Protein AF-0000000068160391 (afdb_homodimer)

Solvent-accessible surface area (backbone atoms only — not comparable to full-atom values): 58911 Å² total; per-residue (Å²): 144,79,88,79,76,75,80,80,82,82,80,78,84,75,86,68,77,63,61,65,61,43,46,47,53,42,41,50,51,39,41,50,45,40,47,48,43,46,46,48,44,49,48,45,49,47,49,46,44,49,48,48,47,51,46,49,52,45,49,52,49,47,49,54,54,65,72,42,76,92,45,76,66,45,55,53,50,48,48,48,50,47,47,51,48,47,48,51,47,46,48,50,47,47,48,46,48,48,48,48,45,48,49,48,46,51,44,50,49,43,46,49,46,36,58,70,65,63,55,58,72,63,59,53,48,53,50,48,47,52,47,46,48,51,51,46,60,65,64,40,76,78,73,67,67,82,64,85,80,49,60,52,59,54,55,51,49,53,51,52,51,52,51,50,51,45,47,68,70,41,43,40,73,53,64,69,73,74,48,70,84,54,80,67,56,61,56,47,50,55,43,43,51,54,31,35,52,29,38,48,42,26,53,59,52,7,50,14,27,44,52,16,32,27,58,43,22,44,66,49,29,34,50,50,44,50,52,48,34,58,52,22,20,60,52,25,38,55,48,45,43,51,49,49,29,52,72,72,71,55,62,86,63,64,30,62,56,46,65,65,42,54,45,48,4,50,47,41,14,47,19,46,50,44,22,44,38,57,37,64,51,68,64,48,74,55,56,46,52,55,50,36,58,53,48,38,53,46,44,40,52,46,45,42,50,32,44,66,69,58,50,27,74,45,55,35,27,9,40,68,21,34,24,15,14,27,32,17,25,50,19,25,52,48,41,49,38,52,48,37,58,71,66,63,60,64,70,71,61,59,60,71,38,50,49,41,64,35,46,30,56,65,25,43,52,43,14,42,50,9,33,46,45,28,58,58,23,37,30,37,45,37,25,65,65,40,54,81,86,44,25,67,54,23,30,52,34,28,49,41,5,19,42,31,0,32,53,29,11,53,43,47,29,18,68,75,48,73,70,19,36,42,61,72,36,48,49,39,9,25,47,10,2,45,37,19,38,16,25,20,41,84,33,72,60,50,62,21,51,26,23,50,49,2,33,50,19,1,40,48,16,38,50,24,48,70,56,48,51,57,55,43,39,77,72,62,43,68,58,87,65,39,38,54,17,32,32,25,50,13,9,51,49,2,42,51,46,23,27,52,33,38,50,58,45,49,75,37,69,57,48,97,87,37,52,35,64,79,75,28,85,53,41,78,53,35,30,60,35,32,51,49,34,46,53,49,28,48,46,49,14,29,52,45,13,35,54,49,20,51,50,52,50,52,50,51,56,53,40,64,70,37,77,83,60,71,62,74,80,85,34,59,30,35,31,67,66,83,42,94,70,64,90,57,62,67,70,72,56,58,63,30,73,73,126,144,78,87,86,75,71,83,73,73,75,73,78,75,77,84,63,58,76,70,64,44,52,49,44,50,44,44,49,47,44,44,46,45,44,47,46,46,48,48,48,46,50,47,45,50,50,50,47,46,49,47,43,50,51,49,50,52,46,50,52,51,49,51,55,55,64,71,42,76,92,46,76,66,45,55,53,50,47,51,49,49,48,50,50,47,49,50,50,47,48,48,47,48,47,49,48,48,48,49,47,45,47,49,47,47,52,43,49,51,45,45,48,45,36,56,69,66,64,59,58,74,65,59,53,48,52,51,50,50,53,46,48,48,51,49,48,61,64,64,42,75,68,74,66,66,71,63,85,78,49,61,51,46,54,54,52,48,53,51,50,51,52,49,35,51,45,34,51,71,41,39,40,72,58,65,66,67,74,50,69,86,68,73,71,53,68,62,42,51,49,49,43,50,55,30,37,45,28,39,43,42,26,54,57,45,8,48,15,28,43,52,15,33,29,51,42,23,43,66,48,28,32,50,50,45,50,52,47,34,43,52,21,18,61,50,25,38,54,47,44,42,51,50,49,28,51,72,73,71,55,60,86,65,64,31,63,54,47,63,67,40,52,43,47,3,48,49,40,14,46,19,47,50,44,23,43,38,55,38,66,49,70,65,50,74,54,56,47,51,56,48,34,58,52,48,36,52,46,45,42,50,44,44,41,49,32,44,65,69,59,50,30,73,46,57,34,26,9,40,66,21,34,22,14,13,30,32,17,26,50,19,24,51,48,42,48,38,52,48,37,60,73,65,62,62,64,66,70,61,57,59,73,39,53,71,40,63,35,50,25,77,66,23,43,50,43,15,41,50,9,34,51,44,31,60,68,22,38,31,35,44,38,24,64,65,40,53,84,93,43,26,68,55,22,31,52,35,28,50,40,5,20,54,31,0,34,55,28,12,54,53,48,30,18,67,75,50,83,70,37,77,49,66,72,36,49,50,40,8,26,46,9,2,43,36,20,38,16,26,23,39,82,33,70,60,51,70,69,52,25,27,50,49,2,34,51,20,1,40,48,17,39,49,24,46,72,57,48,52,58,55,42,39,76,70,64,43,68,58,86,64,40,38,54,18,33,33,24,49,14,8,51,48,2,41,52,45,23,26,52,34,38,49,58,45,48,73,37,69,57,45,95,88,36,52,35,64,80,74,28,85,53,41,78,53,36,29,60,37,33,51,48,34,46,53,48,26,49,48,48,14,29,52,44,13,34,55,49,21,52,51,52,50,53,49,50,58,53,42,63,70,37,78,84,59,71,64,72,82,86,35,57,30,35,32,68,65,50,30,68,68,42,51,33,54,75,69,73,58,64,74,61,78,78,124

InterPro domains:
  IPR002229 Blood group Rhesus C/E/D polypeptide [PR00342] (193-210)
  IPR002229 Blood group Rhesus C/E/D polypeptide [PR00342] (222-239)
  IPR002229 Blood group Rhesus C/E/D polypeptide [PR00342] (264-280)
  IPR002229 Blood group Rhesus C/E/D polypeptide [PR00342] (287-310)
  IPR002229 Blood group Rhesus C/E/D polypeptide [PR00342] (365-383)
  IPR002229 Blood group Rhesus C/E/D polypeptide [PR00342] (394-416)
  IPR002229 Blood group Rhesus C/E/D polypeptide [PR00342] (428-441)
  IPR002229 Blood group Rhesus C/E/D polypeptide [PR00342] (451-469)
  IPR002229 Blood group Rhesus C/E/D polypeptide [PR00342] (488-504)
  IPR024041 Ammonium transporter AmtB-like domain [PF00909] (197-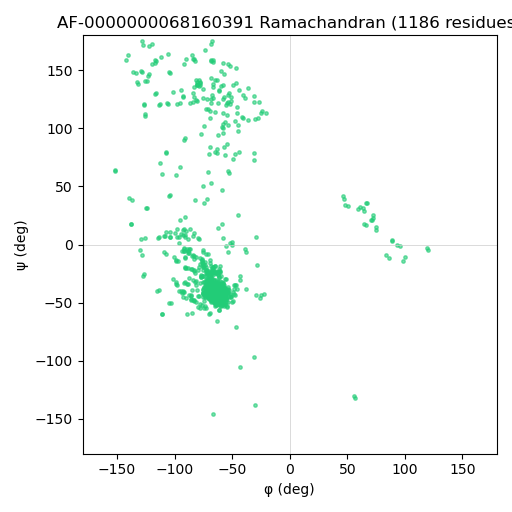552)
  IPR029020 Ammonium/urea transporter [G3DSA:1.10.3430.10] (142-586)

Foldseek 3Di:
DDDPPDPPDDDDDPPPPAEDVLVVVLVVVVVVVVVVVLVLVLVVVVLVVVLVVLVVVLVVVVVVLVPPPDDPVSVVVNVVSVVVSVVSVVVSVVVVVVSVVVNVVVVVVVVVVSVVSVHDPVSVVVVVVVVVVVVVVVPPPPPPDPPPCPVLVVVVVVVVVVLVVCCVPAADADVCVPVPPDDPVVVVQVVLVVLLVLLCCLQLQLQLLLLLQFLFQSVVSNVLSVVLLVLQLSLLLSLLQCLVCVLVPVDRHRHHDGSLSSLRSNLRSLLLSLLVLLQFLNDDSSLSNLSSNLSSNLLSVLCSVQCRVLVAFQLLCLLSRLQLSNLLSCLLLLLVLVVCVVVVPDPVQVVVCPLSLHGDPVSLVSSLVSLVSNLVSLLSSLLSPADPVCSVQSSLLLNLLLQLQLVLLQVLQCVVVVNDHDSLSNSFRSRLLSSLCSRCRSQQADSVRSSVSSNVSSNQLNVCVVPVQVVCCVSVRHSSSSSCSRSNVSSLNSLVNNLVSLQVRLVDQDGPRDGNVVVGVVRNCNSVSSVVSNVVSSVSSNVSSNVSSVVSVVVVVVVVVVVPPPQPPNAGSHPVSPDDDDSCSSVVDPGDPPD/DDDPDDPPDDDPDPPPDDPPVCVVCVVVVVVVVVVVVLVLLLVLVVLLVVLVVLVVVLVVVVVVLVPDDDDPVSVVVNVVSVVVSVVVVVVSVVVVVVSLVVVVVVLVVVVVVCVVVVPDPVVNVVSVVVNVVSVVVSPPDPDDPPPPCPVLVVVVVVVVVVLVVCCVVQADADVCVPPPPDDCVVVVQVLLVVLLVLLCLLQLQLQLLLLLFFLFQSVVSNVLSVVLLVLQLSLLLSLLQCLVCVLVPNDGHRYHDGSLSSLSSNLRSLLLSLLVLLQFLNDDSSLSNLSSNLSSNLLSVLCSVQCVVLVAFQLLCLLSRLQLSNLLSCLLLLLVLVVCVVVVPDPVLVVVCPLRLHGFPVSLVSSLVSLVSNLVSLLSSLLSPADPVQSVQSSLLLNLLLQLQLVLLQVLQCVVVVRDHDSLSNSFRSCLLSSLCSRCRSQQDDSVRSSVSSNVRSNQLSVCVVPVQVVCCVSVRHSSSSSCSRSNVSSVNSLVNNLVSLQVRLVDQDGPRHGNVVVGVVRNCNSVSSVVSNVSSSVSSNVSSNVSSVVSVVVVVVVVVVVPPPQPPNAGSHPVSPDDDDSCSSPPRDRDPPD

Sequence (1190 aa):
MTSDKAHFTKLPEPIFGGDSIRDRLNDEYLDGIENYIDELHAHLLTIQKDETDARGEFAEDLKKLASAKPGKKRTNDETQYQQMFQSRMKKIKSRRKHFRQMLFDAFDERKKLIESMGLQKREEEVLRRKLQKLVALDNEPVEKAPNLVDLFFWVYLIFQVITCVIYWVACDYSDDTNSPPNMGYTHRSANWYTIWVHVAMLVLAGFSFFYTFMRKYAYSAISHTFLITVLAAQWTILHLIFWQNVDDGGDWARGDLTILSLIDGYYGATACLITFGFLLGKASPLQLVFLTLFEVGFYALNRFVVLMVLDAVDIGGAQTVHLFGTLFGLGVVGVQTLIGQLLQEDKERLKEFEKDKQSSYVSNIFTLLGTLIMFVMWPGWNAAYAPNGSQYRVVVNTFLAITSSCIMAFLTSRTIRAGKFLMFDIQRATLAGGIAIGSATPVVVSPGGAMVIGLVAGIVSVLGYAYVNPAIGYFKIHDHAGVLSLHGLSGLLAGVAGIISTAIACQNDYVFGQPVEELFLRGGSQAGYQVLCLIISIGIGLGGGIATGVVLFFLDMLAQYVPQVAEPEKMLYSDQRHFHVPADFERTIVPSKVRMTSDKAHFTKLPEPIFGGDSIRDRLNDEYLDGIENYIDELHAHLLTIQKDETDARGEFAEDLKKLASAKPGKKRTNDETQYQQMFQSRMKKIKSRRKHFRQMLFDAFDERKKLIESMGLQKREEEVLRRKLQKLVALDNEPVEKAPNLVDLFFWVYLIFQVITCVIYWVACDYSDDTNSPPNMGYTHRSANWYTIWVHVAMLVLAGFSFFYTFMRKYAYSAISHTFLITVLAAQWTILHLIFWQNVDDGGDWARGDLTILSLIDGYYGATACLITFGFLLGKASPLQLVFLTLFEVGFYALNRFVVLMVLDAVDIGGAQTVHLFGTLFGLGVVGVQTLIGQLLQEDKERLKEFEKDKQSSYVSNIFTLLGTLIMFVMWPGWNAAYAPNGSQYRVVVNTFLAITSSCIMAFLTSRTIRAGKFLMFDIQRATLAGGIAIGSATPVVVSPGGAMVIGLVAGIVSVLGYAYVNPAIGYFKIHDHAGVLSLHGLSGLLAGVAGIISTAIACQNDYVFGQPVEELFLRGGSQAGYQVLCLIISIGIGLGGGIATGVVLFFLDMLAQYVPQVAEPEKMLYSDQRHFHVPADFERTIVPSKVR

Nearest PDB structures (foldseek):
  7v0s-assembly1_Q  TM=9.445E-01  e=1.026E-22  Homo sapiens
  8csl-assembly1_L  TM=9.374E-01  e=2.538E-22  Homo sapiens
  3hd6-assembly1_A  TM=9.253E-01  e=2.918E-21  Homo sapiens
  3bhs-assembly1_A  TM=9.015E-01  e=5.967E-17  Nitrosomonas europaea ATCC 19718
  5aex-assembly2_D  TM=6.635E-01  e=7.075E-09  Saccharomyces cerevisiae

Secondary structure (DSSP, 8-state):
-----------------SHHHHHHHHHHHHHHHHHHHHHHHHHHHHHHHHHHHHHHHHHHHHHHHHHS--SHHHHHHHHHHHHHHHHHHHHHHHHHHHHHHHHHHHHHHHHHHHHHHT--HHHHHHHHHHHHHHHHHHHS-S-----S--HHHHHHHHHHHHHHHHHHHHEEE-STTSS---HHHHHHHHHHHHHHHHHHIIIIIIHHHHTTTBTT-HHHHHHHHHHHHHHHHHHHHHHHHHHHHHHTTS---PEEE-HHHHHHHHHHHHHHHHHHHHHTTT--HHHHHHHHHHHHHHHHHHHIIIIIIS----TT-IIIIIIHHHHHHHHHHHHHHHHHHHTT--HHHHHTTTTTTSB-HHHHHHHHHHHHHHHHHHHHHHHTT--GGGHHHHHHHHHHHHHHHHHHHHHHHHHHTTTSB-HHHHHHHTTHHHHHTTTTTTS---HHHHHHHHHHHHHHHHHIIIIIHHHHGGGT---TT-HIIIIIHHHHHHHHHHHHHHHHHTTSSEETTEEHHHH-TTGGGHHHHHHHHHHHHHHHHHHHHHHHHHHHHHHHHHHHTSGGG---GGGTT-GGGTS---GGGTTT-------/-----------------HHHHHHHHHHHHHHHHHHHHHHHHHHHHHHHHHHHHHHHHHHHHHHHHHHS--SHHHHHHHHHHHHHHHHHHHHHHHHHHHHHHHHHHHHHHHHHHHHHHT--HHHHHHHHHHHHHHHHHHHS-------S--HHHHHHHHHHHHHHHHHHHHEEE--TTSS-S-STHHHHHHHHHHHHHHHHIIIIIIHHHHTTTBTT-HHHHHHHHHHHHHHHHHHHHHHHHHHHHHHTTS---PEEE-HHHHHHHHHHHHHHHHHHHHHTTT--HHHHHHHHHHHHHHHHHHHIIIIIIS----TT-IIIIIIHHHHHHHHHHHHHHHHHHHTT--HHHHHTTTTTTSB-HHHHHHHHHHHHHHHHHHHHHHHTT--GGGHHHHHHHHHHHHHHHHHHHHHHHHHHTTTS--HHHHHHHTTHHHHHTTTTTTS---HHHHHHHHHHHHHHHHHIIIIIHHHHGGGT---TT-HIIIIIHHHHHHHHHHHHHHHHHTTSSEETTEEHHHH-TTGGGHHHHHHHHHHHHHHHHHHHHHHHHHHHHHHHHHHHTSGGG---GGGTT-GGGTB---GGGTTS-------

pLDDT: mean 75.4, std 23.3, range [19.17, 98.62]

Structure (mmCIF, N/CA/C/O backbone):
data_AF-0000000068160391-model_v1
#
loop_
_entity.id
_entity.type
_entity.pdbx_description
1 polymer 'Ammonium transporter, putative'
#
loop_
_atom_site.group_PDB
_atom_site.id
_atom_site.type_symbol
_atom_site.label_atom_id
_atom_site.label_alt_id
_atom_site.label_comp_id
_atom_site.label_asym_id
_atom_site.label_entity_id
_atom_site.label_seq_id
_atom_site.pdbx_PDB_ins_code
_atom_site.Cartn_x
_atom_site.Cartn_y
_atom_site.Cartn_z
_atom_site.occupancy
_atom_site.B_iso_or_equiv
_atom_site.auth_seq_id
_atom_site.auth_comp_id
_atom_site.auth_asym_id
_atom_site.auth_atom_id
_atom_site.pdbx_PDB_model_num
ATOM 1 N N . MET A 1 1 ? -81.5 17.031 28.109 1 21.41 1 MET A N 1
ATOM 2 C CA . MET A 1 1 ? -80.812 15.898 27.578 1 21.41 1 MET A CA 1
ATOM 3 C C . MET A 1 1 ? -79.312 16.281 27.297 1 21.41 1 MET A C 1
ATOM 5 O O . MET A 1 1 ? -79 16.75 26.203 1 21.41 1 MET A O 1
ATOM 9 N N . THR A 1 2 ? -78.5 16.891 28.062 1 21.27 2 THR A N 1
ATOM 10 C CA . THR A 1 2 ? -77.312 17.75 28.375 1 21.27 2 THR A CA 1
ATOM 11 C C . THR A 1 2 ? -76 17.016 28.141 1 21.27 2 THR A C 1
ATOM 13 O O . THR A 1 2 ? -76 15.781 28.094 1 21.27 2 THR A O 1
ATOM 16 N N . SER A 1 3 ? -74.688 17.812 28.125 1 21.45 3 SER A N 1
ATOM 17 C CA . SER A 1 3 ? -73.375 17.875 27.453 1 21.45 3 SER A CA 1
ATOM 18 C C . SER A 1 3 ? -72.375 16.891 28.062 1 21.45 3 SER A C 1
ATOM 20 O O . SER A 1 3 ? -71.812 17.188 29.109 1 21.45 3 SER A O 1
ATOM 22 N N . ASP A 1 4 ? -72.625 15.719 28.469 1 20.77 4 ASP A N 1
ATOM 23 C CA . ASP A 1 4 ? -71.875 14.797 29.328 1 20.77 4 ASP A CA 1
ATOM 24 C C . ASP A 1 4 ? -70.5 14.484 28.766 1 20.77 4 ASP A C 1
ATOM 26 O O . ASP A 1 4 ? -70.25 13.344 28.375 1 20.77 4 ASP A O 1
ATOM 30 N N . LYS A 1 5 ? -70 15.258 27.875 1 21.69 5 LYS A N 1
ATOM 31 C CA . LYS A 1 5 ? -68.875 14.875 27 1 21.69 5 LYS A CA 1
ATOM 32 C C . LYS A 1 5 ? -67.625 14.664 27.812 1 21.69 5 LYS A C 1
ATOM 34 O O . LYS A 1 5 ? -66.562 14.406 27.25 1 21.69 5 LYS A O 1
ATOM 39 N N . ALA A 1 6 ? -67.312 15.07 29.047 1 19.67 6 ALA A N 1
ATOM 40 C CA . ALA A 1 6 ? -66.125 15.719 29.578 1 19.67 6 ALA A CA 1
ATOM 41 C C . ALA A 1 6 ? -65.062 14.695 29.922 1 19.67 6 ALA A C 1
ATOM 43 O O . ALA A 1 6 ? -63.875 14.922 29.688 1 19.67 6 ALA A O 1
ATOM 44 N N . HIS A 1 7 ? -65.188 13.734 30.75 1 19.17 7 HIS A N 1
ATOM 45 C CA . HIS A 1 7 ? -64.312 13.344 31.828 1 19.17 7 HIS A CA 1
ATOM 46 C C . HIS A 1 7 ? -63.219 12.406 31.328 1 19.17 7 HIS A C 1
ATOM 48 O O . HIS A 1 7 ? -63.25 11.211 31.609 1 19.17 7 HIS A O 1
ATOM 54 N N . PHE A 1 8 ? -62.969 12.234 30.094 1 19.72 8 PHE A N 1
ATOM 55 C CA . PHE A 1 8 ? -62.062 11.141 29.75 1 19.72 8 PHE A CA 1
ATOM 56 C C . PHE A 1 8 ? -60.75 11.258 30.531 1 19.72 8 PHE A C 1
ATOM 58 O O . PHE A 1 8 ? -60.125 12.312 30.531 1 19.72 8 PHE A O 1
ATOM 65 N N . THR A 1 9 ? -60.375 10.555 31.594 1 20.86 9 THR A N 1
ATOM 66 C CA . THR A 1 9 ? -59.469 10.328 32.719 1 20.86 9 THR A CA 1
ATOM 67 C C . THR A 1 9 ? -58.031 10.383 32.25 1 20.86 9 THR A C 1
ATOM 69 O O . THR A 1 9 ? -57.719 9.945 31.141 1 20.86 9 THR A O 1
ATOM 72 N N . LYS A 1 10 ? -56.969 11.062 32.969 1 23.17 10 LYS A N 1
ATOM 73 C CA . LYS A 1 10 ? -55.625 11.617 33.031 1 23.17 10 LYS A CA 1
ATOM 74 C C . LYS A 1 10 ? -54.562 10.508 33 1 23.17 10 LYS A C 1
ATOM 76 O O . LYS A 1 10 ? -54.562 9.602 33.812 1 23.17 10 LYS A O 1
ATOM 81 N N . LEU A 1 11 ? -54.125 9.969 31.891 1 22.31 11 LEU A N 1
ATOM 82 C CA . LEU A 1 11 ? -53.156 8.891 31.75 1 22.31 11 LEU A CA 1
ATOM 83 C C . LEU A 1 11 ? -51.938 9.141 32.656 1 22.31 11 LEU A C 1
ATOM 85 O O . LEU A 1 11 ? -51.5 10.281 32.781 1 22.31 11 LEU A O 1
ATOM 89 N N . PRO A 1 12 ? -51.594 8.32 33.625 1 23.39 12 PRO A N 1
ATOM 90 C CA . PRO A 1 12 ? -50.688 8.547 34.75 1 23.39 12 PRO A CA 1
ATOM 91 C C . PRO A 1 12 ? -49.344 9.078 34.312 1 23.39 12 PRO A C 1
ATOM 93 O O . PRO A 1 12 ? -48.906 8.875 33.188 1 23.39 12 PRO A O 1
ATOM 96 N N . GLU A 1 13 ? -48.562 9.836 35.125 1 24.83 13 GLU A N 1
ATOM 97 C CA . GLU A 1 13 ? -47.406 10.727 35.281 1 24.83 13 GLU A CA 1
ATOM 98 C C . GLU A 1 13 ? -46.094 9.961 35.125 1 24.83 13 GLU A C 1
ATOM 100 O O . GLU A 1 13 ? -45.781 9.109 35.938 1 24.83 13 GLU A O 1
ATOM 105 N N . PRO A 1 14 ? -45.719 9.305 33.938 1 25.19 14 PRO A N 1
ATOM 106 C CA . PRO A 1 14 ? -44.656 8.32 33.812 1 25.19 14 PRO A CA 1
ATOM 107 C C . PRO A 1 14 ? -43.312 8.836 34.344 1 25.19 14 PRO A C 1
ATOM 109 O O . PRO A 1 14 ? -43 10.008 34.156 1 25.19 14 PRO A O 1
ATOM 112 N N . ILE A 1 15 ? -42.656 8.414 35.438 1 26.22 15 ILE A N 1
ATOM 113 C CA . ILE A 1 15 ? -41.625 8.703 36.406 1 26.22 15 ILE A CA 1
ATOM 114 C C . ILE A 1 15 ? -40.281 8.805 35.719 1 26.22 15 ILE A C 1
ATOM 116 O O . ILE A 1 15 ? -39.219 8.484 36.312 1 26.22 15 ILE A O 1
ATOM 120 N N . PHE A 1 16 ? -40.188 8.922 34.281 1 25.75 16 PHE A N 1
ATOM 121 C CA . PHE A 1 16 ? -39.031 9.203 33.438 1 25.75 16 PHE A CA 1
ATOM 122 C C . PHE A 1 16 ? -38.375 10.508 33.844 1 25.75 16 PHE A C 1
ATOM 124 O O . PHE A 1 16 ? -38.938 11.586 33.656 1 25.75 16 PHE A O 1
ATOM 131 N N . GLY A 1 17 ? -37.656 10.523 34.875 1 27.31 17 GLY A N 1
ATOM 132 C CA . GLY A 1 17 ? -37 11.742 35.281 1 27.31 17 GLY A CA 1
ATOM 133 C C . GLY A 1 17 ? -36.312 12.469 34.156 1 27.31 17 GLY A C 1
ATOM 134 O O . GLY A 1 17 ? -35.688 11.828 33.281 1 27.31 17 GLY A O 1
ATOM 135 N N . GLY A 1 18 ? -36.688 13.555 33.75 1 26.56 18 GLY A N 1
ATOM 136 C CA . GLY A 1 18 ? -37.188 14.25 32.562 1 26.56 18 GLY A CA 1
ATOM 137 C C . GLY A 1 18 ? -36.062 14.594 31.578 1 26.56 18 GLY A C 1
ATOM 138 O O . GLY A 1 18 ? -36.25 14.461 30.359 1 26.56 18 GLY A O 1
ATOM 139 N N . ASP A 1 19 ? -34.906 15.273 32.062 1 28.83 19 ASP A N 1
ATOM 140 C CA . ASP A 1 19 ? -34.156 16.203 31.234 1 28.83 19 ASP A CA 1
ATOM 141 C C . ASP A 1 19 ? -33.188 15.461 30.281 1 28.83 19 ASP A C 1
ATOM 143 O O . ASP A 1 19 ? -33 15.859 29.141 1 28.83 19 ASP A O 1
ATOM 147 N N . SER A 1 20 ? -32.594 14.422 30.828 1 30.31 20 SER A N 1
ATOM 148 C CA . SER A 1 20 ? -31.375 13.945 30.156 1 30.31 20 SER A CA 1
ATOM 149 C C . SER A 1 20 ? -31.719 13.117 28.922 1 30.31 20 SER A C 1
ATOM 151 O O . SER A 1 20 ? -31.016 13.18 27.922 1 30.31 20 SER A O 1
ATOM 153 N N . ILE A 1 21 ? -32.688 12.234 29.047 1 29.78 21 ILE A N 1
ATOM 154 C CA . ILE A 1 21 ? -33.156 11.492 27.875 1 29.78 21 ILE A CA 1
ATOM 155 C C . ILE A 1 21 ? -33.812 12.445 26.875 1 29.78 21 ILE A C 1
ATOM 157 O O . ILE A 1 21 ? -33.75 12.219 25.672 1 29.78 21 ILE A O 1
ATOM 161 N N . ARG A 1 22 ? -34.562 13.5 27.422 1 30.05 22 ARG A N 1
ATOM 162 C CA . ARG A 1 22 ? -35.094 14.617 26.625 1 30.05 22 ARG A CA 1
ATOM 163 C C . ARG A 1 22 ? -33.969 15.273 25.828 1 30.05 22 ARG A C 1
ATOM 165 O O . ARG A 1 22 ? -34.125 15.602 24.656 1 30.05 22 ARG A O 1
ATOM 172 N N . ASP A 1 23 ? -32.875 15.305 26.469 1 33.34 23 ASP A N 1
ATOM 173 C CA . ASP A 1 23 ? -31.75 15.961 25.797 1 33.34 23 ASP A CA 1
ATOM 174 C C . ASP A 1 23 ? -31.188 15.078 24.688 1 33.34 23 ASP A C 1
ATOM 176 O O . ASP A 1 23 ? -30.828 15.578 23.609 1 33.34 23 ASP A O 1
ATOM 180 N N . ARG A 1 24 ? -31.188 13.805 24.938 1 33.19 24 ARG A N 1
ATOM 181 C CA . ARG A 1 24 ? -30.625 12.914 23.938 1 33.19 24 ARG A CA 1
ATOM 182 C C . ARG A 1 24 ? -31.578 12.727 22.766 1 33.19 24 ARG A C 1
ATOM 184 O O . ARG A 1 24 ? -31.156 12.68 21.609 1 33.19 24 ARG A O 1
ATOM 191 N N . LEU A 1 25 ? -32.844 12.359 23.047 1 33.81 25 LEU A N 1
ATOM 192 C CA . LEU A 1 25 ? -33.875 12.391 22.031 1 33.81 25 LEU A CA 1
ATOM 193 C C . LEU A 1 25 ? -33.938 13.766 21.375 1 33.81 25 LEU A C 1
ATOM 195 O O . LEU A 1 25 ? -34.156 13.867 20.156 1 33.81 25 LEU A O 1
ATOM 199 N N . ASN A 1 26 ? -33.75 14.766 22.188 1 34.12 26 ASN A N 1
ATOM 200 C CA . ASN A 1 26 ? -33.562 16.125 21.688 1 34.12 26 ASN A CA 1
ATOM 201 C C . ASN A 1 26 ? -32.344 16.203 20.766 1 34.12 26 ASN A C 1
ATOM 203 O O . ASN A 1 26 ? -32.406 16.859 19.719 1 34.12 26 ASN A O 1
ATOM 207 N N . ASP A 1 27 ? -31.406 15.43 21.109 1 37.69 27 ASP A N 1
ATOM 208 C CA . ASP A 1 27 ? -30.219 15.477 20.266 1 37.69 27 ASP A CA 1
ATOM 209 C C . ASP A 1 27 ? -30.422 14.664 18.984 1 37.69 27 ASP A C 1
ATOM 211 O O . ASP A 1 27 ? -30.031 15.109 17.891 1 37.69 27 ASP A O 1
ATOM 215 N N . GLU A 1 28 ? -30.953 13.531 19.062 1 37.66 28 GLU A N 1
ATOM 216 C CA . GLU A 1 28 ? -31.281 12.773 17.859 1 37.66 28 GLU A CA 1
ATOM 217 C C . GLU A 1 28 ? -32.344 13.477 17.031 1 37.66 28 GLU A C 1
ATOM 219 O O . GLU A 1 28 ? -32.281 13.5 15.797 1 37.66 28 GLU A O 1
ATOM 224 N N . TYR A 1 29 ? -33.469 13.852 17.609 1 35.22 29 TYR A N 1
ATOM 225 C CA . TYR A 1 29 ? -34.406 14.773 16.984 1 35.22 29 TYR A CA 1
ATOM 226 C C . TYR A 1 29 ? -33.719 16.047 16.531 1 35.22 29 TYR A C 1
ATOM 228 O O . TYR A 1 29 ? -33.938 16.547 15.438 1 35.22 29 TYR A O 1
ATOM 236 N N . LEU A 1 30 ? -32.875 16.422 17.328 1 37.88 30 LEU A N 1
ATOM 237 C CA . LEU A 1 30 ? -32 17.547 16.938 1 37.88 30 LEU A CA 1
ATOM 238 C C . LEU A 1 30 ? -31.078 17.141 15.805 1 37.88 30 LEU A C 1
ATOM 240 O O . LEU A 1 30 ? -30.844 17.922 14.875 1 37.88 30 LEU A O 1
ATOM 244 N N . ASP A 1 31 ? -30.656 15.961 15.898 1 42.22 31 ASP A N 1
ATOM 245 C CA . ASP A 1 31 ? -29.859 15.461 14.781 1 42.22 31 ASP A CA 1
ATOM 246 C C . ASP A 1 31 ? -30.734 15.289 13.531 1 42.22 31 ASP A C 1
ATOM 248 O O . ASP A 1 31 ? -30.297 15.602 12.422 1 42.22 31 ASP A O 1
ATOM 252 N N . GLY A 1 32 ? -31.859 14.648 13.664 1 40.12 32 GLY A N 1
ATOM 253 C CA . GLY A 1 32 ? -32.812 14.688 12.57 1 40.12 32 GLY A CA 1
ATOM 254 C C . GLY A 1 32 ? -33.156 16.094 12.117 1 40.12 32 GLY A C 1
ATOM 255 O O . GLY A 1 32 ? -33.25 16.359 10.922 1 40.12 32 GLY A O 1
ATOM 256 N N . ILE A 1 33 ? -33.375 16.859 13.07 1 39.84 33 ILE A N 1
ATOM 257 C CA . ILE A 1 33 ? -33.531 18.281 12.773 1 39.84 33 ILE A CA 1
ATOM 258 C C . ILE A 1 33 ? -32.25 18.828 12.156 1 39.84 33 ILE A C 1
ATOM 260 O O . ILE A 1 33 ? -32.312 19.578 11.18 1 39.84 33 ILE A O 1
ATOM 264 N N . GLU A 1 34 ? -31.312 18.312 12.672 1 40.56 34 GLU A N 1
ATOM 265 C CA . GLU A 1 34 ? -30.031 18.75 12.109 1 40.56 34 GLU A CA 1
ATOM 266 C C . GLU A 1 34 ? -29.844 18.203 10.695 1 40.56 34 GLU A C 1
ATOM 268 O O . GLU A 1 34 ? -29.391 18.922 9.805 1 40.56 34 GLU A O 1
ATOM 273 N N . ASN A 1 35 ? -30.172 17.016 10.594 1 45.03 35 ASN A N 1
ATOM 274 C CA . ASN A 1 35 ? -30.141 16.469 9.242 1 45.03 35 ASN A CA 1
ATOM 275 C C . ASN A 1 35 ? -31.141 17.156 8.328 1 45.03 35 ASN A C 1
ATOM 277 O O . ASN A 1 35 ? -30.828 17.422 7.16 1 45.03 35 ASN A O 1
ATOM 281 N N . TYR A 1 36 ? -32.312 17.297 8.875 1 40.78 36 TYR A N 1
ATOM 282 C CA . TYR A 1 36 ? -33.312 18.078 8.133 1 40.78 36 TYR A CA 1
ATOM 283 C C . TYR A 1 36 ? -32.812 19.5 7.895 1 40.78 36 TYR A C 1
ATOM 285 O O . TYR A 1 36 ? -32.938 20.031 6.789 1 40.78 36 TYR A O 1
ATOM 293 N N . ILE A 1 37 ? -32.219 19.969 8.859 1 42.09 37 ILE A N 1
ATOM 294 C CA . ILE A 1 37 ? -31.625 21.281 8.727 1 42.09 37 ILE A CA 1
ATOM 295 C C . ILE A 1 37 ? -30.469 21.234 7.723 1 42.09 37 ILE A C 1
ATOM 297 O O . ILE A 1 37 ? -30.328 22.109 6.879 1 42.09 37 ILE A O 1
ATOM 301 N N . ASP A 1 38 ? -29.781 20.234 7.848 1 45.5 38 ASP A N 1
ATOM 302 C CA . ASP A 1 38 ? -28.703 20.047 6.883 1 45.5 38 ASP A CA 1
ATOM 303 C C . ASP A 1 38 ? -29.25 19.859 5.469 1 45.5 38 ASP A C 1
ATOM 305 O O . ASP A 1 38 ? -28.703 20.406 4.508 1 45.5 38 ASP A O 1
ATOM 309 N N . GLU A 1 39 ? -30.281 19.141 5.445 1 47 39 GLU A N 1
ATOM 310 C CA . GLU A 1 39 ? -30.953 19 4.164 1 47 39 GLU A CA 1
ATOM 311 C C . GLU A 1 39 ? -31.531 20.328 3.688 1 47 39 GLU A C 1
ATOM 313 O O . GLU A 1 39 ? -31.438 20.672 2.506 1 47 39 GLU A O 1
ATOM 318 N N . LEU A 1 40 ? -32.188 20.953 4.609 1 42.62 40 LEU A N 1
ATOM 319 C CA . LEU A 1 40 ? -32.688 22.281 4.281 1 42.62 40 LEU A CA 1
ATOM 320 C C . LEU A 1 40 ? -31.562 23.234 3.934 1 42.62 40 LEU A C 1
ATOM 322 O O . LEU A 1 40 ? -31.672 24.016 2.994 1 42.62 40 LEU A O 1
ATOM 326 N N . HIS A 1 41 ? -30.531 23.031 4.625 1 43.06 41 HIS A N 1
ATOM 327 C CA . HIS A 1 41 ? -29.344 23.812 4.328 1 43.06 41 HIS A CA 1
ATOM 328 C C . HIS A 1 41 ? -28.797 23.469 2.945 1 43.06 41 HIS A C 1
ATOM 330 O O . HIS A 1 41 ? -28.438 24.359 2.178 1 43.06 41 HIS A O 1
ATOM 336 N N . ALA A 1 42 ? -28.75 22.297 2.791 1 49.06 42 ALA A N 1
ATOM 337 C CA . ALA A 1 42 ? -28.312 21.859 1.467 1 49.06 42 ALA A CA 1
ATOM 338 C C . ALA A 1 42 ? -29.234 22.406 0.378 1 49.06 42 ALA A C 1
ATOM 340 O O . ALA A 1 42 ? -28.766 22.844 -0.676 1 49.06 42 ALA A O 1
ATOM 341 N N . HIS A 1 43 ? -30.438 22.312 0.712 1 45.94 43 HIS A N 1
ATOM 342 C CA . HIS A 1 43 ? -31.406 22.859 -0.224 1 45.94 43 HIS A CA 1
ATOM 343 C C . HIS A 1 43 ? -31.234 24.375 -0.358 1 45.94 43 HIS A C 1
ATOM 345 O O . HIS A 1 43 ? -31.344 24.922 -1.459 1 45.94 43 HIS A O 1
ATOM 351 N N . LEU A 1 44 ? -31 24.953 0.718 1 44.91 44 LEU A N 1
ATOM 352 C CA . LEU A 1 44 ? -30.766 26.391 0.702 1 44.91 44 LEU A CA 1
ATOM 353 C C . LEU A 1 44 ? -29.5 26.719 -0.093 1 44.91 44 LEU A C 1
ATOM 355 O O . LEU A 1 44 ? -29.484 27.672 -0.869 1 44.91 44 LEU A O 1
ATOM 359 N N . LEU A 1 45 ? -28.594 25.922 0.145 1 48.75 45 LEU A N 1
ATOM 360 C CA . LEU A 1 45 ? -27.359 26.125 -0.61 1 48.75 45 LEU A CA 1
ATOM 361 C C . LEU A 1 45 ? -27.609 25.938 -2.104 1 48.75 45 LEU A C 1
ATOM 363 O O . LEU A 1 45 ? -27.047 26.672 -2.924 1 48.75 45 LEU A O 1
ATOM 367 N N . THR A 1 46 ? -28.391 25.031 -2.301 1 51.75 46 THR A N 1
ATOM 368 C CA . THR A 1 46 ? -28.766 24.828 -3.695 1 51.75 46 THR A CA 1
ATOM 369 C C . THR A 1 46 ? -29.531 26.031 -4.23 1 51.75 46 THR A C 1
ATOM 371 O O . THR A 1 46 ? -29.312 26.453 -5.367 1 51.75 46 THR A O 1
ATOM 374 N N . ILE A 1 47 ? -30.406 26.5 -3.416 1 46.31 47 ILE A N 1
ATOM 375 C CA . ILE A 1 47 ? -31.172 27.688 -3.811 1 46.31 47 ILE A CA 1
ATOM 376 C C . ILE A 1 47 ? -30.234 28.875 -3.967 1 46.31 47 ILE A C 1
ATOM 378 O O . ILE A 1 47 ? -30.359 29.641 -4.926 1 46.31 47 ILE A O 1
ATOM 382 N N . GLN A 1 48 ? -29.375 28.891 -3.115 1 46.59 48 GLN A N 1
ATOM 383 C CA . GLN A 1 48 ? -28.406 29.984 -3.195 1 46.59 48 GLN A CA 1
ATOM 384 C C . GLN A 1 48 ? -27.531 29.844 -4.434 1 46.59 48 GLN A C 1
ATOM 386 O O . GLN A 1 48 ? -27.234 30.828 -5.102 1 46.59 48 GLN A O 1
ATOM 391 N N . LYS A 1 49 ? -27.156 28.719 -4.562 1 54.62 49 LYS A N 1
ATOM 392 C CA . LYS A 1 49 ? -26.391 28.453 -5.781 1 54.62 49 LYS A CA 1
ATOM 393 C C . LYS A 1 49 ? -27.219 28.781 -7.023 1 54.62 49 LYS A C 1
ATOM 395 O O . LYS A 1 49 ? -26.703 29.375 -7.977 1 54.62 49 LYS A O 1
ATOM 400 N N . ASP A 1 50 ? -28.375 28.344 -6.969 1 51.62 50 ASP A N 1
ATOM 401 C CA . ASP A 1 50 ? -29.281 28.688 -8.062 1 51.62 50 ASP A CA 1
ATOM 402 C C . ASP A 1 50 ? -29.391 30.188 -8.234 1 51.62 50 ASP A C 1
ATOM 404 O O . ASP A 1 50 ? -29.422 30.703 -9.359 1 51.62 50 ASP A O 1
ATOM 408 N N . GLU A 1 51 ? -29.453 30.797 -7.141 1 49.16 51 GLU A N 1
ATOM 409 C CA . GLU A 1 51 ? -29.516 32.25 -7.172 1 49.16 51 GLU A CA 1
ATOM 410 C C . GLU A 1 51 ? -28.234 32.844 -7.742 1 49.16 51 GLU A C 1
ATOM 412 O O . GLU A 1 51 ? -28.266 33.75 -8.578 1 49.16 51 GLU A O 1
ATOM 417 N N . THR A 1 52 ? -27.219 32.281 -7.262 1 52.53 52 THR A N 1
ATOM 418 C CA . THR A 1 52 ? -25.922 32.75 -7.75 1 52.53 52 THR A CA 1
ATOM 419 C C . THR A 1 52 ? -25.766 32.438 -9.234 1 52.53 52 THR A C 1
ATOM 421 O O . THR A 1 52 ? -25.281 33.281 -10 1 52.53 52 THR A O 1
ATOM 424 N N . ASP A 1 53 ? -26.094 31.312 -9.508 1 55.78 53 ASP A N 1
ATOM 425 C CA . ASP A 1 53 ? -26.031 30.922 -10.914 1 55.78 53 ASP A CA 1
ATOM 426 C C . ASP A 1 53 ? -26.938 31.812 -11.758 1 55.78 53 ASP A C 1
ATOM 428 O O . ASP A 1 53 ? -26.562 32.25 -12.852 1 55.78 53 ASP A O 1
ATOM 432 N N . ALA A 1 54 ? -28.078 32.031 -11.289 1 51.12 54 ALA A N 1
ATOM 433 C CA . ALA A 1 54 ? -29.016 32.906 -11.992 1 51.12 54 ALA A CA 1
ATOM 434 C C . ALA A 1 54 ? -28.453 34.312 -12.133 1 51.12 54 ALA A C 1
ATOM 436 O O . ALA A 1 54 ? -28.578 34.938 -13.195 1 51.12 54 ALA A O 1
ATOM 437 N N . ARG A 1 55 ? -27.859 34.656 -11.125 1 51.19 55 ARG A N 1
ATOM 438 C CA . ARG A 1 55 ? -27.234 35.969 -11.18 1 51.19 55 ARG A CA 1
ATOM 439 C C . ARG A 1 55 ? -26.062 36 -12.156 1 51.19 55 ARG A C 1
ATOM 441 O O . ARG A 1 55 ? -25.891 36.969 -12.906 1 51.19 55 ARG A O 1
ATOM 448 N N . GLY A 1 56 ? -25.266 35 -12.016 1 55.5 56 GLY A N 1
ATOM 449 C CA . GLY A 1 56 ? -24.156 34.875 -12.961 1 55.5 56 GLY A CA 1
ATOM 450 C C . GLY A 1 56 ? -24.625 34.812 -14.406 1 55.5 56 GLY A C 1
ATOM 451 O O . GLY A 1 56 ? -24.062 35.5 -15.266 1 55.5 56 GLY A O 1
ATOM 452 N N . GLU A 1 57 ? -25.469 33.969 -14.648 1 56.28 57 GLU A N 1
ATOM 453 C CA . GLU A 1 57 ? -26.031 33.906 -15.992 1 56.28 57 GLU A CA 1
ATOM 454 C C . GLU A 1 57 ? -26.609 35.25 -16.438 1 56.28 57 GLU A C 1
ATOM 456 O O . GLU A 1 57 ? -26.438 35.656 -17.578 1 56.28 57 GLU A O 1
ATOM 461 N N . PHE A 1 58 ? -27.203 35.875 -15.586 1 50.84 58 PHE A N 1
ATOM 462 C CA . PHE A 1 58 ? -27.734 37.219 -15.859 1 50.84 58 PHE A CA 1
ATOM 463 C C . PHE A 1 58 ? -26.625 38.188 -16.172 1 50.84 58 PHE A C 1
ATOM 465 O O . PHE A 1 58 ? -26.719 38.969 -17.109 1 50.84 58 PHE A O 1
ATOM 472 N N . ALA A 1 59 ? -25.688 38.094 -15.375 1 53.03 59 ALA A N 1
ATOM 473 C CA . ALA A 1 59 ? -24.562 38.969 -15.609 1 53.03 59 ALA A CA 1
ATOM 474 C C . ALA A 1 59 ? -23.938 38.719 -16.969 1 53.03 59 ALA A C 1
ATOM 476 O O . ALA A 1 59 ? -23.578 39.656 -17.688 1 53.03 59 ALA A O 1
ATOM 477 N N . GLU A 1 60 ? -23.75 37.5 -17.234 1 56.84 60 GLU A N 1
ATOM 478 C CA . GLU A 1 60 ? -23.188 37.125 -18.531 1 56.84 60 GLU A CA 1
ATOM 479 C C . GLU A 1 60 ? -24.109 37.594 -19.656 1 56.84 60 GLU A C 1
ATOM 481 O O . GLU A 1 60 ? -23.625 38.094 -20.688 1 56.84 60 GLU A O 1
ATOM 486 N N . ASP A 1 61 ? -25.312 37.375 -19.469 1 52.59 61 ASP A N 1
ATOM 487 C CA . ASP A 1 61 ? -26.281 37.812 -20.469 1 52.59 61 ASP A CA 1
ATOM 488 C C . ASP A 1 61 ? -26.266 39.344 -20.609 1 52.59 61 ASP A C 1
ATOM 490 O O . ASP A 1 61 ? -26.359 39.844 -21.719 1 52.59 61 ASP A O 1
ATOM 494 N N . LEU A 1 62 ? -26.141 39.938 -19.531 1 51.47 62 LEU A N 1
ATOM 495 C CA . LEU A 1 62 ? -26.031 41.375 -19.547 1 51.47 62 LEU A CA 1
ATOM 496 C C . LEU A 1 62 ? -24.781 41.812 -20.297 1 51.47 62 LEU A C 1
ATOM 498 O O . LEU A 1 62 ? -24.812 42.812 -21.047 1 51.47 62 LEU A O 1
ATOM 502 N N . LYS A 1 63 ? -23.766 41.188 -20.047 1 53.56 63 LYS A N 1
ATOM 503 C CA . LYS A 1 63 ? -22.531 41.5 -20.766 1 53.56 63 LYS A CA 1
ATOM 504 C C . LYS A 1 63 ? -22.688 41.312 -22.266 1 53.56 63 LYS A C 1
ATOM 506 O O . LYS A 1 63 ? -22.219 42.125 -23.062 1 53.56 63 LYS A O 1
ATOM 511 N N . LYS A 1 64 ? -23.25 40.25 -22.625 1 55.78 64 LYS A N 1
ATOM 512 C CA . LYS A 1 64 ? -23.5 39.969 -24.047 1 55.78 64 LYS A CA 1
ATOM 513 C C . LYS A 1 64 ? -24.406 41.031 -24.656 1 55.78 64 LYS A C 1
ATOM 515 O O . LYS A 1 64 ? -24.203 41.469 -25.781 1 55.78 64 LYS A O 1
ATOM 520 N N . LEU A 1 65 ? -25.391 41.344 -23.859 1 51.38 65 LEU A N 1
ATOM 521 C CA . LEU A 1 65 ? -26.312 42.406 -24.328 1 51.38 65 LEU A CA 1
ATOM 522 C C . LEU A 1 65 ? -25.609 43.75 -24.406 1 51.38 65 LEU A C 1
ATOM 524 O O . LEU A 1 65 ? -25.859 44.531 -25.344 1 51.38 65 LEU A O 1
ATOM 528 N N . ALA A 1 66 ? -24.781 43.938 -23.469 1 49.16 66 ALA A N 1
ATOM 529 C CA . ALA A 1 66 ? -24.031 45.188 -23.469 1 49.16 66 ALA A CA 1
ATOM 530 C C . ALA A 1 66 ? -23.125 45.281 -24.703 1 49.16 66 ALA A C 1
ATOM 532 O O . ALA A 1 66 ? -22.875 46.375 -25.203 1 49.16 66 ALA A O 1
ATOM 533 N N . SER A 1 67 ? -22.547 44.156 -25.094 1 51.31 67 SER A N 1
ATOM 534 C CA . SER A 1 67 ? -21.688 44.188 -26.266 1 51.31 67 SER A CA 1
ATOM 535 C C . SER A 1 67 ? -22.5 44.281 -27.547 1 51.31 67 SER A C 1
ATOM 537 O O . SER A 1 67 ? -21.953 44.562 -28.625 1 51.31 67 SER A O 1
ATOM 539 N N . ALA A 1 68 ? -23.75 44 -27.453 1 48.19 68 ALA A N 1
ATOM 540 C CA . ALA A 1 68 ? -24.578 44.094 -28.656 1 48.19 68 ALA A CA 1
ATOM 541 C C . ALA A 1 68 ? -24.953 45.531 -28.953 1 48.19 68 ALA A C 1
ATOM 543 O O . ALA A 1 68 ? -24.984 46.375 -28.047 1 48.19 68 ALA A O 1
ATOM 544 N N . LYS A 1 69 ? -24.906 46.062 -30.25 1 54.06 69 LYS A N 1
ATOM 545 C CA . LYS A 1 69 ? -25.188 47.406 -30.75 1 54.06 69 LYS A CA 1
ATOM 546 C C . LYS A 1 69 ? -26.422 48 -30.062 1 54.06 69 LYS A C 1
ATOM 548 O O . LYS A 1 69 ? -27.438 47.344 -29.922 1 54.06 69 LYS A O 1
ATOM 553 N N . PRO A 1 70 ? -26.344 49.25 -29.5 1 50.22 70 PRO A N 1
ATOM 554 C CA . PRO A 1 70 ? -27.391 49.969 -28.781 1 50.22 70 PRO A CA 1
ATOM 555 C C . PRO A 1 70 ? -28.609 50.281 -29.672 1 50.22 70 PRO A C 1
ATOM 557 O O . PRO A 1 70 ? -28.453 50.656 -30.828 1 50.22 70 PRO A O 1
ATOM 560 N N . GLY A 1 71 ? -29.578 49.438 -30.016 1 50.72 71 GLY A N 1
ATOM 561 C CA . GLY A 1 71 ? -30.844 49.812 -30.672 1 50.72 71 GLY A CA 1
ATOM 562 C C . GLY A 1 71 ? -32.062 49.438 -29.844 1 50.72 71 GLY A C 1
ATOM 563 O O . GLY A 1 71 ? -31.938 48.938 -28.719 1 50.72 71 GLY A O 1
ATOM 564 N N . LYS A 1 72 ? -33.344 49.875 -30.25 1 56.41 72 LYS A N 1
ATOM 565 C CA . LYS A 1 72 ? -34.625 49.688 -29.578 1 56.41 72 LYS A CA 1
ATOM 566 C C . LYS A 1 72 ? -34.812 48.219 -29.156 1 56.41 72 LYS A C 1
ATOM 568 O O . LYS A 1 72 ? -35.375 47.938 -28.094 1 56.41 72 LYS A O 1
ATOM 573 N N . LYS A 1 73 ? -34.375 47.375 -29.984 1 54.47 73 LYS A N 1
ATOM 574 C CA . LYS A 1 73 ? -34.469 45.938 -29.734 1 54.47 73 LYS A CA 1
ATOM 575 C C . LYS A 1 73 ? -33.625 45.5 -28.562 1 54.47 73 LYS A C 1
ATOM 577 O O . LYS A 1 73 ? -34 44.656 -27.781 1 54.47 73 LYS A O 1
ATOM 582 N N . ARG A 1 74 ? -32.562 46.156 -28.312 1 52.84 74 ARG A N 1
ATOM 583 C CA . ARG A 1 74 ? -31.688 45.844 -27.172 1 52.84 74 ARG A CA 1
ATOM 584 C C . ARG A 1 74 ? -32.344 46.188 -25.859 1 52.84 74 ARG A C 1
ATOM 586 O O . ARG A 1 74 ? -32.281 45.438 -24.891 1 52.84 74 ARG A O 1
ATOM 593 N N . THR A 1 75 ? -33 47.344 -25.922 1 54.47 75 THR A N 1
ATOM 594 C CA . THR A 1 75 ? -33.656 47.812 -24.719 1 54.47 75 THR A CA 1
ATOM 595 C C . THR A 1 75 ? -34.812 46.875 -24.328 1 54.47 75 THR A C 1
ATOM 597 O O . THR A 1 75 ? -35.031 46.594 -23.156 1 54.47 75 THR A O 1
ATOM 600 N N . ASN A 1 76 ? -35.5 46.406 -25.344 1 55.66 76 ASN A N 1
ATOM 601 C CA . ASN A 1 76 ? -36.594 45.469 -25.078 1 55.66 76 ASN A CA 1
ATOM 602 C C . ASN A 1 76 ? -36.062 44.125 -24.578 1 55.66 76 ASN A C 1
ATOM 604 O O . ASN A 1 76 ? -36.656 43.5 -23.688 1 55.66 76 ASN A O 1
ATOM 608 N N . ASP A 1 77 ? -34.938 43.75 -25.172 1 55.09 77 ASP A N 1
ATOM 609 C CA . ASP A 1 77 ? -34.312 42.5 -24.75 1 55.09 77 ASP A CA 1
ATOM 610 C C . ASP A 1 77 ? -33.75 42.625 -23.359 1 55.09 77 ASP A C 1
ATOM 612 O O . ASP A 1 77 ? -33.844 41.688 -22.547 1 55.09 77 ASP A O 1
ATOM 616 N N . GLU A 1 78 ? -33.219 43.75 -23.078 1 54.38 78 GLU A N 1
ATOM 617 C CA . GLU A 1 78 ? -32.688 44 -21.75 1 54.38 78 GLU A CA 1
ATOM 618 C C . GLU A 1 78 ? -33.812 44.031 -20.719 1 54.38 78 GLU A C 1
ATOM 620 O O . GLU A 1 78 ? -33.656 43.5 -19.609 1 54.38 78 GLU A O 1
ATOM 625 N N . THR A 1 79 ? -34.844 44.688 -21.156 1 56.59 79 THR A N 1
ATOM 626 C CA . THR A 1 79 ? -36 44.75 -20.266 1 56.59 79 THR A CA 1
ATOM 627 C C . THR A 1 79 ? -36.594 43.375 -20.016 1 56.59 79 THR A C 1
ATOM 629 O O . THR A 1 79 ? -36.969 43.031 -18.891 1 56.59 79 THR A O 1
ATOM 632 N N . GLN A 1 80 ? -36.656 42.625 -21.047 1 54.06 80 GLN A N 1
ATOM 633 C CA . GLN A 1 80 ? -37.188 41.281 -20.922 1 54.06 80 GLN A CA 1
ATOM 634 C C . GLN A 1 80 ? -36.281 40.375 -20.078 1 54.06 80 GLN A C 1
ATOM 636 O O . GLN A 1 80 ? -36.75 39.594 -19.25 1 54.06 80 GLN A O 1
ATOM 641 N N . TYR A 1 81 ? -35.062 40.562 -20.359 1 51.88 81 TYR A N 1
ATOM 642 C CA . TYR A 1 81 ? -34.094 39.812 -19.578 1 51.88 81 TYR A CA 1
ATOM 643 C C . TYR A 1 81 ? -34.094 40.219 -18.125 1 51.88 81 TYR A C 1
ATOM 645 O O . TYR A 1 81 ? -34.031 39.375 -17.219 1 51.88 81 TYR A O 1
ATOM 653 N N . GLN A 1 82 ? -34.281 41.5 -17.922 1 53.75 82 GLN A N 1
ATOM 654 C CA . GLN A 1 82 ? -34.375 42 -16.562 1 53.75 82 GLN A CA 1
ATOM 655 C C . GLN A 1 82 ? -35.656 41.5 -15.875 1 53.75 82 GLN A C 1
ATOM 657 O O . GLN A 1 82 ? -35.625 41.156 -14.695 1 53.75 82 GLN A O 1
ATOM 662 N N . GLN A 1 83 ? -36.688 41.438 -16.641 1 56.62 83 GLN A N 1
ATOM 663 C CA . GLN A 1 83 ? -37.938 40.938 -16.109 1 56.62 83 GLN A CA 1
ATOM 664 C C . GLN A 1 83 ? -37.844 39.438 -15.797 1 56.62 83 GLN A C 1
ATOM 666 O O . GLN A 1 83 ? -38.344 39 -14.766 1 56.62 83 GLN A O 1
ATOM 671 N N . MET A 1 84 ? -37.281 38.75 -16.656 1 53.53 84 MET A N 1
ATOM 672 C CA . MET A 1 84 ? -37.094 37.344 -16.438 1 53.53 84 MET A CA 1
ATOM 673 C C . MET A 1 84 ? -36.188 37.062 -15.234 1 53.53 84 MET A C 1
ATOM 675 O O . MET A 1 84 ? -36.438 36.156 -14.445 1 53.53 84 MET A O 1
ATOM 679 N N . PHE A 1 85 ? -35.188 37.906 -15.18 1 51.72 85 PHE A N 1
ATOM 680 C CA . PHE A 1 85 ? -34.281 37.844 -14.031 1 51.72 85 PHE A CA 1
ATOM 681 C C . PHE A 1 85 ? -35.031 38.188 -12.75 1 51.72 85 PHE A C 1
ATOM 683 O O . PHE A 1 85 ? -34.906 37.5 -11.742 1 51.72 85 PHE A O 1
ATOM 690 N N . GLN A 1 86 ? -35.812 39.188 -12.852 1 55.12 86 GLN A N 1
ATOM 691 C CA . GLN A 1 86 ? -36.594 39.594 -11.68 1 55.12 86 GLN A CA 1
ATOM 692 C C . GLN A 1 86 ? -37.625 38.531 -11.305 1 55.12 86 GLN A C 1
ATOM 694 O O . GLN A 1 86 ? -37.844 38.281 -10.117 1 55.12 86 GLN A O 1
ATOM 699 N N . SER A 1 87 ? -38.156 37.969 -12.25 1 57.12 87 SER A N 1
ATOM 700 C CA . SER A 1 87 ? -39.125 36.906 -12.016 1 57.12 87 SER A CA 1
ATOM 701 C C . SER A 1 87 ? -38.438 35.688 -11.406 1 57.12 87 SER A C 1
ATOM 703 O O . SER A 1 87 ? -38.969 35.062 -10.477 1 57.12 87 SER A O 1
ATOM 705 N N . ARG A 1 88 ? -37.344 35.375 -11.961 1 53.12 88 ARG A N 1
ATOM 706 C CA . ARG A 1 88 ? -36.562 34.25 -11.422 1 53.12 88 ARG A CA 1
ATOM 707 C C . ARG A 1 88 ? -36.094 34.562 -10.008 1 53.12 88 ARG A C 1
ATOM 709 O O . ARG A 1 88 ? -36.156 33.688 -9.133 1 53.12 88 ARG A O 1
ATOM 716 N N . MET A 1 89 ? -35.719 35.781 -9.836 1 53.72 89 MET A N 1
ATOM 717 C CA . MET A 1 89 ? -35.281 36.219 -8.5 1 53.72 89 MET A CA 1
ATOM 718 C C . MET A 1 89 ? -36.469 36.219 -7.527 1 53.72 89 MET A C 1
ATOM 720 O O . MET A 1 89 ? -36.312 35.812 -6.367 1 53.72 89 MET A O 1
ATOM 724 N N . LYS A 1 90 ? -37.562 36.625 -8 1 58.25 90 LYS A N 1
ATOM 725 C CA . LYS A 1 90 ? -38.781 36.594 -7.191 1 58.25 90 LYS A CA 1
ATOM 726 C C . LYS A 1 90 ? -39.156 35.188 -6.816 1 58.25 90 LYS A C 1
ATOM 728 O O . LYS A 1 90 ? -39.562 34.906 -5.684 1 58.25 90 LYS A O 1
ATOM 733 N N . LYS A 1 91 ? -39 34.375 -7.773 1 55.41 91 LYS A N 1
ATOM 734 C CA . LYS A 1 91 ? -39.312 32.969 -7.516 1 55.41 91 LYS A CA 1
ATOM 735 C C . LYS A 1 91 ? -38.312 32.375 -6.52 1 55.41 91 LYS A C 1
ATOM 737 O O . LYS A 1 91 ? -38.719 31.609 -5.625 1 55.41 91 LYS A O 1
ATOM 742 N N . ILE A 1 92 ? -37.125 32.75 -6.73 1 52.75 92 ILE A N 1
ATOM 743 C CA . ILE A 1 92 ? -36.094 32.281 -5.816 1 52.75 92 ILE A CA 1
ATOM 744 C C . ILE A 1 92 ? -36.312 32.875 -4.43 1 52.75 92 ILE A C 1
ATOM 746 O O . ILE A 1 92 ? -36.219 32.156 -3.422 1 52.75 92 ILE A O 1
ATOM 750 N N . LYS A 1 93 ? -36.688 34.094 -4.422 1 54.22 93 LYS A N 1
ATOM 751 C CA . LYS A 1 93 ? -37 34.781 -3.158 1 54.22 93 LYS A CA 1
ATOM 752 C C . LYS A 1 93 ? -38.25 34.156 -2.518 1 54.22 93 LYS A C 1
ATOM 754 O O . LYS A 1 93 ? -38.312 33.969 -1.298 1 54.22 93 LYS A O 1
ATOM 759 N N . SER A 1 94 ? -39.156 33.906 -3.328 1 58.78 94 SER A N 1
ATOM 760 C CA . SER A 1 94 ? -40.375 33.25 -2.842 1 58.78 94 SER A CA 1
ATOM 761 C C . SER A 1 94 ? -40.062 31.844 -2.301 1 58.78 94 SER A C 1
ATOM 763 O O . SER A 1 94 ? -40.594 31.469 -1.255 1 58.78 94 SER A O 1
ATOM 765 N N . ARG A 1 95 ? -39.312 31.219 -3.051 1 52.25 95 ARG A N 1
ATOM 766 C CA . ARG A 1 95 ? -38.906 29.891 -2.588 1 52.25 95 ARG A CA 1
ATOM 767 C C . ARG A 1 95 ? -38.125 29.984 -1.285 1 52.25 95 ARG A C 1
ATOM 769 O O . ARG A 1 95 ? -38.312 29.172 -0.379 1 52.25 95 ARG A O 1
ATOM 776 N N . ARG A 1 96 ? -37.312 30.953 -1.295 1 51.41 96 ARG A N 1
ATOM 777 C CA . ARG A 1 96 ? -36.531 31.219 -0.077 1 51.41 96 ARG A CA 1
ATOM 778 C C . ARG A 1 96 ? -37.469 31.562 1.085 1 51.41 96 ARG A C 1
ATOM 780 O O . ARG A 1 96 ? -37.281 31.078 2.201 1 51.41 96 ARG A O 1
ATOM 787 N N . LYS A 1 97 ? -38.375 32.406 0.785 1 57.12 97 LYS A N 1
ATOM 788 C CA . LYS A 1 97 ? -39.375 32.781 1.795 1 57.12 97 LYS A CA 1
ATOM 789 C C . LYS A 1 97 ? -40.188 31.562 2.246 1 57.12 97 LYS A C 1
ATOM 791 O O . LYS A 1 97 ? -40.438 31.391 3.441 1 57.12 97 LYS A O 1
ATOM 796 N N . HIS A 1 98 ? -40.531 30.875 1.311 1 55.91 98 HIS A N 1
ATOM 797 C CA . HIS A 1 98 ? -41.281 29.672 1.623 1 55.91 98 HIS A CA 1
ATOM 798 C C . HIS A 1 98 ? -40.438 28.703 2.443 1 55.91 98 HIS A C 1
ATOM 800 O O . HIS A 1 98 ? -40.938 28.125 3.418 1 55.91 98 HIS A O 1
ATOM 806 N N . PHE A 1 99 ? -39.312 28.547 1.988 1 51.19 99 PHE A N 1
ATOM 807 C CA . PHE A 1 99 ? -38.406 27.656 2.719 1 51.19 99 PHE A CA 1
ATOM 808 C C . PHE A 1 99 ? -38.156 28.188 4.121 1 51.19 99 PHE A C 1
ATOM 810 O O . PHE A 1 99 ? -38.125 27.422 5.09 1 51.19 99 PHE A O 1
ATOM 817 N N . ARG A 1 100 ? -37.969 29.438 4.176 1 52.88 100 ARG A N 1
ATOM 818 C CA . ARG A 1 100 ? -37.844 30.094 5.477 1 52.88 100 ARG A CA 1
ATOM 819 C C . ARG A 1 100 ? -39.062 29.844 6.34 1 52.88 100 ARG A C 1
ATOM 821 O O . ARG A 1 100 ? -38.969 29.562 7.535 1 52.88 100 ARG A O 1
ATOM 828 N N . GLN A 1 101 ? -40.094 30.016 5.703 1 56.31 101 GLN A N 1
ATOM 829 C CA . GLN A 1 101 ? -41.312 29.781 6.426 1 56.31 101 GLN A CA 1
ATOM 830 C C . GLN A 1 101 ? -41.438 28.312 6.867 1 56.31 101 GLN A C 1
ATOM 832 O O . GLN A 1 101 ? -41.844 28.031 7.996 1 56.31 101 GLN A O 1
ATOM 837 N N . MET A 1 102 ? -41.094 27.516 6.059 1 50.88 102 MET A N 1
ATOM 838 C CA . MET A 1 102 ? -41.094 26.094 6.398 1 50.88 102 MET A CA 1
ATOM 839 C C . MET A 1 102 ? -40.156 25.812 7.551 1 50.88 102 MET A C 1
ATOM 841 O O . MET A 1 102 ? -40.469 25.016 8.438 1 50.88 102 MET A O 1
ATOM 845 N N . LEU A 1 103 ? -39.062 26.391 7.422 1 51.09 103 LEU A N 1
ATOM 846 C CA . LEU A 1 103 ? -38.062 26.266 8.492 1 51.09 103 LEU A CA 1
ATOM 847 C C . LEU A 1 103 ? -38.625 26.797 9.805 1 51.09 103 LEU A C 1
ATOM 849 O O . LEU A 1 103 ? -38.5 26.156 10.852 1 51.09 103 LEU A O 1
ATOM 853 N N . PHE A 1 104 ? -39.219 27.953 9.656 1 55.34 104 PHE A N 1
ATOM 854 C CA . PHE A 1 104 ? -39.812 28.547 10.852 1 55.34 104 PHE A CA 1
ATOM 855 C C . PHE A 1 104 ? -40.969 27.688 11.359 1 55.34 104 PHE A C 1
ATOM 857 O O . PHE A 1 104 ? -41.094 27.484 12.57 1 55.34 104 PHE A O 1
ATOM 864 N N . ASP A 1 105 ? -41.688 27.234 10.477 1 54.53 105 ASP A N 1
ATOM 865 C CA . ASP A 1 105 ? -42.781 26.375 10.859 1 54.53 105 ASP A CA 1
ATOM 866 C C . ASP A 1 105 ? -42.281 25.078 11.492 1 54.53 105 ASP A C 1
ATOM 868 O O . ASP A 1 105 ? -42.844 24.609 12.5 1 54.53 105 ASP A O 1
ATOM 872 N N . ALA A 1 106 ? -41.375 24.562 10.844 1 50.88 106 ALA A N 1
ATOM 873 C CA . ALA A 1 106 ? -40.781 23.359 11.398 1 50.88 106 ALA A CA 1
ATOM 874 C C . ALA A 1 106 ? -40.188 23.625 12.781 1 50.88 106 ALA A C 1
ATOM 876 O O . ALA A 1 106 ? -40.312 22.797 13.688 1 50.88 106 ALA A O 1
ATOM 877 N N . PHE A 1 107 ? -39.656 24.719 12.898 1 52.66 107 PHE A N 1
ATOM 878 C CA . PHE A 1 107 ? -39.125 25.156 14.18 1 52.66 107 PHE A CA 1
ATOM 879 C C . PHE A 1 107 ? -40.25 25.312 15.203 1 52.66 107 PHE A C 1
ATOM 881 O O . PHE A 1 107 ? -40.094 24.891 16.359 1 52.66 107 PHE A O 1
ATOM 888 N N . ASP A 1 108 ? -41.125 26.047 14.711 1 54.34 108 ASP A N 1
ATOM 889 C CA . ASP A 1 108 ? -42.25 26.297 15.602 1 54.34 108 ASP A CA 1
ATOM 890 C C . ASP A 1 108 ? -42.906 24.969 16.031 1 54.34 108 ASP A C 1
ATOM 892 O O . ASP A 1 108 ? -43.281 24.812 17.203 1 54.34 108 ASP A O 1
ATOM 896 N N . GLU A 1 109 ? -42.969 24.219 15.148 1 53.31 109 GLU A N 1
ATOM 897 C CA . GLU A 1 109 ? -43.531 22.906 15.469 1 53.31 109 GLU A CA 1
ATOM 898 C C . GLU A 1 109 ? -42.656 22.141 16.438 1 53.31 109 GLU A C 1
ATOM 900 O O . GLU A 1 109 ? -43.156 21.5 17.375 1 53.31 109 GLU A O 1
ATOM 905 N N . ARG A 1 110 ? -41.469 22.25 16.172 1 48.66 110 ARG A N 1
ATOM 906 C CA . ARG A 1 110 ? -40.531 21.562 17.031 1 48.66 110 ARG A CA 1
ATOM 907 C C . ARG A 1 110 ? -40.469 22.219 18.406 1 48.66 110 ARG A C 1
ATOM 909 O O . ARG A 1 110 ? -40.344 21.531 19.422 1 48.66 110 ARG A O 1
ATOM 916 N N . LYS A 1 111 ? -40.406 23.438 18.297 1 53.62 111 LYS A N 1
ATOM 917 C CA . LYS A 1 111 ? -40.531 24.203 19.547 1 53.62 111 LYS A CA 1
ATOM 918 C C . LYS A 1 111 ? -41.75 23.766 20.344 1 53.62 111 LYS A C 1
ATOM 920 O O . LYS A 1 111 ? -41.656 23.562 21.562 1 53.62 111 LYS A O 1
ATOM 925 N N . LYS A 1 112 ? -42.75 23.734 19.656 1 55.22 112 LYS A N 1
ATOM 926 C CA . LYS A 1 112 ? -43.969 23.297 20.312 1 55.22 112 LYS A CA 1
ATOM 927 C C . LYS A 1 112 ? -43.844 21.891 20.859 1 55.22 112 LYS A C 1
ATOM 929 O O . LYS A 1 112 ? -44.312 21.594 21.953 1 55.22 112 LYS A O 1
ATOM 934 N N . LEU A 1 113 ? -43.188 21.203 20.016 1 48.47 113 LEU A N 1
ATOM 935 C CA . LEU A 1 113 ? -42.969 19.828 20.453 1 48.47 113 LEU A CA 1
ATOM 936 C C . LEU A 1 113 ? -42.062 19.781 21.672 1 48.47 113 LEU A C 1
ATOM 938 O O . LEU A 1 113 ? -42.312 19.031 22.609 1 48.47 113 LEU A O 1
ATOM 942 N N . ILE A 1 114 ? -41 20.531 21.531 1 49.25 114 ILE A N 1
ATOM 943 C CA . ILE A 1 114 ? -40.062 20.641 22.641 1 49.25 114 ILE A CA 1
ATOM 944 C C . ILE A 1 114 ? -40.781 21.203 23.875 1 49.25 114 ILE A C 1
ATOM 946 O O . ILE A 1 114 ? -40.625 20.688 24.984 1 49.25 114 ILE A O 1
ATOM 950 N N . GLU A 1 115 ? -41.406 22.25 23.672 1 53.34 115 GLU A N 1
ATOM 951 C CA . GLU A 1 115 ? -42.219 22.844 24.75 1 53.34 115 GLU A CA 1
ATOM 952 C C . GLU A 1 115 ? -43.219 21.844 25.312 1 53.34 115 GLU A C 1
ATOM 954 O O . GLU A 1 115 ? -43.406 21.766 26.531 1 53.34 115 GLU A O 1
ATOM 959 N N . SER A 1 116 ? -43.75 21.156 24.438 1 49.5 116 SER A N 1
ATOM 960 C CA . SER A 1 116 ? -44.719 20.156 24.891 1 49.5 116 SER A CA 1
ATOM 961 C C . SER A 1 116 ? -44.062 19.016 25.641 1 49.5 116 SER A C 1
ATOM 963 O O . SER A 1 116 ? -44.656 18.406 26.531 1 49.5 116 SER A O 1
ATOM 965 N N . MET A 1 117 ? -42.781 18.812 25.141 1 44.41 117 MET A N 1
ATOM 966 C CA . MET A 1 117 ? -42.031 17.734 25.781 1 44.41 117 MET A CA 1
ATOM 967 C C . MET A 1 117 ? -41.344 18.219 27.047 1 44.41 117 MET A C 1
ATOM 969 O O . MET A 1 117 ? -40.75 17.438 27.766 1 44.41 117 MET A O 1
ATOM 973 N N . GLY A 1 118 ? -41.5 19.391 27.594 1 42.81 118 GLY A N 1
ATOM 974 C CA . GLY A 1 118 ? -40.938 19.984 28.781 1 42.81 118 GLY A CA 1
ATOM 975 C C . GLY A 1 118 ? -39.438 20.172 28.703 1 42.81 118 GLY A C 1
ATOM 976 O O . GLY A 1 118 ? -38.719 20.094 29.719 1 42.81 118 GLY A O 1
ATOM 977 N N . LEU A 1 119 ? -38.875 20.141 27.641 1 43.06 119 LEU A N 1
ATOM 978 C CA . LEU A 1 119 ? -37.438 20.266 27.5 1 43.06 119 LEU A CA 1
ATOM 979 C C . LEU A 1 119 ? -36.969 21.672 27.906 1 43.06 119 LEU A C 1
ATOM 981 O O . LEU A 1 119 ? -37.719 22.641 27.75 1 43.06 119 LEU A O 1
ATOM 985 N N . GLN A 1 120 ? -35.938 21.75 28.891 1 45.66 120 GLN A N 1
ATOM 986 C CA . GLN A 1 120 ? -35.406 22.906 29.609 1 45.66 120 GLN A CA 1
ATOM 987 C C . GLN A 1 120 ? -34.969 24 28.641 1 45.66 120 GLN A C 1
ATOM 989 O O . GLN A 1 120 ? -34.656 23.719 27.484 1 45.66 120 GLN A O 1
ATOM 994 N N . LYS A 1 121 ? -34.938 25.312 29.078 1 48.16 121 LYS A N 1
ATOM 995 C CA . LYS A 1 121 ? -34.531 26.594 28.5 1 48.16 121 LYS A CA 1
ATOM 996 C C . LYS A 1 121 ? -33.219 26.484 27.734 1 48.16 121 LYS A C 1
ATOM 998 O O . LYS A 1 121 ? -33.062 27.125 26.703 1 48.16 121 LYS A O 1
ATOM 1003 N N . ARG A 1 122 ? -32.469 25.594 28.125 1 46.69 122 ARG A N 1
ATOM 1004 C CA . ARG A 1 122 ? -31.125 25.5 27.531 1 46.69 122 ARG A CA 1
ATOM 1005 C C . ARG A 1 122 ? -31.219 24.906 26.125 1 46.69 122 ARG A C 1
ATOM 1007 O O . ARG A 1 122 ? -30.531 25.359 25.203 1 46.69 122 ARG A O 1
ATOM 1014 N N . GLU A 1 123 ? -32.062 23.969 26.016 1 46.22 123 GLU A N 1
ATOM 1015 C CA . GLU A 1 123 ? -32.219 23.359 24.688 1 46.22 123 GLU A CA 1
ATOM 1016 C C . GLU A 1 123 ? -32.875 24.328 23.703 1 46.22 123 GLU A C 1
ATOM 1018 O O . GLU A 1 123 ? -32.469 24.375 22.531 1 46.22 123 GLU A O 1
ATOM 1023 N N . GLU A 1 124 ? -33.75 25.062 24.25 1 47.72 124 GLU A N 1
ATOM 1024 C CA . GLU A 1 124 ? -34.344 26.141 23.453 1 47.72 124 GLU A CA 1
ATOM 1025 C C . GLU A 1 124 ? -33.281 27.141 23 1 47.72 124 GLU A C 1
ATOM 1027 O O . GLU A 1 124 ? -33.312 27.609 21.859 1 47.72 124 GLU A O 1
ATOM 1032 N N . GLU A 1 125 ? -32.469 27.375 23.828 1 48.56 125 GLU A N 1
ATOM 1033 C CA . GLU A 1 125 ? -31.438 28.344 23.516 1 48.56 125 GLU A CA 1
ATOM 1034 C C . GLU A 1 125 ? -30.469 27.797 22.453 1 48.56 125 GLU A C 1
ATOM 1036 O O . GLU A 1 125 ? -30.047 28.531 21.562 1 48.56 125 GLU A O 1
ATOM 1041 N N . VAL A 1 126 ? -30.172 26.578 22.516 1 50.31 126 VAL A N 1
ATOM 1042 C CA . VAL A 1 126 ? -29.281 25.969 21.531 1 50.31 126 VAL A CA 1
ATOM 1043 C C . VAL A 1 126 ? -29.953 25.969 20.156 1 50.31 126 VAL A C 1
ATOM 1045 O O . VAL A 1 126 ? -29.328 26.312 19.156 1 50.31 126 VAL A O 1
ATOM 1048 N N . LEU A 1 127 ? -31.203 25.672 20.234 1 49.19 127 LEU A N 1
ATOM 1049 C CA . LEU A 1 127 ? -31.953 25.688 18.984 1 49.19 127 LEU A CA 1
ATOM 1050 C C . LEU A 1 127 ? -32.062 27.109 18.438 1 49.19 127 LEU A C 1
ATOM 1052 O O . LEU A 1 127 ? -31.938 27.312 17.234 1 49.19 127 LEU A O 1
ATOM 1056 N N . ARG A 1 128 ? -32.344 28 19.297 1 48 128 ARG A N 1
ATOM 1057 C CA . ARG A 1 128 ? -32.438 29.406 18.891 1 48 128 ARG A CA 1
ATOM 1058 C C . ARG A 1 128 ? -31.109 29.891 18.312 1 48 128 ARG A C 1
ATOM 1060 O O . ARG A 1 128 ? -31.094 30.594 17.297 1 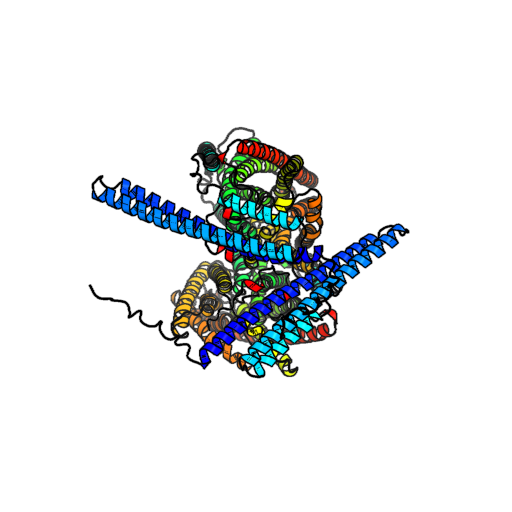48 128 ARG A O 1
ATOM 1067 N N . ARG A 1 129 ? -30.109 29.5 18.859 1 48.84 129 ARG A N 1
ATOM 1068 C CA . ARG A 1 129 ? -28.797 29.906 18.375 1 48.84 129 ARG A CA 1
ATOM 1069 C C . ARG A 1 129 ? -28.516 29.297 17 1 48.84 129 ARG A C 1
ATOM 1071 O O . ARG A 1 129 ? -27.969 29.969 16.125 1 48.84 129 ARG A O 1
ATOM 1078 N N . LYS A 1 130 ? -28.875 28.109 16.938 1 47.72 130 LYS A N 1
ATOM 1079 C CA . LYS A 1 130 ? -28.656 27.453 15.656 1 47.72 130 LYS A CA 1
ATOM 1080 C C . LYS A 1 130 ? -29.5 28.094 14.562 1 47.72 130 LYS A C 1
ATOM 1082 O O . LYS A 1 130 ? -29.031 28.281 13.438 1 47.72 130 LYS A O 1
ATOM 1087 N N . LEU A 1 131 ? -30.656 28.438 15.039 1 46.22 131 LEU A N 1
ATOM 1088 C CA . LEU A 1 131 ? -31.547 29.141 14.125 1 46.22 131 LEU A CA 1
ATOM 1089 C C . LEU A 1 131 ? -30.984 30.516 13.773 1 46.22 131 LEU A C 1
ATOM 1091 O O . LEU A 1 131 ? -31.047 30.938 12.617 1 46.22 131 LEU A O 1
ATOM 1095 N N . GLN A 1 132 ? -30.578 31.156 14.711 1 45.66 132 GLN A N 1
ATOM 1096 C CA . GLN A 1 132 ? -30 32.469 14.484 1 45.66 132 GLN A CA 1
ATOM 1097 C C . GLN A 1 132 ? -28.797 32.406 13.555 1 45.66 132 GLN A C 1
ATOM 1099 O O . GLN A 1 132 ? -28.609 33.25 12.68 1 45.66 132 GLN A O 1
ATOM 1104 N N . LYS A 1 133 ? -28.062 31.406 13.758 1 45.75 133 LYS A N 1
ATOM 1105 C CA . LYS A 1 133 ? -26.922 31.219 12.883 1 45.75 133 LYS A CA 1
ATOM 1106 C C . LYS A 1 133 ? -27.359 30.922 11.453 1 45.75 133 LYS A C 1
ATOM 1108 O O . LYS A 1 133 ? -26.75 31.406 10.5 1 45.75 133 LYS A O 1
ATOM 1113 N N . LEU A 1 134 ? -28.359 30.188 11.438 1 44.34 134 LEU A N 1
ATOM 1114 C CA . LEU A 1 134 ? -28.906 29.875 10.117 1 44.34 134 LEU A CA 1
ATOM 1115 C C . LEU A 1 134 ? -29.469 31.125 9.445 1 44.34 134 LEU A C 1
ATOM 1117 O O . LEU A 1 134 ? -29.266 31.328 8.25 1 44.34 134 LEU A O 1
ATOM 1121 N N . VAL A 1 135 ? -30.172 31.891 10.211 1 42.19 135 VAL A N 1
ATOM 1122 C CA . VAL A 1 135 ? -30.734 33.156 9.719 1 42.19 135 VAL A CA 1
ATOM 1123 C C . VAL A 1 135 ? -29.594 34.094 9.367 1 42.19 135 VAL A C 1
ATOM 1125 O O . VAL A 1 135 ? -29.656 34.812 8.359 1 42.19 135 VAL A O 1
ATOM 1128 N N . ALA A 1 136 ? -28.641 34.156 10.18 1 43.09 136 ALA A N 1
ATOM 1129 C CA . ALA A 1 136 ? -27.484 35 9.914 1 43.09 136 ALA A CA 1
ATOM 1130 C C . ALA A 1 136 ? -26.75 34.562 8.648 1 43.09 136 ALA A C 1
ATOM 1132 O O . ALA A 1 136 ? -26.281 35.406 7.875 1 43.09 136 ALA A O 1
ATOM 1133 N N . LEU A 1 137 ? -26.531 33.281 8.57 1 42.19 137 LEU A N 1
ATOM 1134 C CA . LEU A 1 137 ? -25.922 32.781 7.355 1 42.19 137 LEU A CA 1
ATOM 1135 C C . LEU A 1 137 ? -26.75 33.156 6.125 1 42.19 137 LEU A C 1
ATOM 1137 O O . LEU A 1 137 ? -26.188 33.406 5.051 1 42.19 137 LEU A O 1
ATOM 1141 N N . ASP A 1 138 ? -28.047 33.156 6.336 1 38.88 138 ASP A N 1
ATOM 1142 C CA . ASP A 1 138 ? -28.953 33.594 5.273 1 38.88 138 ASP A CA 1
ATOM 1143 C C . ASP A 1 138 ? -28.766 35.062 4.938 1 38.88 138 ASP A C 1
ATOM 1145 O O . ASP A 1 138 ? -28.922 35.469 3.785 1 38.88 138 ASP A O 1
ATOM 1149 N N . ASN A 1 139 ? -28.688 35.844 5.969 1 36.84 139 ASN A N 1
ATOM 1150 C CA . ASN A 1 139 ? -28.516 37.25 5.762 1 36.84 139 ASN A CA 1
ATOM 1151 C C . ASN A 1 139 ? -27.094 37.625 5.352 1 36.84 139 ASN A C 1
ATOM 1153 O O . ASN A 1 139 ? -26.766 38.781 5.148 1 36.84 139 ASN A O 1
ATOM 1157 N N . GLU A 1 140 ? -26.188 36.719 5.633 1 38.31 140 GLU A N 1
ATOM 1158 C CA . GLU A 1 140 ? -24.859 37.094 5.172 1 38.31 140 GLU A CA 1
ATOM 1159 C C . GLU A 1 140 ? -24.844 37.344 3.67 1 38.31 140 GLU A C 1
ATOM 1161 O O . GLU A 1 140 ? -25.375 36.562 2.893 1 38.31 140 GLU A O 1
ATOM 1166 N N . PRO A 1 141 ? -24.812 38.594 3.293 1 32.41 141 PRO A N 1
ATOM 1167 C CA . PRO A 1 141 ? -24.688 38.844 1.859 1 32.41 141 PRO A CA 1
ATOM 1168 C C . PRO A 1 141 ? -23.797 37.844 1.147 1 32.41 141 PRO A C 1
ATOM 1170 O O . PRO A 1 141 ? -22.766 37.438 1.686 1 32.41 141 PRO A O 1
ATOM 1173 N N . VAL A 1 142 ? -24.469 36.969 0.369 1 32.91 142 VAL A N 1
ATOM 1174 C CA . VAL A 1 142 ? -23.781 36 -0.459 1 32.91 142 VAL A CA 1
ATOM 1175 C C . VAL A 1 142 ? -22.438 36.562 -0.917 1 32.91 142 VAL A C 1
ATOM 1177 O O . VAL A 1 142 ? -21.406 35.906 -0.753 1 32.91 142 VAL A O 1
ATOM 1180 N N . GLU A 1 143 ? -22.547 37.125 -2.254 1 35.03 143 GLU A N 1
ATOM 1181 C CA . GLU A 1 143 ? -21.469 37.281 -3.24 1 35.03 143 GLU A CA 1
ATOM 1182 C C . GLU A 1 143 ? -20.516 38.375 -2.848 1 35.03 143 GLU A C 1
ATOM 1184 O O . GLU A 1 143 ? -20.812 39.562 -3.039 1 35.03 143 GLU A O 1
ATOM 1189 N N . LYS A 1 144 ? -20.141 38.594 -1.693 1 35 144 LYS A N 1
ATOM 1190 C CA . LYS A 1 144 ? -19.172 39.656 -1.844 1 35 144 LYS A CA 1
ATOM 1191 C C . LYS A 1 144 ? -18.281 39.438 -3.061 1 35 144 LYS A C 1
ATOM 1193 O O . LYS A 1 144 ? -17.922 38.281 -3.367 1 35 144 LYS A O 1
ATOM 1198 N N . ALA A 1 145 ? -18.422 40.219 -4.129 1 31.94 145 ALA A N 1
ATOM 1199 C CA . ALA A 1 145 ? -17.484 40.344 -5.254 1 31.94 145 ALA A CA 1
ATOM 1200 C C . ALA A 1 145 ? -16.094 39.875 -4.852 1 31.94 145 ALA A C 1
ATOM 1202 O O . ALA A 1 145 ? -15.648 40.094 -3.725 1 31.94 145 ALA A O 1
ATOM 1203 N N . PRO A 1 146 ? -15.633 38.688 -5.504 1 36.34 146 PRO A N 1
ATOM 1204 C CA . PRO A 1 146 ? -14.234 38.406 -5.211 1 36.34 146 PRO A CA 1
ATOM 1205 C C . PRO A 1 146 ? -13.391 39.656 -4.98 1 36.34 146 PRO A C 1
ATOM 1207 O O . PRO A 1 146 ? -13.391 40.562 -5.812 1 36.34 146 PRO A O 1
ATOM 1210 N N . ASN A 1 147 ? -13.523 40.312 -3.938 1 36.38 147 ASN A N 1
ATOM 1211 C CA . ASN A 1 147 ? -12.602 41.406 -3.662 1 36.38 147 ASN A CA 1
ATOM 1212 C C . ASN A 1 147 ? -11.266 41.219 -4.375 1 36.38 147 ASN A C 1
ATOM 1214 O O . ASN A 1 147 ? -10.758 40.094 -4.461 1 36.38 147 ASN A O 1
ATOM 1218 N N . LEU A 1 148 ? -10.945 42 -5.285 1 39.53 148 LEU A N 1
ATOM 1219 C CA . LEU A 1 148 ? -9.734 42.156 -6.078 1 39.53 148 LEU A CA 1
ATOM 1220 C C . LEU A 1 148 ? -8.516 41.625 -5.324 1 39.53 148 LEU A C 1
ATOM 1222 O O . LEU A 1 148 ? -7.531 41.219 -5.941 1 39.53 148 LEU A O 1
ATOM 1226 N N . VAL A 1 149 ? -8.281 41.875 -3.943 1 48.78 149 VAL A N 1
ATOM 1227 C CA . VAL A 1 149 ? -6.918 41.625 -3.48 1 48.78 149 VAL A CA 1
ATOM 1228 C C . VAL A 1 149 ? -6.816 40.219 -2.885 1 48.78 149 VAL A C 1
ATOM 1230 O O . VAL A 1 149 ? -7.133 40.031 -1.711 1 48.78 149 VAL A O 1
ATOM 1233 N N . ASP A 1 150 ? -6.953 39.156 -3.615 1 68.62 150 ASP A N 1
ATOM 1234 C CA . ASP A 1 150 ? -6.637 37.781 -3.207 1 68.62 150 ASP A CA 1
ATOM 1235 C C . ASP A 1 150 ? -5.18 37.656 -2.758 1 68.62 150 ASP A C 1
ATOM 1237 O O . ASP A 1 150 ? -4.281 37.5 -3.584 1 68.62 150 ASP A O 1
ATOM 1241 N N . LEU A 1 151 ? -4.949 38 -1.463 1 74.25 151 LEU A N 1
ATOM 1242 C CA . LEU A 1 151 ? -3.617 37.969 -0.87 1 74.25 151 LEU A CA 1
ATOM 1243 C C . LEU A 1 151 ? -2.898 36.688 -1.2 1 74.25 151 LEU A C 1
ATOM 1245 O O . LEU A 1 151 ? -1.688 36.656 -1.438 1 74.25 151 LEU A O 1
ATOM 1249 N N . PHE A 1 152 ? -3.672 35.625 -1.272 1 82.75 152 PHE A N 1
ATOM 1250 C CA . PHE A 1 152 ? -3.092 34.344 -1.626 1 82.75 152 PHE A CA 1
ATOM 1251 C C . PHE A 1 152 ? -2.49 34.375 -3.025 1 82.75 152 PHE A C 1
ATOM 1253 O O . PHE A 1 152 ? -1.352 33.938 -3.23 1 82.75 152 PHE A O 1
ATOM 1260 N N . PHE A 1 153 ? -3.258 34.906 -3.924 1 82.19 153 PHE A N 1
ATOM 1261 C CA . PHE A 1 153 ? -2.809 34.969 -5.309 1 82.19 153 PHE A CA 1
ATOM 1262 C C . PHE A 1 153 ? -1.526 35.781 -5.418 1 82.19 153 PHE A C 1
ATOM 1264 O O . PHE A 1 153 ? -0.54 35.344 -6 1 82.19 153 PHE A O 1
ATOM 1271 N N . TRP A 1 154 ? -1.484 36.938 -4.828 1 83.56 154 TRP A N 1
ATOM 1272 C CA . TRP A 1 154 ? -0.369 37.875 -5.016 1 83.56 154 TRP A CA 1
ATOM 1273 C C . TRP A 1 154 ? 0.869 37.375 -4.266 1 83.56 154 TRP A C 1
ATOM 1275 O O . TRP A 1 154 ? 1.984 37.438 -4.789 1 83.56 154 TRP A O 1
ATOM 1285 N N . VAL A 1 155 ? 0.707 36.938 -3.057 1 83.81 155 VAL A N 1
ATOM 1286 C CA . VAL A 1 155 ? 1.842 36.438 -2.285 1 83.81 155 VAL A CA 1
ATOM 1287 C C . VAL A 1 155 ? 2.49 35.25 -3.012 1 83.81 155 VAL A C 1
ATOM 1289 O O . VAL A 1 155 ? 3.713 35.219 -3.164 1 83.81 155 VAL A O 1
ATOM 1292 N N . TYR A 1 156 ? 1.703 34.312 -3.527 1 89.44 156 TYR A N 1
ATOM 1293 C CA . TYR A 1 156 ? 2.244 33.156 -4.199 1 89.44 156 TYR A CA 1
ATOM 1294 C C . TYR A 1 156 ? 2.867 33.5 -5.539 1 89.44 156 TYR A C 1
ATOM 1296 O O . TYR A 1 156 ? 3.896 32.969 -5.926 1 89.44 156 TYR A O 1
ATOM 1304 N N . LEU A 1 157 ? 2.211 34.438 -6.262 1 88.44 157 LEU A N 1
ATOM 1305 C CA . LEU A 1 157 ? 2.766 34.875 -7.535 1 88.44 157 LEU A CA 1
ATOM 1306 C C . LEU A 1 157 ? 4.133 35.531 -7.34 1 88.44 157 LEU A C 1
ATOM 1308 O O . LEU A 1 157 ? 5.07 35.25 -8.086 1 88.44 157 LEU A O 1
ATOM 1312 N N . ILE A 1 158 ? 4.23 36.406 -6.387 1 90.69 158 ILE A N 1
ATOM 1313 C CA . ILE A 1 158 ? 5.488 37.094 -6.113 1 90.69 158 ILE A CA 1
ATOM 1314 C C . ILE A 1 158 ? 6.566 36.094 -5.75 1 90.69 158 ILE A C 1
ATOM 1316 O O . ILE A 1 158 ? 7.684 36.156 -6.273 1 90.69 158 ILE A O 1
ATOM 1320 N N . PHE A 1 159 ? 6.227 35.156 -4.934 1 92.62 159 PHE A N 1
ATOM 1321 C CA . PHE A 1 159 ? 7.195 34.125 -4.547 1 92.62 159 PHE A CA 1
ATOM 1322 C C . PHE A 1 159 ? 7.625 33.312 -5.758 1 92.62 159 PHE A C 1
ATOM 1324 O O . PHE A 1 159 ? 8.797 32.938 -5.887 1 92.62 159 PHE A O 1
ATOM 1331 N N . GLN A 1 160 ? 6.688 32.906 -6.609 1 91.56 160 GLN A N 1
ATOM 1332 C CA . GLN A 1 160 ? 7.008 32.125 -7.781 1 91.56 160 GLN A CA 1
ATOM 1333 C C . GLN A 1 160 ? 7.918 32.875 -8.742 1 91.56 160 GLN A C 1
ATOM 1335 O O . GLN A 1 160 ? 8.82 32.281 -9.344 1 91.56 160 GLN A O 1
ATOM 1340 N N . VAL A 1 161 ? 7.691 34.156 -8.867 1 90.44 161 VAL A N 1
ATOM 1341 C CA . VAL A 1 161 ? 8.531 34.969 -9.734 1 90.44 161 VAL A CA 1
ATOM 1342 C C . VAL A 1 161 ? 9.945 35.062 -9.164 1 90.44 161 VAL A C 1
ATOM 1344 O O . VAL A 1 161 ? 10.922 34.906 -9.898 1 90.44 161 VAL A O 1
ATOM 1347 N N . ILE A 1 162 ? 10.039 35.281 -7.891 1 93.06 162 ILE A N 1
ATOM 1348 C CA . ILE A 1 162 ? 11.336 35.344 -7.23 1 93.06 162 ILE A CA 1
ATOM 1349 C C . ILE A 1 162 ? 12.078 34.031 -7.418 1 93.06 162 ILE A C 1
ATOM 1351 O O . ILE A 1 162 ? 13.266 34 -7.746 1 93.06 162 ILE A O 1
ATOM 1355 N N . THR A 1 163 ? 11.367 32.938 -7.234 1 93.62 163 THR A N 1
ATOM 1356 C CA . THR A 1 163 ? 11.961 31.609 -7.387 1 93.62 163 THR A CA 1
ATOM 1357 C C . THR A 1 163 ? 12.461 31.406 -8.812 1 93.62 163 THR A C 1
ATOM 1359 O O . THR A 1 163 ? 13.562 30.875 -9.023 1 93.62 163 THR A O 1
ATOM 1362 N N . CYS A 1 164 ? 11.695 31.859 -9.797 1 91.88 164 CYS A N 1
ATOM 1363 C CA . CYS A 1 164 ? 12.086 31.734 -11.195 1 91.88 164 CYS A CA 1
ATOM 1364 C C . CYS A 1 164 ? 13.367 32.531 -11.469 1 91.88 164 CYS A C 1
ATOM 1366 O O . CYS A 1 164 ? 14.266 32.031 -12.148 1 91.88 164 CYS A O 1
ATOM 1368 N N . VAL A 1 165 ? 13.453 33.656 -10.938 1 93 165 VAL A N 1
ATOM 1369 C CA . VAL A 1 165 ? 14.625 34.5 -11.148 1 93 165 VAL A CA 1
ATOM 1370 C C . VAL A 1 165 ? 15.852 33.875 -10.5 1 93 165 VAL A C 1
ATOM 1372 O O . VAL A 1 165 ? 16.938 33.844 -11.086 1 93 165 VAL A O 1
ATOM 1375 N N . ILE A 1 166 ? 15.688 33.312 -9.344 1 94.25 166 ILE A N 1
ATOM 1376 C CA . ILE A 1 166 ? 16.812 32.688 -8.656 1 94.25 166 ILE A CA 1
ATOM 1377 C C . ILE A 1 166 ? 17.281 31.484 -9.438 1 94.25 166 ILE A C 1
ATOM 1379 O O . ILE A 1 166 ? 18.5 31.25 -9.578 1 94.25 166 ILE A O 1
ATOM 1383 N N . TYR A 1 167 ? 16.344 30.641 -9.953 1 92.88 167 TYR A N 1
ATOM 1384 C CA . TYR A 1 167 ? 16.734 29.5 -10.766 1 92.88 167 TYR A CA 1
ATOM 1385 C C . TYR A 1 167 ? 17.5 29.938 -12.008 1 92.88 167 TYR A C 1
ATOM 1387 O O . TYR A 1 167 ? 18.438 29.266 -12.438 1 92.88 167 TYR A O 1
ATOM 1395 N N . TRP A 1 168 ? 17.125 31.062 -12.57 1 91.88 168 TRP A N 1
ATOM 1396 C CA . TRP A 1 168 ? 17.766 31.594 -13.766 1 91.88 168 TRP A CA 1
ATOM 1397 C C . TRP A 1 168 ? 19.203 32 -13.484 1 91.88 168 TRP A C 1
ATOM 1399 O O . TRP A 1 168 ? 20.094 31.781 -14.312 1 91.88 168 TRP A O 1
ATOM 1409 N N . VAL A 1 169 ? 19.438 32.469 -12.32 1 91.19 169 VAL A N 1
ATOM 1410 C CA . VAL A 1 169 ? 20.734 33.062 -12.023 1 91.19 169 VAL A CA 1
ATOM 1411 C C . VAL A 1 169 ? 21.625 32.062 -11.289 1 91.19 169 VAL A C 1
ATOM 1413 O O . VAL A 1 169 ? 22.844 32.062 -11.461 1 91.19 169 VAL A O 1
ATOM 1416 N N . ALA A 1 170 ? 21 31.219 -10.5 1 90.62 170 ALA A N 1
ATOM 1417 C CA . ALA A 1 170 ? 21.797 30.453 -9.539 1 90.62 170 ALA A CA 1
ATOM 1418 C C . ALA A 1 170 ? 21.906 29 -9.961 1 90.62 170 ALA A C 1
ATOM 1420 O O . ALA A 1 170 ? 22.672 28.234 -9.367 1 90.62 170 ALA A O 1
ATOM 1421 N N . CYS A 1 171 ? 21.234 28.531 -10.945 1 90.94 171 CYS A N 1
ATOM 1422 C CA . CYS A 1 171 ? 21.25 27.109 -11.305 1 90.94 171 CYS A CA 1
ATOM 1423 C C . CYS A 1 171 ? 21.719 26.922 -12.742 1 90.94 171 CYS A C 1
ATOM 1425 O O . CYS A 1 171 ? 21.547 27.797 -13.578 1 90.94 171 CYS A O 1
ATOM 1427 N N . ASP A 1 172 ? 22.422 25.797 -12.938 1 87.06 172 ASP A N 1
ATOM 1428 C CA . ASP A 1 172 ? 22.844 25.359 -14.266 1 87.06 172 ASP A CA 1
ATOM 1429 C C . ASP A 1 172 ? 22.75 23.844 -14.391 1 87.06 172 ASP A C 1
ATOM 1431 O O . ASP A 1 172 ? 22.516 23.141 -13.398 1 87.06 172 ASP A O 1
ATOM 1435 N N . TYR A 1 173 ? 22.688 23.406 -15.633 1 81.44 173 TYR A N 1
ATOM 1436 C CA . TYR A 1 173 ? 22.688 21.953 -15.859 1 81.44 173 TYR A CA 1
ATOM 1437 C C . TYR A 1 173 ? 24.078 21.375 -15.664 1 81.44 173 TYR A C 1
ATOM 1439 O O . TYR A 1 173 ? 25.078 22.062 -15.906 1 81.44 173 TYR A O 1
ATOM 1447 N N . SER A 1 174 ? 24.125 20.297 -14.938 1 69.38 174 SER A N 1
ATOM 1448 C CA . SER A 1 174 ? 25.406 19.625 -14.734 1 69.38 174 SER A CA 1
ATOM 1449 C C . SER A 1 174 ? 26.062 19.281 -16.078 1 69.38 174 SER A C 1
ATOM 1451 O O . SER A 1 174 ? 25.359 18.953 -17.031 1 69.38 174 SER A O 1
ATOM 1453 N N . ASP A 1 175 ? 27.297 19.844 -16.297 1 55.41 175 ASP A N 1
ATOM 1454 C CA . ASP A 1 175 ? 28.062 19.531 -17.5 1 55.41 175 ASP A CA 1
ATOM 1455 C C . ASP A 1 175 ? 28.25 18.016 -17.641 1 55.41 175 ASP A C 1
ATOM 1457 O O . ASP A 1 175 ? 29.109 17.562 -18.406 1 55.41 175 ASP A O 1
ATOM 1461 N N . ASP A 1 176 ? 27.828 17.281 -16.844 1 49.41 176 ASP A N 1
ATOM 1462 C CA . ASP A 1 176 ? 28.156 15.875 -17.094 1 49.41 176 ASP A CA 1
ATOM 1463 C C . ASP A 1 176 ? 27.812 15.484 -18.531 1 49.41 176 ASP A C 1
ATOM 1465 O O . ASP A 1 176 ? 27.75 14.305 -18.859 1 49.41 176 ASP A O 1
ATOM 1469 N N . THR A 1 177 ? 27.312 16.281 -19.344 1 41.12 177 THR A N 1
ATOM 1470 C CA . THR A 1 177 ? 27.297 15.953 -20.766 1 41.12 177 THR A CA 1
ATOM 1471 C C . THR A 1 177 ? 28.719 15.703 -21.281 1 41.12 177 THR A C 1
ATOM 1473 O O . THR A 1 177 ? 28.891 15.086 -22.344 1 41.12 177 THR A O 1
ATOM 1476 N N . ASN A 1 178 ? 29.703 16.531 -21.016 1 35.91 178 ASN A N 1
ATOM 1477 C CA . ASN A 1 178 ? 31.062 16.297 -21.516 1 35.91 178 ASN A CA 1
ATOM 1478 C C . ASN A 1 178 ? 31.688 15.062 -20.875 1 35.91 178 ASN A C 1
ATOM 1480 O O . ASN A 1 178 ? 32.906 14.859 -20.984 1 35.91 178 ASN A O 1
ATOM 1484 N N . SER A 1 179 ? 31.297 14.648 -19.859 1 35.97 179 SER A N 1
ATOM 1485 C CA . SER A 1 179 ? 31.906 13.359 -19.531 1 35.97 179 SER A CA 1
ATOM 1486 C C . SER A 1 179 ? 31.625 12.336 -20.625 1 35.97 179 SER A C 1
ATOM 1488 O O . SER A 1 179 ? 30.5 12.273 -21.156 1 35.97 179 SER A O 1
ATOM 1490 N N . PRO A 1 180 ? 32.656 11.914 -21.328 1 34.25 180 PRO A N 1
ATOM 1491 C CA . PRO A 1 180 ? 32.469 10.875 -22.344 1 34.25 180 PRO A CA 1
ATOM 1492 C C . PRO A 1 180 ? 31.344 9.898 -21.969 1 34.25 180 PRO A C 1
ATOM 1494 O O . PRO A 1 180 ? 31.078 9.68 -20.781 1 34.25 180 PRO A O 1
ATOM 1497 N N . PRO A 1 181 ? 30.359 9.672 -22.906 1 35.78 181 PRO A N 1
ATOM 1498 C CA . PRO A 1 181 ? 29.391 8.586 -22.766 1 35.78 181 PRO A CA 1
ATOM 1499 C C . PRO A 1 181 ? 29.953 7.391 -22 1 35.78 181 PRO A C 1
ATOM 1501 O O . PRO A 1 181 ? 29.438 6.273 -22.125 1 35.78 181 PRO A O 1
ATOM 1504 N N . ASN A 1 182 ? 31.062 7.441 -21.469 1 32.03 182 ASN A N 1
ATOM 1505 C CA . ASN A 1 182 ? 31.516 6.18 -20.906 1 32.03 182 ASN A CA 1
ATOM 1506 C C . ASN A 1 182 ? 30.422 5.512 -20.078 1 32.03 182 ASN A C 1
ATOM 1508 O O . ASN A 1 182 ? 29.547 6.191 -19.531 1 32.03 182 ASN A O 1
ATOM 1512 N N . MET A 1 183 ? 30.5 4.117 -20.016 1 36.34 183 MET A N 1
ATOM 1513 C CA . MET A 1 183 ? 29.625 3.006 -19.672 1 36.34 183 MET A CA 1
ATOM 1514 C C . MET A 1 183 ? 28.891 3.273 -18.359 1 36.34 183 MET A C 1
ATOM 1516 O O . MET A 1 183 ? 27.781 2.775 -18.156 1 36.34 183 MET A O 1
ATOM 1520 N N . GLY A 1 184 ? 29.5 3.785 -17.297 1 36.53 184 GLY A N 1
ATOM 1521 C CA . GLY A 1 184 ? 29.047 3.684 -15.914 1 36.53 184 GLY A CA 1
ATOM 1522 C C . GLY A 1 184 ? 28.047 4.758 -15.539 1 36.53 184 GLY A C 1
ATOM 1523 O O . GLY A 1 184 ? 27.234 4.562 -14.633 1 36.53 184 GLY A O 1
ATOM 1524 N N . TYR A 1 185 ? 28.188 6.004 -15.992 1 38.66 185 TYR A N 1
ATOM 1525 C CA . TYR A 1 185 ? 27.328 7.113 -15.562 1 38.66 185 TYR A CA 1
ATOM 1526 C C . TYR A 1 185 ? 25.922 6.961 -16.125 1 38.66 185 TYR A C 1
ATOM 1528 O O . TYR A 1 185 ? 24.938 7.309 -15.461 1 38.66 185 TYR A O 1
ATOM 1536 N N . THR A 1 186 ? 25.812 6.617 -17.469 1 41.22 186 THR A N 1
ATOM 1537 C CA . THR A 1 186 ? 24.5 6.473 -18.094 1 41.22 186 THR A CA 1
ATOM 1538 C C . THR A 1 186 ? 23.641 5.5 -17.297 1 41.22 186 THR A C 1
ATOM 1540 O O . THR A 1 186 ? 22.438 5.727 -17.125 1 41.22 186 THR A O 1
ATOM 1543 N N . HIS A 1 187 ? 24.344 4.406 -16.859 1 47.5 187 HIS A N 1
ATOM 1544 C CA . HIS A 1 187 ? 23.594 3.404 -16.109 1 47.5 187 HIS A CA 1
ATOM 1545 C C . HIS A 1 187 ? 23.156 3.939 -14.75 1 47.5 187 HIS A C 1
ATOM 1547 O O . HIS A 1 187 ? 22.062 3.623 -14.273 1 47.5 187 HIS A O 1
ATOM 1553 N N . ARG A 1 188 ? 23.938 4.988 -14.328 1 54.88 188 ARG A N 1
ATOM 1554 C CA . ARG A 1 188 ? 23.609 5.535 -13.016 1 54.88 188 ARG A CA 1
ATOM 1555 C C . ARG A 1 188 ? 22.438 6.512 -13.117 1 54.88 188 ARG A C 1
ATOM 1557 O O . ARG A 1 188 ? 21.562 6.535 -12.242 1 54.88 188 ARG A O 1
ATOM 1564 N N . SER A 1 189 ? 22.469 7.215 -14.312 1 53 189 SER A N 1
ATOM 1565 C CA . SER A 1 189 ? 21.391 8.18 -14.484 1 53 189 SER A CA 1
ATOM 1566 C C . SER A 1 189 ? 20.047 7.488 -14.656 1 53 189 SER A C 1
ATOM 1568 O O . SER A 1 189 ? 19.031 7.945 -14.125 1 53 189 SER A O 1
ATOM 1570 N N . ALA A 1 190 ? 20.125 6.336 -15.383 1 62.12 190 ALA A N 1
ATOM 1571 C CA . ALA A 1 190 ? 18.891 5.59 -15.578 1 62.12 190 ALA A CA 1
ATOM 1572 C C . ALA A 1 190 ? 18.359 5.043 -14.258 1 62.12 190 ALA A C 1
ATOM 1574 O O . ALA A 1 190 ? 17.141 5.043 -14.023 1 62.12 190 ALA A O 1
ATOM 1575 N N . ASN A 1 191 ? 19.188 4.77 -13.422 1 76.38 191 ASN A N 1
ATOM 1576 C CA . ASN A 1 191 ? 18.781 4.27 -12.117 1 76.38 191 ASN A CA 1
ATOM 1577 C C . ASN A 1 191 ? 18.172 5.375 -11.258 1 76.38 191 ASN A C 1
ATOM 1579 O O . ASN A 1 191 ? 17.156 5.176 -10.602 1 76.38 191 ASN A O 1
ATOM 1583 N N . TRP A 1 192 ? 18.734 6.629 -11.43 1 78.94 192 TRP A N 1
ATOM 1584 C CA . TRP A 1 192 ? 18.234 7.738 -10.625 1 78.94 192 TRP A CA 1
ATOM 1585 C C . TRP A 1 192 ? 16.844 8.172 -11.086 1 78.94 192 TRP A C 1
ATOM 1587 O O . TRP A 1 192 ? 16 8.57 -10.281 1 78.94 192 TRP A O 1
ATOM 1597 N N . TYR A 1 193 ? 16.656 8.078 -12.359 1 80.62 193 TYR A N 1
ATOM 1598 C CA . TYR A 1 193 ? 15.336 8.445 -12.859 1 80.62 193 TYR A CA 1
ATOM 1599 C C . TYR A 1 193 ? 14.266 7.492 -12.344 1 80.62 193 TYR A C 1
ATOM 1601 O O . TYR A 1 193 ? 13.172 7.922 -11.961 1 80.62 193 TYR A O 1
ATOM 1609 N N . THR A 1 194 ? 14.594 6.23 -12.328 1 85.75 194 THR A N 1
ATOM 1610 C CA . THR A 1 194 ? 13.656 5.246 -11.805 1 85.75 194 THR A CA 1
ATOM 1611 C C . THR A 1 194 ? 13.352 5.516 -10.336 1 85.75 194 THR A C 1
ATOM 1613 O O . THR A 1 194 ? 12.188 5.492 -9.922 1 85.75 194 THR A O 1
ATOM 1616 N N . ILE A 1 195 ? 14.359 5.789 -9.641 1 89.19 195 ILE A N 1
ATOM 1617 C CA . ILE A 1 195 ? 14.195 6.074 -8.219 1 89.19 195 ILE A CA 1
ATOM 1618 C C . ILE A 1 195 ? 13.398 7.363 -8.039 1 89.19 195 ILE A C 1
ATOM 1620 O O . ILE A 1 195 ? 12.531 7.453 -7.168 1 89.19 195 ILE A O 1
ATOM 1624 N N . TRP A 1 196 ? 13.68 8.359 -8.875 1 90.44 196 TRP A N 1
ATOM 1625 C CA . TRP A 1 196 ? 12.938 9.617 -8.805 1 90.44 196 TRP A CA 1
ATOM 1626 C C . TRP A 1 196 ? 11.445 9.383 -9.023 1 90.44 196 TRP A C 1
ATOM 1628 O O . TRP A 1 196 ? 10.617 9.977 -8.328 1 90.44 196 TRP A O 1
ATOM 1638 N N . VAL A 1 197 ? 11.117 8.547 -9.961 1 90.69 197 VAL A N 1
ATOM 1639 C CA . VAL A 1 197 ? 9.719 8.258 -10.227 1 90.69 197 VAL A CA 1
ATOM 1640 C C . VAL A 1 197 ? 9.07 7.629 -8.992 1 90.69 197 VAL A C 1
ATOM 1642 O O . VAL A 1 197 ? 7.938 7.965 -8.641 1 90.69 197 VAL A O 1
ATOM 1645 N N . HIS A 1 198 ? 9.781 6.777 -8.391 1 92.44 198 HIS A N 1
ATOM 1646 C CA . HIS A 1 198 ? 9.242 6.117 -7.203 1 92.44 198 HIS A CA 1
ATOM 1647 C C . HIS A 1 198 ? 9.047 7.113 -6.062 1 92.44 198 HIS A C 1
ATOM 1649 O O . HIS A 1 198 ? 8.023 7.078 -5.371 1 92.44 198 HIS A O 1
ATOM 1655 N N . VAL A 1 199 ? 10.008 7.965 -5.898 1 94.56 199 VAL A N 1
ATOM 1656 C CA . VAL A 1 199 ? 9.891 8.992 -4.863 1 94.56 199 VAL A CA 1
ATOM 1657 C C . VAL A 1 199 ? 8.734 9.93 -5.195 1 94.56 199 VAL A C 1
ATOM 1659 O O . VAL A 1 199 ? 7.938 10.273 -4.316 1 94.56 199 VAL A O 1
ATOM 1662 N N . ALA A 1 200 ? 8.625 10.297 -6.445 1 94.31 200 ALA A N 1
ATOM 1663 C CA . ALA A 1 200 ? 7.555 11.188 -6.891 1 94.31 200 ALA A CA 1
ATOM 1664 C C . ALA A 1 200 ? 6.188 10.555 -6.66 1 94.31 200 ALA A C 1
ATOM 1666 O O . ALA A 1 200 ? 5.254 11.227 -6.207 1 94.31 200 ALA A O 1
ATOM 1667 N N . MET A 1 201 ? 6.078 9.258 -6.938 1 94.69 201 MET A N 1
ATOM 1668 C CA . MET A 1 201 ? 4.816 8.555 -6.73 1 94.69 201 MET A CA 1
ATOM 1669 C C . MET A 1 201 ? 4.477 8.477 -5.246 1 94.69 201 MET A C 1
ATOM 1671 O O . MET A 1 201 ? 3.312 8.625 -4.863 1 94.69 201 MET A O 1
ATOM 1675 N N . LEU A 1 202 ? 5.457 8.227 -4.496 1 96.19 202 LEU A N 1
ATOM 1676 C CA . LEU A 1 202 ? 5.266 8.156 -3.051 1 96.19 202 LEU A CA 1
ATOM 1677 C C . LEU A 1 202 ? 4.762 9.484 -2.502 1 96.19 202 LEU A C 1
ATOM 1679 O O . LEU A 1 202 ? 3.82 9.516 -1.704 1 96.19 202 LEU A O 1
ATOM 1683 N N . VAL A 1 203 ? 5.293 10.578 -2.975 1 96.5 203 VAL A N 1
ATOM 1684 C CA . VAL A 1 203 ? 5.016 11.898 -2.406 1 96.5 203 VAL A CA 1
ATOM 1685 C C . VAL A 1 203 ? 3.725 12.453 -3 1 96.5 203 VAL A C 1
ATOM 1687 O O . VAL A 1 203 ? 2.807 12.828 -2.266 1 96.5 203 VAL A O 1
ATOM 1690 N N . LEU A 1 204 ? 3.57 12.398 -4.32 1 93.38 204 LEU A N 1
ATOM 1691 C CA . LEU A 1 204 ? 2.459 13.062 -4.988 1 93.38 204 LEU A CA 1
ATOM 1692 C C . LEU A 1 204 ? 1.201 12.203 -4.945 1 93.38 204 LEU A C 1
ATOM 1694 O O . LEU A 1 204 ? 0.127 12.68 -4.574 1 93.38 204 LEU A O 1
ATOM 1698 N N . ALA A 1 205 ? 1.306 10.961 -5.273 1 94.62 205 ALA A N 1
ATOM 1699 C CA . ALA A 1 205 ? 0.125 10.102 -5.25 1 94.62 205 ALA A CA 1
ATOM 1700 C C . ALA A 1 205 ? -0.077 9.484 -3.867 1 94.62 205 ALA A C 1
ATOM 1702 O O . ALA A 1 205 ? -1.188 9.492 -3.334 1 94.62 205 ALA A O 1
ATOM 1703 N N . GLY A 1 206 ? 0.975 9.016 -3.271 1 96.56 206 GLY A N 1
ATOM 1704 C CA . GLY A 1 206 ? 0.889 8.352 -1.981 1 96.56 206 GLY A CA 1
ATOM 1705 C C . GLY A 1 206 ? 0.357 9.25 -0.881 1 96.56 206 GLY A C 1
ATOM 1706 O O . GLY A 1 206 ? -0.719 9 -0.335 1 96.56 206 GLY A O 1
ATOM 1707 N N . PHE A 1 207 ? 1.002 10.406 -0.659 1 96 207 PHE A N 1
ATOM 1708 C CA . PHE A 1 207 ? 0.601 11.305 0.417 1 96 207 PHE A CA 1
ATOM 1709 C C . PHE A 1 207 ? -0.756 11.938 0.121 1 96 207 PHE A C 1
ATOM 1711 O O . PHE A 1 207 ? -1.547 12.18 1.035 1 96 207 PHE A O 1
ATOM 1718 N N . SER A 1 208 ? -1.059 12.211 -1.145 1 94.69 208 SER A N 1
ATOM 1719 C CA . SER A 1 208 ? -2.334 12.828 -1.498 1 94.69 208 SER A CA 1
ATOM 1720 C C . SER A 1 208 ? -3.506 11.945 -1.086 1 94.69 208 SER A C 1
ATOM 1722 O O . SER A 1 208 ? -4.414 12.391 -0.381 1 94.69 208 SER A O 1
ATOM 1724 N N . PHE A 1 209 ? -3.438 10.727 -1.451 1 95.94 209 PHE A N 1
ATOM 1725 C CA . PHE A 1 209 ? -4.543 9.828 -1.134 1 95.94 209 PHE A CA 1
ATOM 1726 C C . PHE A 1 209 ? -4.488 9.406 0.328 1 95.94 209 PHE A C 1
ATOM 1728 O O . PHE A 1 209 ? -5.527 9.188 0.955 1 95.94 209 PHE A O 1
ATOM 1735 N N . PHE A 1 210 ? -3.359 9.383 0.877 1 96.25 210 PHE A N 1
ATOM 1736 C CA . PHE A 1 210 ? -3.174 9.023 2.279 1 96.25 210 PHE A CA 1
ATOM 1737 C C . PHE A 1 210 ? -3.914 10 3.188 1 96.25 210 PHE A C 1
ATOM 1739 O O . PHE A 1 210 ? -4.422 9.609 4.242 1 96.25 210 PHE A O 1
ATOM 1746 N N . TYR A 1 211 ? -4.117 11.25 2.785 1 95.88 211 TYR A N 1
ATOM 1747 C CA . TYR A 1 211 ? -4.719 12.289 3.621 1 95.88 211 TYR A CA 1
ATOM 1748 C C . TYR A 1 211 ? -6.203 12.438 3.316 1 95.88 211 TYR A C 1
ATOM 1750 O O . TYR A 1 211 ? -6.855 13.352 3.826 1 95.88 211 TYR A O 1
ATOM 1758 N N . THR A 1 212 ? -6.844 11.516 2.592 1 94.62 212 THR A N 1
ATOM 1759 C CA . THR A 1 212 ? -8.242 11.664 2.207 1 94.62 212 THR A CA 1
ATOM 1760 C C . THR A 1 212 ? -9.156 10.945 3.197 1 94.62 212 THR A C 1
ATOM 1762 O O . THR A 1 212 ? -10.312 10.648 2.885 1 94.62 212 THR A O 1
ATOM 1765 N N . PHE A 1 213 ? -8.742 10.672 4.398 1 92.94 213 PHE A N 1
ATOM 1766 C CA . PHE A 1 213 ? -9.508 9.844 5.316 1 92.94 213 PHE A CA 1
ATOM 1767 C C . PHE A 1 213 ? -10.727 10.594 5.844 1 92.94 213 PHE A C 1
ATOM 1769 O O . PHE A 1 213 ? -11.711 9.977 6.262 1 92.94 213 PHE A O 1
ATOM 1776 N N . MET A 1 214 ? -10.758 11.953 5.84 1 90.81 214 MET A N 1
ATOM 1777 C CA . MET A 1 214 ? -11.914 12.703 6.316 1 90.81 214 MET A CA 1
ATOM 1778 C C . MET A 1 214 ? -13.023 12.711 5.27 1 90.81 214 MET A C 1
ATOM 1780 O O . MET A 1 214 ? -12.766 12.93 4.082 1 90.81 214 MET A O 1
ATOM 1784 N N . ARG A 1 215 ? -14.195 12.547 5.586 1 86.5 215 ARG A N 1
ATOM 1785 C CA . ARG A 1 215 ? -15.312 12.25 4.699 1 86.5 215 ARG A CA 1
ATOM 1786 C C . ARG A 1 215 ? -15.602 13.422 3.766 1 86.5 215 ARG A C 1
ATOM 1788 O O . ARG A 1 215 ? -16.141 13.234 2.67 1 86.5 215 ARG A O 1
ATOM 1795 N N . LYS A 1 216 ? -15.281 14.688 4.113 1 87.44 216 LYS A N 1
ATOM 1796 C CA . LYS A 1 216 ? -15.633 15.844 3.293 1 87.44 216 LYS A CA 1
ATOM 1797 C C . LYS A 1 216 ? -14.398 16.672 2.955 1 87.44 216 LYS A C 1
ATOM 1799 O O . LYS A 1 216 ? -14.484 17.891 2.781 1 87.44 216 LYS A O 1
ATOM 1804 N N . TYR A 1 217 ? -13.305 16 2.838 1 91.69 217 TYR A N 1
ATOM 1805 C CA . TYR A 1 217 ? -12.094 16.797 2.752 1 91.69 217 TYR A CA 1
ATOM 1806 C C . TYR A 1 217 ? -11.148 16.25 1.686 1 91.69 217 TYR A C 1
ATOM 1808 O O . TYR A 1 217 ? -9.961 16.578 1.662 1 91.69 217 TYR A O 1
ATOM 1816 N N . ALA A 1 218 ? -11.57 15.43 0.77 1 92.38 218 ALA A N 1
ATOM 1817 C CA . ALA A 1 218 ? -10.703 14.758 -0.192 1 92.38 218 ALA A CA 1
ATOM 1818 C C . ALA A 1 218 ? -10.141 15.75 -1.208 1 92.38 218 ALA A C 1
ATOM 1820 O O . ALA A 1 218 ? -8.969 15.648 -1.598 1 92.38 218 ALA A O 1
ATOM 1821 N N . TYR A 1 219 ? -10.984 16.75 -1.674 1 90.56 219 TYR A N 1
ATOM 1822 C CA . TYR A 1 219 ? -10.492 17.75 -2.609 1 90.56 219 TYR A CA 1
ATOM 1823 C C . TYR A 1 219 ? -9.312 18.516 -2.014 1 90.56 219 TYR A C 1
ATOM 1825 O O . TYR A 1 219 ? -8.266 18.656 -2.648 1 90.56 219 TYR A O 1
ATOM 1833 N N . SER A 1 220 ? -9.516 18.969 -0.851 1 92.5 220 SER A N 1
ATOM 1834 C CA . SER A 1 220 ? -8.492 19.766 -0.174 1 92.5 220 SER A CA 1
ATOM 1835 C C . SER A 1 220 ? -7.262 18.922 0.151 1 92.5 220 SER A C 1
ATOM 1837 O O . SER A 1 220 ? -6.129 19.375 -0.027 1 92.5 220 SER A O 1
ATOM 1839 N N . ALA A 1 221 ? -7.484 17.719 0.623 1 94.19 221 ALA A N 1
ATOM 1840 C CA . ALA A 1 221 ? -6.371 16.828 0.969 1 94.19 221 ALA A CA 1
ATOM 1841 C C . ALA A 1 221 ? -5.438 16.641 -0.222 1 94.19 221 ALA A C 1
ATOM 1843 O O . ALA A 1 221 ? -4.227 16.828 -0.107 1 94.19 221 ALA A O 1
ATOM 1844 N N . ILE A 1 222 ? -5.961 16.328 -1.359 1 94.25 222 ILE A N 1
ATOM 1845 C CA . ILE A 1 222 ? -5.176 16.031 -2.553 1 94.25 222 ILE A CA 1
ATOM 1846 C C . ILE A 1 222 ? -4.586 17.312 -3.121 1 94.25 222 ILE A C 1
ATOM 1848 O O . ILE A 1 222 ? -3.387 17.391 -3.406 1 94.25 222 ILE A O 1
ATOM 1852 N N . SER A 1 223 ? -5.375 18.391 -3.23 1 92.25 223 SER A N 1
ATOM 1853 C CA . SER A 1 223 ? -4.941 19.625 -3.879 1 92.25 223 SER A CA 1
ATOM 1854 C C . SER A 1 223 ? -3.904 20.359 -3.035 1 92.25 223 SER A C 1
ATOM 1856 O O . SER A 1 223 ? -2.938 20.906 -3.57 1 92.25 223 SER A O 1
ATOM 1858 N N . HIS A 1 224 ? -4.113 20.438 -1.749 1 94.31 224 HIS A N 1
ATOM 1859 C CA . HIS A 1 224 ? -3.127 21.094 -0.896 1 94.31 224 HIS A CA 1
ATOM 1860 C C . HIS A 1 224 ? -1.819 20.312 -0.865 1 94.31 224 HIS A C 1
ATOM 1862 O O . HIS A 1 224 ? -0.739 20.891 -0.802 1 94.31 224 HIS A O 1
ATOM 1868 N N . THR A 1 225 ? -1.884 18.938 -0.838 1 95.75 225 THR A N 1
ATOM 1869 C CA . THR A 1 225 ? -0.674 18.141 -0.959 1 95.75 225 THR A CA 1
ATOM 1870 C C . THR A 1 225 ? 0.069 18.469 -2.25 1 95.75 225 THR A C 1
ATOM 1872 O O . THR A 1 225 ? 1.295 18.594 -2.252 1 95.75 225 THR A O 1
ATOM 1875 N N . PHE A 1 226 ? -0.693 18.625 -3.318 1 91.5 226 PHE A N 1
ATOM 1876 C CA . PHE A 1 226 ? -0.134 18.969 -4.621 1 91.5 226 PHE A CA 1
ATOM 1877 C C . PHE A 1 226 ? 0.578 20.312 -4.574 1 91.5 226 PHE A C 1
ATOM 1879 O O . PHE A 1 226 ? 1.737 20.422 -4.98 1 91.5 226 PHE A O 1
ATOM 1886 N N . LEU A 1 227 ? -0.076 21.281 -4.016 1 90.69 227 LEU A N 1
ATOM 1887 C CA . LEU A 1 227 ? 0.454 22.641 -3.953 1 90.69 227 LEU A CA 1
ATOM 1888 C C . LEU A 1 227 ? 1.693 22.688 -3.066 1 90.69 227 LEU A C 1
ATOM 1890 O O . LEU A 1 227 ? 2.715 23.266 -3.457 1 90.69 227 LEU A O 1
ATOM 1894 N N . ILE A 1 228 ? 1.629 22.125 -1.873 1 95.44 228 ILE A N 1
ATOM 1895 C CA . ILE A 1 228 ? 2.746 22.109 -0.935 1 95.44 228 ILE A CA 1
ATOM 1896 C C . ILE A 1 228 ? 3.951 21.422 -1.577 1 95.44 228 ILE A C 1
ATOM 1898 O O . ILE A 1 228 ? 5.078 21.922 -1.482 1 95.44 228 ILE A O 1
ATOM 1902 N N . THR A 1 229 ? 3.678 20.312 -2.268 1 96.75 229 THR A N 1
ATOM 1903 C CA . THR A 1 229 ? 4.758 19.5 -2.818 1 96.75 229 THR A CA 1
ATOM 1904 C C . THR A 1 229 ? 5.523 20.281 -3.891 1 96.75 229 THR A C 1
ATOM 1906 O O . THR A 1 229 ? 6.754 20.312 -3.875 1 96.75 229 THR A O 1
ATOM 1909 N N . VAL A 1 230 ? 4.832 20.906 -4.801 1 93.69 230 VAL A N 1
ATOM 1910 C CA . VAL A 1 230 ? 5.5 21.547 -5.926 1 93.69 230 VAL A CA 1
ATOM 1911 C C . VAL A 1 230 ? 6.242 22.797 -5.441 1 93.69 230 VAL A C 1
ATOM 1913 O O . VAL A 1 230 ? 7.355 23.078 -5.883 1 93.69 230 VAL A O 1
ATOM 1916 N N . LEU A 1 231 ? 5.645 23.516 -4.5 1 94.31 231 LEU A N 1
ATOM 1917 C CA . LEU A 1 231 ? 6.301 24.688 -3.928 1 94.31 231 LEU A CA 1
ATOM 1918 C C . LEU A 1 231 ? 7.543 24.281 -3.141 1 94.31 231 LEU A C 1
ATOM 1920 O O . LEU A 1 231 ? 8.617 24.859 -3.324 1 94.31 231 LEU A O 1
ATOM 1924 N N . ALA A 1 232 ? 7.387 23.328 -2.297 1 97.69 232 ALA A N 1
ATOM 1925 C CA . ALA A 1 232 ? 8.484 22.875 -1.444 1 97.69 232 ALA A CA 1
ATOM 1926 C C . ALA A 1 232 ? 9.617 22.297 -2.277 1 97.69 232 ALA A C 1
ATOM 1928 O O . ALA A 1 232 ? 10.797 22.484 -1.951 1 97.69 232 ALA A O 1
ATOM 1929 N N . ALA A 1 233 ? 9.289 21.547 -3.322 1 96.94 233 ALA A N 1
ATOM 1930 C CA . ALA A 1 233 ? 10.312 20.906 -4.141 1 96.94 233 ALA A CA 1
ATOM 1931 C C . ALA A 1 233 ? 11.227 21.938 -4.785 1 96.94 233 ALA A C 1
ATOM 1933 O O . ALA A 1 233 ? 12.453 21.828 -4.707 1 96.94 233 ALA A O 1
ATOM 1934 N N . GLN A 1 234 ? 10.656 22.969 -5.418 1 95.5 234 GLN A N 1
ATOM 1935 C CA . GLN A 1 234 ? 11.445 24.016 -6.051 1 95.5 234 GLN A CA 1
ATOM 1936 C C . GLN A 1 234 ? 12.289 24.766 -5.02 1 95.5 234 GLN A C 1
ATOM 1938 O O . GLN A 1 234 ? 13.477 25 -5.246 1 95.5 234 GLN A O 1
ATOM 1943 N N . TRP A 1 235 ? 11.68 25.047 -3.93 1 96.56 235 TRP A N 1
ATOM 1944 C CA . TRP A 1 235 ? 12.32 25.844 -2.891 1 96.56 235 TRP A CA 1
ATOM 1945 C C . TRP A 1 235 ? 13.43 25.062 -2.199 1 96.56 235 TRP A C 1
ATOM 1947 O O . TRP A 1 235 ? 14.477 25.609 -1.864 1 96.56 235 TRP A O 1
ATOM 1957 N N . THR A 1 236 ? 13.25 23.781 -1.945 1 97.94 236 THR A N 1
ATOM 1958 C CA . THR A 1 236 ? 14.234 22.922 -1.301 1 97.94 236 THR A CA 1
ATOM 1959 C C . THR A 1 236 ? 15.5 22.844 -2.139 1 97.94 236 THR A C 1
ATOM 1961 O O . THR A 1 236 ? 16.609 22.906 -1.604 1 97.94 236 THR A O 1
ATOM 1964 N N . ILE A 1 237 ? 15.336 22.672 -3.418 1 95.38 237 ILE A N 1
ATOM 1965 C CA . ILE A 1 237 ? 16.484 22.547 -4.316 1 95.38 237 ILE A CA 1
ATOM 1966 C C . ILE A 1 237 ? 17.375 23.781 -4.191 1 95.38 237 ILE A C 1
ATOM 1968 O O . ILE A 1 237 ? 18.594 23.656 -4.059 1 95.38 237 ILE A O 1
ATOM 1972 N N . LEU A 1 238 ? 16.812 24.969 -4.156 1 94.88 238 LEU A N 1
ATOM 1973 C CA . LEU A 1 238 ? 17.578 26.203 -4.07 1 94.88 238 LEU A CA 1
ATOM 1974 C C . LEU A 1 238 ? 18.297 26.328 -2.73 1 94.88 238 LEU A C 1
ATOM 1976 O O . LEU A 1 238 ? 19.453 26.734 -2.672 1 94.88 238 LEU A O 1
ATOM 1980 N N . HIS A 1 239 ? 17.609 25.984 -1.632 1 96.12 239 HIS A N 1
ATOM 1981 C CA . HIS A 1 239 ? 18.234 26.047 -0.311 1 96.12 239 HIS A CA 1
ATOM 1982 C C . HIS A 1 239 ? 19.422 25.094 -0.212 1 96.12 239 HIS A C 1
ATOM 1984 O O . HIS A 1 239 ? 20.438 25.438 0.391 1 96.12 239 HIS A O 1
ATOM 1990 N N . LEU A 1 240 ? 19.234 23.938 -0.75 1 93.94 240 LEU A N 1
ATOM 1991 C CA . LEU A 1 240 ? 20.297 22.953 -0.639 1 93.94 240 LEU A CA 1
ATOM 1992 C C . LEU A 1 240 ? 21.5 23.359 -1.494 1 93.94 240 LEU A C 1
ATOM 1994 O O . LEU A 1 240 ? 22.641 23.094 -1.127 1 93.94 240 LEU A O 1
ATOM 1998 N N . ILE A 1 241 ? 21.266 23.969 -2.645 1 90.44 241 ILE A N 1
ATOM 1999 C CA . ILE A 1 241 ? 22.344 24.531 -3.447 1 90.44 241 ILE A CA 1
ATOM 2000 C C . ILE A 1 241 ? 23.078 25.609 -2.652 1 90.44 241 ILE A C 1
ATOM 2002 O O . ILE A 1 241 ? 24.312 25.656 -2.652 1 90.44 241 ILE A O 1
ATOM 2006 N N . PHE A 1 242 ? 22.359 26.438 -1.986 1 92.69 242 PHE A N 1
ATOM 2007 C CA . PHE A 1 242 ? 22.938 27.484 -1.158 1 92.69 242 PHE A CA 1
ATOM 2008 C C . PHE A 1 242 ? 23.844 26.891 -0.087 1 92.69 242 PHE A C 1
ATOM 2010 O O . PHE A 1 242 ? 25 27.297 0.067 1 92.69 242 PHE A O 1
ATOM 2017 N N . TRP A 1 243 ? 23.359 25.891 0.637 1 93.38 243 TRP A N 1
ATOM 2018 C CA . TRP A 1 243 ? 24.125 25.312 1.743 1 93.38 243 TRP A CA 1
ATOM 2019 C C . TRP A 1 243 ? 25.297 24.516 1.229 1 93.38 243 TRP A C 1
ATOM 2021 O O . TRP A 1 243 ? 26.344 24.422 1.896 1 93.38 243 TRP A O 1
ATOM 2031 N N . GLN A 1 244 ? 25.125 23.906 0.079 1 90.19 244 GLN A N 1
ATOM 2032 C CA . GLN A 1 244 ? 26.266 23.234 -0.532 1 90.19 244 GLN A CA 1
ATOM 2033 C C . GLN A 1 244 ? 27.375 24.234 -0.843 1 90.19 244 GLN A C 1
ATOM 2035 O O . GLN A 1 244 ? 28.562 23.922 -0.65 1 90.19 244 GLN A O 1
ATOM 2040 N N . ASN A 1 245 ? 27.047 25.406 -1.31 1 89.94 245 ASN A N 1
ATOM 2041 C CA . ASN A 1 245 ? 28.031 26.453 -1.566 1 89.94 245 ASN A CA 1
ATOM 2042 C C . ASN A 1 245 ? 28.719 26.906 -0.281 1 89.94 245 ASN A C 1
ATOM 2044 O O . ASN A 1 245 ? 29.922 27.156 -0.272 1 89.94 245 ASN A O 1
ATOM 2048 N N . VAL A 1 246 ? 27.969 26.969 0.736 1 90.19 246 VAL A N 1
ATOM 2049 C CA . VAL A 1 246 ? 28.516 27.344 2.033 1 90.19 246 VAL A CA 1
ATOM 2050 C C . VAL A 1 246 ? 29.5 26.281 2.502 1 90.19 246 VAL A C 1
ATOM 2052 O O . VAL A 1 246 ? 30.594 26.594 2.992 1 90.19 246 VAL A O 1
ATOM 2055 N N . ASP A 1 247 ? 29.062 25.078 2.301 1 88.62 247 ASP A N 1
ATOM 2056 C CA . ASP A 1 247 ? 29.906 23.953 2.715 1 88.62 247 ASP A CA 1
ATOM 2057 C C . ASP A 1 247 ? 31.188 23.906 1.894 1 88.62 247 ASP A C 1
ATOM 2059 O O . ASP A 1 247 ? 32.25 23.484 2.393 1 88.62 247 ASP A O 1
ATOM 2063 N N . ASP A 1 248 ? 31.125 24.266 0.604 1 86.62 248 ASP A N 1
ATOM 2064 C CA . ASP A 1 248 ? 32.25 24.219 -0.308 1 86.62 248 ASP A CA 1
ATOM 2065 C C . ASP A 1 248 ? 33.188 25.422 -0.112 1 86.62 248 ASP A C 1
ATOM 2067 O O . ASP A 1 248 ? 34.156 25.594 -0.837 1 86.62 248 ASP A O 1
ATOM 2071 N N . GLY A 1 249 ? 33.062 26.297 0.792 1 85.31 249 GLY A N 1
ATOM 2072 C CA . GLY A 1 249 ? 34 27.359 1.085 1 85.31 249 GLY A CA 1
ATOM 2073 C C . GLY A 1 249 ? 33.406 28.75 0.914 1 85.31 249 GLY A C 1
ATOM 2074 O O . GLY A 1 249 ? 34.094 29.75 1.137 1 85.31 249 GLY A O 1
ATOM 2075 N N . GLY A 1 250 ? 32.156 28.844 0.47 1 76.75 250 GLY A N 1
ATOM 2076 C CA . GLY A 1 250 ? 31.484 30.141 0.506 1 76.75 250 GLY A CA 1
ATOM 2077 C C . GLY A 1 250 ? 31.516 30.859 -0.824 1 76.75 250 GLY A C 1
ATOM 2078 O O . GLY A 1 250 ? 30.828 31.875 -1.001 1 76.75 250 GLY A O 1
ATOM 2079 N N . ASP A 1 251 ? 32.375 30.406 -1.798 1 79.88 251 ASP A N 1
ATOM 2080 C CA . ASP A 1 251 ? 32.344 31.047 -3.104 1 79.88 251 ASP A CA 1
ATOM 2081 C C . ASP A 1 251 ? 31.078 30.688 -3.879 1 79.88 251 ASP A C 1
ATOM 2083 O O . ASP A 1 251 ? 30.734 29.516 -3.982 1 79.88 251 ASP A O 1
ATOM 2087 N N . TRP A 1 252 ? 30.469 31.688 -4.234 1 81.06 252 TRP A N 1
ATOM 2088 C CA . TRP A 1 252 ? 29.203 31.484 -4.93 1 81.06 252 TRP A CA 1
ATOM 2089 C C . TRP A 1 252 ? 29.422 30.859 -6.301 1 81.06 252 TRP A C 1
ATOM 2091 O O . TRP A 1 252 ? 30.297 31.297 -7.059 1 81.06 252 TRP A O 1
ATOM 2101 N N . ALA A 1 253 ? 28.844 29.766 -6.5 1 83.31 253 ALA A N 1
ATOM 2102 C CA . ALA A 1 253 ? 28.812 29.109 -7.801 1 83.31 253 ALA A CA 1
ATOM 2103 C C . ALA A 1 253 ? 27.391 28.625 -8.133 1 83.31 253 ALA A C 1
ATOM 2105 O O . ALA A 1 253 ? 26.609 28.328 -7.238 1 83.31 253 ALA A O 1
ATOM 2106 N N . ARG A 1 254 ? 27.203 28.688 -9.414 1 89.31 254 ARG A N 1
ATOM 2107 C CA . ARG A 1 254 ? 25.922 28.141 -9.844 1 89.31 254 ARG A CA 1
ATOM 2108 C C . ARG A 1 254 ? 25.797 26.672 -9.492 1 89.31 254 ARG A C 1
ATOM 2110 O O . ARG A 1 254 ? 26.781 25.922 -9.578 1 89.31 254 ARG A O 1
ATOM 2117 N N . GLY A 1 255 ? 24.703 26.344 -8.953 1 89.06 255 GLY A N 1
ATOM 2118 C CA . GLY A 1 255 ? 24.469 24.953 -8.578 1 89.06 255 GLY A CA 1
ATOM 2119 C C . GLY A 1 255 ? 24.047 24.078 -9.742 1 89.06 255 GLY A C 1
ATOM 2120 O O . GLY A 1 255 ? 23.281 24.516 -10.609 1 89.06 255 GLY A O 1
ATOM 2121 N N . ASP A 1 256 ? 24.531 22.875 -9.836 1 84.75 256 ASP A N 1
ATOM 2122 C CA . ASP A 1 256 ? 24.156 21.922 -10.867 1 84.75 256 ASP A CA 1
ATOM 2123 C C . ASP A 1 256 ? 22.844 21.219 -10.523 1 84.75 256 ASP A C 1
ATOM 2125 O O . ASP A 1 256 ? 22.703 20.656 -9.438 1 84.75 256 ASP A O 1
ATOM 2129 N N . LEU A 1 257 ? 21.953 21.328 -11.43 1 87.62 257 LEU A N 1
ATOM 2130 C CA . LEU A 1 257 ? 20.703 20.609 -11.297 1 87.62 257 LEU A CA 1
ATOM 2131 C C . LEU A 1 257 ? 20.812 19.188 -11.867 1 87.62 257 LEU A C 1
ATOM 2133 O O . LEU A 1 257 ? 21.172 19.016 -13.031 1 87.62 257 LEU A O 1
ATOM 2137 N N . THR A 1 258 ? 20.547 18.219 -11.031 1 86.5 258 THR A N 1
ATOM 2138 C CA . THR A 1 258 ? 20.594 16.812 -11.391 1 86.5 258 THR A CA 1
ATOM 2139 C C . THR A 1 258 ? 19.297 16.109 -10.984 1 86.5 258 THR A C 1
ATOM 2141 O O . THR A 1 258 ? 18.438 16.719 -10.352 1 86.5 258 THR A O 1
ATOM 2144 N N . ILE A 1 259 ? 19.188 14.852 -11.359 1 87.88 259 ILE A N 1
ATOM 2145 C CA . ILE A 1 259 ? 18.031 14.062 -10.938 1 87.88 259 ILE A CA 1
ATOM 2146 C C . ILE A 1 259 ? 18.047 13.914 -9.414 1 87.88 259 ILE A C 1
ATOM 2148 O O . ILE A 1 259 ? 16.984 13.922 -8.781 1 87.88 259 ILE A O 1
ATOM 2152 N N . LEU A 1 260 ? 19.203 13.867 -8.906 1 87.5 260 LEU A N 1
ATOM 2153 C CA . LEU A 1 260 ? 19.312 13.789 -7.457 1 87.5 260 LEU A CA 1
ATOM 2154 C C . LEU A 1 260 ? 18.781 15.062 -6.801 1 87.5 260 LEU A C 1
ATOM 2156 O O . LEU A 1 260 ? 18.203 15.008 -5.711 1 87.5 260 LEU A O 1
ATOM 2160 N N . SER A 1 261 ? 19 16.203 -7.457 1 91.06 261 SER A N 1
ATOM 2161 C CA . SER A 1 261 ? 18.438 17.453 -6.949 1 91.06 261 SER A CA 1
ATOM 2162 C C . SER A 1 261 ? 16.922 17.391 -6.879 1 91.06 261 SER A C 1
ATOM 2164 O O . SER A 1 261 ? 16.312 17.938 -5.957 1 91.06 261 SER A O 1
ATOM 2166 N N . LEU A 1 262 ? 16.344 16.75 -7.883 1 92.81 262 LEU A N 1
ATOM 2167 C CA . LEU A 1 262 ? 14.891 16.609 -7.914 1 92.81 262 LEU A CA 1
ATOM 2168 C C . LEU A 1 262 ? 14.414 15.719 -6.77 1 92.81 262 LEU A C 1
ATOM 2170 O O . LEU A 1 262 ? 13.367 15.977 -6.168 1 92.81 262 LEU A O 1
ATOM 2174 N N . ILE A 1 263 ? 15.148 14.664 -6.488 1 93.81 263 ILE A N 1
ATOM 2175 C CA . ILE A 1 263 ? 14.836 13.781 -5.375 1 93.81 263 ILE A CA 1
ATOM 2176 C C . ILE A 1 263 ? 14.914 14.547 -4.059 1 93.81 263 ILE A C 1
ATOM 2178 O O . ILE A 1 263 ? 14.039 14.422 -3.203 1 93.81 263 ILE A O 1
ATOM 2182 N N . ASP A 1 264 ? 15.93 15.398 -3.959 1 95.25 264 ASP A N 1
ATOM 2183 C CA . ASP A 1 264 ? 16.078 16.25 -2.777 1 95.25 264 ASP A CA 1
ATOM 2184 C C . ASP A 1 264 ? 14.859 17.141 -2.586 1 95.25 264 ASP A C 1
ATOM 2186 O O . ASP A 1 264 ? 14.43 17.375 -1.456 1 95.25 264 ASP A O 1
ATOM 2190 N N . GLY A 1 265 ? 14.445 17.688 -3.705 1 96.88 265 GLY A N 1
ATOM 2191 C CA . GLY A 1 265 ? 13.25 18.516 -3.641 1 96.88 265 GLY A CA 1
ATOM 2192 C C . GLY A 1 265 ? 12.07 17.797 -3.008 1 96.88 265 GLY A C 1
ATOM 2193 O O . GLY A 1 265 ? 11.352 18.375 -2.188 1 96.88 265 GLY A O 1
ATOM 2194 N N . TYR A 1 266 ? 11.875 16.547 -3.348 1 97.19 266 TYR A N 1
ATOM 2195 C CA . TYR A 1 266 ? 10.742 15.781 -2.832 1 97.19 266 TYR A CA 1
ATOM 2196 C C . TYR A 1 266 ? 10.969 15.375 -1.38 1 97.19 266 TYR A C 1
ATOM 2198 O O . TYR A 1 266 ? 10.016 15.211 -0.618 1 97.19 266 TYR A O 1
ATOM 2206 N N . TYR A 1 267 ? 12.219 15.234 -0.927 1 97.25 267 TYR A N 1
ATOM 2207 C CA . TYR A 1 267 ? 12.484 14.984 0.486 1 97.25 267 TYR A CA 1
ATOM 2208 C C . TYR A 1 267 ? 12.055 16.172 1.336 1 97.25 267 TYR A C 1
ATOM 2210 O O . TYR A 1 267 ? 11.406 16 2.369 1 97.25 267 TYR A O 1
ATOM 2218 N N . GLY A 1 268 ? 12.453 17.359 0.842 1 98.12 268 GLY A N 1
ATOM 2219 C CA . GLY A 1 268 ? 12 18.547 1.542 1 98.12 268 GLY A CA 1
ATOM 2220 C C . GLY A 1 268 ? 10.484 18.688 1.551 1 98.12 268 GLY A C 1
ATOM 2221 O O . GLY A 1 268 ? 9.898 19.078 2.561 1 98.12 268 GLY A O 1
ATOM 2222 N N . ALA A 1 269 ? 9.883 18.391 0.439 1 98.19 269 ALA A N 1
ATOM 2223 C CA . ALA A 1 269 ? 8.43 18.438 0.343 1 98.19 269 ALA A CA 1
ATOM 2224 C C . ALA A 1 269 ? 7.777 17.484 1.335 1 98.19 269 ALA A C 1
ATOM 2226 O O . ALA A 1 269 ? 6.734 17.797 1.917 1 98.19 269 ALA A O 1
ATOM 2227 N N . THR A 1 270 ? 8.352 16.312 1.474 1 98.38 270 THR A N 1
ATOM 2228 C CA . THR A 1 270 ? 7.805 15.312 2.381 1 98.38 270 THR A CA 1
ATOM 2229 C C . THR A 1 270 ? 7.816 15.82 3.818 1 98.38 270 THR A C 1
ATOM 2231 O O . THR A 1 270 ? 6.859 15.609 4.566 1 98.38 270 THR A O 1
ATOM 2234 N N . ALA A 1 271 ? 8.859 16.469 4.207 1 98.5 271 ALA A N 1
ATOM 2235 C CA . ALA A 1 271 ? 8.891 17.078 5.539 1 98.5 271 ALA A CA 1
ATOM 2236 C C . ALA A 1 271 ? 7.711 18.031 5.734 1 98.5 271 ALA A C 1
ATOM 2238 O O . ALA A 1 271 ? 7.055 18 6.777 1 98.5 271 ALA A O 1
ATOM 2239 N N . CYS A 1 272 ? 7.453 18.828 4.75 1 98.44 272 CYS A N 1
ATOM 2240 C CA . CYS A 1 272 ? 6.355 19.781 4.816 1 98.44 272 CYS A CA 1
ATOM 2241 C C . CYS A 1 272 ? 5.012 19.062 4.863 1 98.44 272 CYS A C 1
ATOM 2243 O O . CYS A 1 272 ? 4.086 19.516 5.543 1 98.44 272 CYS A O 1
ATOM 2245 N N . LEU A 1 273 ? 4.91 18.016 4.098 1 98.25 273 LEU A N 1
ATOM 2246 C CA . LEU A 1 273 ? 3.656 17.266 4.066 1 98.25 273 LEU A CA 1
ATOM 2247 C C . LEU A 1 273 ? 3.383 16.594 5.414 1 98.25 273 LEU A C 1
ATOM 2249 O O . LEU A 1 273 ? 2.227 16.469 5.824 1 98.25 273 LEU A O 1
ATOM 2253 N N . ILE A 1 274 ? 4.418 16.141 6.082 1 98.38 274 ILE A N 1
ATOM 2254 C CA . ILE A 1 274 ? 4.262 15.562 7.414 1 98.38 274 ILE A CA 1
ATOM 2255 C C . ILE A 1 274 ? 3.715 16.625 8.375 1 98.38 274 ILE A C 1
ATOM 2257 O O . ILE A 1 274 ? 2.775 16.359 9.125 1 98.38 274 ILE A O 1
ATOM 2261 N N . THR A 1 275 ? 4.246 17.797 8.312 1 97.94 275 THR A N 1
ATOM 2262 C CA . THR A 1 275 ? 3.729 18.922 9.094 1 97.94 275 THR A CA 1
ATOM 2263 C C . THR A 1 275 ? 2.271 19.203 8.734 1 97.94 275 THR A C 1
ATOM 2265 O O . THR A 1 275 ? 1.448 19.438 9.617 1 97.94 275 THR A O 1
ATOM 2268 N N . PHE A 1 276 ? 1.983 19.172 7.453 1 96.75 276 PHE A N 1
ATOM 2269 C CA . PHE A 1 276 ? 0.635 19.406 6.949 1 96.75 276 PHE A CA 1
ATOM 2270 C C . PHE A 1 276 ? -0.356 18.453 7.594 1 96.75 276 PHE A C 1
ATOM 2272 O O . PHE A 1 276 ? -1.508 18.812 7.844 1 96.75 276 PHE A O 1
ATOM 2279 N N . GLY A 1 277 ? 0.056 17.312 7.965 1 95.81 277 GLY A N 1
ATOM 2280 C CA . GLY A 1 277 ? -0.8 16.344 8.625 1 95.81 277 GLY A CA 1
ATOM 2281 C C . GLY A 1 277 ? -1.413 16.859 9.914 1 95.81 277 GLY A C 1
ATOM 2282 O O . GLY A 1 277 ? -2.559 16.531 10.234 1 95.81 277 GLY A O 1
ATOM 2283 N N . PHE A 1 278 ? -0.678 17.688 10.633 1 94.69 278 PHE A N 1
ATOM 2284 C CA . PHE A 1 278 ? -1.176 18.266 11.883 1 94.69 278 PHE A CA 1
ATOM 2285 C C . PHE A 1 278 ? -2.215 19.344 11.602 1 94.69 278 PHE A C 1
ATOM 2287 O O . PHE A 1 278 ? -3.01 19.688 12.477 1 94.69 278 PHE A O 1
ATOM 2294 N N . LEU A 1 279 ? -2.252 19.828 10.391 1 92.75 279 LEU A N 1
ATOM 2295 C CA . LEU A 1 279 ? -3.029 21.031 10.109 1 92.75 279 LEU A CA 1
ATOM 2296 C C . LEU A 1 279 ? -4.199 20.719 9.18 1 92.75 279 LEU A C 1
ATOM 2298 O O . LEU A 1 279 ? -4.918 21.625 8.758 1 92.75 279 LEU A O 1
ATOM 2302 N N . LEU A 1 280 ? -4.391 19.5 8.898 1 91.94 280 LEU A N 1
ATOM 2303 C CA . LEU A 1 280 ? -5.457 19.094 7.992 1 91.94 280 LEU A CA 1
ATOM 2304 C C . LEU A 1 280 ? -6.797 19.672 8.438 1 91.94 280 LEU A C 1
ATOM 2306 O O . LEU A 1 280 ? -7.172 19.562 9.602 1 91.94 280 LEU A O 1
ATOM 2310 N N . GLY A 1 281 ? -7.5 20.297 7.492 1 87.88 281 GLY A N 1
ATOM 2311 C CA . GLY A 1 281 ? -8.836 20.812 7.746 1 87.88 281 GLY A CA 1
ATOM 2312 C C . GLY A 1 281 ? -8.844 22.172 8.398 1 87.88 281 GLY A C 1
ATOM 2313 O O . GLY A 1 281 ? -9.883 22.844 8.469 1 87.88 281 GLY A O 1
ATOM 2314 N N . LYS A 1 282 ? -7.727 22.688 8.836 1 84.81 282 LYS A N 1
ATOM 2315 C CA . LYS A 1 282 ? -7.684 23.938 9.609 1 84.81 282 LYS A CA 1
ATOM 2316 C C . LYS A 1 282 ? -6.941 25.031 8.859 1 84.81 282 LYS A C 1
ATOM 2318 O O . LYS A 1 282 ? -7.367 26.188 8.859 1 84.81 282 LYS A O 1
ATOM 2323 N N . ALA A 1 283 ? -5.918 24.641 8.242 1 87.25 283 ALA A N 1
ATOM 2324 C CA . ALA A 1 283 ? -5.035 25.625 7.633 1 87.25 283 ALA A CA 1
ATOM 2325 C C . ALA A 1 283 ? -5.613 26.156 6.32 1 87.25 283 ALA A C 1
ATOM 2327 O O . ALA A 1 283 ? -6.191 25.391 5.543 1 87.25 283 ALA A O 1
ATOM 2328 N N . SER A 1 284 ? -5.453 27.422 6.133 1 83.75 284 SER A N 1
ATOM 2329 C CA . SER A 1 284 ? -5.816 28.031 4.859 1 83.75 284 SER A CA 1
ATOM 2330 C C . SER A 1 284 ? -4.695 27.875 3.836 1 83.75 284 SER A C 1
ATOM 2332 O O . SER A 1 284 ? -3.539 27.672 4.199 1 83.75 284 SER A O 1
ATOM 2334 N N . PRO A 1 285 ? -5.02 28 2.496 1 86.19 285 PRO A N 1
ATOM 2335 C CA . PRO A 1 285 ? -3.975 27.906 1.476 1 86.19 285 PRO A CA 1
ATOM 2336 C C . PRO A 1 285 ? -2.859 28.938 1.683 1 86.19 285 PRO A C 1
ATOM 2338 O O . PRO A 1 285 ? -1.687 28.625 1.456 1 86.19 285 PRO A O 1
ATOM 2341 N N . LEU A 1 286 ? -3.225 30.172 2.092 1 85.38 286 LEU A N 1
ATOM 2342 C CA . LEU A 1 286 ? -2.219 31.203 2.32 1 85.38 286 LEU A CA 1
ATOM 2343 C C . LEU A 1 286 ? -1.274 30.797 3.447 1 85.38 286 LEU A C 1
ATOM 2345 O O . LEU A 1 286 ? -0.059 30.969 3.34 1 85.38 286 LEU A O 1
ATOM 2349 N N . GLN A 1 287 ? -1.795 30.312 4.559 1 88.38 287 GLN A N 1
ATOM 2350 C CA . GLN A 1 287 ? -0.982 29.828 5.672 1 88.38 287 GLN A CA 1
ATOM 2351 C C . GLN A 1 287 ? -0.047 28.703 5.223 1 88.38 287 GLN A C 1
ATOM 2353 O O . GLN A 1 287 ? 1.102 28.641 5.664 1 88.38 287 GLN A O 1
ATOM 2358 N N . LEU A 1 288 ? -0.539 27.859 4.344 1 93.12 288 LEU A N 1
ATOM 2359 C CA . LEU A 1 288 ? 0.247 26.719 3.875 1 93.12 288 LEU A CA 1
ATOM 2360 C C . LEU A 1 288 ? 1.437 27.188 3.043 1 93.12 288 LEU A C 1
ATOM 2362 O O . LEU A 1 288 ? 2.502 26.562 3.07 1 93.12 288 LEU A O 1
ATOM 2366 N N . VAL A 1 289 ? 1.248 28.219 2.316 1 91.75 289 VAL A N 1
ATOM 2367 C CA . VAL A 1 289 ? 2.35 28.75 1.525 1 91.75 289 VAL A CA 1
ATOM 2368 C C . VAL A 1 289 ? 3.467 29.234 2.451 1 91.75 289 VAL A C 1
ATOM 2370 O O . VAL A 1 289 ? 4.629 28.859 2.273 1 91.75 289 VAL A O 1
ATOM 2373 N N . PHE A 1 290 ? 3.152 30.062 3.453 1 93.62 290 PHE A N 1
ATOM 2374 C CA . PHE A 1 290 ? 4.152 30.578 4.379 1 93.62 290 PHE A CA 1
ATOM 2375 C C . PHE A 1 290 ? 4.773 29.453 5.191 1 93.62 290 PHE A C 1
ATOM 2377 O O . PHE A 1 290 ? 5.98 29.438 5.434 1 93.62 290 PHE A O 1
ATOM 2384 N N . LEU A 1 291 ? 3.91 28.562 5.637 1 96.12 291 LEU A N 1
ATOM 2385 C CA . LEU A 1 291 ? 4.406 27.391 6.359 1 96.12 291 LEU A CA 1
ATOM 2386 C C . LEU A 1 291 ? 5.461 26.656 5.547 1 96.12 291 LEU A C 1
ATOM 2388 O O . LEU A 1 291 ? 6.531 26.328 6.062 1 96.12 291 LEU A O 1
ATOM 2392 N N . THR A 1 292 ? 5.16 26.375 4.281 1 97.31 292 THR A N 1
ATOM 2393 C CA . THR A 1 292 ? 6.047 25.625 3.398 1 97.31 292 THR A CA 1
ATOM 2394 C C . THR A 1 292 ? 7.363 26.375 3.189 1 97.31 292 THR A C 1
ATOM 2396 O O . THR A 1 292 ? 8.438 25.781 3.266 1 97.31 292 THR A O 1
ATOM 2399 N N . LEU A 1 293 ? 7.289 27.656 2.98 1 96 293 LEU A N 1
ATOM 2400 C CA . LEU A 1 293 ? 8.477 28.453 2.725 1 96 293 LEU A CA 1
ATOM 2401 C C . LEU A 1 293 ? 9.406 28.469 3.936 1 96 293 LEU A C 1
ATOM 2403 O O . LEU A 1 293 ? 10.617 28.266 3.797 1 96 293 LEU A O 1
ATOM 2407 N N . PHE A 1 294 ? 8.898 28.641 5.117 1 97.19 294 PHE A N 1
ATOM 2408 C CA . PHE A 1 294 ? 9.719 28.688 6.324 1 97.19 294 PHE A CA 1
ATOM 2409 C C . PHE A 1 294 ? 10.258 27.312 6.676 1 97.19 294 PHE A C 1
ATOM 2411 O O . PHE A 1 294 ? 11.422 27.172 7.047 1 97.19 294 PHE A O 1
ATOM 2418 N N . GLU A 1 295 ? 9.383 26.328 6.551 1 98.62 295 GLU A N 1
ATOM 2419 C CA . GLU A 1 295 ? 9.797 24.984 6.941 1 98.62 295 GLU A CA 1
ATOM 2420 C C . GLU A 1 295 ? 10.938 24.484 6.062 1 98.62 295 GLU A C 1
ATOM 2422 O O . GLU A 1 295 ? 11.859 23.828 6.551 1 98.62 295 GLU A O 1
ATOM 2427 N N . VAL A 1 296 ? 10.852 24.734 4.777 1 98.31 296 VAL A N 1
ATOM 2428 C CA . VAL A 1 296 ? 11.922 24.312 3.873 1 98.31 296 VAL A CA 1
ATOM 2429 C C . VAL A 1 296 ? 13.242 24.938 4.305 1 98.31 296 VAL A C 1
ATOM 2431 O O . VAL A 1 296 ? 14.297 24.297 4.223 1 98.31 296 VAL A O 1
ATOM 2434 N N . GLY A 1 297 ? 13.234 26.203 4.758 1 98.06 297 GLY A N 1
ATOM 2435 C CA . GLY A 1 297 ? 14.445 26.844 5.262 1 98.06 297 GLY A CA 1
ATOM 2436 C C . GLY A 1 297 ? 15.055 26.109 6.445 1 98.06 297 GLY A C 1
ATOM 2437 O O . GLY A 1 297 ? 16.266 25.859 6.469 1 98.06 297 GLY A O 1
ATOM 2438 N N . PHE A 1 298 ? 14.242 25.781 7.395 1 98.5 298 PHE A N 1
ATOM 2439 C CA . PHE A 1 298 ? 14.727 25.078 8.586 1 98.5 298 PHE A CA 1
ATOM 2440 C C . PHE A 1 298 ? 15.133 23.656 8.25 1 98.5 298 PHE A C 1
ATOM 2442 O O . PHE A 1 298 ? 16.078 23.109 8.844 1 98.5 298 PHE A O 1
ATOM 2449 N N . TYR A 1 299 ? 14.375 22.984 7.363 1 98.56 299 TYR A N 1
ATOM 2450 C CA . TYR A 1 299 ? 14.734 21.656 6.902 1 98.56 299 TYR A CA 1
ATOM 2451 C C . TYR A 1 299 ? 16.141 21.641 6.297 1 98.56 299 TYR A C 1
ATOM 2453 O O . TYR A 1 299 ? 16.953 20.781 6.637 1 98.56 299 TYR A O 1
ATOM 2461 N N . ALA A 1 300 ? 16.359 22.562 5.379 1 98.06 300 ALA A N 1
ATOM 2462 C CA . ALA A 1 300 ? 17.656 22.641 4.707 1 98.06 300 ALA A CA 1
ATOM 2463 C C . ALA A 1 300 ? 18.766 22.969 5.703 1 98.06 300 ALA A C 1
ATOM 2465 O O . ALA A 1 300 ? 19.875 22.438 5.59 1 98.06 300 ALA A O 1
ATOM 2466 N N . LEU A 1 301 ? 18.5 23.844 6.656 1 97.5 301 LEU A N 1
ATOM 2467 C CA . LEU A 1 301 ? 19.469 24.141 7.707 1 97.5 301 LEU A CA 1
ATOM 2468 C C . LEU A 1 301 ? 19.797 22.891 8.508 1 97.5 301 LEU A C 1
ATOM 2470 O O . LEU A 1 301 ? 20.969 22.625 8.805 1 97.5 301 LEU A O 1
ATOM 2474 N N . ASN A 1 302 ? 18.781 22.172 8.859 1 98.19 302 ASN A N 1
ATOM 2475 C CA . ASN A 1 302 ? 18.984 20.922 9.602 1 98.19 302 ASN A CA 1
ATOM 2476 C C . ASN A 1 302 ? 19.844 19.938 8.82 1 98.19 302 ASN A C 1
ATOM 2478 O O . ASN A 1 302 ? 20.781 19.344 9.375 1 98.19 302 ASN A O 1
ATOM 2482 N N . ARG A 1 303 ? 19.5 19.734 7.594 1 96.75 303 ARG A N 1
ATOM 2483 C CA . ARG A 1 303 ? 20.266 18.828 6.75 1 96.75 303 ARG A CA 1
ATOM 2484 C C . ARG A 1 303 ? 21.719 19.266 6.656 1 96.75 303 ARG A C 1
ATOM 2486 O O . ARG A 1 303 ? 22.641 18.438 6.688 1 96.75 303 ARG A O 1
ATOM 2493 N N . PHE A 1 304 ? 21.953 20.547 6.512 1 95.75 304 PHE A N 1
ATOM 2494 C CA . PHE A 1 304 ? 23.297 21.109 6.441 1 95.75 304 PHE A CA 1
ATOM 2495 C C . PHE A 1 304 ? 24.078 20.781 7.707 1 95.75 304 PHE A C 1
ATOM 2497 O O . PHE A 1 304 ? 25.203 20.281 7.633 1 95.75 304 PHE A O 1
ATOM 2504 N N . VAL A 1 305 ? 23.484 20.984 8.812 1 96.88 305 VAL A N 1
ATOM 2505 C CA . VAL A 1 305 ? 24.172 20.828 10.086 1 96.88 305 VAL A CA 1
ATOM 2506 C C . VAL A 1 305 ? 24.438 19.344 10.344 1 96.88 305 VAL A C 1
ATOM 2508 O O . VAL A 1 305 ? 25.562 18.938 10.641 1 96.88 305 VAL A O 1
ATOM 2511 N N . VAL A 1 306 ? 23.453 18.484 10.141 1 96.31 306 VAL A N 1
ATOM 2512 C CA . VAL A 1 306 ? 23.578 17.125 10.633 1 96.31 306 VAL A CA 1
ATOM 2513 C C . VAL A 1 306 ? 24.234 16.25 9.57 1 96.31 306 VAL A C 1
ATOM 2515 O O . VAL A 1 306 ? 24.969 15.312 9.891 1 96.31 306 VAL A O 1
ATOM 2518 N N . LEU A 1 307 ? 23.969 16.516 8.297 1 93.81 307 LEU A N 1
ATOM 2519 C CA . LEU A 1 307 ? 24.484 15.609 7.273 1 93.81 307 LEU A CA 1
ATOM 2520 C C . LEU A 1 307 ? 25.766 16.156 6.672 1 93.81 307 LEU A C 1
ATOM 2522 O O . LEU A 1 307 ? 26.656 15.375 6.316 1 93.81 307 LEU A O 1
ATOM 2526 N N . MET A 1 308 ? 25.906 17.422 6.531 1 91.94 308 MET A N 1
ATOM 2527 C CA . MET A 1 308 ? 27.078 17.969 5.84 1 91.94 308 MET A CA 1
ATOM 2528 C C . MET A 1 308 ? 28.172 18.344 6.832 1 91.94 308 MET A C 1
ATOM 2530 O O . MET A 1 308 ? 29.344 18.062 6.598 1 91.94 308 MET A O 1
ATOM 2534 N N . VAL A 1 309 ? 27.812 18.891 7.93 1 93.94 309 VAL A N 1
ATOM 2535 C CA . VAL A 1 309 ? 28.797 19.328 8.906 1 93.94 309 VAL A CA 1
ATOM 2536 C C . VAL A 1 309 ? 29.172 18.156 9.82 1 93.94 309 VAL A C 1
ATOM 2538 O O . VAL A 1 309 ? 30.359 17.859 9.992 1 93.94 309 VAL A O 1
ATOM 2541 N N . LEU A 1 310 ? 28.219 17.422 10.328 1 95.25 310 LEU A N 1
ATOM 2542 C CA . LEU A 1 310 ? 28.484 16.375 11.305 1 95.25 310 LEU A CA 1
ATOM 2543 C C . LEU A 1 310 ? 28.75 15.039 10.609 1 95.25 310 LEU A C 1
ATOM 2545 O O . LEU A 1 310 ? 29.25 14.102 11.234 1 95.25 310 LEU A O 1
ATOM 2549 N N . ASP A 1 311 ? 28.328 14.906 9.375 1 93.31 311 ASP A N 1
ATOM 2550 C CA . ASP A 1 311 ? 28.5 13.688 8.586 1 93.31 311 ASP A CA 1
ATOM 2551 C C . ASP A 1 311 ? 27.75 12.516 9.195 1 93.31 311 ASP A C 1
ATOM 2553 O O . ASP A 1 311 ? 28.25 11.391 9.219 1 93.31 311 ASP A O 1
ATOM 2557 N N . ALA A 1 312 ? 26.688 12.852 9.812 1 93.94 312 ALA A N 1
ATOM 2558 C CA . ALA A 1 312 ? 25.812 11.781 10.281 1 93.94 312 ALA A CA 1
ATOM 2559 C C . ALA A 1 312 ? 25.156 11.047 9.117 1 93.94 312 ALA A C 1
ATOM 2561 O O . ALA A 1 312 ? 25.078 11.578 8 1 93.94 312 ALA A O 1
ATOM 2562 N N . VAL A 1 313 ? 24.734 9.805 9.391 1 90.62 313 VAL A N 1
ATOM 2563 C CA . VAL A 1 313 ? 24.125 8.984 8.352 1 90.62 313 VAL A CA 1
ATOM 2564 C C . VAL A 1 313 ? 22.609 8.898 8.578 1 90.62 313 VAL A C 1
ATOM 2566 O O . VAL A 1 313 ? 22.172 8.438 9.641 1 90.62 313 VAL A O 1
ATOM 2569 N N . ASP A 1 314 ? 21.844 9.336 7.598 1 93.38 314 ASP A N 1
ATOM 2570 C CA . ASP A 1 314 ? 20.375 9.297 7.605 1 93.38 314 ASP A CA 1
ATOM 2571 C C . ASP A 1 314 ? 19.828 9.211 6.184 1 93.38 314 ASP A C 1
ATOM 2573 O O . ASP A 1 314 ? 19.016 10.039 5.777 1 93.38 314 ASP A O 1
ATOM 2577 N N . ILE A 1 315 ? 20.125 8.148 5.52 1 88.62 315 ILE A N 1
ATOM 2578 C CA . ILE A 1 315 ? 19.891 8.055 4.086 1 88.62 315 ILE A CA 1
ATOM 2579 C C . ILE A 1 315 ? 18.391 7.996 3.809 1 88.62 315 ILE A C 1
ATOM 2581 O O . ILE A 1 315 ? 17.922 8.477 2.773 1 88.62 315 ILE A O 1
ATOM 2585 N N . GLY A 1 316 ? 17.609 7.43 4.676 1 91.75 316 GLY A N 1
ATOM 2586 C CA . GLY A 1 316 ? 16.172 7.348 4.484 1 91.75 316 GLY A CA 1
ATOM 2587 C C . GLY A 1 316 ? 15.43 8.57 4.988 1 91.75 316 GLY A C 1
ATOM 2588 O O . GLY A 1 316 ? 14.211 8.656 4.871 1 91.75 316 GLY A O 1
ATOM 2589 N N . GLY A 1 317 ? 16.094 9.523 5.602 1 95.56 317 GLY A N 1
ATOM 2590 C CA . GLY A 1 317 ? 15.484 10.742 6.098 1 95.56 317 GLY A CA 1
ATOM 2591 C C . GLY A 1 317 ? 14.617 10.523 7.324 1 95.56 317 GLY A C 1
ATOM 2592 O O . GLY A 1 317 ? 13.664 11.273 7.559 1 95.56 317 GLY A O 1
ATOM 2593 N N . ALA A 1 318 ? 14.859 9.477 8.047 1 96.31 318 ALA A N 1
ATOM 2594 C CA . ALA A 1 318 ? 14.023 9.164 9.211 1 96.31 318 ALA A CA 1
ATOM 2595 C C . ALA A 1 318 ? 14.117 10.266 10.266 1 96.31 318 ALA A C 1
ATOM 2597 O O . ALA A 1 318 ? 13.117 10.617 10.898 1 96.31 318 ALA A O 1
ATOM 2598 N N . GLN A 1 319 ? 15.336 10.812 10.406 1 96.38 319 GLN A N 1
ATOM 2599 C CA . GLN A 1 319 ? 15.516 11.883 11.383 1 96.38 319 GLN A CA 1
ATOM 2600 C C . GLN A 1 319 ? 15.352 13.25 10.734 1 96.38 319 GLN A C 1
ATOM 2602 O O . GLN A 1 319 ? 14.68 14.125 11.289 1 96.38 319 GLN A O 1
ATOM 2607 N N . THR A 1 320 ? 15.875 13.383 9.602 1 97.31 320 THR A N 1
ATOM 2608 C CA . THR A 1 320 ? 15.953 14.703 8.984 1 97.31 320 THR A CA 1
ATOM 2609 C C . THR A 1 320 ? 14.641 15.047 8.281 1 97.31 320 THR A C 1
ATOM 2611 O O . THR A 1 320 ? 14.359 16.219 8.016 1 97.31 320 THR A O 1
ATOM 2614 N N . VAL A 1 321 ? 13.859 14.086 7.914 1 98.06 321 VAL A N 1
ATOM 2615 C CA . VAL A 1 321 ? 12.609 14.352 7.227 1 98.06 321 VAL A CA 1
ATOM 2616 C C . VAL A 1 321 ? 11.43 14.016 8.141 1 98.06 321 VAL A C 1
ATOM 2618 O O . VAL A 1 321 ? 10.688 14.906 8.562 1 98.06 321 VAL A O 1
ATOM 2621 N N . HIS A 1 322 ? 11.336 12.75 8.578 1 98.44 322 HIS A N 1
ATOM 2622 C CA . HIS A 1 322 ? 10.156 12.258 9.273 1 98.44 322 HIS A CA 1
ATOM 2623 C C . HIS A 1 322 ? 10.078 12.82 10.695 1 98.44 322 HIS A C 1
ATOM 2625 O O . HIS A 1 322 ? 9.062 13.383 11.094 1 98.44 322 HIS A O 1
ATOM 2631 N N . LEU A 1 323 ? 11.148 12.609 11.445 1 98.31 323 LEU A N 1
ATOM 2632 C CA . LEU A 1 323 ? 11.164 13.125 12.812 1 98.31 323 LEU A CA 1
ATOM 2633 C C . LEU A 1 323 ? 11.148 14.648 12.82 1 98.31 323 LEU A C 1
ATOM 2635 O O . LEU A 1 323 ? 10.398 15.258 13.586 1 98.31 323 LEU A O 1
ATOM 2639 N N . PHE A 1 324 ? 11.984 15.242 11.984 1 98.5 324 PHE A N 1
ATOM 2640 C CA . PHE A 1 324 ? 12.016 16.703 11.859 1 98.5 324 PHE A CA 1
ATOM 2641 C C . PHE A 1 324 ? 10.633 17.25 11.539 1 98.5 324 PHE A C 1
ATOM 2643 O O . PHE A 1 324 ? 10.156 18.172 12.195 1 98.5 324 PHE A O 1
ATOM 2650 N N . GLY A 1 325 ? 9.992 16.719 10.484 1 98.5 325 GLY A N 1
ATOM 2651 C CA . GLY A 1 325 ? 8.672 17.172 10.086 1 98.5 325 GLY A CA 1
ATOM 2652 C C . GLY A 1 325 ? 7.641 17.062 11.195 1 98.5 325 GLY A C 1
ATOM 2653 O O . GLY A 1 325 ? 6.801 17.938 11.367 1 98.5 325 GLY A O 1
ATOM 2654 N N . THR A 1 326 ? 7.699 15.961 11.922 1 98.44 326 THR A N 1
ATOM 2655 C CA . THR A 1 326 ? 6.773 15.734 13.023 1 98.44 326 THR A CA 1
ATOM 2656 C C . THR A 1 326 ? 6.961 16.797 14.109 1 98.44 326 THR A C 1
ATOM 2658 O O . THR A 1 326 ? 5.988 17.391 14.578 1 98.44 326 THR A O 1
ATOM 2661 N N . LEU A 1 327 ? 8.219 17.016 14.492 1 98 327 LEU A N 1
ATOM 2662 C CA . LEU A 1 327 ? 8.508 17.953 15.57 1 98 327 LEU A CA 1
ATOM 2663 C C . LEU A 1 327 ? 8.227 19.391 15.133 1 98 327 LEU A C 1
ATOM 2665 O O . LEU A 1 327 ? 7.773 20.219 15.938 1 98 327 LEU A O 1
ATOM 2669 N N . PHE A 1 328 ? 8.547 19.688 13.906 1 98.44 328 PHE A N 1
ATOM 2670 C CA . PHE A 1 328 ? 8.203 20.984 13.352 1 98.44 328 PHE A CA 1
ATOM 2671 C C . PHE A 1 328 ? 6.699 21.234 13.43 1 98.44 328 PHE A C 1
ATOM 2673 O O . PHE A 1 328 ? 6.258 22.297 13.875 1 98.44 328 PHE A O 1
ATOM 2680 N N . GLY A 1 329 ? 5.914 20.234 12.938 1 97.69 329 GLY A N 1
ATOM 2681 C CA . GLY A 1 329 ? 4.465 20.328 13 1 97.69 329 GLY A CA 1
ATOM 2682 C C . GLY A 1 329 ? 3.943 20.5 14.414 1 97.69 329 GLY A C 1
ATOM 2683 O O . GLY A 1 329 ? 3.045 21.312 14.656 1 97.69 329 GLY A O 1
ATOM 2684 N N . LEU A 1 330 ? 4.5 19.766 15.359 1 95.88 330 LEU A N 1
ATOM 2685 C CA . LEU A 1 330 ? 4.117 19.875 16.766 1 95.88 330 LEU A CA 1
ATOM 2686 C C . LEU A 1 330 ? 4.402 21.281 17.281 1 95.88 330 LEU A C 1
ATOM 2688 O O . LEU A 1 330 ? 3.629 21.828 18.078 1 95.88 330 LEU A O 1
ATOM 2692 N N . GLY A 1 331 ? 5.527 21.828 16.906 1 96.31 331 GLY A N 1
ATOM 2693 C CA . GLY A 1 331 ? 5.836 23.203 17.266 1 96.31 331 GLY A CA 1
ATOM 2694 C C . GLY A 1 331 ? 4.828 24.203 16.75 1 96.31 331 GLY A C 1
ATOM 2695 O O . GLY A 1 331 ? 4.371 25.078 17.484 1 96.31 331 GLY A O 1
ATOM 2696 N N . VAL A 1 332 ? 4.492 24.078 15.484 1 95.75 332 VAL A N 1
ATOM 2697 C CA . VAL A 1 332 ? 3.561 25 14.844 1 95.75 332 VAL A CA 1
ATOM 2698 C C . VAL A 1 332 ? 2.203 24.938 15.539 1 95.75 332 VAL A C 1
ATOM 2700 O O . VAL A 1 332 ? 1.648 25.953 15.945 1 95.75 332 VAL A O 1
ATOM 2703 N N . VAL A 1 333 ? 1.651 23.703 15.711 1 92.88 333 VAL A N 1
ATOM 2704 C CA . VAL A 1 333 ? 0.314 23.547 16.266 1 92.88 333 VAL A CA 1
ATOM 2705 C C . VAL A 1 333 ? 0.334 23.875 17.75 1 92.88 333 VAL A C 1
ATOM 2707 O O . VAL A 1 333 ? -0.651 24.375 18.297 1 92.88 333 VAL A O 1
ATOM 2710 N N . GLY A 1 334 ? 1.452 23.609 18.391 1 91 334 GLY A N 1
ATOM 2711 C CA . GLY A 1 334 ? 1.591 24 19.781 1 91 334 GLY A CA 1
ATOM 2712 C C . GLY A 1 334 ? 1.414 25.484 20 1 91 334 GLY A C 1
ATOM 2713 O O . GLY A 1 334 ? 0.72 25.906 20.938 1 91 334 GLY A O 1
ATOM 2714 N N . VAL A 1 335 ? 1.983 26.297 19.219 1 89.81 335 VAL A N 1
ATOM 2715 C CA . VAL A 1 335 ? 1.876 27.75 19.312 1 89.81 335 VAL A CA 1
ATOM 2716 C C . VAL A 1 335 ? 0.443 28.188 19 1 89.81 335 VAL A C 1
ATOM 2718 O O . VAL A 1 335 ? -0.109 29.047 19.688 1 89.81 335 VAL A O 1
ATOM 2721 N N . GLN A 1 336 ? -0.121 27.578 18.047 1 83.69 336 GLN A N 1
ATOM 2722 C CA . GLN A 1 336 ? -1.489 27.922 17.672 1 83.69 336 GLN A CA 1
ATOM 2723 C C . GLN A 1 336 ? -2.465 27.594 18.797 1 83.69 336 GLN A C 1
ATOM 2725 O O . GLN A 1 336 ? -3.402 28.359 19.047 1 83.69 336 GLN A O 1
ATOM 2730 N N . THR A 1 337 ? -2.232 26.484 19.391 1 79.25 337 THR A N 1
ATOM 2731 C CA . THR A 1 337 ? -3.08 26.078 20.5 1 79.25 337 THR A CA 1
ATOM 2732 C C . THR A 1 337 ? -2.896 27 21.703 1 79.25 337 THR A C 1
ATOM 2734 O O . THR A 1 337 ? -3.873 27.391 22.344 1 79.25 337 THR A O 1
ATOM 2737 N N . LEU A 1 338 ? -1.733 27.344 21.984 1 71.31 338 LEU A N 1
ATOM 2738 C CA . LEU A 1 338 ? -1.424 28.234 23.109 1 71.31 338 LEU A CA 1
ATOM 2739 C C . LEU A 1 338 ? -2.055 29.609 22.906 1 71.31 338 LEU A C 1
ATOM 2741 O O . LEU A 1 338 ? -2.65 30.156 23.828 1 71.31 338 LEU A O 1
ATOM 2745 N N . ILE A 1 339 ? -1.989 30.016 21.766 1 70.75 339 ILE A N 1
ATOM 2746 C CA . ILE A 1 339 ? -2.529 31.328 21.453 1 70.75 339 ILE A CA 1
ATOM 2747 C C . ILE A 1 339 ? -4.055 31.281 21.469 1 70.75 339 ILE A C 1
ATOM 2749 O O . ILE A 1 339 ? -4.711 32.219 21.938 1 70.75 339 ILE A O 1
ATOM 2753 N N . GLY A 1 340 ? -4.535 30.172 20.891 1 69.88 340 GLY A N 1
ATOM 2754 C CA . GLY A 1 340 ? -5.977 29.984 20.938 1 69.88 340 GLY A CA 1
ATOM 2755 C C . GLY A 1 340 ? -6.527 29.953 22.344 1 69.88 340 GLY A C 1
ATOM 2756 O O . GLY A 1 340 ? -7.594 30.5 22.625 1 69.88 340 GLY A O 1
ATOM 2757 N N . GLN A 1 341 ? -5.84 29.328 23.234 1 64.31 341 GLN A N 1
ATOM 2758 C CA . GLN A 1 341 ? -6.23 29.281 24.641 1 64.31 341 GLN A CA 1
ATOM 2759 C C . GLN A 1 341 ? -6.164 30.656 25.281 1 64.31 341 GLN A C 1
ATOM 2761 O O . GLN A 1 341 ? -7.051 31.031 26.062 1 64.31 341 GLN A O 1
ATOM 2766 N N . LEU A 1 342 ? -5.164 31.312 24.875 1 56.09 342 LEU A N 1
ATOM 2767 C CA . LEU A 1 342 ? -4.953 32.656 25.438 1 56.09 342 LEU A CA 1
ATOM 2768 C C . LEU A 1 342 ? -6.043 33.625 24.969 1 56.09 342 LEU A C 1
ATOM 2770 O O . LEU A 1 342 ? -6.48 34.469 25.734 1 56.09 342 LEU A O 1
ATOM 2774 N N . LEU A 1 343 ? -6.473 33.281 23.719 1 57.03 343 LEU A N 1
ATOM 2775 C CA . LEU A 1 343 ? -7.477 34.156 23.141 1 57.03 343 LEU A CA 1
ATOM 2776 C C . LEU A 1 343 ? -8.883 33.656 23.438 1 57.03 343 LEU A C 1
ATOM 2778 O O . LEU A 1 343 ? -9.867 34.25 23 1 57.03 343 LEU A O 1
ATOM 2782 N N . GLN A 1 344 ? -9.117 32.688 24.344 1 49.47 344 GLN A N 1
ATOM 2783 C CA . GLN A 1 344 ? -10.367 32.094 24.797 1 49.47 344 GLN A CA 1
ATOM 2784 C C . GLN A 1 344 ? -11.234 31.656 23.609 1 49.47 344 GLN A C 1
ATOM 2786 O O . GLN A 1 344 ? -12.43 31.969 23.562 1 49.47 344 GLN A O 1
ATOM 2791 N N . GLU A 1 345 ? -10.641 31.219 22.531 1 52.66 345 GLU A N 1
ATOM 2792 C CA . GLU A 1 345 ? -11.406 30.734 21.391 1 52.66 345 GLU A CA 1
ATOM 2793 C C . GLU A 1 345 ? -12.328 29.594 21.766 1 52.66 345 GLU A C 1
ATOM 2795 O O . GLU A 1 345 ? -11.977 28.75 22.609 1 52.66 345 GLU A O 1
ATOM 2800 N N . ASP A 1 346 ? -13.664 29.672 21.453 1 47.94 346 ASP A N 1
ATOM 2801 C CA . ASP A 1 346 ? -14.828 28.891 21.875 1 47.94 346 ASP A CA 1
ATOM 2802 C C . ASP A 1 346 ? -14.641 27.422 21.547 1 47.94 346 ASP A C 1
ATOM 2804 O O . ASP A 1 346 ? -14.516 27.031 20.391 1 47.94 346 ASP A O 1
ATOM 2808 N N . LYS A 1 347 ? -14.172 26.656 22.547 1 51.78 347 LYS A N 1
ATOM 2809 C CA . LYS A 1 347 ? -14.125 25.203 22.562 1 51.78 347 LYS A CA 1
ATOM 2810 C C . LYS A 1 347 ? -15.375 24.609 21.906 1 51.78 347 LYS A C 1
ATOM 2812 O O . LYS A 1 347 ? -15.312 23.547 21.281 1 51.78 347 LYS A O 1
ATOM 2817 N N . GLU A 1 348 ? -16.469 25.203 22.125 1 48.97 348 GLU A N 1
ATOM 2818 C CA . GLU A 1 348 ? -17.75 24.688 21.688 1 48.97 348 GLU A CA 1
ATOM 2819 C C . GLU A 1 348 ? -17.844 24.656 20.156 1 48.97 348 GLU A C 1
ATOM 2821 O O . GLU A 1 348 ? -18.5 23.766 19.594 1 48.97 348 GLU A O 1
ATOM 2826 N N . ARG A 1 349 ? -17.062 25.453 19.562 1 49.56 349 ARG A N 1
ATOM 2827 C CA . ARG A 1 349 ? -17.109 25.562 18.094 1 49.56 349 ARG A CA 1
ATOM 2828 C C . ARG A 1 349 ? -16.422 24.375 17.453 1 49.56 349 ARG A C 1
ATOM 2830 O O . ARG A 1 349 ? -16.859 23.891 16.406 1 49.56 349 ARG A O 1
ATOM 2837 N N . LEU A 1 350 ? -15.5 23.828 18.125 1 56.94 350 LEU A N 1
ATOM 2838 C CA . LEU A 1 350 ? -14.758 22.719 17.516 1 56.94 350 LEU A CA 1
ATOM 2839 C C . LEU A 1 350 ? -15.555 21.422 17.594 1 56.94 350 LEU A C 1
ATOM 2841 O O . LEU A 1 350 ? -15.367 20.531 16.766 1 56.94 350 LEU A O 1
ATOM 2845 N N . LYS A 1 351 ? -16.484 21.406 18.469 1 57.88 351 LYS A N 1
ATOM 2846 C CA . LYS A 1 351 ? -17.297 20.219 18.641 1 57.88 351 LYS A CA 1
ATOM 2847 C C . LYS A 1 351 ? -18.25 20.031 17.453 1 57.88 351 LYS A C 1
ATOM 2849 O O . LYS A 1 351 ? -18.625 18.906 17.125 1 57.88 351 LYS A O 1
ATOM 2854 N N . GLU A 1 352 ? -18.5 21.234 16.906 1 54.53 352 GLU A N 1
ATOM 2855 C CA . GLU A 1 352 ? -19.422 21.203 15.773 1 54.53 352 GLU A CA 1
ATOM 2856 C C . GLU A 1 352 ? -18.828 20.469 14.578 1 54.53 352 GLU A C 1
ATOM 2858 O O . GLU A 1 352 ? -19.547 19.938 13.742 1 54.53 352 GLU A O 1
ATOM 2863 N N . PHE A 1 353 ? -17.531 20.359 14.609 1 61.16 353 PHE A N 1
ATOM 2864 C CA . PHE A 1 353 ? -16.875 19.797 13.438 1 61.16 353 PHE A CA 1
ATOM 2865 C C . PHE A 1 353 ? -16.438 18.359 13.711 1 61.16 353 PHE A C 1
ATOM 2867 O O . PHE A 1 353 ? -15.766 17.75 12.875 1 61.16 353 PHE A O 1
ATOM 2874 N N . GLU A 1 354 ? -16.859 17.844 14.727 1 71 354 GLU A N 1
ATOM 2875 C CA . GLU A 1 354 ? -16.438 16.5 15.117 1 71 354 GLU A CA 1
ATOM 2876 C C . GLU A 1 354 ? -16.875 15.461 14.086 1 71 354 GLU A C 1
ATOM 2878 O O . GLU A 1 354 ? -16.125 14.516 13.805 1 71 354 GLU A O 1
ATOM 2883 N N . LYS A 1 355 ? -18.031 15.711 13.492 1 71.12 355 LYS A N 1
ATOM 2884 C CA . LYS A 1 355 ? -18.547 14.766 12.5 1 71.12 355 LYS A CA 1
ATOM 2885 C C . LYS A 1 355 ? -17.703 14.797 11.227 1 71.12 355 LYS A C 1
ATOM 2887 O O . LYS A 1 355 ? -17.453 13.758 10.609 1 71.12 355 LYS A O 1
ATOM 2892 N N . ASP A 1 356 ? -17.328 15.961 10.898 1 77.56 356 ASP A N 1
ATOM 2893 C CA . ASP A 1 356 ? -16.594 16.125 9.648 1 77.56 356 ASP A CA 1
ATOM 2894 C C . ASP A 1 356 ? -15.172 15.602 9.773 1 77.56 356 ASP A C 1
ATOM 2896 O O . ASP A 1 356 ? -14.5 15.352 8.773 1 77.56 356 ASP A O 1
ATOM 2900 N N . LYS A 1 357 ? -14.805 15.422 10.984 1 79.69 357 LYS A N 1
ATOM 2901 C CA . LYS A 1 357 ? -13.469 14.891 11.234 1 79.69 357 LYS A CA 1
ATOM 2902 C C . LYS A 1 357 ? -13.445 13.367 11.086 1 79.69 357 LYS A C 1
ATOM 2904 O O . LYS A 1 357 ? -12.375 12.766 10.977 1 79.69 357 LYS A O 1
ATOM 2909 N N . GLN A 1 358 ? -14.602 12.82 10.992 1 82.94 358 GLN A N 1
ATOM 2910 C CA . GLN A 1 358 ? -14.695 11.367 10.922 1 82.94 358 GLN A CA 1
ATOM 2911 C C . GLN A 1 358 ? -14.5 10.867 9.492 1 82.94 358 GLN A C 1
ATOM 2913 O O . GLN A 1 358 ? -14.672 11.625 8.539 1 82.94 358 GLN A O 1
ATOM 2918 N N . SER A 1 359 ? -14.148 9.594 9.445 1 88.19 359 SER A N 1
ATOM 2919 C CA . SER A 1 359 ? -13.922 8.977 8.148 1 88.19 359 SER A CA 1
ATOM 2920 C C . SER A 1 359 ? -15.188 8.328 7.609 1 88.19 359 SER A C 1
ATOM 2922 O O . SER A 1 359 ? -16.141 8.117 8.359 1 88.19 359 SER A O 1
ATOM 2924 N N . SER A 1 360 ? -15.297 8.18 6.285 1 87.12 360 SER A N 1
ATOM 2925 C CA . SER A 1 360 ? -16.312 7.359 5.625 1 87.12 360 SER A CA 1
ATOM 2926 C C . SER A 1 360 ? -15.703 6.066 5.09 1 87.12 360 SER A C 1
ATOM 2928 O O . SER A 1 360 ? -14.484 5.906 5.066 1 87.12 360 SER A O 1
ATOM 2930 N N . TYR A 1 361 ? -16.609 5.094 4.77 1 89.75 361 TYR A N 1
ATOM 2931 C CA . TYR A 1 361 ? -16.156 3.818 4.227 1 89.75 361 TYR A CA 1
ATOM 2932 C C . TYR A 1 361 ? -15.312 4.023 2.977 1 89.75 361 TYR A C 1
ATOM 2934 O O . TYR A 1 361 ? -14.211 3.471 2.865 1 89.75 361 TYR A O 1
ATOM 2942 N N . VAL A 1 362 ? -15.75 4.922 2.092 1 87.75 362 VAL A N 1
ATOM 2943 C CA . VAL A 1 362 ? -15.086 5.148 0.81 1 87.75 362 VAL A CA 1
ATOM 2944 C C . VAL A 1 362 ? -13.805 5.949 1.023 1 87.75 362 VAL A C 1
ATOM 2946 O O . VAL A 1 362 ? -12.789 5.695 0.372 1 87.75 362 VAL A O 1
ATOM 2949 N N . SER A 1 363 ? -13.883 6.984 1.915 1 91.62 363 SER A N 1
ATOM 2950 C CA . SER A 1 363 ? -12.688 7.777 2.172 1 91.62 363 SER A CA 1
ATOM 2951 C C . SER A 1 363 ? -11.555 6.902 2.693 1 91.62 363 SER A C 1
ATOM 2953 O O . SER A 1 363 ? -10.391 7.113 2.338 1 91.62 363 SER A O 1
ATOM 2955 N N . ASN A 1 364 ? -11.906 5.895 3.465 1 93.31 364 ASN A N 1
ATOM 2956 C CA . ASN A 1 364 ? -10.891 4.98 3.98 1 93.31 364 ASN A CA 1
ATOM 2957 C C . ASN A 1 364 ? -10.289 4.125 2.869 1 93.31 364 ASN A C 1
ATOM 2959 O O . ASN A 1 364 ? -9.109 3.771 2.918 1 93.31 364 ASN A O 1
ATOM 2963 N N . ILE A 1 365 ? -11.078 3.748 1.93 1 93.25 365 ILE A N 1
ATOM 2964 C CA . ILE A 1 365 ? -10.578 2.957 0.808 1 93.25 365 ILE A CA 1
ATOM 2965 C C . ILE A 1 365 ? -9.586 3.779 -0.004 1 93.25 365 ILE A C 1
ATOM 2967 O O . ILE A 1 365 ? -8.539 3.268 -0.422 1 93.25 365 ILE A O 1
ATOM 2971 N N . PHE A 1 366 ? -9.844 5.082 -0.207 1 93.56 366 PHE A N 1
ATOM 2972 C CA . PHE A 1 366 ? -8.898 5.957 -0.896 1 93.56 366 PHE A CA 1
ATOM 2973 C C . PHE A 1 366 ? -7.609 6.105 -0.092 1 93.56 366 PHE A C 1
ATOM 2975 O O . PHE A 1 366 ? -6.516 6.137 -0.66 1 93.56 366 PHE A O 1
ATOM 2982 N N . THR A 1 367 ? -7.785 6.234 1.186 1 95.56 367 THR A N 1
ATOM 2983 C CA . THR A 1 367 ? -6.605 6.316 2.039 1 95.56 367 THR A CA 1
ATOM 2984 C C . THR A 1 367 ? -5.762 5.051 1.919 1 95.56 367 THR A C 1
ATOM 2986 O O . THR A 1 367 ? -4.531 5.117 1.921 1 95.56 367 THR A O 1
ATOM 2989 N N . LEU A 1 368 ? -6.41 3.861 1.819 1 95.38 368 LEU A N 1
ATOM 2990 C CA . LEU A 1 368 ? -5.695 2.604 1.639 1 95.38 368 LEU A CA 1
ATOM 2991 C C . LEU A 1 368 ? -4.93 2.598 0.319 1 95.38 368 LEU A C 1
ATOM 2993 O O . LEU A 1 368 ? -3.848 2.014 0.226 1 95.38 368 LEU A O 1
ATOM 2997 N N . LEU A 1 369 ? -5.516 3.193 -0.683 1 94.94 369 LEU A N 1
ATOM 2998 C CA . LEU A 1 369 ? -4.801 3.316 -1.948 1 94.94 369 LEU A CA 1
ATOM 2999 C C . LEU A 1 369 ? -3.488 4.066 -1.76 1 94.94 369 LEU A C 1
ATOM 3001 O O . LEU A 1 369 ? -2.441 3.625 -2.238 1 94.94 369 LEU A O 1
ATOM 3005 N N . GLY A 1 370 ? -3.561 5.234 -1.083 1 97.12 370 GLY A N 1
ATOM 3006 C CA . GLY A 1 370 ? -2.34 5.961 -0.772 1 97.12 370 GLY A CA 1
ATOM 3007 C C . GLY A 1 370 ? -1.347 5.141 0.029 1 97.12 370 GLY A C 1
ATOM 3008 O O . GLY A 1 370 ? -0.145 5.172 -0.244 1 97.12 370 GLY A O 1
ATOM 3009 N N . THR A 1 371 ? -1.839 4.387 1.012 1 97 371 THR A N 1
ATOM 3010 C CA . THR A 1 371 ? -1.014 3.529 1.857 1 97 371 THR A CA 1
ATOM 3011 C C . THR A 1 371 ? -0.275 2.49 1.018 1 97 371 THR A C 1
ATOM 3013 O O . THR A 1 371 ? 0.93 2.293 1.186 1 97 371 THR A O 1
ATOM 3016 N N . LEU A 1 372 ? -0.977 1.861 0.082 1 96.75 372 LEU A N 1
ATOM 3017 C CA . LEU A 1 372 ? -0.398 0.805 -0.741 1 96.75 372 LEU A CA 1
ATOM 3018 C C . LEU A 1 372 ? 0.649 1.372 -1.694 1 96.75 372 LEU A C 1
ATOM 3020 O O . LEU A 1 372 ? 1.693 0.753 -1.915 1 96.75 372 LEU A O 1
ATOM 3024 N N . ILE A 1 373 ? 0.394 2.533 -2.244 1 96.12 373 ILE A N 1
ATOM 3025 C CA . ILE A 1 373 ? 1.37 3.168 -3.123 1 96.12 373 ILE A CA 1
ATOM 3026 C C . ILE A 1 373 ? 2.645 3.477 -2.342 1 96.12 373 ILE A C 1
ATOM 3028 O O . ILE A 1 373 ? 3.75 3.172 -2.797 1 96.12 373 ILE A O 1
ATOM 3032 N N . MET A 1 374 ? 2.502 4.055 -1.208 1 97.56 374 MET A N 1
ATOM 3033 C CA . MET A 1 374 ? 3.668 4.379 -0.393 1 97.56 374 MET A CA 1
ATOM 3034 C C . MET A 1 374 ? 4.402 3.113 0.038 1 97.56 374 MET A C 1
ATOM 3036 O O . MET A 1 374 ? 5.633 3.074 0.037 1 97.56 374 MET A O 1
ATOM 3040 N N . PHE A 1 375 ? 3.643 2.1 0.405 1 97.62 375 PHE A N 1
ATOM 3041 C CA . PHE A 1 375 ? 4.223 0.831 0.828 1 97.62 375 PHE A CA 1
ATOM 3042 C C . PHE A 1 375 ? 5.148 0.272 -0.248 1 97.62 375 PHE A C 1
ATOM 3044 O O . PHE A 1 375 ? 6.266 -0.159 0.047 1 97.62 375 PHE A O 1
ATOM 3051 N N . VAL A 1 376 ? 4.707 0.291 -1.47 1 96.88 376 VAL A N 1
ATOM 3052 C CA . VAL A 1 376 ? 5.441 -0.295 -2.588 1 96.88 376 VAL A CA 1
ATOM 3053 C C . VAL A 1 376 ? 6.641 0.583 -2.936 1 96.88 376 VAL A C 1
ATOM 3055 O O . VAL A 1 376 ? 7.703 0.077 -3.309 1 96.88 376 VAL A O 1
ATOM 3058 N N . MET A 1 377 ? 6.516 1.887 -2.828 1 97.06 377 MET A N 1
ATOM 3059 C CA . MET A 1 377 ? 7.547 2.807 -3.305 1 97.06 377 MET A CA 1
ATOM 3060 C C . MET A 1 377 ? 8.578 3.076 -2.217 1 97.06 377 MET A C 1
ATOM 3062 O O . MET A 1 377 ? 9.625 3.67 -2.482 1 97.06 377 MET A O 1
ATOM 3066 N N . TRP A 1 378 ? 8.406 2.609 -1.023 1 96.44 378 TRP A N 1
ATOM 3067 C CA . TRP A 1 378 ? 9.219 3.002 0.121 1 96.44 378 TRP A CA 1
ATOM 3068 C C . TRP A 1 378 ? 10.656 2.514 -0.042 1 96.44 378 TRP A C 1
ATOM 3070 O O . TRP A 1 378 ? 11.602 3.207 0.341 1 96.44 378 TRP A O 1
ATOM 3080 N N . PRO A 1 379 ? 10.914 1.278 -0.534 1 94.81 379 PRO A N 1
ATOM 3081 C CA . PRO A 1 379 ? 12.305 0.88 -0.753 1 94.81 379 PRO A CA 1
ATOM 3082 C C . PRO A 1 379 ? 13.055 1.847 -1.665 1 94.81 379 PRO A C 1
ATOM 3084 O O . PRO A 1 379 ? 14.25 2.1 -1.455 1 94.81 379 PRO A O 1
ATOM 3087 N N . GLY A 1 380 ? 12.383 2.357 -2.688 1 92.81 380 GLY A N 1
ATOM 3088 C CA . GLY A 1 380 ? 12.992 3.375 -3.529 1 92.81 380 GLY A CA 1
ATOM 3089 C C . GLY A 1 380 ? 13.336 4.645 -2.775 1 92.81 380 GLY A C 1
ATOM 3090 O O . GLY A 1 380 ? 14.391 5.242 -3.002 1 92.81 380 GLY A O 1
ATOM 3091 N N . TRP A 1 381 ? 12.477 5.039 -1.904 1 94.88 381 TRP A N 1
ATOM 3092 C CA . TRP A 1 381 ? 12.711 6.207 -1.057 1 94.88 381 TRP A CA 1
ATOM 3093 C C . TRP A 1 381 ? 13.969 6.023 -0.22 1 94.88 381 TRP A C 1
ATOM 3095 O O . TRP A 1 381 ? 14.836 6.902 -0.197 1 94.88 381 TRP A O 1
ATOM 3105 N N . ASN A 1 382 ? 14.094 4.887 0.443 1 94.06 382 ASN A N 1
ATOM 3106 C CA . ASN A 1 382 ? 15.234 4.652 1.325 1 94.06 382 ASN A CA 1
ATOM 3107 C C . ASN A 1 382 ? 16.516 4.422 0.534 1 94.06 382 ASN A C 1
ATOM 3109 O O . ASN A 1 382 ? 17.609 4.672 1.036 1 94.06 382 ASN A O 1
ATOM 3113 N N . ALA A 1 383 ? 16.438 3.973 -0.721 1 90.69 383 ALA A N 1
ATOM 3114 C CA . ALA A 1 383 ? 17.609 3.586 -1.496 1 90.69 383 ALA A CA 1
ATOM 3115 C C . ALA A 1 383 ? 18.141 4.766 -2.303 1 90.69 383 ALA A C 1
ATOM 3117 O O . ALA A 1 383 ? 19.203 4.672 -2.916 1 90.69 383 ALA A O 1
ATOM 3118 N N . ALA A 1 384 ? 17.469 5.863 -2.285 1 88.69 384 ALA A N 1
ATOM 3119 C CA . ALA A 1 384 ? 17.797 6.98 -3.172 1 88.69 384 ALA A CA 1
ATOM 3120 C C . ALA A 1 384 ? 19.234 7.457 -2.959 1 88.69 384 ALA A C 1
ATOM 3122 O O . ALA A 1 384 ? 19.938 7.738 -3.922 1 88.69 384 ALA A O 1
ATOM 3123 N N . TYR A 1 385 ? 19.719 7.465 -1.689 1 84.69 385 TYR A N 1
ATOM 3124 C CA . TYR A 1 385 ? 21.047 8.008 -1.397 1 84.69 385 TYR A CA 1
ATOM 3125 C C . TYR A 1 385 ? 22.031 6.898 -1.041 1 84.69 385 TYR A C 1
ATOM 3127 O O . TYR A 1 385 ? 23.141 7.168 -0.573 1 84.69 385 TYR A O 1
ATOM 3135 N N . ALA A 1 386 ? 21.531 5.719 -1.212 1 81.69 386 ALA A N 1
ATOM 3136 C CA . ALA A 1 386 ? 22.422 4.609 -0.874 1 81.69 386 ALA A CA 1
ATOM 3137 C C . ALA A 1 386 ? 23.609 4.547 -1.829 1 81.69 386 ALA A C 1
ATOM 3139 O O . ALA A 1 386 ? 23.453 4.758 -3.035 1 81.69 386 ALA A O 1
ATOM 3140 N N . PRO A 1 387 ? 24.766 4.285 -1.221 1 71.88 387 PRO A N 1
ATOM 3141 C CA . PRO A 1 387 ? 25.906 4.086 -2.115 1 71.88 387 PRO A CA 1
ATOM 3142 C C . PRO A 1 387 ? 25.703 2.918 -3.078 1 71.88 387 PRO A C 1
ATOM 3144 O O . PRO A 1 387 ? 24.953 1.983 -2.773 1 71.88 387 PRO A O 1
ATOM 3147 N N . ASN A 1 388 ? 26.266 2.965 -4.246 1 64.25 388 ASN A N 1
ATOM 3148 C CA . ASN A 1 388 ? 26.062 2.008 -5.328 1 64.25 388 ASN A CA 1
ATOM 3149 C C . ASN A 1 388 ? 26.25 0.571 -4.848 1 64.25 388 ASN A C 1
ATOM 3151 O O . ASN A 1 388 ? 25.438 -0.302 -5.164 1 64.25 388 ASN A O 1
ATOM 3155 N N . GLY A 1 389 ? 27.234 0.311 -4.098 1 67.12 389 GLY A N 1
ATOM 3156 C CA . GLY A 1 389 ? 27.5 -1.062 -3.695 1 67.12 389 GLY A CA 1
ATOM 3157 C C . GLY A 1 389 ? 26.547 -1.568 -2.635 1 67.12 389 GLY A C 1
ATOM 3158 O O . GLY A 1 389 ? 26.422 -2.777 -2.424 1 67.12 389 GLY A O 1
ATOM 3159 N N . SER A 1 390 ? 25.688 -0.694 -2.105 1 74.94 390 SER A N 1
ATOM 3160 C CA . SER A 1 390 ? 24.844 -1.107 -0.993 1 74.94 390 SER A CA 1
ATOM 3161 C C . SER A 1 390 ? 23.359 -0.843 -1.293 1 74.94 390 SER A C 1
ATOM 3163 O O . SER A 1 390 ? 22.5 -1.111 -0.458 1 74.94 390 SER A O 1
ATOM 3165 N N . GLN A 1 391 ? 23.047 -0.422 -2.447 1 80.56 391 GLN A N 1
ATOM 3166 C CA . GLN A 1 391 ? 21.672 -0.006 -2.748 1 80.56 391 GLN A CA 1
ATOM 3167 C C . GLN A 1 391 ? 20.719 -1.188 -2.682 1 80.56 391 GLN A C 1
ATOM 3169 O O . GLN A 1 391 ? 19.609 -1.064 -2.16 1 80.56 391 GLN A O 1
ATOM 3174 N N . TYR A 1 392 ? 21.141 -2.348 -3.217 1 83.06 392 TYR A N 1
ATOM 3175 C CA . TYR A 1 392 ? 20.266 -3.504 -3.191 1 83.06 392 TYR A CA 1
ATOM 3176 C C . TYR A 1 392 ? 19.969 -3.941 -1.76 1 83.06 392 TYR A C 1
ATOM 3178 O O . TYR A 1 392 ? 18.859 -4.371 -1.446 1 83.06 392 TYR A O 1
ATOM 3186 N N . ARG A 1 393 ? 20.953 -3.83 -0.87 1 86.44 393 ARG A N 1
ATOM 3187 C CA . ARG A 1 393 ? 20.766 -4.207 0.528 1 86.44 393 ARG A CA 1
ATOM 3188 C C . ARG A 1 393 ? 19.75 -3.303 1.208 1 86.44 393 ARG A C 1
ATOM 3190 O O . ARG A 1 393 ? 18.969 -3.76 2.037 1 86.44 393 ARG A O 1
ATOM 3197 N N . VAL A 1 394 ? 19.844 -2.027 0.853 1 89.56 394 VAL A N 1
ATOM 3198 C CA . VAL A 1 394 ? 18.906 -1.073 1.421 1 89.56 394 VAL A CA 1
ATOM 3199 C C . VAL A 1 394 ? 17.484 -1.436 0.988 1 89.56 394 VAL A C 1
ATOM 3201 O O . VAL A 1 394 ? 16.547 -1.389 1.794 1 89.56 394 VAL A O 1
ATOM 3204 N N . VAL A 1 395 ? 17.312 -1.854 -0.259 1 90.44 395 VAL A N 1
ATOM 3205 C CA . VAL A 1 395 ? 16.016 -2.25 -0.784 1 90.44 395 VAL A CA 1
ATOM 3206 C C . VAL A 1 395 ? 15.508 -3.48 -0.036 1 90.44 395 VAL A C 1
ATOM 3208 O O . VAL A 1 395 ? 14.367 -3.506 0.433 1 90.44 395 VAL A O 1
ATOM 3211 N N . VAL A 1 396 ? 16.359 -4.477 0.143 1 91.19 396 VAL A N 1
ATOM 3212 C CA . VAL A 1 396 ? 15.984 -5.734 0.786 1 91.19 396 VAL A CA 1
ATOM 3213 C C . VAL A 1 396 ? 15.648 -5.48 2.254 1 91.19 396 VAL A C 1
ATOM 3215 O O . VAL A 1 396 ? 14.633 -5.977 2.758 1 91.19 396 VAL A O 1
ATOM 3218 N N . ASN A 1 397 ? 16.453 -4.688 2.932 1 92.69 397 ASN A N 1
ATOM 3219 C CA . ASN A 1 397 ? 16.219 -4.379 4.336 1 92.69 397 ASN A CA 1
ATOM 3220 C C . ASN A 1 397 ? 14.914 -3.613 4.527 1 92.69 397 ASN A C 1
ATOM 3222 O O . ASN A 1 397 ? 14.188 -3.84 5.5 1 92.69 397 ASN A O 1
ATOM 3226 N N . THR A 1 398 ? 14.664 -2.693 3.607 1 95.38 398 THR A N 1
ATOM 3227 C CA . THR A 1 398 ? 13.422 -1.938 3.688 1 95.38 398 THR A CA 1
ATOM 3228 C C . THR A 1 398 ? 12.219 -2.855 3.494 1 95.38 398 THR A C 1
ATOM 3230 O O . THR A 1 398 ? 11.227 -2.752 4.223 1 95.38 398 THR A O 1
ATOM 3233 N N . PHE A 1 399 ? 12.352 -3.756 2.52 1 95.88 399 PHE A N 1
ATOM 3234 C CA . PHE A 1 399 ? 11.297 -4.727 2.258 1 95.88 399 PHE A CA 1
ATOM 3235 C C . PHE A 1 399 ? 11.023 -5.578 3.494 1 95.88 399 PHE A C 1
ATOM 3237 O O . PHE A 1 399 ? 9.867 -5.746 3.896 1 95.88 399 PHE A O 1
ATOM 3244 N N . LEU A 1 400 ? 12.062 -6.102 4.117 1 95.38 400 LEU A N 1
ATOM 3245 C CA . LEU A 1 400 ? 11.914 -6.969 5.281 1 95.38 400 LEU A CA 1
ATOM 3246 C C . LEU A 1 400 ? 11.328 -6.199 6.461 1 95.38 400 LEU A C 1
ATOM 3248 O O . LEU A 1 400 ? 10.461 -6.715 7.172 1 95.38 400 LEU A O 1
ATOM 3252 N N . ALA A 1 401 ? 11.766 -5 6.656 1 97.25 401 ALA A N 1
ATOM 3253 C CA . ALA A 1 401 ? 11.281 -4.191 7.773 1 97.25 401 ALA A CA 1
ATOM 3254 C C . ALA A 1 401 ? 9.812 -3.812 7.574 1 97.25 401 ALA A C 1
ATOM 3256 O O . ALA A 1 401 ? 9 -3.957 8.484 1 97.25 401 ALA A O 1
ATOM 3257 N N . ILE A 1 402 ? 9.484 -3.334 6.383 1 97.5 402 ILE A N 1
ATOM 3258 C CA . ILE A 1 402 ? 8.148 -2.787 6.16 1 97.5 402 ILE A CA 1
ATOM 3259 C C . ILE A 1 402 ? 7.129 -3.922 6.133 1 97.5 402 ILE A C 1
ATOM 3261 O O . ILE A 1 402 ? 5.992 -3.756 6.586 1 97.5 402 ILE A O 1
ATOM 3265 N N . THR A 1 403 ? 7.473 -5.129 5.617 1 97.5 403 THR A N 1
ATOM 3266 C CA . THR A 1 403 ? 6.566 -6.27 5.637 1 97.5 403 THR A CA 1
ATOM 3267 C C . THR A 1 403 ? 6.363 -6.777 7.059 1 97.5 403 THR A C 1
ATOM 3269 O O . THR A 1 403 ? 5.262 -7.18 7.43 1 97.5 403 THR A O 1
ATOM 3272 N N . SER A 1 404 ? 7.41 -6.734 7.852 1 97 404 SER A N 1
ATOM 3273 C CA . SER A 1 404 ? 7.293 -7.133 9.25 1 97 404 SER A CA 1
ATOM 3274 C C . SER A 1 404 ? 6.418 -6.156 10.031 1 97 404 SER A C 1
ATOM 3276 O O . SER A 1 404 ? 5.637 -6.566 10.891 1 97 404 SER A O 1
ATOM 3278 N N . SER A 1 405 ? 6.605 -4.93 9.727 1 97.94 405 SER A N 1
ATOM 3279 C CA . SER A 1 405 ? 5.762 -3.914 10.352 1 97.94 405 SER A CA 1
ATOM 3280 C C . SER A 1 405 ? 4.293 -4.125 10 1 97.94 405 SER A C 1
ATOM 3282 O O . SER A 1 405 ? 3.418 -3.957 10.852 1 97.94 405 SER A O 1
ATOM 3284 N N . CYS A 1 406 ? 4.055 -4.445 8.758 1 97.31 406 CYS A N 1
ATOM 3285 C CA . CYS A 1 406 ? 2.693 -4.699 8.297 1 97.31 406 CYS A CA 1
ATOM 3286 C C . CYS A 1 406 ? 2.045 -5.82 9.102 1 97.31 406 CYS A C 1
ATOM 3288 O O . CYS A 1 406 ? 0.917 -5.672 9.578 1 97.31 406 CYS A O 1
ATOM 3290 N N . ILE A 1 407 ? 2.74 -6.875 9.328 1 95.75 407 ILE A N 1
ATOM 3291 C CA . ILE A 1 407 ? 2.221 -8.016 10.078 1 95.75 407 ILE A CA 1
ATOM 3292 C C . ILE A 1 407 ? 1.908 -7.59 11.516 1 95.75 407 ILE A C 1
ATOM 3294 O O . ILE A 1 407 ? 0.81 -7.84 12.016 1 95.75 407 ILE A O 1
ATOM 3298 N N . MET A 1 408 ? 2.814 -6.91 12.086 1 96.12 408 MET A N 1
ATOM 3299 C CA . MET A 1 408 ? 2.631 -6.539 13.484 1 96.12 408 MET A CA 1
ATOM 3300 C C . MET A 1 408 ? 1.551 -5.473 13.625 1 96.12 408 MET A C 1
ATOM 3302 O O . MET A 1 408 ? 0.886 -5.391 14.664 1 96.12 408 MET A O 1
ATOM 3306 N N . ALA A 1 409 ? 1.406 -4.625 12.617 1 96.69 409 ALA A N 1
ATOM 3307 C CA . ALA A 1 409 ? 0.31 -3.66 12.633 1 96.69 409 ALA A CA 1
ATOM 3308 C C . ALA A 1 409 ? -1.037 -4.363 12.766 1 96.69 409 ALA A C 1
ATOM 3310 O O . ALA A 1 409 ? -1.871 -3.971 13.586 1 96.69 409 ALA A O 1
ATOM 3311 N N . PHE A 1 410 ? -1.25 -5.434 11.977 1 94.94 410 PHE A N 1
ATOM 3312 C CA . PHE A 1 410 ? -2.504 -6.18 12.023 1 94.94 410 PHE A CA 1
ATOM 3313 C C . PHE A 1 410 ? -2.676 -6.859 13.375 1 94.94 410 PHE A C 1
ATOM 3315 O O . PHE A 1 410 ? -3.748 -6.789 13.984 1 94.94 410 PHE A O 1
ATOM 3322 N N . LEU A 1 411 ? -1.629 -7.48 13.883 1 94.25 411 LEU A N 1
ATOM 3323 C CA . LEU A 1 411 ? -1.713 -8.219 15.141 1 94.25 411 LEU A CA 1
ATOM 3324 C C . LEU A 1 411 ? -1.995 -7.285 16.312 1 94.25 411 LEU A C 1
ATOM 3326 O O . LEU A 1 411 ? -2.891 -7.543 17.109 1 94.25 411 LEU A O 1
ATOM 3330 N N . THR A 1 412 ? -1.274 -6.184 16.344 1 94.5 412 THR A N 1
ATOM 3331 C CA . THR A 1 412 ? -1.419 -5.25 17.453 1 94.5 412 THR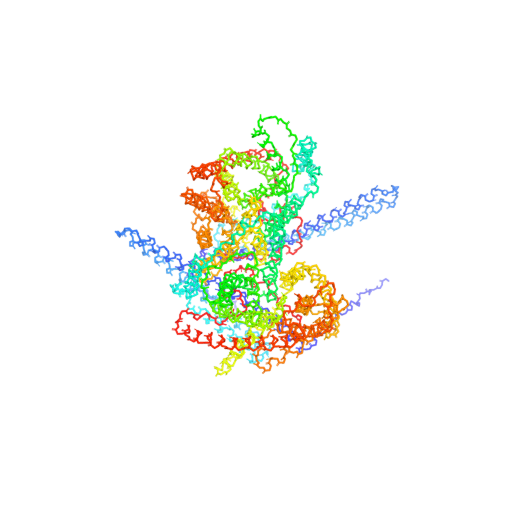 A CA 1
ATOM 3332 C C . THR A 1 412 ? -2.768 -4.539 17.391 1 94.5 412 THR A C 1
ATOM 3334 O O . THR A 1 412 ? -3.424 -4.344 18.422 1 94.5 412 THR A O 1
ATOM 3337 N N . SER A 1 413 ? -3.184 -4.18 16.203 1 94.19 413 SER A N 1
ATOM 3338 C CA . SER A 1 413 ? -4.477 -3.518 16.047 1 94.19 413 SER A CA 1
ATOM 3339 C C . SER A 1 413 ? -5.613 -4.387 16.562 1 94.19 413 SER A C 1
ATOM 3341 O O . SER A 1 413 ? -6.422 -3.938 17.375 1 94.19 413 SER A O 1
ATOM 3343 N N . ARG A 1 414 ? -5.68 -5.621 16.172 1 91.5 414 ARG A N 1
ATOM 3344 C CA . ARG A 1 414 ? -6.746 -6.535 16.578 1 91.5 414 ARG A CA 1
ATOM 3345 C C . ARG A 1 414 ? -6.734 -6.75 18.094 1 91.5 414 ARG A C 1
ATOM 3347 O O . ARG A 1 414 ? -7.793 -6.801 18.719 1 91.5 414 ARG A O 1
ATOM 3354 N N . THR A 1 415 ? -5.531 -6.828 18.656 1 88.38 415 THR A N 1
ATOM 3355 C CA . THR A 1 415 ? -5.379 -7.141 20.078 1 88.38 415 THR A CA 1
ATOM 3356 C C . THR A 1 415 ? -5.891 -5.992 20.938 1 88.38 415 THR A C 1
ATOM 3358 O O . THR A 1 415 ? -6.586 -6.223 21.938 1 88.38 415 THR A O 1
ATOM 3361 N N . ILE A 1 416 ? -5.641 -4.773 20.547 1 89 416 ILE A N 1
ATOM 3362 C CA . ILE A 1 416 ? -5.949 -3.662 21.453 1 89 416 ILE A CA 1
ATOM 3363 C C . ILE A 1 416 ? -7.309 -3.072 21.094 1 89 416 ILE A C 1
ATOM 3365 O O . ILE A 1 416 ? -7.871 -2.285 21.859 1 89 416 ILE A O 1
ATOM 3369 N N . ARG A 1 417 ? -7.805 -3.449 19.875 1 89.44 417 ARG A N 1
ATOM 3370 C CA . ARG A 1 417 ? -9.086 -2.906 19.438 1 89.44 417 ARG A CA 1
ATOM 3371 C C . ARG A 1 417 ? -10.195 -3.938 19.578 1 89.44 417 ARG A C 1
ATOM 3373 O O . ARG A 1 417 ? -10.969 -4.156 18.641 1 89.44 417 ARG A O 1
ATOM 3380 N N . ALA A 1 418 ? -10.234 -4.645 20.609 1 80.94 418 ALA A N 1
ATOM 3381 C CA . ALA A 1 418 ? -11.336 -5.523 21.016 1 80.94 418 ALA A CA 1
ATOM 3382 C C . ALA A 1 418 ? -11.57 -6.613 19.969 1 80.94 418 ALA A C 1
ATOM 3384 O O . ALA A 1 418 ? -12.719 -6.898 19.609 1 80.94 418 ALA A O 1
ATOM 3385 N N . GLY A 1 419 ? -10.516 -7.062 19.297 1 85.19 419 GLY A N 1
ATOM 3386 C CA . GLY A 1 419 ? -10.617 -8.227 18.438 1 85.19 419 GLY A CA 1
ATOM 3387 C C . GLY A 1 419 ? -10.922 -7.875 17 1 85.19 419 GLY A C 1
ATOM 3388 O O . GLY A 1 419 ? -11.109 -8.766 16.156 1 85.19 419 GLY A O 1
ATOM 3389 N N . LYS A 1 420 ? -11.062 -6.609 16.703 1 87.94 420 LYS A N 1
ATOM 3390 C CA . LYS A 1 420 ? -11.289 -6.156 15.336 1 87.94 420 LYS A CA 1
ATOM 3391 C C . LYS A 1 420 ? -10.18 -5.215 14.875 1 87.94 420 LYS A C 1
ATOM 3393 O O . LYS A 1 420 ? -9.484 -4.613 15.703 1 87.94 420 LYS A O 1
ATOM 3398 N N . PHE A 1 421 ? -10.062 -5.203 13.586 1 93.06 421 PHE A N 1
ATOM 3399 C CA . PHE A 1 421 ? -9.07 -4.293 13.023 1 93.06 421 PHE A CA 1
ATOM 3400 C C . PHE A 1 421 ? -9.625 -2.875 12.945 1 93.06 421 PHE A C 1
ATOM 3402 O O . PHE A 1 421 ? -10.797 -2.674 12.625 1 93.06 421 PHE A O 1
ATOM 3409 N N . LEU A 1 422 ? -8.805 -1.928 13.312 1 93.38 422 LEU A N 1
ATOM 3410 C CA . LEU A 1 422 ? -9.094 -0.523 13.047 1 93.38 422 LEU A CA 1
ATOM 3411 C C . LEU A 1 422 ? -8.359 -0.048 11.797 1 93.38 422 LEU A C 1
ATOM 3413 O O . LEU A 1 422 ? -7.129 -0.146 11.719 1 93.38 422 LEU A O 1
ATOM 3417 N N . MET A 1 423 ? -9.086 0.408 10.852 1 93.31 423 MET A N 1
ATOM 3418 C CA . MET A 1 423 ? -8.516 0.773 9.562 1 93.31 423 MET A CA 1
ATOM 3419 C C . MET A 1 423 ? -7.445 1.847 9.727 1 93.31 423 MET A C 1
ATOM 3421 O O . MET A 1 423 ? -6.441 1.845 9.008 1 93.31 423 MET A O 1
ATOM 3425 N N . PHE A 1 424 ? -7.672 2.756 10.633 1 92.88 424 PHE A N 1
ATOM 3426 C CA . PHE A 1 424 ? -6.691 3.805 10.883 1 92.88 424 PHE A CA 1
ATOM 3427 C C . PHE A 1 424 ? -5.34 3.205 11.258 1 92.88 424 PHE A C 1
ATOM 3429 O O . PHE A 1 424 ? -4.297 3.678 10.797 1 92.88 424 PHE A O 1
ATOM 3436 N N . ASP A 1 425 ? -5.273 2.145 12.055 1 95.62 425 ASP A N 1
ATOM 3437 C CA . ASP A 1 425 ? -4.043 1.461 12.445 1 95.62 425 ASP A CA 1
ATOM 3438 C C . ASP A 1 425 ? -3.359 0.83 11.234 1 95.62 425 ASP A C 1
ATOM 3440 O O . ASP A 1 425 ? -2.146 0.968 11.055 1 95.62 425 ASP A O 1
ATOM 3444 N N . ILE A 1 426 ? -4.168 0.17 10.445 1 95.06 426 ILE A N 1
ATOM 3445 C CA . ILE A 1 426 ? -3.645 -0.567 9.305 1 95.06 426 ILE A CA 1
ATOM 3446 C C . ILE A 1 426 ? -3.037 0.406 8.297 1 95.06 426 ILE A C 1
ATOM 3448 O O . ILE A 1 426 ? -1.94 0.174 7.785 1 95.06 426 ILE A O 1
ATOM 3452 N N . GLN A 1 427 ? -3.715 1.481 8.031 1 95.12 427 GLN A N 1
ATOM 3453 C CA . GLN A 1 427 ? -3.266 2.473 7.062 1 95.12 427 GLN A CA 1
ATOM 3454 C C . GLN A 1 427 ? -1.922 3.072 7.473 1 95.12 427 GLN A C 1
ATOM 3456 O O . GLN A 1 427 ? -1.082 3.365 6.617 1 95.12 427 GLN A O 1
ATOM 3461 N N . ARG A 1 428 ? -1.646 3.227 8.711 1 96.56 428 ARG A N 1
ATOM 3462 C CA . ARG A 1 428 ? -0.486 3.984 9.172 1 96.56 428 ARG A CA 1
ATOM 3463 C C . ARG A 1 428 ? 0.63 3.053 9.633 1 96.56 428 ARG A C 1
ATOM 3465 O O . ARG A 1 428 ? 1.754 3.127 9.125 1 96.56 428 ARG A O 1
ATOM 3472 N N . ALA A 1 429 ? 0.302 2.123 10.477 1 97.5 429 ALA A N 1
ATOM 3473 C CA . ALA A 1 429 ? 1.331 1.333 11.141 1 97.5 429 ALA A CA 1
ATOM 3474 C C . ALA A 1 429 ? 1.99 0.357 10.172 1 97.5 429 ALA A C 1
ATOM 3476 O O . ALA A 1 429 ? 3.107 -0.107 10.414 1 97.5 429 ALA A O 1
ATOM 3477 N N . THR A 1 430 ? 1.329 0.018 9.094 1 97.75 430 THR A N 1
ATOM 3478 C CA . THR A 1 430 ? 1.948 -0.849 8.094 1 97.75 430 THR A CA 1
ATOM 3479 C C . THR A 1 430 ? 3.154 -0.164 7.457 1 97.75 430 THR A C 1
ATOM 3481 O O . THR A 1 430 ? 4.07 -0.833 6.973 1 97.75 430 THR A O 1
ATOM 3484 N N . LEU A 1 431 ? 3.174 1.169 7.469 1 98.06 431 LEU A N 1
ATOM 3485 C CA . LEU A 1 431 ? 4.23 1.941 6.824 1 98.06 431 LEU A CA 1
ATOM 3486 C C . LEU A 1 431 ? 5.371 2.223 7.797 1 98.06 431 LEU A C 1
ATOM 3488 O O . LEU A 1 431 ? 6.457 2.633 7.383 1 98.06 431 LEU A O 1
ATOM 3492 N N . ALA A 1 432 ? 5.172 1.97 9.078 1 98.56 432 ALA A N 1
ATOM 3493 C CA . ALA A 1 432 ? 6.082 2.4 10.141 1 98.56 432 ALA A CA 1
ATOM 3494 C C . ALA A 1 432 ? 7.457 1.757 9.977 1 98.56 432 ALA A C 1
ATOM 3496 O O . ALA A 1 432 ? 8.477 2.381 10.266 1 98.56 432 ALA A O 1
ATOM 3497 N N . GLY A 1 433 ? 7.492 0.554 9.547 1 98.06 433 GLY A N 1
ATOM 3498 C CA . GLY A 1 433 ? 8.766 -0.132 9.359 1 98.06 433 GLY A CA 1
ATOM 3499 C C . GLY A 1 433 ? 9.648 0.523 8.312 1 98.06 433 GLY A C 1
ATOM 3500 O O . GLY A 1 433 ? 10.875 0.467 8.414 1 98.06 433 GLY A O 1
ATOM 3501 N N . GLY A 1 434 ? 9.023 1.062 7.246 1 97.31 434 GLY A N 1
ATOM 3502 C CA . GLY A 1 434 ? 9.781 1.775 6.238 1 97.31 434 GLY A CA 1
ATOM 3503 C C . GLY A 1 434 ? 10.523 2.98 6.789 1 97.31 434 GLY A C 1
ATOM 3504 O O . GLY A 1 434 ? 11.648 3.266 6.379 1 97.31 434 GLY A O 1
ATOM 3505 N N . ILE A 1 435 ? 9.875 3.703 7.734 1 97.75 435 ILE A N 1
ATOM 3506 C CA . ILE A 1 435 ? 10.492 4.859 8.375 1 97.75 435 ILE A CA 1
ATOM 3507 C C . ILE A 1 435 ? 11.562 4.398 9.359 1 97.75 435 ILE A C 1
ATOM 3509 O O . ILE A 1 435 ? 12.695 4.898 9.344 1 97.75 435 ILE A O 1
ATOM 3513 N N . ALA A 1 436 ? 11.305 3.363 10.117 1 97.69 436 ALA A N 1
ATOM 3514 C CA . ALA A 1 436 ? 12.125 2.951 11.25 1 97.69 436 ALA A CA 1
ATOM 3515 C C . ALA A 1 436 ? 13.469 2.391 10.773 1 97.69 436 ALA A C 1
ATOM 3517 O O . ALA A 1 436 ? 14.477 2.5 11.477 1 97.69 436 ALA A O 1
ATOM 3518 N N . ILE A 1 437 ? 13.477 1.838 9.617 1 96.44 437 ILE A N 1
ATOM 3519 C CA . ILE A 1 437 ? 14.703 1.232 9.125 1 96.44 437 ILE A CA 1
ATOM 3520 C C . ILE A 1 437 ? 15.539 2.283 8.391 1 96.44 437 ILE A C 1
ATOM 3522 O O . ILE A 1 437 ? 16.703 2.035 8.055 1 96.44 437 ILE A O 1
ATOM 3526 N N . GLY A 1 438 ? 15.055 3.443 8.203 1 93.31 438 GLY A N 1
ATOM 3527 C CA . GLY A 1 438 ? 15.602 4.43 7.289 1 93.31 438 GLY A CA 1
ATOM 3528 C C . GLY A 1 438 ? 16.984 4.898 7.684 1 93.31 438 GLY A C 1
ATOM 3529 O O . GLY A 1 438 ? 17.812 5.219 6.82 1 93.31 438 GLY A O 1
ATOM 3530 N N . SER A 1 439 ? 17.328 4.992 8.945 1 89.75 439 SER A N 1
ATOM 3531 C CA . SER A 1 439 ? 18.625 5.488 9.383 1 89.75 439 SER A CA 1
ATOM 3532 C C . SER A 1 439 ? 19.625 4.352 9.531 1 89.75 439 SER A C 1
ATOM 3534 O O . SER A 1 439 ? 20.844 4.57 9.469 1 89.75 439 SER A O 1
ATOM 3536 N N . ALA A 1 440 ? 19.109 3.156 9.656 1 87.5 440 ALA A N 1
ATOM 3537 C CA . ALA A 1 440 ? 19.969 2.012 9.922 1 87.5 440 ALA A CA 1
ATOM 3538 C C . ALA A 1 440 ? 20.266 1.229 8.641 1 87.5 440 ALA A C 1
ATOM 3540 O O . ALA A 1 440 ? 21.172 0.402 8.609 1 87.5 440 ALA A O 1
ATOM 3541 N N . THR A 1 441 ? 19.547 1.488 7.66 1 76.06 441 THR A N 1
ATOM 3542 C CA . THR A 1 441 ? 19.469 0.592 6.512 1 76.06 441 THR A CA 1
ATOM 3543 C C . THR A 1 441 ? 20.828 0.457 5.832 1 76.06 441 THR A C 1
ATOM 3545 O O . THR A 1 441 ? 21.219 -0.643 5.441 1 76.06 441 THR A O 1
ATOM 3548 N N . PRO A 1 442 ? 21.5 1.631 5.723 1 67.38 442 PRO A N 1
ATOM 3549 C CA . PRO A 1 442 ? 22.797 1.395 5.09 1 67.38 442 PRO A CA 1
ATOM 3550 C C . PRO A 1 442 ? 23.812 0.746 6.035 1 67.38 442 PRO A C 1
ATOM 3552 O O . PRO A 1 442 ? 24.828 0.217 5.586 1 67.38 442 PRO A O 1
ATOM 3555 N N . VAL A 1 443 ? 23.328 0.973 7.246 1 64.88 443 VAL A N 1
ATOM 3556 C CA . VAL A 1 443 ? 24.219 0.508 8.297 1 64.88 443 VAL A CA 1
ATOM 3557 C C . VAL A 1 443 ? 24 -0.984 8.539 1 64.88 443 VAL A C 1
ATOM 3559 O O . VAL A 1 443 ? 22.922 -1.509 8.289 1 64.88 443 VAL A O 1
ATOM 3562 N N . VAL A 1 444 ? 24.906 -1.715 8.508 1 61.34 444 VAL A N 1
ATOM 3563 C CA . VAL A 1 444 ? 25.016 -3.166 8.438 1 61.34 444 VAL A CA 1
ATOM 3564 C C . VAL A 1 444 ? 24.031 -3.816 9.398 1 61.34 444 VAL A C 1
ATOM 3566 O O . VAL A 1 444 ? 24.312 -3.977 10.586 1 61.34 444 VAL A O 1
ATOM 3569 N N . VAL A 1 445 ? 22.797 -3.871 8.961 1 81 445 VAL A N 1
ATOM 3570 C CA . VAL A 1 445 ? 21.781 -4.645 9.672 1 81 445 VAL A CA 1
ATOM 3571 C C . VAL A 1 445 ? 21.562 -5.977 8.953 1 81 445 VAL A C 1
ATOM 3573 O O . VAL A 1 445 ? 21.484 -6.023 7.727 1 81 445 VAL A O 1
ATOM 3576 N N . SER A 1 446 ? 21.594 -6.996 9.781 1 87 446 SER A N 1
ATOM 3577 C CA . SER A 1 446 ? 21.297 -8.312 9.234 1 87 446 SER A CA 1
ATOM 3578 C C . SER A 1 446 ? 19.828 -8.414 8.812 1 87 446 SER A C 1
ATOM 3580 O O . SER A 1 446 ? 19 -7.605 9.242 1 87 446 SER A O 1
ATOM 3582 N N . PRO A 1 447 ? 19.516 -9.352 7.922 1 91.19 447 PRO A N 1
ATOM 3583 C CA . PRO A 1 447 ? 18.109 -9.531 7.531 1 91.19 447 PRO A CA 1
ATOM 3584 C C . PRO A 1 447 ? 17.188 -9.703 8.734 1 91.19 447 PRO A C 1
ATOM 3586 O O . PRO A 1 447 ? 16.125 -9.062 8.797 1 91.19 447 PRO A O 1
ATOM 3589 N N . GLY A 1 448 ? 17.625 -10.523 9.633 1 92 448 GLY A N 1
ATOM 3590 C CA . GLY A 1 448 ? 16.828 -10.672 10.836 1 92 448 GLY A CA 1
ATOM 3591 C C . GLY A 1 448 ? 16.719 -9.391 11.633 1 92 448 GLY A C 1
ATOM 3592 O O . GLY A 1 448 ? 15.664 -9.109 12.219 1 92 448 GLY A O 1
ATOM 3593 N N . GLY A 1 449 ? 17.812 -8.656 11.695 1 91.69 449 GLY A N 1
ATOM 3594 C CA . GLY A 1 449 ? 17.781 -7.371 12.375 1 91.69 449 GLY A CA 1
ATOM 3595 C C . GLY A 1 449 ? 16.797 -6.391 11.766 1 91.69 449 GLY A C 1
ATOM 3596 O O . GLY A 1 449 ? 16.109 -5.664 12.484 1 91.69 449 GLY A O 1
ATOM 3597 N N . ALA A 1 450 ? 16.781 -6.348 10.453 1 94.25 450 ALA A N 1
ATOM 3598 C CA . ALA A 1 450 ? 15.828 -5.48 9.758 1 94.25 450 ALA A CA 1
ATOM 3599 C C . ALA A 1 450 ? 14.391 -5.848 10.109 1 94.25 450 ALA A C 1
ATOM 3601 O O . ALA A 1 450 ? 13.547 -4.969 10.305 1 94.25 450 ALA A O 1
ATOM 3602 N N . MET A 1 451 ? 14.109 -7.133 10.188 1 96.12 451 MET A N 1
ATOM 3603 C CA . MET A 1 451 ? 12.766 -7.594 10.516 1 96.12 451 MET A CA 1
ATOM 3604 C C . MET A 1 451 ? 12.383 -7.184 11.938 1 96.12 451 MET A C 1
ATOM 3606 O O . MET A 1 451 ? 11.242 -6.773 12.18 1 96.12 451 MET A O 1
ATOM 3610 N N . VAL A 1 452 ? 13.312 -7.262 12.828 1 95.19 452 VAL A N 1
ATOM 3611 C CA . VAL A 1 452 ? 13.039 -6.902 14.219 1 95.19 452 VAL A CA 1
ATOM 3612 C C . VAL A 1 452 ? 12.688 -5.422 14.312 1 95.19 452 VAL A C 1
ATOM 3614 O O . VAL A 1 452 ? 11.742 -5.043 15.008 1 95.19 452 VAL A O 1
ATOM 3617 N N . ILE A 1 453 ? 13.469 -4.594 13.656 1 96 453 ILE A N 1
ATOM 3618 C CA . ILE A 1 453 ? 13.188 -3.16 13.648 1 96 453 ILE A CA 1
ATOM 3619 C C . ILE A 1 453 ? 11.773 -2.914 13.117 1 96 453 ILE A C 1
ATOM 3621 O O . ILE A 1 453 ? 11.031 -2.107 13.672 1 96 453 ILE A O 1
ATOM 3625 N N . GLY A 1 454 ? 11.375 -3.648 12.055 1 97.44 454 GLY A N 1
ATOM 3626 C CA . GLY A 1 454 ? 10.039 -3.539 11.492 1 97.44 454 GLY A CA 1
ATOM 3627 C C . GLY A 1 454 ? 8.953 -3.988 12.453 1 97.44 454 GLY A C 1
ATOM 3628 O O . GLY A 1 454 ? 7.922 -3.326 12.586 1 97.44 454 GLY A O 1
ATOM 3629 N N . LEU A 1 455 ? 9.203 -5.098 13.133 1 97.19 455 LEU A N 1
ATOM 3630 C CA . LEU A 1 455 ? 8.234 -5.617 14.102 1 97.19 455 LEU A CA 1
ATOM 3631 C C . LEU A 1 455 ? 7.973 -4.602 15.211 1 97.19 455 LEU A C 1
ATOM 3633 O O . LEU A 1 455 ? 6.82 -4.32 15.539 1 97.19 455 LEU A O 1
ATOM 3637 N N . VAL A 1 456 ? 9.016 -4.047 15.688 1 97.31 456 VAL A N 1
ATOM 3638 C CA . VAL A 1 456 ? 8.906 -3.088 16.781 1 97.31 456 VAL A CA 1
ATOM 3639 C C . VAL A 1 456 ? 8.203 -1.821 16.297 1 97.31 456 VAL A C 1
ATOM 3641 O O . VAL A 1 456 ? 7.367 -1.256 17 1 97.31 456 VAL A O 1
ATOM 3644 N N . ALA A 1 457 ? 8.531 -1.412 15.125 1 98.19 457 ALA A N 1
ATOM 3645 C CA . ALA A 1 457 ? 7.93 -0.204 14.57 1 98.19 457 ALA A CA 1
ATOM 3646 C C . ALA A 1 457 ? 6.418 -0.352 14.445 1 98.19 457 ALA A C 1
ATOM 3648 O O . ALA A 1 457 ? 5.668 0.58 14.75 1 98.19 457 ALA A O 1
ATOM 3649 N N . GLY A 1 458 ? 5.957 -1.549 13.961 1 98.12 458 GLY A N 1
ATOM 3650 C CA . GLY A 1 458 ? 4.531 -1.796 13.859 1 98.12 458 GLY A CA 1
ATOM 3651 C C . GLY A 1 458 ? 3.812 -1.721 15.195 1 98.12 458 GLY A C 1
ATOM 3652 O O . GLY A 1 458 ? 2.742 -1.118 15.297 1 98.12 458 GLY A O 1
ATOM 3653 N N . ILE A 1 459 ? 4.445 -2.234 16.172 1 97 459 ILE A N 1
ATOM 3654 C CA . ILE A 1 459 ? 3.875 -2.236 17.516 1 97 459 ILE A CA 1
ATOM 3655 C C . ILE A 1 459 ? 3.812 -0.808 18.047 1 97 459 ILE A C 1
ATOM 3657 O O . ILE A 1 459 ? 2.764 -0.362 18.531 1 97 459 ILE A O 1
ATOM 3661 N N . VAL A 1 460 ? 4.902 -0.095 17.922 1 97.31 460 VAL A N 1
ATOM 3662 C CA . VAL A 1 460 ? 5.043 1.236 18.5 1 97.31 460 VAL A CA 1
ATOM 3663 C C . VAL A 1 460 ? 4.07 2.199 17.828 1 97.31 460 VAL A C 1
ATOM 3665 O O . VAL A 1 460 ? 3.486 3.066 18.484 1 97.31 460 VAL A O 1
ATOM 3668 N N . SER A 1 461 ? 3.914 2.053 16.547 1 97.44 461 SER A N 1
ATOM 3669 C CA . SER A 1 461 ? 3.031 2.955 15.812 1 97.44 461 SER A CA 1
ATOM 3670 C C . SER A 1 461 ? 1.577 2.768 16.234 1 97.44 461 SER A C 1
ATOM 3672 O O . SER A 1 461 ? 0.857 3.744 16.453 1 97.44 461 SER A O 1
ATOM 3674 N N . VAL A 1 462 ? 1.118 1.516 16.391 1 96.69 462 VAL A N 1
ATOM 3675 C CA . VAL A 1 462 ? -0.259 1.254 16.797 1 96.69 462 VAL A CA 1
ATOM 3676 C C . VAL A 1 462 ? -0.471 1.713 18.234 1 96.69 462 VAL A C 1
ATOM 3678 O O . VAL A 1 462 ? -1.44 2.416 18.531 1 96.69 462 VAL A O 1
ATOM 3681 N N . LEU A 1 463 ? 0.432 1.356 19.109 1 95.44 463 LEU A N 1
ATOM 3682 C CA . LEU A 1 463 ? 0.318 1.736 20.516 1 95.44 463 LEU A CA 1
ATOM 3683 C C . LEU A 1 463 ? 0.457 3.246 20.688 1 95.44 463 LEU A C 1
ATOM 3685 O O . LEU A 1 463 ? -0.17 3.836 21.562 1 95.44 463 LEU A O 1
ATOM 3689 N N . GLY A 1 464 ? 1.332 3.824 19.891 1 95.38 464 GLY A N 1
ATOM 3690 C CA . GLY A 1 464 ? 1.474 5.27 19.922 1 95.38 464 GLY A CA 1
ATOM 3691 C C . GLY A 1 464 ? 0.181 6.004 19.609 1 95.38 464 GLY A C 1
ATOM 3692 O O . GLY A 1 464 ? -0.171 6.965 20.297 1 95.38 464 GLY A O 1
ATOM 3693 N N . TYR A 1 465 ? -0.494 5.547 18.641 1 93.12 465 TYR A N 1
ATOM 3694 C CA . TYR A 1 465 ? -1.756 6.191 18.297 1 93.12 465 TYR A CA 1
ATOM 3695 C C . TYR A 1 465 ? -2.799 5.965 19.391 1 93.12 465 TYR A C 1
ATOM 3697 O O . TYR A 1 465 ? -3.584 6.859 19.703 1 93.12 465 TYR A O 1
ATOM 3705 N N . ALA A 1 466 ? -2.801 4.812 19.922 1 91.12 466 ALA A N 1
ATOM 3706 C CA . ALA A 1 466 ? -3.818 4.438 20.891 1 91.12 466 ALA A CA 1
ATOM 3707 C C . ALA A 1 466 ? -3.574 5.129 22.234 1 91.12 466 ALA A C 1
ATOM 3709 O O . ALA A 1 466 ? -4.523 5.512 22.922 1 91.12 466 ALA A O 1
ATOM 3710 N N . TYR A 1 467 ? -2.264 5.355 22.562 1 89.31 467 TYR A N 1
ATOM 3711 C CA . TYR A 1 467 ? -2.018 5.742 23.938 1 89.31 467 TYR A CA 1
ATOM 3712 C C . TYR A 1 467 ? -1.206 7.031 24.016 1 89.31 467 TYR A C 1
ATOM 3714 O O . TYR A 1 467 ? -1.297 7.777 24.984 1 89.31 467 TYR A O 1
ATOM 3722 N N . VAL A 1 468 ? -0.437 7.355 23.047 1 88.94 468 VAL A N 1
ATOM 3723 C CA . VAL A 1 468 ? 0.415 8.539 23.094 1 88.94 468 VAL A CA 1
ATOM 3724 C C . VAL A 1 468 ? -0.322 9.727 22.469 1 88.94 468 VAL A C 1
ATOM 3726 O O . VAL A 1 468 ? -0.311 10.828 23.031 1 88.94 468 VAL A O 1
ATOM 3729 N N . ASN A 1 469 ? -0.927 9.492 21.359 1 88.19 469 ASN A N 1
ATOM 3730 C CA . ASN A 1 469 ? -1.629 10.562 20.656 1 88.19 469 ASN A CA 1
ATOM 3731 C C . ASN A 1 469 ? -2.691 11.211 21.547 1 88.19 469 ASN A C 1
ATOM 3733 O O . ASN A 1 469 ? -2.818 12.438 21.578 1 88.19 469 ASN A O 1
ATOM 3737 N N . PRO A 1 470 ? -3.436 10.375 22.344 1 83.81 470 PRO A N 1
ATOM 3738 C CA . PRO A 1 470 ? -4.418 11.008 23.234 1 83.81 470 PRO A CA 1
ATOM 3739 C C . PRO A 1 470 ? -3.77 11.812 24.344 1 83.81 470 PRO A C 1
ATOM 3741 O O . PRO A 1 470 ? -4.359 12.781 24.844 1 83.81 470 PRO A O 1
ATOM 3744 N N . ALA A 1 471 ? -2.621 11.477 24.688 1 83.31 471 ALA A N 1
ATOM 3745 C CA . ALA A 1 471 ? -1.923 12.172 25.75 1 83.31 471 ALA A CA 1
ATOM 3746 C C . ALA A 1 471 ? -1.592 13.609 25.359 1 83.31 471 ALA A C 1
ATOM 3748 O O . ALA A 1 471 ? -1.566 14.508 26.203 1 83.31 471 ALA A O 1
ATOM 3749 N N . ILE A 1 472 ? -1.381 13.836 24.094 1 85.06 472 ILE A N 1
ATOM 3750 C CA . ILE A 1 472 ? -1.068 15.195 23.672 1 85.06 472 ILE A CA 1
ATOM 3751 C C . ILE A 1 472 ? -2.34 16.047 23.656 1 85.06 472 ILE A C 1
ATOM 3753 O O . ILE A 1 472 ? -2.275 17.266 23.594 1 85.06 472 ILE A O 1
ATOM 3757 N N . GLY A 1 473 ? -3.424 15.305 23.688 1 80.31 473 GLY A N 1
ATOM 3758 C CA . GLY A 1 473 ? -4.703 15.977 23.828 1 80.31 473 GLY A CA 1
ATOM 3759 C C . GLY A 1 473 ? -4.816 16.781 25.109 1 80.31 473 GLY A C 1
ATOM 3760 O O . GLY A 1 473 ? -5.578 17.75 25.172 1 80.31 473 GLY A O 1
ATOM 3761 N N . TYR A 1 474 ? -4 16.375 26.062 1 77.12 474 TYR A N 1
ATOM 3762 C CA . TYR A 1 474 ? -3.969 17.125 27.328 1 77.12 474 TYR A CA 1
ATOM 3763 C C . TYR A 1 474 ? -3.471 18.547 27.109 1 77.12 474 TYR A C 1
ATOM 3765 O O . TYR A 1 474 ? -3.848 19.453 27.844 1 77.12 474 TYR A O 1
ATOM 3773 N N . PHE A 1 475 ? -2.719 18.734 26.078 1 79.81 475 PHE A N 1
ATOM 3774 C CA . PHE A 1 475 ? -2.225 20.062 25.719 1 79.81 475 PHE A CA 1
ATOM 3775 C C . PHE A 1 475 ? -3.113 20.703 24.656 1 79.81 475 PHE A C 1
ATOM 3777 O O . PHE A 1 475 ? -2.73 21.703 24.047 1 79.81 475 PHE A O 1
ATOM 3784 N N . LYS A 1 476 ? -4.219 19.969 24.391 1 80.62 476 LYS A N 1
ATOM 3785 C CA . LYS A 1 476 ? -5.238 20.438 23.453 1 80.62 476 LYS A CA 1
ATOM 3786 C C . LYS A 1 476 ? -4.727 20.391 22.016 1 80.62 476 LYS A C 1
ATOM 3788 O O . LYS A 1 476 ? -5.113 21.219 21.188 1 80.62 476 LYS A O 1
ATOM 3793 N N . ILE A 1 477 ? -3.766 19.641 21.781 1 86.44 477 ILE A N 1
ATOM 3794 C CA . ILE A 1 477 ? -3.268 19.375 20.438 1 86.44 477 ILE A CA 1
ATOM 3795 C C . ILE A 1 477 ? -3.943 18.125 19.891 1 86.44 477 ILE A C 1
ATOM 3797 O O . ILE A 1 477 ? -4.02 17.094 20.562 1 86.44 477 ILE A O 1
ATOM 3801 N N . HIS A 1 478 ? -4.496 18.266 18.703 1 82.31 478 HIS A N 1
ATOM 3802 C CA . HIS A 1 478 ? -5.164 17.125 18.078 1 82.31 478 HIS A CA 1
ATOM 3803 C C . HIS A 1 478 ? -4.43 16.656 16.828 1 82.31 478 HIS A C 1
ATOM 3805 O O . HIS A 1 478 ? -4.207 17.453 15.906 1 82.31 478 HIS A O 1
ATOM 3811 N N . ASP A 1 479 ? -4 15.484 16.812 1 91.06 479 ASP A N 1
ATOM 3812 C CA . ASP A 1 479 ? -3.324 14.828 15.688 1 91.06 479 ASP A CA 1
ATOM 3813 C C . ASP A 1 479 ? -4.234 13.797 15.023 1 91.06 479 ASP A C 1
ATOM 3815 O O . ASP A 1 479 ? -4.035 12.594 15.188 1 91.06 479 ASP A O 1
ATOM 3819 N N . HIS A 1 480 ? -5.16 14.312 14.172 1 86.38 480 HIS A N 1
ATOM 3820 C CA . HIS A 1 480 ? -6.156 13.438 13.562 1 86.38 480 HIS A CA 1
ATOM 3821 C C . HIS A 1 480 ? -5.52 12.523 12.516 1 86.38 480 HIS A C 1
ATOM 3823 O O . HIS A 1 480 ? -6.059 11.461 12.211 1 86.38 480 HIS A O 1
ATOM 3829 N N . ALA A 1 481 ? -4.41 12.953 11.984 1 93.12 481 ALA A N 1
ATOM 3830 C CA . ALA A 1 481 ? -3.781 12.188 10.914 1 93.12 481 ALA A CA 1
ATOM 3831 C C . ALA A 1 481 ? -2.807 11.156 11.477 1 93.12 481 ALA A C 1
ATOM 3833 O O . ALA A 1 481 ? -2.252 10.352 10.727 1 93.12 481 ALA A O 1
ATOM 3834 N N . GLY A 1 482 ? -2.566 11.109 12.805 1 94.75 482 GLY A N 1
ATOM 3835 C CA . GLY A 1 482 ? -1.641 10.172 13.414 1 94.75 482 GLY A CA 1
ATOM 3836 C C . GLY A 1 482 ? -0.194 10.422 13.031 1 94.75 482 GLY A C 1
ATOM 3837 O O . GLY A 1 482 ? 0.575 9.484 12.828 1 94.75 482 GLY A O 1
ATOM 3838 N N . VAL A 1 483 ? 0.178 11.648 12.883 1 97.06 483 VAL A N 1
ATOM 3839 C CA . VAL A 1 483 ? 1.515 12.047 12.453 1 97.06 483 VAL A CA 1
ATOM 3840 C C . VAL A 1 483 ? 2.537 11.664 13.516 1 97.06 483 VAL A C 1
ATOM 3842 O O . VAL A 1 483 ? 3.604 11.125 13.203 1 97.06 483 VAL A O 1
ATOM 3845 N N . LEU A 1 484 ? 2.223 11.914 14.734 1 96.62 484 LEU A N 1
ATOM 3846 C CA . LEU A 1 484 ? 3.131 11.617 15.844 1 96.62 484 LEU A CA 1
ATOM 3847 C C . LEU A 1 484 ? 3.432 10.125 15.906 1 96.62 484 LEU A C 1
ATOM 3849 O O . LEU A 1 484 ? 4.594 9.727 16.031 1 96.62 484 LEU A O 1
ATOM 3853 N N . SER A 1 485 ? 2.455 9.297 15.883 1 96.56 485 SER A N 1
ATOM 3854 C CA . SER A 1 485 ? 2.625 7.852 16 1 96.56 485 SER A CA 1
ATOM 3855 C C . SER A 1 485 ? 3.346 7.273 14.789 1 96.56 485 SER A C 1
ATOM 3857 O O . SER A 1 485 ? 4.23 6.43 14.93 1 96.56 485 SER A O 1
ATOM 3859 N N . LEU A 1 486 ? 2.982 7.691 13.602 1 97.19 486 LEU A N 1
ATOM 3860 C CA . LEU A 1 486 ? 3.547 7.117 12.391 1 97.19 486 LEU A CA 1
ATOM 3861 C C . LEU A 1 486 ? 4.938 7.676 12.117 1 97.19 486 LEU A C 1
ATOM 3863 O O . LEU A 1 486 ? 5.906 6.922 11.992 1 97.19 486 LEU A O 1
ATOM 3867 N N . HIS A 1 487 ? 5.059 8.984 12.047 1 98.19 487 HIS A N 1
ATOM 3868 C CA . HIS A 1 487 ? 6.316 9.602 11.641 1 98.19 487 HIS A CA 1
ATOM 3869 C C . HIS A 1 487 ? 7.195 9.914 12.844 1 98.19 487 HIS A C 1
ATOM 3871 O O . HIS A 1 487 ? 8.406 9.711 12.805 1 98.19 487 HIS A O 1
ATOM 3877 N N . GLY A 1 488 ? 6.598 10.398 13.93 1 97.94 488 GLY A N 1
ATOM 3878 C CA . GLY A 1 488 ? 7.359 10.812 15.094 1 97.94 488 GLY A CA 1
ATOM 3879 C C . GLY A 1 488 ? 8 9.648 15.828 1 97.94 488 GLY A C 1
ATOM 3880 O O . GLY A 1 488 ? 9.227 9.57 15.922 1 97.94 488 GLY A O 1
ATOM 3881 N N . LEU A 1 489 ? 7.203 8.734 16.266 1 97.56 489 LEU A N 1
ATOM 3882 C CA . LEU A 1 489 ? 7.711 7.617 17.047 1 97.56 489 LEU A CA 1
ATOM 3883 C C . LEU A 1 489 ? 8.57 6.695 16.188 1 97.56 489 LEU A C 1
ATOM 3885 O O . LEU A 1 489 ? 9.578 6.164 16.656 1 97.56 489 LEU A O 1
ATOM 3889 N N . SER A 1 490 ? 8.133 6.469 14.977 1 97.81 490 SER A N 1
ATOM 3890 C CA . SER A 1 490 ? 8.945 5.652 14.078 1 97.81 490 SER A CA 1
ATOM 3891 C C . SER A 1 490 ? 10.266 6.34 13.75 1 97.81 490 SER A C 1
ATOM 3893 O O . SER A 1 490 ? 11.297 5.676 13.586 1 97.81 490 SER A O 1
ATOM 3895 N N . GLY A 1 491 ? 10.203 7.699 13.594 1 97.62 491 GLY A N 1
ATOM 3896 C CA . GLY A 1 491 ? 11.43 8.453 13.391 1 97.62 491 GLY A CA 1
ATOM 3897 C C . GLY A 1 491 ? 12.383 8.367 14.57 1 97.62 491 GLY A C 1
ATOM 3898 O O . GLY A 1 491 ? 13.594 8.234 14.391 1 97.62 491 GLY A O 1
ATOM 3899 N N . LEU A 1 492 ? 11.859 8.445 15.742 1 97.5 492 LEU A N 1
ATOM 3900 C CA . LEU A 1 492 ? 12.656 8.289 16.953 1 97.5 492 LEU A CA 1
ATOM 3901 C C . LEU A 1 492 ? 13.273 6.898 17.031 1 97.5 492 LEU A C 1
ATOM 3903 O O . LEU A 1 492 ? 14.453 6.75 17.359 1 97.5 492 LEU A O 1
ATOM 3907 N N . LEU A 1 493 ? 12.453 5.914 16.75 1 97.19 493 LEU A N 1
ATOM 3908 C CA . LEU A 1 493 ? 12.922 4.531 16.719 1 97.19 493 LEU A CA 1
ATOM 3909 C C . LEU A 1 493 ? 14.047 4.367 15.695 1 97.19 493 LEU A C 1
ATOM 3911 O O . LEU A 1 493 ? 15.016 3.641 15.945 1 97.19 493 LEU A O 1
ATOM 3915 N N . ALA A 1 494 ? 13.891 4.996 14.594 1 97.25 494 ALA A N 1
ATOM 3916 C CA . ALA A 1 494 ? 14.922 4.945 13.562 1 97.25 494 ALA A CA 1
ATOM 3917 C C . ALA A 1 494 ? 16.234 5.531 14.062 1 97.25 494 ALA A C 1
ATOM 3919 O O . ALA A 1 494 ? 17.312 5.02 13.75 1 97.25 494 ALA A O 1
ATOM 3920 N N . GLY A 1 495 ? 16.141 6.688 14.773 1 96.19 495 GLY A N 1
ATOM 3921 C CA . GLY A 1 495 ? 17.328 7.277 15.367 1 96.19 495 GLY A CA 1
ATOM 3922 C C . GLY A 1 495 ? 18.047 6.344 16.328 1 96.19 495 GLY A C 1
ATOM 3923 O O . GLY A 1 495 ? 19.266 6.18 16.25 1 96.19 495 GLY A O 1
ATOM 3924 N N . VAL A 1 496 ? 17.328 5.672 17.109 1 96.25 496 VAL A N 1
ATOM 3925 C CA . VAL A 1 496 ? 17.875 4.742 18.094 1 96.25 496 VAL A CA 1
ATOM 3926 C C . VAL A 1 496 ? 18.484 3.543 17.375 1 96.25 496 VAL A C 1
ATOM 3928 O O . VAL A 1 496 ? 19.609 3.121 17.688 1 96.25 496 VAL A O 1
ATOM 3931 N N . ALA A 1 497 ? 17.75 3.006 16.422 1 95.38 497 ALA A N 1
ATOM 3932 C CA . ALA A 1 497 ? 18.25 1.881 15.641 1 95.38 497 ALA A CA 1
ATOM 3933 C C . ALA A 1 497 ? 19.531 2.258 14.898 1 95.38 497 ALA A C 1
ATOM 3935 O O . ALA A 1 497 ? 20.453 1.446 14.781 1 95.38 497 ALA A O 1
ATOM 3936 N N . GLY A 1 498 ? 19.547 3.5 14.359 1 93.62 498 GLY A N 1
ATOM 3937 C CA . GLY A 1 498 ? 20.734 3.98 13.695 1 93.62 498 GLY A CA 1
ATOM 3938 C C . GLY A 1 498 ? 21.938 4.078 14.617 1 93.62 498 GLY A C 1
ATOM 3939 O O . GLY A 1 498 ? 23.047 3.695 14.242 1 93.62 498 GLY A O 1
ATOM 3940 N N . ILE A 1 499 ? 21.781 4.535 15.836 1 95.06 499 ILE A N 1
ATOM 3941 C CA . ILE A 1 499 ? 22.844 4.676 16.828 1 95.06 499 ILE A CA 1
ATOM 3942 C C . ILE A 1 499 ? 23.391 3.299 17.203 1 95.06 499 ILE A C 1
ATOM 3944 O O . ILE A 1 499 ? 24.609 3.076 17.188 1 95.06 499 ILE A O 1
ATOM 3948 N N . ILE A 1 500 ? 22.516 2.334 17.438 1 93.5 500 ILE A N 1
ATOM 3949 C CA . ILE A 1 500 ? 22.891 0.993 17.875 1 93.5 500 ILE A CA 1
ATOM 3950 C C . ILE A 1 500 ? 23.609 0.274 16.734 1 93.5 500 ILE A C 1
ATOM 3952 O O . ILE A 1 500 ? 24.672 -0.318 16.938 1 93.5 500 ILE A O 1
ATOM 3956 N N . SER A 1 501 ? 23.047 0.337 15.555 1 90.75 501 SER A N 1
ATOM 3957 C CA . SER A 1 501 ? 23.625 -0.346 14.406 1 90.75 501 SER A CA 1
ATOM 3958 C C . SER A 1 501 ? 25.016 0.203 14.078 1 90.75 501 SER A C 1
ATOM 3960 O O . SER A 1 501 ? 25.922 -0.556 13.742 1 90.75 501 SER A O 1
ATOM 3962 N N . THR A 1 502 ? 25.172 1.511 14.188 1 91.25 502 THR A N 1
ATOM 3963 C CA . THR A 1 502 ? 26.469 2.137 13.922 1 91.25 502 THR A CA 1
ATOM 3964 C C . THR A 1 502 ? 27.484 1.757 14.992 1 91.25 502 THR A C 1
ATOM 3966 O O . THR A 1 502 ? 28.641 1.492 14.688 1 91.25 502 THR A O 1
ATOM 3969 N N . ALA A 1 503 ? 27.078 1.735 16.219 1 91.5 503 ALA A N 1
ATOM 3970 C CA . ALA A 1 503 ? 27.953 1.356 17.312 1 91.5 503 ALA A CA 1
ATOM 3971 C C . ALA A 1 503 ? 28.469 -0.07 17.141 1 91.5 503 ALA A C 1
ATOM 3973 O O . ALA A 1 503 ? 29.641 -0.351 17.406 1 91.5 503 ALA A O 1
ATOM 3974 N N . ILE A 1 504 ? 27.609 -0.946 16.656 1 88.69 504 ILE A N 1
ATOM 3975 C CA . ILE A 1 504 ? 27.984 -2.342 16.438 1 88.69 504 ILE A CA 1
ATOM 3976 C C . ILE A 1 504 ? 28.906 -2.449 15.234 1 88.69 504 ILE A C 1
ATOM 3978 O O . ILE A 1 504 ? 29.906 -3.17 15.281 1 88.69 504 ILE A O 1
ATOM 3982 N N . ALA A 1 505 ? 28.562 -1.748 14.234 1 86.25 505 ALA A N 1
ATOM 3983 C CA . ALA A 1 505 ? 29.344 -1.798 13 1 86.25 505 ALA A CA 1
ATOM 3984 C C . ALA A 1 505 ? 30.766 -1.287 13.234 1 86.25 505 ALA A C 1
ATOM 3986 O O . ALA A 1 505 ? 31.734 -1.828 12.68 1 86.25 505 ALA A O 1
ATOM 3987 N N . CYS A 1 506 ? 30.938 -0.264 14.008 1 87.88 506 CYS A N 1
ATOM 3988 C CA . CYS A 1 506 ? 32.219 0.403 14.219 1 87.88 506 CYS A CA 1
ATOM 3989 C C . CYS A 1 506 ? 33.156 -0.469 15.039 1 87.88 506 CYS A C 1
ATOM 3991 O O . CYS A 1 506 ? 34.344 -0.211 15.094 1 87.88 506 CYS A O 1
ATOM 3993 N N . GLN A 1 507 ? 32.656 -1.543 15.539 1 86.62 507 GLN A N 1
ATOM 3994 C CA . GLN A 1 507 ? 33.5 -2.471 16.281 1 86.62 507 GLN A CA 1
ATOM 3995 C C . GLN A 1 507 ? 34.219 -3.432 15.352 1 86.62 507 GLN A C 1
ATOM 3997 O O . GLN A 1 507 ? 35.156 -4.125 15.758 1 86.62 507 GLN A O 1
ATOM 4002 N N . ASN A 1 508 ? 33.812 -3.379 14.109 1 83.81 508 ASN A N 1
ATOM 4003 C CA . ASN A 1 508 ? 34.406 -4.258 13.109 1 83.81 508 ASN A CA 1
ATOM 4004 C C . ASN A 1 508 ? 35.125 -3.463 12.031 1 83.81 508 ASN A C 1
ATOM 4006 O O . ASN A 1 508 ? 34.875 -2.268 11.859 1 83.81 508 ASN A O 1
ATOM 4010 N N . ASP A 1 509 ? 36.062 -4.184 11.336 1 79.81 509 ASP A N 1
ATOM 4011 C CA . ASP A 1 509 ? 36.781 -3.525 10.258 1 79.81 509 ASP A CA 1
ATOM 4012 C C . ASP A 1 509 ? 35.969 -3.529 8.969 1 79.81 509 ASP A C 1
ATOM 4014 O O . ASP A 1 509 ? 36.062 -2.596 8.164 1 79.81 509 ASP A O 1
ATOM 4018 N N . TYR A 1 510 ? 35.188 -4.637 8.867 1 75.62 510 TYR A N 1
ATOM 4019 C CA . TYR A 1 510 ? 34.375 -4.812 7.676 1 75.62 510 TYR A CA 1
ATOM 4020 C C . TYR A 1 510 ? 32.938 -5.172 8.055 1 75.62 510 TYR A C 1
ATOM 4022 O O . TYR A 1 510 ? 32.719 -5.871 9.047 1 75.62 510 TYR A O 1
ATOM 4030 N N . VAL A 1 511 ? 32.125 -4.566 7.344 1 73.5 511 VAL A N 1
ATOM 4031 C CA . VAL A 1 511 ? 30.719 -4.941 7.488 1 73.5 511 VAL A CA 1
ATOM 4032 C C . VAL A 1 511 ? 30.141 -5.297 6.125 1 73.5 511 VAL A C 1
ATOM 4034 O O . VAL A 1 511 ? 30.109 -4.461 5.219 1 73.5 511 VAL A O 1
ATOM 4037 N N . PHE A 1 512 ? 29.672 -6.492 5.984 1 72.56 512 PHE A N 1
ATOM 4038 C CA . PHE A 1 512 ? 29.125 -7.047 4.754 1 72.56 512 PHE A CA 1
ATOM 4039 C C . PHE A 1 512 ? 30.047 -6.766 3.574 1 72.56 512 PHE A C 1
ATOM 4041 O O . PHE A 1 512 ? 29.594 -6.277 2.535 1 72.56 512 PHE A O 1
ATOM 4048 N N . GLY A 1 513 ? 31.297 -6.852 3.758 1 70.38 513 GLY A N 1
ATOM 4049 C CA . GLY A 1 513 ? 32.312 -6.777 2.713 1 70.38 513 GLY A CA 1
ATOM 4050 C C . GLY A 1 513 ? 32.781 -5.363 2.438 1 70.38 513 GLY A C 1
ATOM 4051 O O . GLY A 1 513 ? 33.656 -5.148 1.595 1 70.38 513 GLY A O 1
ATOM 4052 N N . GLN A 1 514 ? 32.312 -4.379 3.174 1 73.75 514 GLN A N 1
ATOM 4053 C CA . GLN A 1 514 ? 32.688 -2.988 2.967 1 73.75 514 GLN A CA 1
ATOM 4054 C C . GLN A 1 514 ? 33.438 -2.443 4.176 1 73.75 514 GLN A C 1
ATOM 4056 O O . GLN A 1 514 ? 33.062 -2.711 5.32 1 73.75 514 GLN A O 1
ATOM 4061 N N . PRO A 1 515 ? 34.562 -1.828 3.844 1 77.12 515 PRO A N 1
ATOM 4062 C CA . PRO A 1 515 ? 35.281 -1.221 4.961 1 77.12 515 PRO A CA 1
ATOM 4063 C C . PRO A 1 515 ? 34.469 -0.169 5.699 1 77.12 515 PRO A C 1
ATOM 4065 O O . PRO A 1 515 ? 33.844 0.68 5.066 1 77.12 515 PRO A O 1
ATOM 4068 N N . VAL A 1 516 ? 34.531 -0.226 6.98 1 79.81 516 VAL A N 1
ATOM 4069 C CA . VAL A 1 516 ? 33.75 0.654 7.836 1 79.81 516 VAL A CA 1
ATOM 4070 C C . VAL A 1 516 ? 34.156 2.105 7.605 1 79.81 516 VAL A C 1
ATOM 4072 O O . VAL A 1 516 ? 33.312 3.012 7.664 1 79.81 516 VAL A O 1
ATOM 4075 N N . GLU A 1 517 ? 35.344 2.326 7.281 1 79.5 517 GLU A N 1
ATOM 4076 C CA . GLU A 1 517 ? 35.875 3.672 7.051 1 79.5 517 GLU A CA 1
ATOM 4077 C C . GLU A 1 517 ? 35.219 4.312 5.824 1 79.5 517 GLU A C 1
ATOM 4079 O O . GLU A 1 517 ? 35.125 5.535 5.738 1 79.5 517 GLU A O 1
ATOM 4084 N N . GLU A 1 518 ? 34.75 3.498 4.953 1 75.69 518 GLU A N 1
ATOM 4085 C CA . GLU A 1 518 ? 34.094 3.992 3.746 1 75.69 518 GLU A CA 1
ATOM 4086 C C . GLU A 1 518 ? 32.594 4.297 4.008 1 75.69 518 GLU A C 1
ATOM 4088 O O . GLU A 1 518 ? 32 5.125 3.32 1 75.69 518 GLU A O 1
ATOM 4093 N N . LEU A 1 519 ? 32.188 3.658 5.039 1 75.56 519 LEU A N 1
ATOM 4094 C CA . LEU A 1 519 ? 30.75 3.807 5.348 1 75.56 519 LEU A CA 1
ATOM 4095 C C . LEU A 1 519 ? 30.531 4.98 6.293 1 75.56 519 LEU A C 1
ATOM 4097 O O . LEU A 1 519 ? 29.484 5.645 6.223 1 75.56 519 LEU A O 1
ATOM 4101 N N . PHE A 1 520 ? 31.562 5.156 7.148 1 86 520 PHE A N 1
ATOM 4102 C CA . PHE A 1 520 ? 31.438 6.168 8.188 1 86 520 PHE A CA 1
ATOM 4103 C C . PHE A 1 520 ? 32.594 7.141 8.164 1 86 520 PHE A C 1
ATOM 4105 O O . PHE A 1 520 ? 33.719 6.785 8.555 1 86 520 PHE A O 1
ATOM 4112 N N . LEU A 1 521 ? 32.25 8.297 7.793 1 85.12 521 LEU A N 1
ATOM 4113 C CA . LEU A 1 521 ? 33.281 9.312 7.625 1 85.12 521 LEU A CA 1
ATOM 4114 C C . LEU A 1 521 ? 33.906 9.68 8.969 1 85.12 521 LEU A C 1
ATOM 4116 O O . LEU A 1 521 ? 35.031 10.195 9.016 1 85.12 521 LEU A O 1
ATOM 4120 N N . ARG A 1 522 ? 33.188 9.367 10.031 1 90.31 522 ARG A N 1
ATOM 4121 C CA . ARG A 1 522 ? 33.688 9.719 11.359 1 90.31 522 ARG A CA 1
ATOM 4122 C C . ARG A 1 522 ? 34.25 8.5 12.078 1 90.31 522 ARG A C 1
ATOM 4124 O O . ARG A 1 522 ? 34.562 8.555 13.273 1 90.31 522 ARG A O 1
ATOM 4131 N N . GLY A 1 523 ? 34.312 7.449 11.375 1 84.88 523 GLY A N 1
ATOM 4132 C CA . GLY A 1 523 ? 34.938 6.234 11.867 1 84.88 523 GLY A CA 1
ATOM 4133 C C . GLY A 1 523 ? 34.344 5.738 13.172 1 84.88 523 GLY A C 1
ATOM 4134 O O . GLY A 1 523 ? 33.125 5.637 13.297 1 84.88 523 GLY A O 1
ATOM 4135 N N . GLY A 1 524 ? 35.219 5.445 14.133 1 84.69 524 GLY A N 1
ATOM 4136 C CA . GLY A 1 524 ? 34.844 4.863 15.398 1 84.69 524 GLY A CA 1
ATOM 4137 C C . GLY A 1 524 ? 33.906 5.762 16.203 1 84.69 524 GLY A C 1
ATOM 4138 O O . GLY A 1 524 ? 33.188 5.289 17.078 1 84.69 524 GLY A O 1
ATOM 4139 N N . SER A 1 525 ? 33.938 7.09 15.906 1 90.94 525 SER A N 1
ATOM 4140 C CA . SER A 1 525 ? 33.125 8.039 16.656 1 90.94 525 SER A CA 1
ATOM 4141 C C . SER A 1 525 ? 31.781 8.273 15.992 1 90.94 525 SER A C 1
ATOM 4143 O O . SER A 1 525 ? 31 9.109 16.438 1 90.94 525 SER A O 1
ATOM 4145 N N . GLN A 1 526 ? 31.484 7.547 15.039 1 92.56 526 GLN A N 1
ATOM 4146 C CA . GLN A 1 526 ? 30.297 7.785 14.234 1 92.56 526 GLN A CA 1
ATOM 4147 C C . GLN A 1 526 ? 29.031 7.652 15.07 1 92.56 526 GLN A C 1
ATOM 4149 O O . GLN A 1 526 ? 28.062 8.391 14.867 1 92.56 526 GLN A O 1
ATOM 4154 N N . ALA A 1 527 ? 28.984 6.758 16 1 93.56 527 ALA A N 1
ATOM 4155 C CA . ALA A 1 527 ? 27.797 6.551 16.828 1 93.56 527 ALA A CA 1
ATOM 4156 C C . ALA A 1 527 ? 27.469 7.809 17.625 1 93.56 527 ALA A C 1
ATOM 4158 O O . ALA A 1 527 ? 26.281 8.133 17.828 1 93.56 527 ALA A O 1
ATOM 4159 N N . GLY A 1 528 ? 28.5 8.445 18.109 1 95.62 528 GLY A N 1
ATOM 4160 C CA . GLY A 1 528 ? 28.281 9.703 18.812 1 95.62 528 GLY A CA 1
ATOM 4161 C C . GLY A 1 528 ? 27.656 10.773 17.953 1 95.62 528 GLY A C 1
ATOM 4162 O O . GLY A 1 528 ? 26.797 11.531 18.422 1 95.62 528 GLY A O 1
ATOM 4163 N N . TYR A 1 529 ? 28.047 10.836 16.766 1 95.44 529 TYR A N 1
ATOM 4164 C CA . TYR A 1 529 ? 27.5 11.828 15.852 1 95.44 529 TYR A CA 1
ATOM 4165 C C . TYR A 1 529 ? 26.062 11.477 15.461 1 95.44 529 TYR A C 1
ATOM 4167 O O . TYR A 1 529 ? 25.266 12.367 15.156 1 95.44 529 TYR A O 1
ATOM 4175 N N . GLN A 1 530 ? 25.766 10.18 15.477 1 95.88 530 GLN A N 1
ATOM 4176 C CA . GLN A 1 530 ? 24.375 9.781 15.266 1 95.88 530 GLN A CA 1
ATOM 4177 C C . GLN A 1 530 ? 23.484 10.281 16.406 1 95.88 530 GLN A C 1
ATOM 4179 O O . GLN A 1 530 ? 22.344 10.656 16.172 1 95.88 530 GLN A O 1
ATOM 4184 N N . VAL A 1 531 ? 23.984 10.219 17.594 1 97.12 531 VAL A N 1
ATOM 4185 C CA . VAL A 1 531 ? 23.25 10.758 18.734 1 97.12 531 VAL A CA 1
ATOM 4186 C C . VAL A 1 531 ? 23 12.25 18.531 1 97.12 531 VAL A C 1
ATOM 4188 O O . VAL A 1 531 ? 21.906 12.75 18.766 1 97.12 531 VAL A O 1
ATOM 4191 N N . LEU A 1 532 ? 24.016 12.977 18.109 1 97.19 532 LEU A N 1
ATOM 4192 C CA . LEU A 1 532 ? 23.891 14.406 17.875 1 97.19 532 LEU A CA 1
ATOM 4193 C C . LEU A 1 532 ? 22.891 14.688 16.766 1 97.19 532 LEU A C 1
ATOM 4195 O O . LEU A 1 532 ? 22.141 15.672 16.828 1 97.19 532 LEU A O 1
ATOM 4199 N N . CYS A 1 533 ? 22.922 13.867 15.75 1 97.12 533 CYS A N 1
ATOM 4200 C CA . CYS A 1 533 ? 21.953 14 14.664 1 97.12 533 CYS A CA 1
ATOM 4201 C C . CYS A 1 533 ? 20.516 13.953 15.195 1 97.12 533 CYS A C 1
ATOM 4203 O O . CYS A 1 533 ? 19.688 14.781 14.828 1 97.12 533 CYS A O 1
ATOM 4205 N N . LEU A 1 534 ? 20.266 13.016 16.047 1 97.56 534 LEU A N 1
ATOM 4206 C CA . LEU A 1 534 ? 18.938 12.852 16.656 1 97.56 534 LEU A CA 1
ATOM 4207 C C . LEU A 1 534 ? 18.562 14.07 17.469 1 97.56 534 LEU A C 1
ATOM 4209 O O . LEU A 1 534 ? 17.484 14.641 17.281 1 97.56 534 LEU A O 1
ATOM 4213 N N . ILE A 1 535 ? 19.438 14.555 18.297 1 98.06 535 ILE A N 1
ATOM 4214 C CA . ILE A 1 535 ? 19.156 15.641 19.234 1 98.06 535 ILE A CA 1
ATOM 4215 C C . ILE A 1 535 ? 18.969 16.953 18.469 1 98.06 535 ILE A C 1
ATOM 4217 O O . ILE A 1 535 ? 18.031 17.703 18.734 1 98.06 535 ILE A O 1
ATOM 4221 N N . ILE A 1 536 ? 19.828 17.203 17.547 1 97.94 536 ILE A N 1
ATOM 4222 C CA . ILE A 1 536 ? 19.812 18.469 16.797 1 97.94 536 ILE A CA 1
ATOM 4223 C C . ILE A 1 536 ? 18.578 18.5 15.906 1 97.94 536 ILE A C 1
ATOM 4225 O O . ILE A 1 536 ? 17.938 19.547 15.773 1 97.94 536 ILE A O 1
ATOM 4229 N N . SER A 1 537 ? 18.234 17.375 15.234 1 98.12 537 SER A N 1
ATOM 4230 C CA . SER A 1 537 ? 17.031 17.328 14.406 1 98.12 537 SER A CA 1
ATOM 4231 C C . SER A 1 537 ? 15.773 17.594 15.234 1 98.12 537 SER A C 1
ATOM 4233 O O . SER A 1 537 ? 14.844 18.25 14.766 1 98.12 537 SER A O 1
ATOM 4235 N N . ILE A 1 538 ? 15.734 17.047 16.469 1 98.25 538 ILE A N 1
ATOM 4236 C CA . ILE A 1 538 ? 14.625 17.328 17.375 1 98.25 538 ILE A CA 1
ATOM 4237 C C . ILE A 1 538 ? 14.586 18.828 17.703 1 98.25 538 ILE A C 1
ATOM 4239 O O . ILE A 1 538 ? 13.531 19.453 17.641 1 98.25 538 ILE A O 1
ATOM 4243 N N . GLY A 1 539 ? 15.742 19.422 18 1 98.31 539 GLY A N 1
ATOM 4244 C CA . GLY A 1 539 ? 15.836 20.828 18.359 1 98.31 539 GLY A CA 1
ATOM 4245 C C . GLY A 1 539 ? 15.445 21.766 17.25 1 98.31 539 GLY A C 1
ATOM 4246 O O . GLY A 1 539 ? 14.625 22.672 17.438 1 98.31 539 GLY A O 1
ATOM 4247 N N . ILE A 1 540 ? 16.016 21.562 16.094 1 98.25 540 ILE A N 1
ATOM 4248 C CA . ILE A 1 540 ? 15.75 22.438 14.961 1 98.25 540 ILE A CA 1
ATOM 4249 C C . ILE A 1 540 ? 14.305 22.25 14.5 1 98.25 540 ILE A C 1
ATOM 4251 O O . ILE A 1 540 ? 13.648 23.219 14.094 1 98.25 540 ILE A O 1
ATOM 4255 N N . GLY A 1 541 ? 13.828 20.984 14.523 1 98.44 541 GLY A N 1
ATOM 4256 C CA . GLY A 1 541 ? 12.438 20.75 14.188 1 98.44 541 GLY A CA 1
ATOM 4257 C C . GLY A 1 541 ? 11.469 21.469 15.109 1 98.44 541 GLY A C 1
ATOM 4258 O O . GLY A 1 541 ? 10.625 22.234 14.648 1 98.44 541 GLY A O 1
ATOM 4259 N N . LEU A 1 542 ? 11.648 21.25 16.391 1 98 542 LEU A N 1
ATOM 4260 C CA . LEU A 1 542 ? 10.75 21.859 17.375 1 98 542 LEU A CA 1
ATOM 4261 C C . LEU A 1 542 ? 10.938 23.375 17.422 1 98 542 LEU A C 1
ATOM 4263 O O . LEU A 1 542 ? 9.953 24.125 17.422 1 98 542 LEU A O 1
ATOM 4267 N N . GLY A 1 543 ? 12.195 23.828 17.484 1 98 543 GLY A N 1
ATOM 4268 C CA . GLY A 1 543 ? 12.477 25.266 17.5 1 98 543 GLY A CA 1
ATOM 4269 C C . GLY A 1 543 ? 12.008 25.984 16.266 1 98 543 GLY A C 1
ATOM 4270 O O . GLY A 1 543 ? 11.422 27.062 16.344 1 98 543 GLY A O 1
ATOM 4271 N N . GLY A 1 544 ? 12.328 25.406 15.086 1 98.25 544 GLY A N 1
ATOM 4272 C CA . GLY A 1 544 ? 11.844 25.984 13.836 1 98.25 544 GLY A CA 1
ATOM 4273 C C . GLY A 1 544 ? 10.336 26.016 13.734 1 98.25 544 GLY A C 1
ATOM 4274 O O . GLY A 1 544 ? 9.758 26.969 13.227 1 98.25 544 GLY A O 1
ATOM 4275 N N . GLY A 1 545 ? 9.672 24.891 14.172 1 98.12 545 GLY A N 1
ATOM 4276 C CA . GLY A 1 545 ? 8.219 24.859 14.203 1 98.12 545 GLY A CA 1
ATOM 4277 C C . GLY A 1 545 ? 7.609 25.938 15.078 1 98.12 545 GLY A C 1
ATOM 4278 O O . GLY A 1 545 ? 6.648 26.594 14.68 1 98.12 545 GLY A O 1
ATOM 4279 N N . ILE A 1 546 ? 8.156 26.156 16.234 1 96.62 546 ILE A N 1
ATOM 4280 C CA . ILE A 1 546 ? 7.684 27.188 17.172 1 96.62 546 ILE A CA 1
ATOM 4281 C C . ILE A 1 546 ? 7.859 28.562 16.547 1 96.62 546 ILE A C 1
ATOM 4283 O O . ILE A 1 546 ? 6.934 29.391 16.562 1 96.62 546 ILE A O 1
ATOM 4287 N N . ALA A 1 547 ? 9.016 28.812 16.016 1 96.88 547 ALA A N 1
ATOM 4288 C CA . ALA A 1 547 ? 9.281 30.094 15.375 1 96.88 547 ALA A CA 1
ATOM 4289 C C . ALA A 1 547 ? 8.281 30.359 14.25 1 96.88 547 ALA A C 1
ATOM 4291 O O . ALA A 1 547 ? 7.75 31.469 14.125 1 96.88 547 ALA A O 1
ATOM 4292 N N . THR A 1 548 ? 8.055 29.344 13.43 1 96.81 548 THR A N 1
ATOM 4293 C CA . THR A 1 548 ? 7.141 29.484 12.305 1 96.81 548 THR A CA 1
ATOM 4294 C C . THR A 1 548 ? 5.707 29.672 12.797 1 96.81 548 THR A C 1
ATOM 4296 O O . THR A 1 548 ? 4.941 30.438 12.211 1 96.81 548 THR A O 1
ATOM 4299 N N . GLY A 1 549 ? 5.324 28.891 13.867 1 94.88 549 GLY A N 1
ATOM 4300 C CA . GLY A 1 549 ? 4.012 29.078 14.461 1 94.88 549 GLY A CA 1
ATOM 4301 C C . GLY A 1 549 ? 3.754 30.5 14.922 1 94.88 549 GLY A C 1
ATOM 4302 O O . GLY A 1 549 ? 2.654 31.031 14.742 1 94.88 549 GLY A O 1
ATOM 4303 N N . VAL A 1 550 ? 4.77 31.172 15.453 1 92.56 550 VAL A N 1
ATOM 4304 C CA . VAL A 1 550 ? 4.664 32.562 15.914 1 92.56 550 VAL A CA 1
ATOM 4305 C C . VAL A 1 550 ? 4.469 33.469 14.711 1 92.56 550 VAL A C 1
ATOM 4307 O O . VAL A 1 550 ? 3.641 34.406 14.758 1 92.56 550 VAL A O 1
ATOM 4310 N N . VAL A 1 551 ? 5.18 33.219 13.703 1 91 551 VAL A N 1
ATOM 4311 C CA . VAL A 1 551 ? 5.07 34.031 12.492 1 91 551 VAL A CA 1
ATOM 4312 C C . VAL A 1 551 ? 3.666 33.906 11.906 1 91 551 VAL A C 1
ATOM 4314 O O . VAL A 1 551 ? 3.057 34.906 11.516 1 91 551 VAL A O 1
ATOM 4317 N N . LEU A 1 552 ? 3.182 32.688 11.766 1 89.56 552 LEU A N 1
ATOM 4318 C CA . LEU A 1 552 ? 1.855 32.438 11.211 1 89.56 552 LEU A CA 1
ATOM 4319 C C . LEU A 1 552 ? 0.78 33.125 12.047 1 89.56 552 LEU A C 1
ATOM 4321 O O . LEU A 1 552 ? -0.217 33.594 11.508 1 89.56 552 LEU A O 1
ATOM 4325 N N . PHE A 1 553 ? 0.97 33.125 13.336 1 84.81 553 PHE A N 1
ATOM 4326 C CA . PHE A 1 553 ? 0.041 33.781 14.234 1 84.81 553 PHE A CA 1
ATOM 4327 C C . PHE A 1 553 ? -0.032 35.281 13.922 1 84.81 553 PHE A C 1
ATOM 4329 O O . PHE A 1 553 ? -1.121 35.844 13.836 1 84.81 553 PHE A O 1
ATOM 4336 N N . PHE A 1 554 ? 1.08 35.906 13.773 1 82.62 554 PHE A N 1
ATOM 4337 C CA . PHE A 1 554 ? 1.121 37.312 13.492 1 82.62 554 PHE A CA 1
ATOM 4338 C C . PHE A 1 554 ? 0.527 37.625 12.117 1 82.62 554 PHE A C 1
ATOM 4340 O O . PHE A 1 554 ? -0.12 38.656 11.922 1 82.62 554 PHE A O 1
ATOM 4347 N N . LEU A 1 555 ? 0.742 36.75 11.188 1 77.88 555 LEU A N 1
ATOM 4348 C CA . LEU A 1 555 ? 0.171 36.906 9.852 1 77.88 555 LEU A CA 1
ATOM 4349 C C . LEU A 1 555 ? -1.353 36.844 9.898 1 77.88 555 LEU A C 1
ATOM 4351 O O . LEU A 1 555 ? -2.031 37.594 9.188 1 77.88 555 LEU A O 1
ATOM 4355 N N . ASP A 1 556 ? -1.846 35.938 10.68 1 74.56 556 ASP A N 1
ATOM 4356 C CA . ASP A 1 556 ? -3.291 35.812 10.852 1 74.56 556 ASP A CA 1
ATOM 4357 C C . ASP A 1 556 ? -3.871 37.062 11.516 1 74.56 556 ASP A C 1
ATOM 4359 O O . ASP A 1 556 ? -4.973 37.5 11.18 1 74.56 556 ASP A O 1
ATOM 4363 N N . MET A 1 557 ? -3.141 37.562 12.453 1 66.25 557 MET A N 1
ATOM 4364 C CA . MET A 1 557 ? -3.559 38.781 13.133 1 66.25 557 MET A CA 1
ATOM 4365 C C . MET A 1 557 ? -3.623 39.969 12.148 1 66.25 557 MET A C 1
ATOM 4367 O O . MET A 1 557 ? -4.559 40.75 12.195 1 66.25 557 MET A O 1
ATOM 4371 N N . LEU A 1 558 ? -2.717 39.938 11.344 1 62.56 558 LEU A N 1
ATOM 4372 C CA . LEU A 1 558 ? -2.656 41 10.344 1 62.56 558 LEU A CA 1
ATOM 4373 C C . LEU A 1 558 ? -3.746 40.844 9.297 1 62.56 558 LEU A C 1
ATOM 4375 O O . LEU A 1 558 ? -4.309 41.812 8.805 1 62.56 558 LEU A O 1
ATOM 4379 N N . ALA A 1 559 ? -3.996 39.562 8.977 1 61.41 559 ALA A N 1
ATOM 4380 C CA . ALA A 1 559 ? -5.023 39.281 7.984 1 61.41 559 ALA A CA 1
ATOM 4381 C C . ALA A 1 559 ? -6.41 39.656 8.484 1 61.41 559 ALA A C 1
ATOM 4383 O O . ALA A 1 559 ? -7.297 39.969 7.691 1 61.41 559 ALA A O 1
ATOM 4384 N N . GLN A 1 560 ? -6.656 39.469 9.805 1 53.88 560 GLN A N 1
ATOM 4385 C CA . GLN A 1 560 ? -7.922 39.906 10.398 1 53.88 560 GLN A CA 1
ATOM 4386 C C . GLN A 1 560 ? -8.148 41.406 10.211 1 53.88 560 GLN A C 1
ATOM 4388 O O . GLN A 1 560 ? -9.289 41.875 10.18 1 53.88 560 GLN A O 1
ATOM 4393 N N . TYR A 1 561 ? -7.109 42.094 10.211 1 47.56 561 TYR A N 1
ATOM 4394 C CA . TYR A 1 561 ? -7.234 43.531 10.008 1 47.56 561 TYR A CA 1
ATOM 4395 C C . TYR A 1 561 ? -7.504 43.875 8.547 1 47.56 561 TYR A C 1
ATOM 4397 O O . TYR A 1 561 ? -7.859 45 8.211 1 47.56 561 TYR A O 1
ATOM 4405 N N . VAL A 1 562 ? -7.293 42.812 7.789 1 43.81 562 VAL A N 1
ATOM 4406 C CA . VAL A 1 562 ? -7.703 42.969 6.402 1 43.81 562 VAL A CA 1
ATOM 4407 C C . VAL A 1 562 ? -9.141 42.5 6.223 1 43.81 562 VAL A C 1
ATOM 4409 O O . VAL A 1 562 ? -9.461 41.344 6.484 1 43.81 562 VAL A O 1
ATOM 4412 N N . PRO A 1 563 ? -10.164 43.438 6.348 1 41.16 563 PRO A N 1
ATOM 4413 C CA . PRO A 1 563 ? -11.594 43.125 6.367 1 41.16 563 PRO A CA 1
ATOM 4414 C C . PRO A 1 563 ? -11.945 41.875 5.562 1 41.16 563 PRO A C 1
ATOM 4416 O O . PRO A 1 563 ? -12.891 41.156 5.902 1 41.16 563 PRO A O 1
ATOM 4419 N N . GLN A 1 564 ? -11.469 41.625 4.414 1 39.12 564 GLN A N 1
ATOM 4420 C CA . GLN A 1 564 ? -11.984 40.75 3.371 1 39.12 564 GLN A CA 1
ATOM 4421 C C . GLN A 1 564 ? -11.539 39.312 3.592 1 39.12 564 GLN A C 1
ATOM 4423 O O . GLN A 1 564 ? -12.023 38.375 2.932 1 39.12 564 GLN A O 1
ATOM 4428 N N . VAL A 1 565 ? -10.719 39.094 4.434 1 42.69 565 VAL A N 1
ATOM 4429 C CA . VAL A 1 565 ? -10.102 37.781 4.453 1 42.69 565 VAL A CA 1
ATOM 4430 C C . VAL A 1 565 ? -10.828 36.875 5.461 1 42.69 565 VAL A C 1
ATOM 4432 O O . VAL A 1 565 ? -10.414 35.75 5.703 1 42.69 565 VAL A O 1
ATOM 4435 N N . ALA A 1 566 ? -11.875 37.438 6.098 1 38.53 566 ALA A N 1
ATOM 4436 C CA . ALA A 1 566 ? -12.406 36.562 7.145 1 38.53 566 ALA A CA 1
ATOM 4437 C C . ALA A 1 566 ? -13.109 35.344 6.543 1 38.53 566 ALA A C 1
ATOM 4439 O O . ALA A 1 566 ? -14.172 35.469 5.93 1 38.53 566 ALA A O 1
ATOM 4440 N N . GLU A 1 567 ? -12.445 34.375 6.102 1 46.97 567 GLU A N 1
ATOM 4441 C CA . GLU A 1 567 ? -13.039 33.094 5.691 1 46.97 567 GLU A CA 1
ATOM 4442 C C . GLU A 1 567 ? -13.938 32.531 6.785 1 46.97 567 GLU A C 1
ATOM 4444 O O . GLU A 1 567 ? -13.625 32.625 7.973 1 46.97 567 GLU A O 1
ATOM 4449 N N . PRO A 1 568 ? -15.203 32.344 6.379 1 43.03 568 PRO A N 1
ATOM 4450 C CA . PRO A 1 568 ? -16.125 31.797 7.379 1 43.03 568 PRO A CA 1
ATOM 4451 C C . PRO A 1 568 ? -15.539 30.625 8.164 1 43.03 568 PRO A C 1
ATOM 4453 O O . PRO A 1 568 ? -15.055 29.656 7.57 1 43.03 568 PRO A O 1
ATOM 4456 N N . GLU A 1 569 ? -15 30.859 9.375 1 51.44 569 GLU A N 1
ATOM 4457 C CA . GLU A 1 569 ? -14.586 29.891 10.375 1 51.44 569 GLU A CA 1
ATOM 4458 C C . GLU A 1 569 ? -15.562 28.719 10.445 1 51.44 569 GLU A C 1
ATOM 4460 O O . GLU A 1 569 ? -15.234 27.656 10.977 1 51.44 569 GLU A O 1
ATOM 4465 N N . LYS A 1 570 ? -16.75 28.766 9.625 1 54.53 570 LYS A N 1
ATOM 4466 C CA . LYS A 1 570 ? -17.844 27.812 9.797 1 54.53 570 LYS A CA 1
ATOM 4467 C C . LYS A 1 570 ? -17.656 26.594 8.914 1 54.53 570 LYS A C 1
ATOM 4469 O O . LYS A 1 570 ? -18.438 25.641 8.992 1 54.53 570 LYS A O 1
ATOM 4474 N N . MET A 1 571 ? -16.453 26.5 8.25 1 68.81 571 MET A N 1
ATOM 4475 C CA . MET A 1 571 ? -16.453 25.344 7.348 1 68.81 571 MET A CA 1
ATOM 4476 C C . MET A 1 571 ? -15.117 24.594 7.43 1 68.81 571 MET A C 1
ATOM 4478 O O . MET A 1 571 ? -14.625 24.078 6.426 1 68.81 571 MET A O 1
ATOM 4482 N N . LEU A 1 572 ? -14.719 24.578 8.656 1 79.25 572 LEU A N 1
ATOM 4483 C CA . LEU A 1 572 ? -13.484 23.828 8.844 1 79.25 572 LEU A CA 1
ATOM 4484 C C . LEU A 1 572 ? -13.695 22.359 8.531 1 79.25 572 LEU A C 1
ATOM 4486 O O . LEU A 1 572 ? -14.797 21.828 8.727 1 79.25 572 LEU A O 1
ATOM 4490 N N . TYR A 1 573 ? -12.695 21.703 7.895 1 85.31 573 TYR A N 1
ATOM 4491 C CA . TYR A 1 573 ? -12.648 20.281 7.617 1 85.31 573 TYR A CA 1
ATOM 4492 C C . TYR A 1 573 ? -13.586 19.906 6.473 1 85.31 573 TYR A C 1
ATOM 4494 O O . TYR A 1 573 ? -13.992 18.75 6.332 1 85.31 573 TYR A O 1
ATOM 4502 N N . SER A 1 574 ? -14.008 20.953 5.754 1 85.19 574 SER A N 1
ATOM 4503 C CA . SER A 1 574 ? -14.906 20.734 4.621 1 85.19 574 SER A CA 1
ATOM 4504 C C . SER A 1 574 ? -14.352 21.359 3.346 1 85.19 574 SER A C 1
ATOM 4506 O O . SER A 1 574 ? -13.805 22.469 3.377 1 85.19 574 SER A O 1
ATOM 4508 N N . ASP A 1 575 ? -14.523 20.656 2.234 1 88.94 575 ASP A N 1
ATOM 4509 C CA . ASP A 1 575 ? -14.055 21.125 0.934 1 88.94 575 ASP A CA 1
ATOM 4510 C C . ASP A 1 575 ? -14.836 22.344 0.475 1 88.94 575 ASP A C 1
ATOM 4512 O O . ASP A 1 575 ? -14.375 23.109 -0.384 1 88.94 575 ASP A O 1
ATOM 4516 N N . GLN A 1 576 ? -15.977 22.516 1.038 1 78.88 576 GLN A N 1
ATOM 4517 C CA . GLN A 1 576 ? -16.812 23.641 0.638 1 78.88 576 GLN A CA 1
ATOM 4518 C C . GLN A 1 576 ? -16.109 24.969 0.917 1 78.88 576 GLN A C 1
ATOM 4520 O O . GLN A 1 576 ? -16.422 26 0.3 1 78.88 576 GLN A O 1
ATOM 4525 N N . ARG A 1 577 ? -15.297 24.969 1.859 1 79.75 577 ARG A N 1
ATOM 4526 C CA . ARG A 1 577 ? -14.586 26.172 2.262 1 79.75 577 ARG A CA 1
ATOM 4527 C C . ARG A 1 577 ? -13.773 26.75 1.101 1 79.75 577 ARG A C 1
ATOM 4529 O O . ARG A 1 577 ? -13.695 27.969 0.925 1 79.75 577 ARG A O 1
ATOM 4536 N N . HIS A 1 578 ? -13.172 25.891 0.236 1 84.44 578 HIS A N 1
ATOM 4537 C CA . HIS A 1 578 ? -12.219 26.391 -0.747 1 84.44 578 HIS A CA 1
ATOM 4538 C C . HIS A 1 578 ? -12.57 25.906 -2.15 1 84.44 578 HIS A C 1
ATOM 4540 O O . HIS A 1 578 ? -11.953 26.328 -3.131 1 84.44 578 HIS A O 1
ATOM 4546 N N . PHE A 1 579 ? -13.547 24.969 -2.324 1 85.75 579 PHE A N 1
ATOM 4547 C CA . PHE A 1 579 ? -13.828 24.391 -3.631 1 85.75 579 PHE A CA 1
ATOM 4548 C C . PHE A 1 579 ? -15.32 24.484 -3.955 1 85.75 579 PHE A C 1
ATOM 4550 O O . PHE A 1 579 ? -16.156 24.453 -3.055 1 85.75 579 PHE A O 1
ATOM 4557 N N . HIS A 1 580 ? -15.586 24.625 -5.258 1 80.75 580 HIS A N 1
ATOM 4558 C CA . HIS A 1 580 ? -16.938 24.344 -5.742 1 80.75 580 HIS A CA 1
ATOM 4559 C C . HIS A 1 580 ? -17.234 22.844 -5.695 1 80.75 580 HIS A C 1
ATOM 4561 O O . HIS A 1 580 ? -16.516 22.047 -6.301 1 80.75 580 HIS A O 1
ATOM 4567 N N . VAL A 1 581 ? -18.25 22.516 -4.84 1 81 581 VAL A N 1
ATOM 4568 C CA . VAL A 1 581 ? -18.531 21.094 -4.625 1 81 581 VAL A CA 1
ATOM 4569 C C . VAL A 1 581 ? -19.797 20.703 -5.387 1 81 581 VAL A C 1
ATOM 4571 O O . VAL A 1 581 ? -20.672 21.531 -5.645 1 81 581 VAL A O 1
ATOM 4574 N N . PRO A 1 582 ? -19.875 19.453 -5.859 1 68.81 582 PRO A N 1
ATOM 4575 C CA . PRO A 1 582 ? -21.062 18.984 -6.578 1 68.81 582 PRO A CA 1
ATOM 4576 C C . PRO A 1 582 ? -22.297 18.875 -5.68 1 68.81 582 PRO A C 1
ATOM 4578 O O . PRO A 1 582 ? -22.172 18.938 -4.453 1 68.81 582 PRO A O 1
ATOM 4581 N N . ALA A 1 583 ? -23.516 18.594 -6.309 1 60.34 583 ALA A N 1
ATOM 4582 C CA . ALA A 1 583 ? -24.812 18.594 -5.629 1 60.34 583 ALA A CA 1
ATOM 4583 C C . ALA A 1 583 ? -24.906 17.438 -4.641 1 60.34 583 ALA A C 1
ATOM 4585 O O . ALA A 1 583 ? -25.594 17.547 -3.621 1 60.34 583 ALA A O 1
ATOM 4586 N N . ASP A 1 584 ? -24.156 16.375 -4.875 1 66.62 584 ASP A N 1
ATOM 4587 C CA . ASP A 1 584 ? -24.25 15.188 -4.035 1 66.62 584 ASP A CA 1
ATOM 4588 C C . ASP A 1 584 ? -23.266 15.25 -2.869 1 66.62 584 ASP A C 1
ATOM 4590 O O . ASP A 1 584 ? -23.188 14.312 -2.07 1 66.62 584 ASP A O 1
ATOM 4594 N N . PHE A 1 585 ? -22.625 16.375 -2.752 1 72.19 585 PHE A N 1
ATOM 4595 C CA . PHE A 1 585 ? -21.625 16.547 -1.708 1 72.19 585 PHE A CA 1
ATOM 4596 C C . PHE A 1 585 ? -22.25 16.406 -0.326 1 72.19 585 PHE A C 1
ATOM 4598 O O . PHE A 1 585 ? -21.656 15.797 0.57 1 72.19 585 PHE A O 1
ATOM 4605 N N . GLU A 1 586 ? -23.422 16.891 -0.264 1 59.84 586 GLU A N 1
ATOM 4606 C CA . GLU A 1 586 ? -24.062 16.844 1.043 1 59.84 586 GLU A CA 1
ATOM 4607 C C . GLU A 1 586 ? -24.797 15.523 1.244 1 59.84 586 GLU A C 1
ATOM 4609 O O . GLU A 1 586 ? -24.984 15.078 2.379 1 59.84 586 GLU A O 1
ATOM 4614 N N . ARG A 1 587 ? -25.312 14.836 0.205 1 51.72 587 ARG A N 1
ATOM 4615 C CA . ARG A 1 587 ? -26.078 13.602 0.304 1 51.72 587 ARG A CA 1
ATOM 4616 C C . ARG A 1 587 ? -25.172 12.438 0.721 1 51.72 587 ARG A C 1
ATOM 4618 O O . ARG A 1 587 ? -25.641 11.5 1.386 1 51.72 587 ARG A O 1
ATOM 4625 N N . THR A 1 588 ? -24.172 12.469 0.166 1 47.28 588 THR A N 1
ATOM 4626 C CA . THR A 1 588 ? -23.328 11.289 0.325 1 47.28 588 THR A CA 1
ATOM 4627 C C . THR A 1 588 ? -22.922 11.109 1.784 1 47.28 588 THR A C 1
ATOM 4629 O O . THR A 1 588 ? -22.453 10.039 2.176 1 47.28 588 THR A O 1
ATOM 4632 N N . ILE A 1 589 ? -22.891 12.203 2.613 1 46.22 589 ILE A N 1
ATOM 4633 C CA . ILE A 1 589 ? -22.062 12.078 3.805 1 46.22 589 ILE A CA 1
ATOM 4634 C C . ILE A 1 589 ? -22.953 12.016 5.051 1 46.22 589 ILE A C 1
ATOM 4636 O O . ILE A 1 589 ? -23.516 13.031 5.469 1 46.22 589 ILE A O 1
ATOM 4640 N N . VAL A 1 590 ? -23.797 11.086 5.176 1 37.5 590 VAL A N 1
ATOM 4641 C CA . VAL A 1 590 ? -24.406 10.984 6.496 1 37.5 590 VAL A CA 1
ATOM 4642 C C . VAL A 1 590 ? -23.344 10.602 7.531 1 37.5 590 VAL A C 1
ATOM 4644 O O . VAL A 1 590 ? -22.594 9.648 7.336 1 37.5 590 VAL A O 1
ATOM 4647 N N . PRO A 1 591 ? -23.062 11.547 8.484 1 35.16 591 PRO A N 1
ATOM 4648 C CA . PRO A 1 591 ? -22.016 11.445 9.5 1 35.16 591 PRO A CA 1
ATOM 4649 C C . PRO A 1 591 ? -22.078 10.133 10.289 1 35.16 591 PRO A C 1
ATOM 4651 O O . PRO A 1 591 ? -23.156 9.562 10.453 1 35.16 591 PRO A O 1
ATOM 4654 N N . SER A 1 592 ? -20.969 9.484 10.312 1 30.12 592 SER A N 1
ATOM 4655 C CA . SER A 1 592 ? -20.844 8.344 11.211 1 30.12 592 SER A CA 1
ATOM 4656 C C . SER A 1 592 ? -20.984 8.766 12.672 1 30.12 592 SER A C 1
ATOM 4658 O O . SER A 1 592 ? -20.359 9.734 13.109 1 30.12 592 SER A O 1
ATOM 4660 N N . LYS A 1 593 ? -22.125 8.719 13.312 1 27.72 593 LYS A N 1
ATOM 4661 C CA . LYS A 1 593 ? -22.25 8.992 14.742 1 27.72 593 LYS A CA 1
ATOM 4662 C C . LYS A 1 593 ? -21.266 8.148 15.547 1 27.72 593 LYS A C 1
ATOM 4664 O O . LYS A 1 593 ? -21.438 7.969 16.75 1 27.72 593 LYS A O 1
ATOM 4669 N N . VAL A 1 594 ? -20.422 7.328 15.016 1 24.53 594 VAL A N 1
ATOM 4670 C CA . VAL A 1 594 ? -19.844 6.562 16.125 1 24.53 594 VAL A CA 1
ATOM 4671 C C . VAL A 1 594 ? -18.859 7.43 16.891 1 24.53 594 VAL A C 1
ATOM 4673 O O . VAL A 1 594 ? -17.891 7.953 16.312 1 24.53 594 VAL A O 1
ATOM 4676 N N . ARG A 1 595 ? -19.156 7.98 18.016 1 21.94 595 ARG A N 1
ATOM 4677 C CA . ARG A 1 595 ? -18.172 8.414 19.016 1 21.94 595 ARG A CA 1
ATOM 4678 C C . ARG A 1 595 ? -17.234 7.277 19.391 1 21.94 595 ARG A C 1
ATOM 4680 O O . ARG A 1 595 ? -17.672 6.148 19.609 1 21.94 595 ARG A O 1
ATOM 4687 N N . MET B 1 1 ? -68.562 35.219 -27.219 1 22.05 1 MET B N 1
ATOM 4688 C CA . MET B 1 1 ? -67.438 35.281 -26.266 1 22.05 1 MET B CA 1
ATOM 4689 C C . MET B 1 1 ? -67.562 34.156 -25.234 1 22.05 1 MET B C 1
ATOM 4691 O O . MET B 1 1 ? -67.938 34.406 -24.094 1 22.05 1 MET B O 1
ATOM 4695 N N . THR B 1 2 ? -67.938 32.906 -25.453 1 23.19 2 THR B N 1
ATOM 4696 C CA . THR B 1 2 ? -68.375 31.609 -25.016 1 23.19 2 THR B CA 1
ATOM 4697 C C . THR B 1 2 ? -67.375 30.906 -24.172 1 23.19 2 THR B C 1
ATOM 4699 O O . THR B 1 2 ? -66.188 31.156 -24.297 1 23.19 2 THR B O 1
ATOM 4702 N N . SER B 1 3 ? -67.75 30.094 -23.016 1 23.33 3 SER B N 1
ATOM 4703 C CA . SER B 1 3 ? -67.25 29.609 -21.734 1 23.33 3 SER B CA 1
ATOM 4704 C C . SER B 1 3 ? -66.25 28.5 -21.922 1 23.33 3 SER B C 1
ATOM 4706 O O . SER B 1 3 ? -66.625 27.375 -22.281 1 23.33 3 SER B O 1
ATOM 4708 N N . ASP B 1 4 ? -65.25 28.516 -22.672 1 22.05 4 ASP B N 1
ATOM 4709 C CA . ASP B 1 4 ? -64.312 27.516 -23.156 1 22.05 4 ASP B CA 1
ATOM 4710 C C . ASP B 1 4 ? -63.594 26.812 -21.984 1 22.05 4 ASP B C 1
ATOM 4712 O O . ASP B 1 4 ? -62.5 27.203 -21.594 1 22.05 4 ASP B O 1
ATOM 4716 N N . LYS B 1 5 ? -64.375 26.391 -20.984 1 21.89 5 LYS B N 1
ATOM 4717 C CA . LYS B 1 5 ? -64 25.891 -19.656 1 21.89 5 LYS B CA 1
ATOM 4718 C C . LYS B 1 5 ? -63.188 24.609 -19.766 1 21.89 5 LYS B C 1
ATOM 4720 O O . LYS B 1 5 ? -62.25 24.406 -19 1 21.89 5 LYS B O 1
ATOM 4725 N N . ALA B 1 6 ? -63.656 23.516 -20.219 1 19.39 6 ALA B N 1
ATOM 4726 C CA . ALA B 1 6 ? -63.938 22.188 -19.672 1 19.39 6 ALA B CA 1
ATOM 4727 C C . ALA B 1 6 ? -62.719 21.266 -19.797 1 19.39 6 ALA B C 1
ATOM 4729 O O . ALA B 1 6 ? -62.5 20.406 -18.953 1 19.39 6 ALA B O 1
ATOM 4730 N N . HIS B 1 7 ? -62.281 21.031 -20.891 1 20.61 7 HIS B N 1
ATOM 4731 C CA . HIS B 1 7 ? -61.844 19.688 -21.234 1 20.61 7 HIS B CA 1
ATOM 4732 C C . HIS B 1 7 ? -60.531 19.359 -20.578 1 20.61 7 HIS B C 1
ATOM 4734 O O . HIS B 1 7 ? -59.469 19.562 -21.156 1 20.61 7 HIS B O 1
ATOM 4740 N N . PHE B 1 8 ? -60.312 19.859 -19.344 1 21.3 8 PHE B N 1
ATOM 4741 C CA . PHE B 1 8 ? -59.062 19.531 -18.672 1 21.3 8 PHE B CA 1
ATOM 4742 C C . PHE B 1 8 ? -58.844 18.016 -18.625 1 21.3 8 PHE B C 1
ATOM 4744 O O . PHE B 1 8 ? -59.531 17.328 -17.891 1 21.3 8 PHE B O 1
ATOM 4751 N N . THR B 1 9 ? -58.719 17.406 -19.656 1 20.66 9 THR B N 1
ATOM 4752 C CA . THR B 1 9 ? -58.656 15.961 -19.906 1 20.66 9 THR B CA 1
ATOM 4753 C C . THR B 1 9 ? -57.906 15.25 -18.797 1 20.66 9 THR B C 1
ATOM 4755 O O . THR B 1 9 ? -56.938 15.797 -18.25 1 20.66 9 THR B O 1
ATOM 4758 N N . LYS B 1 10 ? -58.406 14.094 -18.266 1 22.22 10 LYS B N 1
ATOM 4759 C CA . LYS B 1 10 ? -58.188 13.125 -17.188 1 22.22 10 LYS B CA 1
ATOM 4760 C C . LYS B 1 10 ? -56.75 12.633 -17.156 1 22.22 10 LYS B C 1
ATOM 4762 O O . LYS B 1 10 ? -56.125 12.438 -18.203 1 22.22 10 LYS B O 1
ATOM 4767 N N . LEU B 1 11 ? -56.094 12.781 -16.078 1 22.8 11 LEU B N 1
ATOM 4768 C CA . LEU B 1 11 ? -54.781 12.336 -15.719 1 22.8 11 LEU B CA 1
ATOM 4769 C C . LEU B 1 11 ? -54.562 10.867 -16.078 1 22.8 11 LEU B C 1
ATOM 4771 O O . LEU B 1 11 ? -55.469 10.055 -15.93 1 22.8 11 LEU B O 1
ATOM 4775 N N . PRO B 1 12 ? -53.812 10.539 -17.078 1 25.23 12 PRO B N 1
ATOM 4776 C CA . PRO B 1 12 ? -53.844 9.148 -17.531 1 25.23 12 PRO B CA 1
ATOM 4777 C C . PRO B 1 12 ? -53.938 8.148 -16.391 1 25.23 12 PRO B C 1
ATOM 4779 O O . PRO B 1 12 ? -53.5 8.445 -15.266 1 25.23 12 PRO B O 1
ATOM 4782 N N . GLU B 1 13 ? -54.844 7.258 -16.328 1 25.06 13 GLU B N 1
ATOM 4783 C CA . GLU B 1 13 ? -55.156 6.145 -15.438 1 25.06 13 GLU B CA 1
ATOM 4784 C C . GLU B 1 13 ? -53.906 5.379 -15.039 1 25.06 13 GLU B C 1
ATOM 4786 O O . GLU B 1 13 ? -53.031 5.086 -15.891 1 25.06 13 GLU B O 1
ATOM 4791 N N . PRO B 1 14 ? -53.469 5.469 -13.75 1 25.95 14 PRO B N 1
ATOM 4792 C CA . PRO B 1 14 ? -52.219 4.914 -13.227 1 25.95 14 PRO B CA 1
ATOM 4793 C C . PRO B 1 14 ? -52 3.465 -13.648 1 25.95 14 PRO B C 1
ATOM 4795 O O . PRO B 1 14 ? -52.875 2.621 -13.461 1 25.95 14 PRO B O 1
ATOM 4798 N N . ILE B 1 15 ? -51.594 3.154 -14.797 1 27.39 15 ILE B N 1
ATOM 4799 C CA . ILE B 1 15 ? -51.469 1.871 -15.484 1 27.39 15 ILE B CA 1
ATOM 4800 C C . ILE B 1 15 ? -50.844 0.845 -14.555 1 27.39 15 ILE B C 1
ATOM 4802 O O . ILE B 1 15 ? -49.656 0.499 -14.719 1 27.39 15 ILE B O 1
ATOM 4806 N N . PHE B 1 16 ? -50.969 1.003 -13.078 1 27.16 16 PHE B N 1
ATOM 4807 C CA . PHE B 1 16 ? -50.688 0.02 -12.039 1 27.16 16 PHE B CA 1
ATOM 4808 C C . PHE B 1 16 ? -51.438 -1.28 -12.297 1 27.16 16 PHE B C 1
ATOM 4810 O O . PHE B 1 16 ? -52.625 -1.377 -12.016 1 27.16 16 PHE B O 1
ATOM 4817 N N . GLY B 1 17 ? -51.219 -1.895 -13.289 1 28.52 17 GLY B N 1
ATOM 4818 C CA . GLY B 1 17 ? -51.844 -3.207 -13.328 1 28.52 17 GLY B CA 1
ATOM 4819 C C . GLY B 1 17 ? -51.656 -3.988 -12.039 1 28.52 17 GLY B C 1
ATOM 4820 O O . GLY B 1 17 ? -50.781 -3.678 -11.234 1 28.52 17 GLY B O 1
ATOM 4821 N N . GLY B 1 18 ? -52.688 -4.758 -11.461 1 29.14 18 GLY B N 1
ATOM 4822 C CA . GLY B 1 18 ? -53 -5.176 -10.102 1 29.14 18 GLY B CA 1
ATOM 4823 C C . GLY B 1 18 ? -51.781 -5.734 -9.375 1 29.14 18 GLY B C 1
ATOM 4824 O O . GLY B 1 18 ? -51.5 -5.336 -8.242 1 29.14 18 GLY B O 1
ATOM 4825 N N . ASP B 1 19 ? -51.219 -7.023 -9.734 1 32.94 19 ASP B N 1
ATOM 4826 C CA . ASP B 1 19 ? -50.281 -7.914 -9.055 1 32.94 19 ASP B CA 1
ATOM 4827 C C . ASP B 1 19 ? -48.875 -7.305 -9 1 32.94 19 ASP B C 1
ATOM 4829 O O . ASP B 1 19 ? -48.188 -7.457 -8 1 32.94 19 ASP B O 1
ATOM 4833 N N . SER B 1 20 ? -48.469 -6.738 -10.07 1 32.66 20 SER B N 1
ATOM 4834 C CA . SER B 1 20 ? -47.062 -6.391 -10.258 1 32.66 20 SER B CA 1
ATOM 4835 C C . SER B 1 20 ? -46.688 -5.16 -9.438 1 32.66 20 SER B C 1
ATOM 4837 O O . SER B 1 20 ? -45.531 -5.027 -8.992 1 32.66 20 SER B O 1
ATOM 4839 N N . ILE B 1 21 ? -47.562 -4.172 -9.336 1 31.88 21 ILE B N 1
ATOM 4840 C CA . ILE B 1 21 ? -47.281 -2.984 -8.539 1 31.88 21 ILE B CA 1
ATOM 4841 C C . ILE B 1 21 ? -47.281 -3.34 -7.055 1 31.88 21 ILE B C 1
ATOM 4843 O O . ILE B 1 21 ? -46.5 -2.801 -6.273 1 31.88 21 ILE B O 1
ATOM 4847 N N . ARG B 1 22 ? -48.312 -4.199 -6.617 1 31.86 22 ARG B N 1
ATOM 4848 C CA . ARG B 1 22 ? -48.312 -4.715 -5.254 1 31.86 22 ARG B CA 1
ATOM 4849 C C . ARG B 1 22 ? -46.969 -5.359 -4.918 1 31.86 22 ARG B C 1
ATOM 4851 O O . ARG B 1 22 ? -46.438 -5.156 -3.83 1 31.86 22 ARG B O 1
ATOM 4858 N N . ASP B 1 23 ? -46.469 -6.09 -5.832 1 35.12 23 ASP B N 1
ATOM 4859 C CA . ASP B 1 23 ? -45.188 -6.762 -5.578 1 35.12 23 ASP B CA 1
ATOM 4860 C C . ASP B 1 23 ? -44.062 -5.75 -5.488 1 35.12 23 ASP B C 1
ATOM 4862 O O . ASP B 1 23 ? -43.156 -5.887 -4.648 1 35.12 23 ASP B O 1
ATOM 4866 N N . ARG B 1 24 ? -44.125 -4.73 -6.293 1 35.88 24 ARG B N 1
ATOM 4867 C CA . ARG B 1 24 ? -43.062 -3.732 -6.258 1 35.88 24 ARG B CA 1
ATOM 4868 C C . ARG B 1 24 ? -43.188 -2.848 -5.02 1 35.88 24 ARG B C 1
ATOM 4870 O O . ARG B 1 24 ? -42.188 -2.492 -4.402 1 35.88 24 ARG B O 1
ATOM 4877 N N . LEU B 1 25 ? -44.438 -2.359 -4.828 1 35.31 25 LEU B N 1
ATOM 4878 C CA . LEU B 1 25 ? -44.625 -1.626 -3.586 1 35.31 25 LEU B CA 1
ATOM 4879 C C . LEU B 1 25 ? -44.312 -2.498 -2.379 1 35.31 25 LEU B C 1
ATOM 4881 O O . LEU B 1 25 ? -43.719 -2.018 -1.397 1 35.31 25 LEU B O 1
ATOM 4885 N N . ASN B 1 26 ? -44.688 -3.801 -2.498 1 36.84 26 ASN B N 1
ATOM 4886 C CA . ASN B 1 26 ? -44.281 -4.746 -1.464 1 36.84 26 ASN B CA 1
ATOM 4887 C C . ASN B 1 26 ? -42.75 -4.844 -1.354 1 36.84 26 ASN B C 1
ATOM 4889 O O . ASN B 1 26 ? -42.219 -4.863 -0.251 1 36.84 26 ASN B O 1
ATOM 4893 N N . ASP B 1 27 ? -42.156 -4.883 -2.471 1 39.78 27 ASP B N 1
ATOM 4894 C CA . ASP B 1 27 ? -40.719 -4.961 -2.432 1 39.78 27 ASP B CA 1
ATOM 4895 C C . ASP B 1 27 ? -40.094 -3.643 -1.963 1 39.78 27 ASP B C 1
ATOM 4897 O O . ASP B 1 27 ? -39.188 -3.635 -1.155 1 39.78 27 ASP B O 1
ATOM 4901 N N . GLU B 1 28 ? -40.625 -2.557 -2.496 1 40.03 28 GLU B N 1
ATOM 4902 C CA . GLU B 1 28 ? -40.125 -1.264 -2.029 1 40.03 28 GLU B CA 1
ATOM 4903 C C . GLU B 1 28 ? -40.5 -1.031 -0.565 1 40.03 28 GLU B C 1
ATOM 4905 O O . GLU B 1 28 ? -39.688 -0.495 0.2 1 40.03 28 GLU B O 1
ATOM 4910 N N . TYR B 1 29 ? -41.75 -1.338 -0.244 1 36.97 29 TYR B N 1
ATOM 4911 C CA . TYR B 1 29 ? -42.125 -1.284 1.161 1 36.97 29 TYR B CA 1
ATOM 4912 C C . TYR B 1 29 ? -41.312 -2.271 1.99 1 36.97 29 TYR B C 1
ATOM 4914 O O . TYR B 1 29 ? -40.844 -1.938 3.084 1 36.97 29 TYR B O 1
ATOM 4922 N N . LEU B 1 30 ? -41.188 -3.387 1.441 1 39.81 30 LEU B N 1
ATOM 4923 C CA . LEU B 1 30 ? -40.312 -4.344 2.117 1 39.81 30 LEU B CA 1
ATOM 4924 C C . LEU B 1 30 ? -38.875 -3.84 2.148 1 39.81 30 LEU B C 1
ATOM 4926 O O . LEU B 1 30 ? -38.188 -3.99 3.158 1 39.81 30 LEU B O 1
ATOM 4930 N N . ASP B 1 31 ? -38.531 -3.256 1.07 1 44.16 31 ASP B N 1
ATOM 4931 C CA . ASP B 1 31 ? -37.219 -2.623 1.066 1 44.16 31 ASP B CA 1
ATOM 4932 C C . ASP B 1 31 ? -37.156 -1.464 2.059 1 44.16 31 ASP B C 1
ATOM 4934 O O . ASP B 1 31 ? -36.156 -1.275 2.748 1 44.16 31 ASP B O 1
ATOM 4938 N N . GLY B 1 32 ? -38.219 -0.704 2.066 1 41.56 32 GLY B N 1
ATOM 4939 C CA . GLY B 1 32 ? -38.344 0.326 3.088 1 41.56 32 GLY B CA 1
ATOM 4940 C C . GLY B 1 32 ? -38.344 -0.231 4.5 1 41.56 32 GLY B C 1
ATOM 4941 O O . GLY B 1 32 ? -37.656 0.31 5.387 1 41.56 32 GLY B O 1
ATOM 4942 N N . ILE B 1 33 ? -39.031 -1.238 4.621 1 42.31 33 ILE B N 1
ATOM 4943 C CA . ILE B 1 33 ? -39.031 -1.922 5.91 1 42.31 33 ILE B CA 1
ATOM 4944 C C . ILE B 1 33 ? -37.656 -2.498 6.18 1 42.31 33 ILE B C 1
ATOM 4946 O O . ILE B 1 33 ? -37.125 -2.385 7.293 1 42.31 33 ILE B O 1
ATOM 4950 N N . GLU B 1 34 ? -37.188 -2.979 5.164 1 42.03 34 GLU B N 1
ATOM 4951 C CA . GLU B 1 34 ? -35.844 -3.508 5.32 1 42.03 34 GLU B CA 1
ATOM 4952 C C . GLU B 1 34 ? -34.844 -2.395 5.625 1 42.03 34 GLU B C 1
ATOM 4954 O O . GLU B 1 34 ? -33.969 -2.551 6.488 1 42.03 34 GLU B O 1
ATOM 4959 N N . ASN B 1 35 ? -35.062 -1.396 4.938 1 45.56 35 ASN B N 1
ATOM 4960 C CA . ASN B 1 35 ? -34.219 -0.242 5.23 1 45.56 35 ASN B CA 1
ATOM 4961 C C . ASN B 1 35 ? -34.469 0.29 6.641 1 45.56 35 ASN B C 1
ATOM 4963 O O . ASN B 1 35 ? -33.531 0.674 7.336 1 45.56 35 ASN B O 1
ATOM 4967 N N . TYR B 1 36 ? -35.719 0.277 6.957 1 42.44 36 TYR B N 1
ATOM 4968 C CA . TYR B 1 36 ? -36.094 0.69 8.312 1 42.44 36 TYR B CA 1
ATOM 4969 C C . TYR B 1 36 ? -35.531 -0.295 9.336 1 42.44 36 TYR B C 1
ATOM 4971 O O . TYR B 1 36 ? -35 0.11 10.367 1 42.44 36 TYR B O 1
ATOM 4979 N N . ILE B 1 37 ? -35.625 -1.451 9.016 1 43.94 37 ILE B N 1
ATOM 4980 C CA . ILE B 1 37 ? -35.062 -2.484 9.875 1 43.94 37 ILE B CA 1
ATOM 4981 C C . ILE B 1 37 ? -33.562 -2.342 9.938 1 43.94 37 ILE B C 1
ATOM 4983 O O . ILE B 1 37 ? -32.938 -2.445 11.008 1 43.94 37 ILE B O 1
ATOM 4987 N N . ASP B 1 38 ? -33.062 -2.119 8.852 1 45.28 38 ASP B N 1
ATOM 4988 C CA . ASP B 1 38 ? -31.609 -1.894 8.812 1 45.28 38 ASP B CA 1
ATOM 4989 C C . ASP B 1 38 ? -31.219 -0.652 9.609 1 45.28 38 ASP B C 1
ATOM 4991 O O . ASP B 1 38 ? -30.219 -0.65 10.32 1 45.28 38 ASP B O 1
ATOM 4995 N N . GLU B 1 39 ? -32.094 0.271 9.508 1 46.22 39 GLU B N 1
ATOM 4996 C CA . GLU B 1 39 ? -31.875 1.477 10.305 1 46.22 39 GLU B CA 1
ATOM 4997 C C . GLU B 1 39 ? -32.031 1.191 11.797 1 46.22 39 GLU B C 1
ATOM 4999 O O . GLU B 1 39 ? -31.266 1.683 12.617 1 46.22 39 GLU B O 1
ATOM 5004 N N . LEU B 1 40 ? -33.062 0.445 12.039 1 44.84 40 LEU B N 1
ATOM 5005 C CA . LEU B 1 40 ? -33.281 0.061 13.43 1 44.84 40 LEU B CA 1
ATOM 5006 C C . LEU B 1 40 ? -32.125 -0.825 13.93 1 44.84 40 LEU B C 1
ATOM 5008 O O . LEU B 1 40 ? -31.672 -0.667 15.062 1 44.84 40 LEU B O 1
ATOM 5012 N N . HIS B 1 41 ? -31.719 -1.595 13.094 1 44.25 41 HIS B N 1
ATOM 5013 C CA . HIS B 1 41 ? -30.562 -2.432 13.398 1 44.25 41 HIS B CA 1
ATOM 5014 C C . HIS B 1 41 ? -29.312 -1.587 13.633 1 44.25 41 HIS B C 1
ATOM 5016 O O . HIS B 1 41 ? -28.562 -1.829 14.578 1 44.25 41 HIS B O 1
ATOM 5022 N N . ALA B 1 42 ? -29.203 -0.778 12.805 1 47.31 42 ALA B N 1
ATOM 5023 C CA . ALA B 1 42 ? -28.078 0.137 12.961 1 47.31 42 ALA B CA 1
ATOM 5024 C C . ALA B 1 42 ? -28.172 0.902 14.281 1 47.31 42 ALA B C 1
ATOM 5026 O O . ALA B 1 42 ? -27.172 1.088 14.969 1 47.31 42 ALA B O 1
ATOM 5027 N N . HIS B 1 43 ? -29.359 1.227 14.555 1 44.84 43 HIS B N 1
ATOM 5028 C CA . HIS B 1 43 ? -29.594 1.918 15.812 1 44.84 43 HIS B CA 1
ATOM 5029 C C . HIS B 1 43 ? -29.359 0.99 17 1 44.84 43 HIS B C 1
ATOM 5031 O O . HIS B 1 43 ? -28.797 1.408 18.016 1 44.84 43 HIS B O 1
ATOM 5037 N N . LEU B 1 44 ? -29.766 -0.15 16.812 1 45.69 44 LEU B N 1
ATOM 5038 C CA . LEU B 1 44 ? -29.547 -1.145 17.859 1 45.69 44 LEU B CA 1
ATOM 5039 C C . LEU B 1 44 ? -28.047 -1.397 18.062 1 45.69 44 LEU B C 1
ATOM 5041 O O . LEU B 1 44 ? -27.578 -1.498 19.188 1 45.69 44 LEU B O 1
ATOM 5045 N N . LEU B 1 45 ? -27.422 -1.477 17.016 1 47.06 45 LEU B N 1
ATOM 5046 C CA . LEU B 1 45 ? -25.984 -1.669 17.094 1 47.06 45 LEU B CA 1
ATOM 5047 C C . LEU B 1 45 ? -25.312 -0.481 17.781 1 47.06 45 LEU B C 1
ATOM 5049 O O . LEU B 1 45 ? -24.375 -0.656 18.562 1 47.06 45 LEU B O 1
ATOM 5053 N N . THR B 1 46 ? -25.859 0.581 17.516 1 49.41 46 THR B N 1
ATOM 5054 C CA . THR B 1 46 ? -25.359 1.773 18.188 1 49.41 46 THR B CA 1
ATOM 5055 C C . THR B 1 46 ? -25.641 1.704 19.688 1 49.41 46 THR B C 1
ATOM 5057 O O . THR B 1 46 ? -24.797 2.076 20.5 1 49.41 46 THR B O 1
ATOM 5060 N N . ILE B 1 47 ? -26.812 1.204 20 1 46.53 47 ILE B N 1
ATOM 5061 C CA . ILE B 1 47 ? -27.172 1.062 21.406 1 46.53 47 ILE B CA 1
ATOM 5062 C C . ILE B 1 47 ? -26.297 0.005 22.062 1 46.53 47 ILE B C 1
ATOM 5064 O O . ILE B 1 47 ? -25.812 0.197 23.188 1 46.53 47 ILE B O 1
ATOM 5068 N N . GLN B 1 48 ? -26.094 -0.931 21.359 1 46.72 48 GLN B N 1
ATOM 5069 C CA . GLN B 1 48 ? -25.234 -1.987 21.891 1 46.72 48 GLN B CA 1
ATOM 5070 C C . GLN B 1 48 ? -23.797 -1.494 22.062 1 46.72 48 GLN B C 1
ATOM 5072 O O . GLN B 1 48 ? -23.141 -1.819 23.062 1 46.72 48 GLN B O 1
ATOM 5077 N N . LYS B 1 49 ? -23.422 -0.848 21.172 1 50.69 49 LYS B N 1
ATOM 5078 C CA . LYS B 1 49 ? -22.094 -0.232 21.281 1 50.69 49 LYS B CA 1
ATOM 5079 C C . LYS B 1 49 ? -22.031 0.731 22.453 1 50.69 49 LYS B C 1
ATOM 5081 O O . LYS B 1 49 ? -21.047 0.747 23.203 1 50.69 49 LYS B O 1
ATOM 5086 N N . ASP B 1 50 ? -23.016 1.453 22.609 1 49.66 50 ASP B N 1
ATOM 5087 C CA . ASP B 1 50 ? -23.094 2.342 23.766 1 49.66 50 ASP B CA 1
ATOM 5088 C C . ASP B 1 50 ? -23.047 1.553 25.062 1 49.66 50 ASP B C 1
ATOM 5090 O O . ASP B 1 50 ? -22.422 1.981 26.031 1 49.66 50 ASP B O 1
ATOM 5094 N N . GLU B 1 51 ? -23.734 0.481 25 1 48.94 51 GLU B N 1
ATOM 5095 C CA . GLU B 1 51 ? -23.719 -0.386 26.172 1 48.94 51 GLU B CA 1
ATOM 5096 C C . GLU B 1 51 ? -22.328 -0.943 26.438 1 48.94 51 GLU B C 1
ATOM 5098 O O . GLU B 1 51 ? -21.859 -0.957 27.578 1 48.94 51 GLU B O 1
ATOM 5103 N N . THR B 1 52 ? -21.75 -1.321 25.422 1 50.84 52 THR B N 1
ATOM 5104 C CA . THR B 1 52 ? -20.406 -1.861 25.531 1 50.84 52 THR B CA 1
ATOM 5105 C C . THR B 1 52 ? -19.422 -0.772 25.969 1 50.84 52 THR B C 1
ATOM 5107 O O . THR B 1 52 ? -18.562 -1.006 26.812 1 50.84 52 THR B O 1
ATOM 5110 N N . ASP B 1 53 ? -19.547 0.275 25.375 1 52.22 53 ASP B N 1
ATOM 5111 C CA . ASP B 1 53 ? -18.703 1.405 25.766 1 52.22 53 ASP B CA 1
ATOM 5112 C C . ASP B 1 53 ? -18.922 1.791 27.219 1 52.22 53 ASP B C 1
ATOM 5114 O O . ASP B 1 53 ? -17.969 2.078 27.938 1 52.22 53 ASP B O 1
ATOM 5118 N N . ALA B 1 54 ? -20.125 1.79 27.625 1 49.59 54 ALA B N 1
ATOM 5119 C CA . ALA B 1 54 ? -20.469 2.109 29.016 1 49.59 54 ALA B CA 1
ATOM 5120 C C . ALA B 1 54 ? -19.891 1.067 29.969 1 49.59 54 ALA B C 1
ATOM 5122 O O . ALA B 1 54 ? -19.359 1.414 31.031 1 49.59 54 ALA B O 1
ATOM 5123 N N . ARG B 1 55 ? -19.984 -0.045 29.516 1 50.75 55 ARG B N 1
ATOM 5124 C CA . ARG B 1 55 ? -19.406 -1.103 30.344 1 50.75 55 ARG B CA 1
ATOM 5125 C C . ARG B 1 55 ? -17.891 -0.994 30.391 1 50.75 55 ARG B C 1
ATOM 5127 O O . ARG B 1 55 ? -17.266 -1.197 31.438 1 50.75 55 ARG B O 1
ATOM 5134 N N . GLY B 1 56 ? -17.297 -0.777 29.266 1 52.75 56 GLY B N 1
ATOM 5135 C CA . GLY B 1 56 ? -15.859 -0.583 29.219 1 52.75 56 GLY B CA 1
ATOM 5136 C C . GLY B 1 56 ? -15.391 0.599 30.047 1 52.75 56 GLY B C 1
ATOM 5137 O O . GLY B 1 56 ? -14.422 0.49 30.797 1 52.75 56 GLY B O 1
ATOM 5138 N N . GLU B 1 57 ? -15.992 1.654 29.891 1 54.19 57 GLU B N 1
ATOM 5139 C CA . GLU B 1 57 ? -15.688 2.822 30.719 1 54.19 57 GLU B CA 1
ATOM 5140 C C . GLU B 1 57 ? -15.844 2.51 32.219 1 54.19 57 GLU B C 1
ATOM 5142 O O . GLU B 1 57 ? -15.031 2.936 33.031 1 54.19 57 GLU B O 1
ATOM 5147 N N . PHE B 1 58 ? -16.828 1.822 32.5 1 49.12 58 PHE B N 1
ATOM 5148 C CA . PHE B 1 58 ? -17.047 1.409 33.875 1 49.12 58 PHE B CA 1
ATOM 5149 C C . PHE B 1 58 ? -15.93 0.494 34.375 1 49.12 58 PHE B C 1
ATOM 5151 O O . PHE B 1 58 ? -15.438 0.647 35.5 1 49.12 58 PHE B O 1
ATOM 5158 N N . ALA B 1 59 ? -15.633 -0.361 33.562 1 52 59 ALA B N 1
ATOM 5159 C CA . ALA B 1 59 ? -14.547 -1.263 33.969 1 52 59 ALA B CA 1
ATOM 5160 C C . ALA B 1 59 ? -13.25 -0.497 34.156 1 52 59 ALA B C 1
ATOM 5162 O O . ALA B 1 59 ? -12.5 -0.764 35.094 1 52 59 ALA B O 1
ATOM 5163 N N . GLU B 1 60 ? -12.984 0.386 33.312 1 55 60 GLU B N 1
ATOM 5164 C CA . GLU B 1 60 ? -11.789 1.212 33.469 1 55 60 GLU B CA 1
ATOM 5165 C C . GLU B 1 60 ? -11.859 2.072 34.719 1 55 60 GLU B C 1
ATOM 5167 O O . GLU B 1 60 ? -10.859 2.229 35.406 1 55 60 GLU B O 1
ATOM 5172 N N . ASP B 1 61 ? -12.977 2.598 34.938 1 51.66 61 ASP B N 1
ATOM 5173 C CA . ASP B 1 61 ? -13.172 3.379 36.156 1 51.66 61 ASP B CA 1
ATOM 5174 C C . ASP B 1 61 ? -13.023 2.506 37.406 1 51.66 61 ASP B C 1
ATOM 5176 O O . ASP B 1 61 ? -12.445 2.938 38.406 1 51.66 61 ASP B O 1
ATOM 5180 N N . LEU B 1 62 ? -13.516 1.401 37.281 1 50.72 62 LEU B N 1
ATOM 5181 C CA . LEU B 1 62 ? -13.359 0.472 38.406 1 50.72 62 LEU B CA 1
ATOM 5182 C C . LEU B 1 62 ? -11.891 0.13 38.625 1 50.72 62 LEU B C 1
ATOM 5184 O O . LEU B 1 62 ? -11.445 0.032 39.781 1 50.72 62 LEU B O 1
ATOM 5188 N N . LYS B 1 63 ? -11.18 -0.041 37.656 1 52.88 63 LYS B N 1
ATOM 5189 C CA . LYS B 1 63 ? -9.75 -0.324 37.781 1 52.88 63 LYS B CA 1
ATOM 5190 C C . LYS B 1 63 ? -9.008 0.858 38.406 1 52.88 63 LYS B C 1
ATOM 5192 O O . LYS B 1 63 ? -8.125 0.675 39.25 1 52.88 63 LYS B O 1
ATOM 5197 N N . LYS B 1 64 ? -9.328 2.02 38 1 55.78 64 LYS B N 1
ATOM 5198 C CA . LYS B 1 64 ? -8.734 3.221 38.594 1 55.78 64 LYS B CA 1
ATOM 5199 C C . LYS B 1 64 ? -9.07 3.34 40.062 1 55.78 64 LYS B C 1
ATOM 5201 O O . LYS B 1 64 ? -8.227 3.723 40.875 1 55.78 64 LYS B O 1
ATOM 5206 N N . LEU B 1 65 ? -10.258 3.023 40.344 1 51.03 65 LEU B N 1
ATOM 5207 C CA . LEU B 1 65 ? -10.695 3.068 41.75 1 51.03 65 LEU B CA 1
ATOM 5208 C C . LEU B 1 65 ? -10.016 1.97 42.562 1 51.03 65 LEU B C 1
ATOM 5210 O O . LEU B 1 65 ? -9.648 2.186 43.719 1 51.03 65 LEU B O 1
ATOM 5214 N N . ALA B 1 66 ? -9.852 0.908 41.969 1 50.09 66 ALA B N 1
ATOM 5215 C CA . ALA B 1 66 ? -9.203 -0.2 42.656 1 50.09 66 ALA B CA 1
ATOM 5216 C C . ALA B 1 66 ? -7.746 0.122 42.969 1 50.09 66 ALA B C 1
ATOM 5218 O O . ALA B 1 66 ? -7.203 -0.343 43.969 1 50.09 66 ALA B O 1
ATOM 5219 N N . SER B 1 67 ? -7.047 0.83 42.125 1 49.31 67 SER B N 1
ATOM 5220 C CA . SER B 1 67 ? -5.656 1.184 42.375 1 49.31 67 SER B CA 1
ATOM 5221 C C . SER B 1 67 ? -5.551 2.316 43.406 1 49.31 67 SER B C 1
ATOM 5223 O O . SER B 1 67 ? -4.461 2.621 43.875 1 49.31 67 SER B O 1
ATOM 5225 N N . ALA B 1 68 ? -6.605 2.93 43.656 1 45.47 68 ALA B N 1
ATOM 5226 C CA . ALA B 1 68 ? -6.578 3.984 44.656 1 45.47 68 ALA B CA 1
ATOM 5227 C C . ALA B 1 68 ? -6.656 3.398 46.062 1 45.47 68 ALA B C 1
ATOM 5229 O O . ALA B 1 68 ? -7.188 2.303 46.25 1 45.47 68 ALA B O 1
ATOM 5230 N N . LYS B 1 69 ? -5.852 3.898 47.062 1 52.38 69 LYS B N 1
ATOM 5231 C CA . LYS B 1 69 ? -5.742 3.461 48.438 1 52.38 69 LYS B CA 1
ATOM 5232 C C . LYS B 1 69 ? -7.117 3.201 49.062 1 52.38 69 LYS B C 1
ATOM 5234 O O . LYS B 1 69 ? -8.039 3.994 48.875 1 52.38 69 LYS B O 1
ATOM 5239 N N . PRO B 1 70 ? -7.27 1.995 49.781 1 50.12 70 PRO B N 1
ATOM 5240 C CA . PRO B 1 70 ? -8.5 1.521 50.438 1 50.12 70 PRO B CA 1
ATOM 5241 C C . PRO B 1 70 ? -8.953 2.428 51.562 1 50.12 70 PRO B C 1
ATOM 5243 O O . PRO B 1 70 ? -8.125 2.92 52.344 1 50.12 70 PRO B O 1
ATOM 5246 N N . GLY B 1 71 ? -9.664 3.58 51.562 1 48 71 GLY B N 1
ATOM 5247 C CA . GLY B 1 71 ? -10.312 4.289 52.625 1 48 71 GLY B CA 1
ATOM 5248 C C . GLY B 1 71 ? -11.797 4.508 52.406 1 48 71 GLY B C 1
ATOM 5249 O O . GLY B 1 71 ? -12.344 4.07 51.406 1 48 71 GLY B O 1
ATOM 5250 N N . LYS B 1 72 ? -12.594 5.016 53.469 1 52.69 72 LYS B N 1
ATOM 5251 C CA . LYS B 1 72 ? -14.031 5.258 53.5 1 52.69 72 LYS B CA 1
ATOM 5252 C C . LYS B 1 72 ? -14.477 6.012 52.25 1 52.69 72 LYS B C 1
ATOM 5254 O O . LYS B 1 72 ? -15.539 5.723 51.688 1 52.69 72 LYS B O 1
ATOM 5259 N N . LYS B 1 73 ? -13.688 6.867 51.75 1 54.41 73 LYS B N 1
ATOM 5260 C CA . LYS B 1 73 ? -13.977 7.668 50.562 1 54.41 73 LYS B CA 1
ATOM 5261 C C . LYS B 1 73 ? -13.938 6.812 49.312 1 54.41 73 LYS B C 1
ATOM 5263 O O . LYS B 1 73 ? -14.734 7.012 48.375 1 54.41 73 LYS B O 1
ATOM 5268 N N . ARG B 1 74 ? -13.234 5.762 49.312 1 53.66 74 ARG B N 1
ATOM 5269 C CA . ARG B 1 74 ? -13.156 4.836 48.188 1 53.66 74 ARG B CA 1
ATOM 5270 C C . ARG B 1 74 ? -14.438 4.016 48.062 1 53.66 74 ARG B C 1
ATOM 5272 O O . ARG B 1 74 ? -14.938 3.811 46.969 1 53.66 74 ARG B O 1
ATOM 5279 N N . THR B 1 75 ? -14.844 3.611 49.188 1 53.31 75 THR B N 1
ATOM 5280 C CA . THR B 1 75 ? -16.047 2.801 49.219 1 53.31 75 THR B CA 1
ATOM 5281 C C . THR B 1 75 ? -17.25 3.611 48.75 1 53.31 75 THR B C 1
ATOM 5283 O O . THR B 1 75 ? -18.109 3.092 48.031 1 53.31 75 THR B O 1
ATOM 5286 N N . ASN B 1 76 ? -17.281 4.883 49.094 1 54.12 76 ASN B N 1
ATOM 5287 C CA . ASN B 1 76 ? -18.375 5.754 48.656 1 54.12 76 ASN B CA 1
ATOM 5288 C C . ASN B 1 76 ? -18.266 6.062 47.156 1 54.12 76 ASN B C 1
ATOM 5290 O O . ASN B 1 76 ? -19.281 6.125 46.469 1 54.12 76 ASN B O 1
ATOM 5294 N N . ASP B 1 77 ? -17.047 6.145 46.688 1 54.97 77 ASP B N 1
ATOM 5295 C CA . ASP B 1 77 ? -16.828 6.414 45.281 1 54.97 77 ASP B CA 1
ATOM 5296 C C . ASP B 1 77 ? -17.109 5.176 44.438 1 54.97 77 ASP B C 1
ATOM 5298 O O . ASP B 1 77 ? -17.688 5.277 43.344 1 54.97 77 ASP B O 1
ATOM 5302 N N . GLU B 1 78 ? -16.844 4.09 45 1 54.03 78 GLU B N 1
ATOM 5303 C CA . GLU B 1 78 ? -17.172 2.824 44.344 1 54.03 78 GLU B CA 1
ATOM 5304 C C . GLU B 1 78 ? -18.672 2.604 44.25 1 54.03 78 GLU B C 1
ATOM 5306 O O . GLU B 1 78 ? -19.188 2.148 43.25 1 54.03 78 GLU B O 1
ATOM 5311 N N . THR B 1 79 ? -19.25 2.896 45.406 1 55.84 79 THR B N 1
ATOM 5312 C CA . THR B 1 79 ? -20.688 2.727 45.438 1 55.84 79 THR B CA 1
ATOM 5313 C C . THR B 1 79 ? -21.391 3.699 44.5 1 55.84 79 THR B C 1
ATOM 5315 O O . THR B 1 79 ? -22.328 3.328 43.812 1 55.84 79 THR B O 1
ATOM 5318 N N . GLN B 1 80 ? -20.875 4.859 44.375 1 53.72 80 GLN B N 1
ATOM 5319 C CA . GLN B 1 80 ? -21.438 5.867 43.5 1 53.72 80 GLN B CA 1
ATOM 5320 C C . GLN B 1 80 ? -21.188 5.512 42.031 1 53.72 80 GLN B C 1
ATOM 5322 O O . GLN B 1 80 ? -22.062 5.668 41.188 1 53.72 80 GLN B O 1
ATOM 5327 N N . TYR B 1 81 ? -20.047 4.98 41.844 1 51.16 81 TYR B N 1
ATOM 5328 C CA . TYR B 1 81 ? -19.734 4.566 40.469 1 51.16 81 TYR B CA 1
ATOM 5329 C C . TYR B 1 81 ? -20.547 3.342 40.062 1 51.16 81 TYR B C 1
ATOM 5331 O O . TYR B 1 81 ? -21.016 3.25 38.938 1 51.16 81 TYR B O 1
ATOM 5339 N N . GLN B 1 82 ? -20.734 2.488 41.031 1 52.78 82 GLN B N 1
ATOM 5340 C CA . GLN B 1 82 ? -21.578 1.324 40.781 1 52.78 82 GLN B CA 1
ATOM 5341 C C . GLN B 1 82 ? -23.031 1.736 40.562 1 52.78 82 GLN B C 1
ATOM 5343 O O . GLN B 1 82 ? -23.703 1.185 39.688 1 52.78 82 GLN B O 1
ATOM 5348 N N . GLN B 1 83 ? -23.453 2.652 41.281 1 55.25 83 GLN B N 1
ATOM 5349 C CA . GLN B 1 83 ? -24.828 3.139 41.125 1 55.25 83 GLN B CA 1
ATOM 5350 C C . GLN B 1 83 ? -25 3.873 39.812 1 55.25 83 GLN B C 1
ATOM 5352 O O . GLN B 1 83 ? -26 3.705 39.125 1 55.25 83 GLN B O 1
ATOM 5357 N N . MET B 1 84 ? -24.016 4.559 39.438 1 51.91 84 MET B N 1
ATOM 5358 C CA . MET B 1 84 ? -24.016 5.27 38.156 1 51.91 84 MET B CA 1
ATOM 5359 C C . MET B 1 84 ? -23.953 4.289 37 1 51.91 84 MET B C 1
ATOM 5361 O O . MET B 1 84 ? -24.656 4.469 36 1 51.91 84 MET B O 1
ATOM 5365 N N . PHE B 1 85 ? -23.188 3.293 37.25 1 51 85 PHE B N 1
ATOM 5366 C CA . PHE B 1 85 ? -23.109 2.219 36.25 1 51 85 PHE B CA 1
ATOM 5367 C C . PHE B 1 85 ? -24.453 1.486 36.156 1 51 85 PHE B C 1
ATOM 5369 O O . PHE B 1 85 ? -24.938 1.241 35.062 1 51 85 PHE B O 1
ATOM 5376 N N . GLN B 1 86 ? -24.969 1.178 37.312 1 54.22 86 GLN B N 1
ATOM 5377 C CA . GLN B 1 86 ? -26.25 0.478 37.312 1 54.22 86 GLN B CA 1
ATOM 5378 C C . GLN B 1 86 ? -27.359 1.343 36.719 1 54.22 86 GLN B C 1
ATOM 5380 O O . GLN B 1 86 ? -28.219 0.843 36 1 54.22 86 GLN B O 1
ATOM 5385 N N . SER B 1 87 ? -27.281 2.539 36.938 1 55.66 87 SER B N 1
ATOM 5386 C CA . SER B 1 87 ? -28.266 3.469 36.375 1 55.66 87 SER B CA 1
ATOM 5387 C C . SER B 1 87 ? -28.094 3.615 34.875 1 55.66 87 SER B C 1
ATOM 5389 O O . SER B 1 87 ? -29.078 3.631 34.125 1 55.66 87 SER B O 1
ATOM 5391 N N . ARG B 1 88 ? -26.875 3.65 34.469 1 52.16 88 ARG B N 1
ATOM 5392 C CA . ARG B 1 88 ? -26.578 3.703 33.031 1 52.16 88 ARG B CA 1
ATOM 5393 C C . ARG B 1 88 ? -27 2.41 32.344 1 52.16 88 ARG B C 1
ATOM 5395 O O . ARG B 1 88 ? -27.562 2.443 31.25 1 52.16 88 ARG B O 1
ATOM 5402 N N . MET B 1 89 ? -26.766 1.359 33.062 1 53.38 89 MET B N 1
ATOM 5403 C CA . MET B 1 89 ? -27.156 0.057 32.531 1 53.38 89 MET B CA 1
ATOM 5404 C C . MET B 1 89 ? -28.672 -0.074 32.5 1 53.38 89 MET B C 1
ATOM 5406 O O . MET B 1 89 ? -29.234 -0.625 31.531 1 53.38 89 MET B O 1
ATOM 5410 N N . LYS B 1 90 ? -29.281 0.34 33.438 1 56.88 90 LYS B N 1
ATOM 5411 C CA . LYS B 1 90 ? -30.734 0.315 33.5 1 56.88 90 LYS B CA 1
ATOM 5412 C C . LYS B 1 90 ? -31.328 1.185 32.375 1 56.88 90 LYS B C 1
ATOM 5414 O O . LYS B 1 90 ? -32.312 0.803 31.75 1 56.88 90 LYS B O 1
ATOM 5419 N N . LYS B 1 91 ? -30.656 2.277 32.156 1 53.16 91 LYS B N 1
ATOM 5420 C CA . LYS B 1 91 ? -31.109 3.158 31.078 1 53.16 91 LYS B CA 1
ATOM 5421 C C . LYS B 1 91 ? -30.875 2.516 29.719 1 53.16 91 LYS B C 1
ATOM 5423 O O . LYS B 1 91 ? -31.734 2.6 28.844 1 53.16 91 LYS B O 1
ATOM 5428 N N . ILE B 1 92 ? -29.781 1.898 29.625 1 51.81 92 ILE B N 1
ATOM 5429 C CA . ILE B 1 92 ? -29.469 1.179 28.391 1 51.81 92 ILE B CA 1
ATOM 5430 C C . ILE B 1 92 ? -30.453 0.018 28.219 1 51.81 92 ILE B C 1
ATOM 5432 O O . ILE B 1 92 ? -30.969 -0.206 27.125 1 51.81 92 ILE B O 1
ATOM 5436 N N . LYS B 1 93 ? -30.719 -0.616 29.312 1 53.84 93 LYS B N 1
ATOM 5437 C CA . LYS B 1 93 ? -31.688 -1.705 29.297 1 53.84 93 LYS B CA 1
ATOM 5438 C C . LYS B 1 93 ? -33.094 -1.186 28.984 1 53.84 93 LYS B C 1
ATOM 5440 O O . LYS B 1 93 ? -33.844 -1.821 28.234 1 53.84 93 LYS B O 1
ATOM 5445 N N . SER B 1 94 ? -33.406 -0.136 29.516 1 56.84 94 SER B N 1
ATOM 5446 C CA . SER B 1 94 ? -34.719 0.469 29.25 1 56.84 94 SER B CA 1
ATOM 5447 C C . SER B 1 94 ? -34.812 0.938 27.797 1 56.84 94 SER B C 1
ATOM 5449 O O . SER B 1 94 ? -35.844 0.746 27.156 1 56.84 94 SER B O 1
ATOM 5451 N N . ARG B 1 95 ? -33.75 1.521 27.406 1 50.16 95 ARG B N 1
ATOM 5452 C CA . ARG B 1 95 ? -33.719 1.918 26 1 50.16 95 ARG B CA 1
ATOM 5453 C C . ARG B 1 95 ? -33.844 0.704 25.078 1 50.16 95 ARG B C 1
ATOM 5455 O O . ARG B 1 95 ? -34.531 0.751 24.062 1 50.16 95 ARG B O 1
ATOM 5462 N N . ARG B 1 96 ? -33.125 -0.221 25.516 1 51.22 96 ARG B N 1
ATOM 5463 C CA . ARG B 1 96 ? -33.219 -1.483 24.797 1 51.22 96 ARG B CA 1
ATOM 5464 C C . ARG B 1 96 ? -34.656 -2.023 24.812 1 51.22 96 ARG B C 1
ATOM 5466 O O . ARG B 1 96 ? -35.156 -2.494 23.797 1 51.22 96 ARG B O 1
ATOM 5473 N N . LYS B 1 97 ? -35.188 -1.979 25.922 1 55.41 97 LYS B N 1
ATOM 5474 C CA . LYS B 1 97 ? -36.562 -2.432 26.062 1 55.41 97 LYS B CA 1
ATOM 5475 C C . LYS B 1 97 ? -37.531 -1.571 25.219 1 55.41 97 LYS B C 1
ATOM 5477 O O . LYS B 1 97 ? -38.406 -2.092 24.562 1 55.41 97 LYS B O 1
ATOM 5482 N N . HIS B 1 98 ? -37.312 -0.364 25.312 1 54.03 98 HIS B N 1
ATOM 5483 C CA . HIS B 1 98 ? -38.125 0.541 24.531 1 54.03 98 HIS B CA 1
ATOM 5484 C C . HIS B 1 98 ? -37.938 0.311 23.031 1 54.03 98 HIS B C 1
ATOM 5486 O O . HIS B 1 98 ? -38.906 0.276 22.281 1 54.03 98 HIS B O 1
ATOM 5492 N N . PHE B 1 99 ? -36.75 0.236 22.703 1 49.97 99 PHE B N 1
ATOM 5493 C CA . PHE B 1 99 ? -36.469 -0.048 21.297 1 49.97 99 PHE B CA 1
ATOM 5494 C C . PHE B 1 99 ? -37.062 -1.385 20.875 1 49.97 99 PHE B C 1
ATOM 5496 O O . PHE B 1 99 ? -37.625 -1.506 19.797 1 49.97 99 PHE B O 1
ATOM 5503 N N . ARG B 1 100 ? -36.938 -2.197 21.781 1 52.28 100 ARG B N 1
ATOM 5504 C CA . ARG B 1 100 ? -37.594 -3.484 21.547 1 52.28 100 ARG B CA 1
ATOM 5505 C C . ARG B 1 100 ? -39.094 -3.318 21.391 1 52.28 100 ARG B C 1
ATOM 5507 O O . ARG B 1 100 ? -39.719 -3.938 20.516 1 52.28 100 ARG B O 1
ATOM 5514 N N . GLN B 1 101 ? -39.531 -2.592 22.203 1 55.19 101 GLN B N 1
ATOM 5515 C CA . GLN B 1 101 ? -40.969 -2.352 22.109 1 55.19 101 GLN B CA 1
ATOM 5516 C C . GLN B 1 101 ? -41.312 -1.628 20.812 1 55.19 101 GLN B C 1
ATOM 5518 O O . GLN B 1 101 ? -42.312 -1.967 20.156 1 55.19 101 GLN B O 1
ATOM 5523 N N . MET B 1 102 ? -40.594 -0.731 20.5 1 49.69 102 MET B N 1
ATOM 5524 C CA . MET B 1 102 ? -40.812 -0.019 19.25 1 49.69 102 MET B CA 1
ATOM 5525 C C . MET B 1 102 ? -40.688 -0.967 18.062 1 49.69 102 MET B C 1
ATOM 5527 O O . MET B 1 102 ? -41.5 -0.876 17.109 1 49.69 102 MET B O 1
ATOM 5531 N N . LEU B 1 103 ? -39.719 -1.69 18.188 1 50.5 103 LEU B N 1
ATOM 5532 C CA . LEU B 1 103 ? -39.562 -2.717 17.172 1 50.5 103 LEU B CA 1
ATOM 5533 C C . LEU B 1 103 ? -40.781 -3.623 17.094 1 50.5 103 LEU B C 1
ATOM 5535 O O . LEU B 1 103 ? -41.281 -3.928 16.016 1 50.5 103 LEU B O 1
ATOM 5539 N N . PHE B 1 104 ? -41.156 -3.936 18.266 1 54.31 104 PHE B N 1
ATOM 5540 C CA . PHE B 1 104 ? -42.344 -4.793 18.312 1 54.31 104 PHE B CA 1
ATOM 5541 C C . PHE B 1 104 ? -43.562 -4.039 17.844 1 54.31 104 PHE B C 1
ATOM 5543 O O . PHE B 1 104 ? -44.406 -4.598 17.125 1 54.31 104 PHE B O 1
ATOM 5550 N N . ASP B 1 105 ? -43.625 -2.861 18.219 1 54.22 105 ASP B N 1
ATOM 5551 C CA . ASP B 1 105 ? -44.781 -2.061 17.781 1 54.22 105 ASP B CA 1
ATOM 5552 C C . ASP B 1 105 ? -44.75 -1.84 16.266 1 54.22 105 ASP B C 1
ATOM 5554 O O . ASP B 1 105 ? -45.781 -1.934 15.602 1 54.22 105 ASP B O 1
ATOM 5558 N N . ALA B 1 106 ? -43.625 -1.458 15.859 1 49.78 106 ALA B N 1
ATOM 5559 C CA . ALA B 1 106 ? -43.469 -1.306 14.422 1 49.78 106 ALA B CA 1
ATOM 5560 C C . ALA B 1 106 ? -43.812 -2.604 13.688 1 49.78 106 ALA B C 1
ATOM 5562 O O . ALA B 1 106 ? -44.438 -2.586 12.633 1 49.78 106 ALA B O 1
ATOM 5563 N N . PHE B 1 107 ? -43.438 -3.553 14.289 1 52 107 PHE B N 1
ATOM 5564 C CA . PHE B 1 107 ? -43.75 -4.879 13.773 1 52 107 PHE B CA 1
ATOM 5565 C C . PHE B 1 107 ? -45.281 -5.102 13.781 1 52 107 PHE B C 1
ATOM 5567 O O . PHE B 1 107 ? -45.844 -5.598 12.805 1 52 107 PHE B O 1
ATOM 5574 N N . ASP B 1 108 ? -45.688 -4.836 14.898 1 54.34 108 ASP B N 1
ATOM 5575 C CA . ASP B 1 108 ? -47.125 -5.031 15.031 1 54.34 108 ASP B CA 1
ATOM 5576 C C . ASP B 1 108 ? -47.875 -4.16 14.039 1 54.34 108 ASP B C 1
ATOM 5578 O O . ASP B 1 108 ? -48.875 -4.605 13.438 1 54.34 108 ASP B O 1
ATOM 5582 N N . GLU B 1 109 ? -47.438 -3.082 13.938 1 53.62 109 GLU B N 1
ATOM 5583 C CA . GLU B 1 109 ? -48.094 -2.182 12.992 1 53.62 109 GLU B CA 1
ATOM 5584 C C . GLU B 1 109 ? -47.938 -2.682 11.555 1 53.62 109 GLU B C 1
ATOM 5586 O O . GLU B 1 109 ? -48.875 -2.643 10.773 1 53.62 109 GLU B O 1
ATOM 5591 N N . ARG B 1 110 ? -46.812 -3.09 11.312 1 48.66 110 ARG B N 1
ATOM 5592 C CA . ARG B 1 110 ? -46.562 -3.604 9.977 1 48.66 110 ARG B CA 1
ATOM 5593 C C . ARG B 1 110 ? -47.281 -4.914 9.742 1 48.66 110 ARG B C 1
ATOM 5595 O O . ARG B 1 110 ? -47.812 -5.156 8.648 1 48.66 110 ARG B O 1
ATOM 5602 N N . LYS B 1 111 ? -47.219 -5.59 10.727 1 54 111 LYS B N 1
ATOM 5603 C CA . LYS B 1 111 ? -48.062 -6.793 10.68 1 54 111 LYS B CA 1
ATOM 5604 C C . LYS B 1 111 ? -49.5 -6.453 10.391 1 54 111 LYS B C 1
ATOM 5606 O O . LYS B 1 111 ? -50.156 -7.102 9.562 1 54 111 LYS B O 1
ATOM 5611 N N . LYS B 1 112 ? -49.906 -5.543 11.094 1 55.97 112 LYS B N 1
ATOM 5612 C CA . LYS B 1 112 ? -51.281 -5.117 10.867 1 55.97 112 LYS B CA 1
ATOM 5613 C C . LYS B 1 112 ? -51.469 -4.609 9.445 1 55.97 112 LYS B C 1
ATOM 5615 O O . LYS B 1 112 ? -52.5 -4.895 8.812 1 55.97 112 LYS B O 1
ATOM 5620 N N . LEU B 1 113 ? -50.469 -3.939 9.117 1 48.44 113 LEU B N 1
ATOM 5621 C CA . LEU B 1 113 ? -50.531 -3.432 7.75 1 48.44 113 LEU B CA 1
ATOM 5622 C C . LEU B 1 113 ? -50.5 -4.574 6.742 1 48.44 113 LEU B C 1
ATOM 5624 O O . LEU B 1 113 ? -51.25 -4.582 5.77 1 48.44 113 LEU B O 1
ATOM 5628 N N . ILE B 1 114 ? -49.562 -5.414 7.012 1 48.59 114 ILE B N 1
ATOM 5629 C CA . ILE B 1 114 ? -49.469 -6.594 6.16 1 48.59 114 ILE B CA 1
ATOM 5630 C C . ILE B 1 114 ? -50.781 -7.387 6.215 1 48.59 114 ILE B C 1
ATOM 5632 O O . ILE B 1 114 ? -51.281 -7.832 5.18 1 48.59 114 ILE B O 1
ATOM 5636 N N . GLU B 1 115 ? -51.156 -7.609 7.359 1 54.19 115 GLU B N 1
ATOM 5637 C CA . GLU B 1 115 ? -52.438 -8.297 7.52 1 54.19 115 GLU B CA 1
ATOM 5638 C C . GLU B 1 115 ? -53.562 -7.547 6.816 1 54.19 115 GLU B C 1
ATOM 5640 O O . GLU B 1 115 ? -54.438 -8.156 6.184 1 54.19 115 GLU B O 1
ATOM 5645 N N . SER B 1 116 ? -53.469 -6.324 6.973 1 51.38 116 SER B N 1
ATOM 5646 C CA . SER B 1 116 ? -54.531 -5.543 6.32 1 51.38 116 SER B CA 1
ATOM 5647 C C . SER B 1 116 ? -54.375 -5.594 4.805 1 51.38 116 SER B C 1
ATOM 5649 O O . SER B 1 116 ? -55.375 -5.48 4.082 1 51.38 116 SER B O 1
ATOM 5651 N N . MET B 1 117 ? -53.062 -5.664 4.43 1 44.97 117 MET B N 1
ATOM 5652 C CA . MET B 1 117 ? -52.844 -5.719 2.988 1 44.97 117 MET B CA 1
ATOM 5653 C C . MET B 1 117 ? -53 -7.137 2.459 1 44.97 117 MET B C 1
ATOM 5655 O O . MET B 1 117 ? -52.938 -7.367 1.251 1 44.97 117 MET B O 1
ATOM 5659 N N . GLY B 1 118 ? -53.438 -8.094 3.094 1 44.91 118 GLY B N 1
ATOM 5660 C CA . GLY B 1 118 ? -53.656 -9.477 2.693 1 44.91 118 GLY B CA 1
ATOM 5661 C C . GLY B 1 118 ? -52.344 -10.219 2.383 1 44.91 118 GLY B C 1
ATOM 5662 O O . GLY B 1 118 ? -52.344 -11.117 1.536 1 44.91 118 GLY B O 1
ATOM 5663 N N . LEU B 1 119 ? -51.281 -9.75 2.781 1 43.94 119 LEU B N 1
ATOM 5664 C CA . LEU B 1 119 ? -50 -10.398 2.477 1 43.94 119 LEU B CA 1
ATOM 5665 C C . LEU B 1 119 ? -49.906 -11.734 3.203 1 43.94 119 LEU B C 1
ATOM 5667 O O . LEU B 1 119 ? -50.438 -11.906 4.293 1 43.94 119 LEU B O 1
ATOM 5671 N N . GLN B 1 120 ? -49.562 -12.883 2.395 1 47.72 120 GLN B N 1
ATOM 5672 C CA . GLN B 1 120 ? -49.562 -14.305 2.736 1 47.72 120 GLN B CA 1
ATOM 5673 C C . GLN B 1 120 ? -48.656 -14.578 3.932 1 47.72 120 GLN B C 1
ATOM 5675 O O . GLN B 1 120 ? -47.719 -13.805 4.203 1 47.72 120 GLN B O 1
ATOM 5680 N N . LYS B 1 121 ? -48.875 -15.711 4.73 1 48.91 121 LYS B N 1
ATOM 5681 C CA . LYS B 1 121 ? -48.219 -16.344 5.883 1 48.91 121 LYS B CA 1
ATOM 5682 C C . LYS B 1 121 ? -46.719 -16.375 5.723 1 48.91 121 LYS B C 1
ATOM 5684 O O . LYS B 1 121 ? -45.969 -16.203 6.691 1 48.91 121 LYS B O 1
ATOM 5689 N N . ARG B 1 122 ? -46.312 -16.453 4.562 1 47.91 122 ARG B N 1
ATOM 5690 C CA . ARG B 1 122 ? -44.875 -16.609 4.305 1 47.91 122 ARG B CA 1
ATOM 5691 C C . ARG B 1 122 ? -44.125 -15.305 4.617 1 47.91 122 ARG B C 1
ATOM 5693 O O . ARG B 1 122 ? -43.031 -15.336 5.195 1 47.91 122 ARG B O 1
ATOM 5700 N N . GLU B 1 123 ? -44.781 -14.258 4.285 1 47.34 123 GLU B N 1
ATOM 5701 C CA . GLU B 1 123 ? -44.125 -12.977 4.523 1 47.34 123 GLU B CA 1
ATOM 5702 C C . GLU B 1 123 ? -44.062 -12.664 6.016 1 47.34 123 GLU B C 1
ATOM 5704 O O . GLU B 1 123 ? -43.062 -12.125 6.5 1 47.34 123 GLU B O 1
ATOM 5709 N N . GLU B 1 124 ? -45.062 -13.102 6.66 1 48.75 124 GLU B N 1
ATOM 5710 C CA . GLU B 1 124 ? -45.094 -12.977 8.109 1 48.75 124 GLU B CA 1
ATOM 5711 C C . GLU B 1 124 ? -43.938 -13.789 8.742 1 48.75 124 GLU B C 1
ATOM 5713 O O . GLU B 1 124 ? -43.312 -13.336 9.688 1 48.75 124 GLU B O 1
ATOM 5718 N N . GLU B 1 125 ? -43.75 -14.844 8.266 1 49.28 125 GLU B N 1
ATOM 5719 C CA . GLU B 1 125 ? -42.719 -15.727 8.805 1 49.28 125 GLU B CA 1
ATOM 5720 C C . GLU B 1 125 ? -41.344 -15.148 8.547 1 49.28 125 GLU B C 1
ATOM 5722 O O . GLU B 1 125 ? -40.469 -15.227 9.414 1 49.28 125 GLU B O 1
ATOM 5727 N N . VAL B 1 126 ? -41.156 -14.57 7.465 1 49.34 126 VAL B N 1
ATOM 5728 C CA . VAL B 1 126 ? -39.875 -13.969 7.145 1 49.34 126 VAL B CA 1
ATOM 5729 C C . VAL B 1 126 ? -39.594 -12.789 8.07 1 49.34 126 VAL B C 1
ATOM 5731 O O . VAL B 1 126 ? -38.5 -12.641 8.602 1 49.34 126 VAL B O 1
ATOM 5734 N N . LEU B 1 127 ? -40.688 -12.141 8.297 1 48.78 127 LEU B N 1
ATOM 5735 C CA . LEU B 1 127 ? -40.562 -11 9.195 1 48.78 127 LEU B CA 1
ATOM 5736 C C . LEU B 1 127 ? -40.312 -11.461 10.625 1 48.78 127 LEU B C 1
ATOM 5738 O O . LEU B 1 127 ? -39.469 -10.875 11.336 1 48.78 127 LEU B O 1
ATOM 5742 N N . ARG B 1 128 ? -41 -12.438 11.023 1 48.94 128 ARG B N 1
ATOM 5743 C CA . ARG B 1 128 ? -40.812 -13 12.359 1 48.94 128 ARG B CA 1
ATOM 5744 C C . ARG B 1 128 ? -39.406 -13.523 12.531 1 48.94 128 ARG B C 1
ATOM 5746 O O . ARG B 1 128 ? -38.781 -13.312 13.578 1 48.94 128 ARG B O 1
ATOM 5753 N N . ARG B 1 129 ? -38.875 -14.125 11.602 1 48.97 129 ARG B N 1
ATOM 5754 C CA . ARG B 1 129 ? -37.531 -14.656 11.672 1 48.97 129 ARG B CA 1
ATOM 5755 C C . ARG B 1 129 ? -36.5 -13.531 11.742 1 48.97 129 ARG B C 1
ATOM 5757 O O . ARG B 1 129 ? -35.531 -13.617 12.5 1 48.97 129 ARG B O 1
ATOM 5764 N N . LYS B 1 130 ? -36.812 -12.617 10.977 1 47 130 LYS B N 1
ATOM 5765 C CA . LYS B 1 130 ? -35.875 -11.477 10.992 1 47 130 LYS B CA 1
ATOM 5766 C C . LYS B 1 130 ? -35.906 -10.766 12.344 1 47 130 LYS B C 1
ATOM 5768 O O . LYS B 1 130 ? -34.875 -10.359 12.852 1 47 130 LYS B O 1
ATOM 5773 N N . LEU B 1 131 ? -37.094 -10.797 12.828 1 46.03 131 LEU B N 1
ATOM 5774 C CA . LEU B 1 131 ? -37.281 -10.219 14.156 1 46.03 131 LEU B CA 1
ATOM 5775 C C . LEU B 1 131 ? -36.594 -11.078 15.219 1 46.03 131 LEU B C 1
ATOM 5777 O O . LEU B 1 131 ? -35.938 -10.555 16.125 1 46.03 131 LEU B O 1
ATOM 5781 N N . GLN B 1 132 ? -36.781 -12.227 15.133 1 46.19 132 GLN B N 1
ATOM 5782 C CA . GLN B 1 132 ? -36.125 -13.141 16.078 1 46.19 132 GLN B CA 1
ATOM 5783 C C . GLN B 1 132 ? -34.625 -13.039 16 1 46.19 132 GLN B C 1
ATOM 5785 O O . GLN B 1 132 ? -33.938 -13.07 17.031 1 46.19 132 GLN B O 1
ATOM 5790 N N . LYS B 1 133 ? -34.156 -12.945 14.867 1 44.84 133 LYS B N 1
ATOM 5791 C CA . LYS B 1 133 ? -32.719 -12.797 14.703 1 44.84 133 LYS B CA 1
ATOM 5792 C C . LYS B 1 133 ? -32.219 -11.484 15.305 1 44.84 133 LYS B C 1
ATOM 5794 O O . LYS B 1 133 ? -31.172 -11.438 15.93 1 44.84 133 LYS B O 1
ATOM 5799 N N . LEU B 1 134 ? -33.062 -10.578 15.109 1 43.62 134 LEU B N 1
ATOM 5800 C CA . LEU B 1 134 ? -32.719 -9.281 15.688 1 43.62 134 LEU B CA 1
ATOM 5801 C C . LEU B 1 134 ? -32.75 -9.344 17.219 1 43.62 134 LEU B C 1
ATOM 5803 O O . LEU B 1 134 ? -31.891 -8.773 17.875 1 43.62 134 LEU B O 1
ATOM 5807 N N . VAL B 1 135 ? -33.781 -10.008 17.703 1 42 135 VAL B N 1
ATOM 5808 C CA . VAL B 1 135 ? -33.906 -10.195 19.141 1 42 135 VAL B CA 1
ATOM 5809 C C . VAL B 1 135 ? -32.75 -11.055 19.672 1 42 135 VAL B C 1
ATOM 5811 O O . VAL B 1 135 ? -32.188 -10.789 20.734 1 42 135 VAL B O 1
ATOM 5814 N N . ALA B 1 136 ? -32.438 -12.039 19 1 42.91 136 ALA B N 1
ATOM 5815 C CA . ALA B 1 136 ? -31.328 -12.914 19.391 1 42.91 136 ALA B CA 1
ATOM 5816 C C . ALA B 1 136 ? -30 -12.164 19.359 1 42.91 136 ALA B C 1
ATOM 5818 O O . ALA B 1 136 ? -29.141 -12.391 20.219 1 42.91 136 ALA B O 1
ATOM 5819 N N . LEU B 1 137 ? -29.812 -11.461 18.328 1 40.88 137 LEU B N 1
ATOM 5820 C CA . LEU B 1 137 ? -28.609 -10.641 18.266 1 40.88 137 LEU B CA 1
ATOM 5821 C C . LEU B 1 137 ? -28.531 -9.672 19.438 1 40.88 137 LEU B C 1
ATOM 5823 O O . LEU B 1 137 ? -27.453 -9.367 19.922 1 40.88 137 LEU B O 1
ATOM 5827 N N . ASP B 1 138 ? -29.734 -9.242 19.844 1 37.94 138 ASP B N 1
ATOM 5828 C CA . ASP B 1 138 ? -29.859 -8.383 21.031 1 37.94 138 ASP B CA 1
ATOM 5829 C C . ASP B 1 138 ? -29.453 -9.117 22.297 1 37.94 138 ASP B C 1
ATOM 5831 O O . ASP B 1 138 ? -28.906 -8.516 23.219 1 37.94 138 ASP B O 1
ATOM 5835 N N . ASN B 1 139 ? -29.953 -10.273 22.406 1 36.59 139 ASN B N 1
ATOM 5836 C CA . ASN B 1 139 ? -29.656 -11.07 23.594 1 36.59 139 ASN B CA 1
ATOM 5837 C C . ASN B 1 139 ? -28.234 -11.617 23.562 1 36.59 139 ASN B C 1
ATOM 5839 O O . ASN B 1 139 ? -27.828 -12.336 24.484 1 36.59 139 ASN B O 1
ATOM 5843 N N . GLU B 1 140 ? -27.672 -11.656 22.469 1 36.84 140 GLU B N 1
ATOM 5844 C CA . GLU B 1 140 ? -26.297 -12.156 22.5 1 36.84 140 GLU B CA 1
ATOM 5845 C C . GLU B 1 140 ? -25.406 -11.305 23.406 1 36.84 140 GLU B C 1
ATOM 5847 O O . GLU B 1 140 ? -25.453 -10.078 23.328 1 36.84 140 GLU B O 1
ATOM 5852 N N . PRO B 1 141 ? -25.172 -11.844 24.609 1 31.97 141 PRO B N 1
ATOM 5853 C CA . PRO B 1 141 ? -24.25 -11.117 25.484 1 31.97 141 PRO B CA 1
ATOM 5854 C C . PRO B 1 141 ? -23.188 -10.344 24.719 1 31.97 141 PRO B C 1
ATOM 5856 O O . PRO B 1 141 ? -22.641 -10.844 23.734 1 31.97 141 PRO B O 1
ATOM 5859 N N . VAL B 1 142 ? -23.391 -9.047 24.766 1 32.19 142 VAL B N 1
ATOM 5860 C CA . VAL B 1 142 ? -22.375 -8.148 24.234 1 32.19 142 VAL B CA 1
ATOM 5861 C C . VAL B 1 142 ? -21 -8.773 24.391 1 32.19 142 VAL B C 1
ATOM 5863 O O . VAL B 1 142 ? -20.844 -9.789 25.062 1 32.19 142 VAL B O 1
ATOM 5866 N N . GLU B 1 143 ? -20.047 -7.75 24.828 1 34.81 143 GLU B N 1
ATOM 5867 C CA . GLU B 1 143 ? -18.594 -7.773 24.734 1 34.81 143 GLU B CA 1
ATOM 5868 C C . GLU B 1 143 ? -18 -8.82 25.672 1 34.81 143 GLU B C 1
ATOM 5870 O O . GLU B 1 143 ? -18 -8.656 26.891 1 34.81 143 GLU B O 1
ATOM 5875 N N . LYS B 1 144 ? -18.312 -10.008 25.719 1 33.16 144 LYS B N 1
ATOM 5876 C CA . LYS B 1 144 ? -17.328 -10.719 26.531 1 33.16 144 LYS B CA 1
ATOM 5877 C C . LYS B 1 144 ? -15.953 -10.078 26.406 1 33.16 144 LYS B C 1
ATOM 5879 O O . LYS B 1 144 ? -15.609 -9.523 25.359 1 33.16 144 LYS B O 1
ATOM 5884 N N . ALA B 1 145 ? -15.391 -9.664 27.516 1 32.59 145 ALA B N 1
ATOM 5885 C CA . ALA B 1 145 ? -13.992 -9.289 27.672 1 32.59 145 ALA B CA 1
ATOM 5886 C C . ALA B 1 145 ?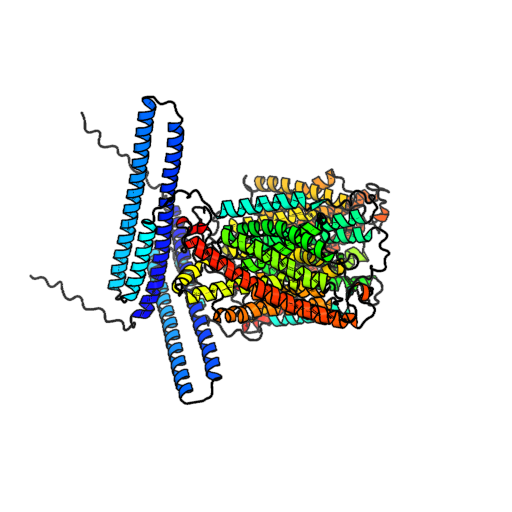 -13.117 -9.961 26.609 1 32.59 145 ALA B C 1
ATOM 5888 O O . ALA B 1 145 ? -13.391 -11.086 26.203 1 32.59 145 ALA B O 1
ATOM 5889 N N . PRO B 1 146 ? -12.508 -9.07 25.703 1 35.97 146 PRO B N 1
ATOM 5890 C CA . PRO B 1 146 ? -11.578 -9.727 24.766 1 35.97 146 PRO B CA 1
ATOM 5891 C C . PRO B 1 146 ? -10.906 -10.945 25.375 1 35.97 146 PRO B C 1
ATOM 5893 O O . PRO B 1 146 ? -10.352 -10.875 26.484 1 35.97 146 PRO B O 1
ATOM 5896 N N . ASN B 1 147 ? -11.555 -11.992 25.422 1 37.5 147 ASN B N 1
ATOM 5897 C CA . ASN B 1 147 ? -10.859 -13.211 25.812 1 37.5 147 ASN B CA 1
ATOM 5898 C C . ASN B 1 147 ? -9.375 -13.164 25.453 1 37.5 147 ASN B C 1
ATOM 5900 O O . ASN B 1 147 ? -9.016 -12.695 24.375 1 37.5 147 ASN B O 1
ATOM 5904 N N . LEU B 1 148 ? -8.578 -13.062 26.391 1 39 148 LEU B N 1
ATOM 5905 C CA . LEU B 1 148 ? -7.125 -13.195 26.406 1 39 148 LEU B CA 1
ATOM 5906 C C . LEU B 1 148 ? -6.633 -14.016 25.219 1 39 148 LEU B C 1
ATOM 5908 O O . LEU B 1 148 ? -5.527 -13.789 24.719 1 39 148 LEU B O 1
ATOM 5912 N N . VAL B 1 149 ? -7.277 -15.195 24.781 1 50.28 149 VAL B N 1
ATOM 5913 C CA . VAL B 1 149 ? -6.461 -16.047 23.922 1 50.28 149 VAL B CA 1
ATOM 5914 C C . VAL B 1 149 ? -6.816 -15.797 22.453 1 50.28 149 VAL B C 1
ATOM 5916 O O . VAL B 1 149 ? -7.73 -16.422 21.922 1 50.28 149 VAL B O 1
ATOM 5919 N N . ASP B 1 150 ? -6.676 -14.602 21.891 1 70.88 150 ASP B N 1
ATOM 5920 C CA . ASP B 1 150 ? -6.789 -14.414 20.453 1 70.88 150 ASP B CA 1
ATOM 5921 C C . ASP B 1 150 ? -5.832 -15.328 19.688 1 70.88 150 ASP B C 1
ATOM 5923 O O . ASP B 1 150 ? -4.645 -15.016 19.547 1 70.88 150 ASP B O 1
ATOM 5927 N N . LEU B 1 151 ? -6.34 -16.609 19.406 1 75.75 151 LEU B N 1
ATOM 5928 C CA . LEU B 1 151 ? -5.555 -17.625 18.719 1 75.75 151 LEU B CA 1
ATOM 5929 C C . LEU B 1 151 ? -4.891 -17.047 17.469 1 75.75 151 LEU B C 1
ATOM 5931 O O . LEU B 1 151 ? -3.758 -17.406 17.141 1 75.75 151 LEU B O 1
ATOM 5935 N N . PHE B 1 152 ? -5.621 -16.156 16.891 1 84.19 152 PHE B N 1
ATOM 5936 C CA . PHE B 1 152 ? -5.059 -15.523 15.703 1 84.19 152 PHE B CA 1
ATOM 5937 C C . PHE B 1 152 ? -3.781 -14.766 16.047 1 84.19 152 PHE B C 1
ATOM 5939 O O . PHE B 1 152 ? -2.762 -14.914 15.375 1 84.19 152 PHE B O 1
ATOM 5946 N N . PHE B 1 153 ? -3.82 -14.008 17.062 1 86.12 153 PHE B N 1
ATOM 5947 C CA . PHE B 1 153 ? -2.676 -13.211 17.484 1 86.12 153 PHE B CA 1
ATOM 5948 C C . PHE B 1 153 ? -1.479 -14.094 17.797 1 86.12 153 PHE B C 1
ATOM 5950 O O . PHE B 1 153 ? -0.393 -13.906 17.25 1 86.12 153 PHE B O 1
ATOM 5957 N N . TRP B 1 154 ? -1.655 -15.125 18.547 1 86.31 154 TRP B N 1
ATOM 5958 C CA . TRP B 1 154 ? -0.543 -15.922 19.047 1 86.31 154 TRP B CA 1
ATOM 5959 C C . TRP B 1 154 ? 0.04 -16.797 17.953 1 86.31 154 TRP B C 1
ATOM 5961 O O . TRP B 1 154 ? 1.261 -16.938 17.828 1 86.31 154 TRP B O 1
ATOM 5971 N N . VAL B 1 155 ? -0.817 -17.375 17.172 1 86 155 VAL B N 1
ATOM 5972 C CA . VAL B 1 155 ? -0.336 -18.234 16.078 1 86 155 VAL B CA 1
ATOM 5973 C C . VAL B 1 155 ? 0.51 -17.406 15.117 1 86 155 VAL B C 1
ATOM 5975 O O . VAL B 1 155 ? 1.616 -17.797 14.75 1 86 155 VAL B O 1
ATOM 5978 N N . TYR B 1 156 ? 0.013 -16.25 14.727 1 91.44 156 TYR B N 1
ATOM 5979 C CA . TYR B 1 156 ? 0.729 -15.43 13.766 1 91.44 156 TYR B CA 1
ATOM 5980 C C . TYR B 1 156 ? 2.004 -14.859 14.375 1 91.44 156 TYR B C 1
ATOM 5982 O O . TYR B 1 156 ? 3.033 -14.773 13.703 1 91.44 156 TYR B O 1
ATOM 5990 N N . LEU B 1 157 ? 1.953 -14.445 15.672 1 91.75 157 LEU B N 1
ATOM 5991 C CA . LEU B 1 157 ? 3.137 -13.914 16.328 1 91.75 157 LEU B CA 1
ATOM 5992 C C . LEU B 1 157 ? 4.238 -14.969 16.406 1 91.75 157 LEU B C 1
ATOM 5994 O O . LEU B 1 157 ? 5.402 -14.672 16.125 1 91.75 157 LEU B O 1
ATOM 5998 N N . ILE B 1 158 ? 3.863 -16.172 16.812 1 91.94 158 ILE B N 1
ATOM 5999 C CA . ILE B 1 158 ? 4.832 -17.25 16.922 1 91.94 158 ILE B CA 1
ATOM 6000 C C . ILE B 1 158 ? 5.453 -17.531 15.547 1 91.94 158 ILE B C 1
ATOM 6002 O O . ILE B 1 158 ? 6.676 -17.641 15.43 1 91.94 158 ILE B O 1
ATOM 6006 N N . PHE B 1 159 ? 4.633 -17.562 14.57 1 92.81 159 PHE B N 1
ATOM 6007 C CA . PHE B 1 159 ? 5.148 -17.812 13.227 1 92.81 159 PHE B CA 1
ATOM 6008 C C . PHE B 1 159 ? 6.086 -16.688 12.797 1 92.81 159 PHE B C 1
ATOM 6010 O O . PHE B 1 159 ? 7.105 -16.938 12.148 1 92.81 159 PHE B O 1
ATOM 6017 N N . GLN B 1 160 ? 5.711 -15.453 13.062 1 94 160 GLN B N 1
ATOM 6018 C CA . GLN B 1 160 ? 6.543 -14.32 12.664 1 94 160 GLN B CA 1
ATOM 6019 C C . GLN B 1 160 ? 7.887 -14.352 13.391 1 94 160 GLN B C 1
ATOM 6021 O O . GLN B 1 160 ? 8.922 -14.023 12.805 1 94 160 GLN B O 1
ATOM 6026 N N . VAL B 1 161 ? 7.887 -14.711 14.656 1 93.31 161 VAL B N 1
ATOM 6027 C CA . VAL B 1 161 ? 9.125 -14.805 15.422 1 93.31 161 VAL B CA 1
ATOM 6028 C C . VAL B 1 161 ? 10.016 -15.906 14.844 1 93.31 161 VAL B C 1
ATOM 6030 O O . VAL B 1 161 ? 11.219 -15.711 14.664 1 93.31 161 VAL B O 1
ATOM 6033 N N . ILE B 1 162 ? 9.414 -17.047 14.516 1 93.75 162 ILE B N 1
ATOM 6034 C CA . ILE B 1 162 ? 10.156 -18.156 13.914 1 93.75 162 ILE B CA 1
ATOM 6035 C C . ILE B 1 162 ? 10.758 -17.703 12.586 1 93.75 162 ILE B C 1
ATOM 6037 O O . ILE B 1 162 ? 11.938 -17.969 12.312 1 93.75 162 ILE B O 1
ATOM 6041 N N . THR B 1 163 ? 9.922 -17.047 11.828 1 94.69 163 THR B N 1
ATOM 6042 C CA . THR B 1 163 ? 10.383 -16.578 10.523 1 94.69 163 THR B CA 1
ATOM 6043 C C . THR B 1 163 ? 11.547 -15.602 10.688 1 94.69 163 THR B C 1
ATOM 6045 O O . THR B 1 163 ? 12.539 -15.68 9.953 1 94.69 163 THR B O 1
ATOM 6048 N N . CYS B 1 164 ? 11.461 -14.703 11.633 1 93.88 164 CYS B N 1
ATOM 6049 C CA . CYS B 1 164 ? 12.523 -13.742 11.898 1 93.88 164 CYS B CA 1
ATOM 6050 C C . CYS B 1 164 ? 13.82 -14.453 12.281 1 93.88 164 CYS B C 1
ATOM 6052 O O . CYS B 1 164 ? 14.891 -14.094 11.789 1 93.88 164 CYS B O 1
ATOM 6054 N N . VAL B 1 165 ? 13.75 -15.453 13.094 1 94.12 165 VAL B N 1
ATOM 6055 C CA . VAL B 1 165 ? 14.914 -16.203 13.547 1 94.12 165 VAL B CA 1
ATOM 6056 C C . VAL B 1 165 ? 15.547 -16.938 12.367 1 94.12 165 VAL B C 1
ATOM 6058 O O . VAL B 1 165 ? 16.766 -16.969 12.219 1 94.12 165 VAL B O 1
ATOM 6061 N N . ILE B 1 166 ? 14.719 -17.531 11.523 1 94.56 166 ILE B N 1
ATOM 6062 C CA . ILE B 1 166 ? 15.234 -18.266 10.367 1 94.56 166 ILE B CA 1
ATOM 6063 C C . ILE B 1 166 ? 15.953 -17.297 9.43 1 94.56 166 ILE B C 1
ATOM 6065 O O . ILE B 1 166 ? 17.016 -17.609 8.898 1 94.56 166 ILE B O 1
ATOM 6069 N N . TYR B 1 167 ? 15.375 -16.109 9.211 1 94.38 167 TYR B N 1
ATOM 6070 C CA . TYR B 1 167 ? 16.047 -15.117 8.383 1 94.38 167 TYR B CA 1
ATOM 6071 C C . TYR B 1 167 ? 17.391 -14.719 8.984 1 94.38 167 TYR B C 1
ATOM 6073 O O . TYR B 1 167 ? 18.344 -14.461 8.25 1 94.38 167 TYR B O 1
ATOM 6081 N N . TRP B 1 168 ? 17.484 -14.672 10.273 1 91.69 168 TRP B N 1
ATOM 6082 C CA . TRP B 1 168 ? 18.719 -14.289 10.977 1 91.69 168 TRP B CA 1
ATOM 6083 C C . TRP B 1 168 ? 19.797 -15.336 10.789 1 91.69 168 TRP B C 1
ATOM 6085 O O . TRP B 1 168 ? 20.969 -15 10.594 1 91.69 168 TRP B O 1
ATOM 6095 N N . VAL B 1 169 ? 19.391 -16.594 10.703 1 90.94 169 VAL B N 1
ATOM 6096 C CA . VAL B 1 169 ? 20.375 -17.672 10.727 1 90.94 169 VAL B CA 1
ATOM 6097 C C . VAL B 1 169 ? 20.625 -18.188 9.305 1 90.94 169 VAL B C 1
ATOM 6099 O O . VAL B 1 169 ? 21.734 -18.594 8.969 1 90.94 169 VAL B O 1
ATOM 6102 N N . ALA B 1 170 ? 19.578 -18.078 8.461 1 90.81 170 ALA B N 1
ATOM 6103 C CA . ALA B 1 170 ? 19.656 -18.828 7.207 1 90.81 170 ALA B CA 1
ATOM 6104 C C . ALA B 1 170 ? 19.859 -17.875 6.027 1 90.81 170 ALA B C 1
ATOM 6106 O O . ALA B 1 170 ? 20.109 -18.312 4.902 1 90.81 170 ALA B O 1
ATOM 6107 N N . CYS B 1 171 ? 19.812 -16.594 6.246 1 90.75 171 CYS B N 1
ATOM 6108 C CA . CYS B 1 171 ? 19.906 -15.672 5.113 1 90.75 171 CYS B CA 1
ATOM 6109 C C . CYS B 1 171 ? 21.062 -14.703 5.289 1 90.75 171 CYS B C 1
ATOM 6111 O O . CYS B 1 171 ? 21.438 -14.375 6.414 1 90.75 171 CYS B O 1
ATOM 6113 N N . ASP B 1 172 ? 21.672 -14.367 4.16 1 86.94 172 ASP B N 1
ATOM 6114 C CA . ASP B 1 172 ? 22.734 -13.359 4.094 1 86.94 172 ASP B CA 1
ATOM 6115 C C . ASP B 1 172 ? 22.594 -12.508 2.834 1 86.94 172 ASP B C 1
ATOM 6117 O O . ASP B 1 172 ? 21.781 -12.805 1.961 1 86.94 172 ASP B O 1
ATOM 6121 N N . TYR B 1 173 ? 23.281 -11.391 2.891 1 82.31 173 TYR B N 1
ATOM 6122 C CA . TYR B 1 173 ? 23.281 -10.547 1.701 1 82.31 173 TYR B CA 1
ATOM 6123 C C . TYR B 1 173 ? 24.297 -11.047 0.682 1 82.31 173 TYR B C 1
ATOM 6125 O O . TYR B 1 173 ? 25.312 -11.656 1.049 1 82.31 173 TYR B O 1
ATOM 6133 N N . SER B 1 174 ? 23.953 -10.992 -0.579 1 70.12 174 SER B N 1
ATOM 6134 C CA . SER B 1 174 ? 24.844 -11.43 -1.636 1 70.12 174 SER B CA 1
ATOM 6135 C C . SER B 1 174 ? 26.125 -10.594 -1.662 1 70.12 174 SER B C 1
ATOM 6137 O O . SER B 1 174 ? 26.094 -9.406 -1.36 1 70.12 174 SER B O 1
ATOM 6139 N N . ASP B 1 175 ? 27.312 -11.234 -1.523 1 56.66 175 ASP B N 1
ATOM 6140 C CA . ASP B 1 175 ? 28.625 -10.594 -1.603 1 56.66 175 ASP B CA 1
ATOM 6141 C C . ASP B 1 175 ? 28.797 -9.891 -2.945 1 56.66 175 ASP B C 1
ATOM 6143 O O . ASP B 1 175 ? 29.938 -9.609 -3.355 1 56.66 175 ASP B O 1
ATOM 6147 N N . ASP B 1 176 ? 27.953 -9.789 -3.764 1 46.88 176 ASP B N 1
ATOM 6148 C CA . ASP B 1 176 ? 28.391 -9.234 -5.043 1 46.88 176 ASP B CA 1
ATOM 6149 C C . ASP B 1 176 ? 29.172 -7.941 -4.844 1 46.88 176 ASP B C 1
ATOM 6151 O O . ASP B 1 176 ? 29.25 -7.105 -5.75 1 46.88 176 ASP B O 1
ATOM 6155 N N . THR B 1 177 ? 29.453 -7.434 -3.762 1 39.75 177 THR B N 1
ATOM 6156 C CA . THR B 1 177 ? 30.484 -6.402 -3.695 1 39.75 177 THR B CA 1
ATOM 6157 C C . THR B 1 177 ? 31.75 -6.855 -4.422 1 39.75 177 THR B C 1
ATOM 6159 O O . THR B 1 177 ? 32.594 -6.031 -4.809 1 39.75 177 THR B O 1
ATOM 6162 N N . ASN B 1 178 ? 32.25 -8 -4.191 1 34 178 ASN B N 1
ATOM 6163 C CA . ASN B 1 178 ? 33.5 -8.383 -4.855 1 34 178 ASN B CA 1
ATOM 6164 C C . ASN B 1 178 ? 33.312 -8.492 -6.367 1 34 178 ASN B C 1
ATOM 6166 O O . ASN B 1 178 ? 34.188 -8.992 -7.066 1 34 178 ASN B O 1
ATOM 6170 N N . SER B 1 179 ? 32.281 -8.602 -6.848 1 34.38 179 SER B N 1
ATOM 6171 C CA . SER B 1 179 ? 32.375 -8.602 -8.305 1 34.38 179 SER B CA 1
ATOM 6172 C C . SER B 1 179 ? 32.781 -7.227 -8.828 1 34.38 179 SER B C 1
ATOM 6174 O O . SER B 1 179 ? 32.281 -6.203 -8.375 1 34.38 179 SER B O 1
ATOM 6176 N N . PRO B 1 180 ? 33.969 -7.098 -9.312 1 32.03 180 PRO B N 1
ATOM 6177 C CA . PRO B 1 180 ? 34.406 -5.859 -9.969 1 32.03 180 PRO B CA 1
ATOM 6178 C C . PRO B 1 180 ? 33.219 -5.082 -10.586 1 32.03 180 PRO B C 1
ATOM 6180 O O . PRO B 1 180 ? 32.25 -5.688 -11.047 1 32.03 180 PRO B O 1
ATOM 6183 N N . PRO B 1 181 ? 33.031 -3.787 -10.164 1 33.84 181 PRO B N 1
ATOM 6184 C CA . PRO B 1 181 ? 32.156 -2.869 -10.883 1 33.84 181 PRO B CA 1
ATOM 6185 C C . PRO B 1 181 ? 32.062 -3.189 -12.375 1 33.84 181 PRO B C 1
ATOM 6187 O O . PRO B 1 181 ? 31.5 -2.393 -13.141 1 33.84 181 PRO B O 1
ATOM 6190 N N . ASN B 1 182 ? 32.969 -3.928 -12.844 1 29.53 182 ASN B N 1
ATOM 6191 C CA . ASN B 1 182 ? 33 -3.979 -14.297 1 29.53 182 ASN B CA 1
ATOM 6192 C C . ASN B 1 182 ? 31.578 -4.098 -14.859 1 29.53 182 ASN B C 1
ATOM 6194 O O . ASN B 1 182 ? 31.188 -3.336 -15.75 1 29.53 182 ASN B O 1
ATOM 6198 N N . MET B 1 183 ? 31.297 -5.395 -15.32 1 30.72 183 MET B N 1
ATOM 6199 C CA . MET B 1 183 ? 30.297 -5.543 -16.375 1 30.72 183 MET B CA 1
ATOM 6200 C C . MET B 1 183 ? 28.922 -5.16 -15.867 1 30.72 183 MET B C 1
ATOM 6202 O O . MET B 1 183 ? 28.734 -4.875 -14.68 1 30.72 183 MET B O 1
ATOM 6206 N N . GLY B 1 184 ? 27.625 -5.91 -16.391 1 33.47 184 GLY B N 1
ATOM 6207 C CA . GLY B 1 184 ? 26.203 -6.039 -16.656 1 33.47 184 GLY B CA 1
ATOM 6208 C C . GLY B 1 184 ? 25.375 -6.176 -15.391 1 33.47 184 GLY B C 1
ATOM 6209 O O . GLY B 1 184 ? 24.156 -6.359 -15.461 1 33.47 184 GLY B O 1
ATOM 6210 N N . TYR B 1 185 ? 25.922 -6.422 -14.281 1 36.88 185 TYR B N 1
ATOM 6211 C CA . TYR B 1 185 ? 25.125 -6.746 -13.094 1 36.88 185 TYR B CA 1
ATOM 6212 C C . TYR B 1 185 ? 24.438 -5.504 -12.547 1 36.88 185 TYR B C 1
ATOM 6214 O O . TYR B 1 185 ? 23.297 -5.57 -12.102 1 36.88 185 TYR B O 1
ATOM 6222 N N . THR B 1 186 ? 25.359 -4.363 -12.305 1 43.62 186 THR B N 1
ATOM 6223 C CA . THR B 1 186 ? 24.719 -3.156 -11.789 1 43.62 186 THR B CA 1
ATOM 6224 C C . THR B 1 186 ? 23.5 -2.799 -12.625 1 43.62 186 THR B C 1
ATOM 6226 O O . THR B 1 186 ? 22.469 -2.375 -12.078 1 43.62 186 THR B O 1
ATOM 6229 N N . HIS B 1 187 ? 23.75 -2.975 -13.961 1 46.16 187 HIS B N 1
ATOM 6230 C CA . HIS B 1 187 ? 22.641 -2.732 -14.859 1 46.16 187 HIS B CA 1
ATOM 6231 C C . HIS B 1 187 ? 21.5 -3.709 -14.602 1 46.16 187 HIS B C 1
ATOM 6233 O O . HIS B 1 187 ? 20.328 -3.334 -14.68 1 46.16 187 HIS B O 1
ATOM 6239 N N . ARG B 1 188 ? 22 -4.844 -14.008 1 55.94 188 ARG B N 1
ATOM 6240 C CA . ARG B 1 188 ? 20.984 -5.871 -13.828 1 55.94 188 ARG B CA 1
ATOM 6241 C C . ARG B 1 188 ? 20.188 -5.629 -12.547 1 55.94 188 ARG B C 1
ATOM 6243 O O . ARG B 1 188 ? 18.969 -5.844 -12.516 1 55.94 188 ARG B O 1
ATOM 6250 N N . SER B 1 189 ? 21 -5 -11.594 1 59.41 189 SER B N 1
ATOM 6251 C CA . SER B 1 189 ? 20.297 -4.781 -10.336 1 59.41 189 SER B CA 1
ATOM 6252 C C . SER B 1 189 ? 19.25 -3.678 -10.469 1 59.41 189 SER B C 1
ATOM 6254 O O . SER B 1 189 ? 18.156 -3.793 -9.922 1 59.41 189 SER B O 1
ATOM 6256 N N . ALA B 1 190 ? 19.625 -2.666 -11.289 1 63.69 190 ALA B N 1
ATOM 6257 C CA . ALA B 1 190 ? 18.688 -1.572 -11.5 1 63.69 190 ALA B CA 1
ATOM 6258 C C . ALA B 1 190 ? 17.453 -2.047 -12.273 1 63.69 190 ALA B C 1
ATOM 6260 O O . ALA B 1 190 ? 16.328 -1.63 -11.992 1 63.69 190 ALA B O 1
ATOM 6261 N N . ASN B 1 191 ? 17.703 -2.912 -13.133 1 76.19 191 ASN B N 1
ATOM 6262 C CA . ASN B 1 191 ? 16.609 -3.463 -13.914 1 76.19 191 ASN B CA 1
ATOM 6263 C C . ASN B 1 191 ? 15.695 -4.336 -13.062 1 76.19 191 ASN B C 1
ATOM 6265 O O . ASN B 1 191 ? 14.469 -4.223 -13.133 1 76.19 191 ASN B O 1
ATOM 6269 N N . TRP B 1 192 ? 16.344 -5.051 -12.125 1 82.5 192 TRP B N 1
ATOM 6270 C CA . TRP B 1 192 ? 15.547 -5.941 -11.289 1 82.5 192 TRP B CA 1
ATOM 6271 C C . TRP B 1 192 ? 14.711 -5.145 -10.297 1 82.5 192 TRP B C 1
ATOM 6273 O O . TRP B 1 192 ? 13.586 -5.535 -9.969 1 82.5 192 TRP B O 1
ATOM 6283 N N . TYR B 1 193 ? 15.273 -4.09 -9.844 1 86.19 193 TYR B N 1
ATOM 6284 C CA . TYR B 1 193 ? 14.508 -3.277 -8.906 1 86.19 193 TYR B CA 1
ATOM 6285 C C . TYR B 1 193 ? 13.273 -2.689 -9.57 1 86.19 193 TYR B C 1
ATOM 6287 O O . TYR B 1 193 ? 12.188 -2.674 -8.984 1 86.19 193 TYR B O 1
ATOM 6295 N N . THR B 1 194 ? 13.43 -2.201 -10.812 1 86.88 194 THR B N 1
ATOM 6296 C CA . THR B 1 194 ? 12.289 -1.666 -11.547 1 86.88 194 THR B CA 1
ATOM 6297 C C . THR B 1 194 ? 11.219 -2.74 -11.742 1 86.88 194 THR B C 1
ATOM 6299 O O . THR B 1 194 ? 10.031 -2.479 -11.57 1 86.88 194 THR B O 1
ATOM 6302 N N . ILE B 1 195 ? 11.648 -3.871 -12.086 1 89.94 195 ILE B N 1
ATOM 6303 C CA . ILE B 1 195 ? 10.727 -4.984 -12.297 1 89.94 195 ILE B CA 1
ATOM 6304 C C . ILE B 1 195 ? 10.062 -5.359 -10.977 1 89.94 195 ILE B C 1
ATOM 6306 O O . ILE B 1 195 ? 8.867 -5.664 -10.938 1 89.94 195 ILE B O 1
ATOM 6310 N N . TRP B 1 196 ? 10.875 -5.34 -9.93 1 92.56 196 TRP B N 1
ATOM 6311 C CA . TRP B 1 196 ? 10.32 -5.645 -8.617 1 92.56 196 TRP B CA 1
ATOM 6312 C C . TRP B 1 196 ? 9.188 -4.688 -8.273 1 92.56 196 TRP B C 1
ATOM 6314 O O . TRP B 1 196 ? 8.156 -5.102 -7.727 1 92.56 196 TRP B O 1
ATOM 6324 N N . VAL B 1 197 ? 9.32 -3.459 -8.586 1 93.75 197 VAL B N 1
ATOM 6325 C CA . VAL B 1 197 ? 8.289 -2.467 -8.305 1 93.75 197 VAL B CA 1
ATOM 6326 C C . VAL B 1 197 ? 7.02 -2.795 -9.094 1 93.75 197 VAL B C 1
ATOM 6328 O O . VAL B 1 197 ? 5.91 -2.682 -8.57 1 93.75 197 VAL B O 1
ATOM 6331 N N . HIS B 1 198 ? 7.207 -3.162 -10.367 1 93.81 198 HIS B N 1
ATOM 6332 C CA . HIS B 1 198 ? 6.059 -3.541 -11.18 1 93.81 198 HIS B CA 1
ATOM 6333 C C . HIS B 1 198 ? 5.324 -4.734 -10.57 1 93.81 198 HIS B C 1
ATOM 6335 O O . HIS B 1 198 ? 4.094 -4.723 -10.469 1 93.81 198 HIS B O 1
ATOM 6341 N N . VAL B 1 199 ? 6.102 -5.664 -10.164 1 95.62 199 VAL B N 1
ATOM 6342 C CA . VAL B 1 199 ? 5.52 -6.871 -9.586 1 95.62 199 VAL B CA 1
ATOM 6343 C C . VAL B 1 199 ? 4.828 -6.531 -8.266 1 95.62 199 VAL B C 1
ATOM 6345 O O . VAL B 1 199 ? 3.709 -6.977 -8.008 1 95.62 199 VAL B O 1
ATOM 6348 N N . ALA B 1 200 ? 5.488 -5.742 -7.469 1 96.62 200 ALA B N 1
ATOM 6349 C CA . ALA B 1 200 ? 4.926 -5.336 -6.18 1 96.62 200 ALA B CA 1
ATOM 6350 C C . ALA B 1 200 ? 3.623 -4.566 -6.371 1 96.62 200 ALA B C 1
ATOM 6352 O O . ALA B 1 200 ? 2.652 -4.789 -5.641 1 96.62 200 ALA B O 1
ATOM 6353 N N . MET B 1 201 ? 3.604 -3.678 -7.332 1 95.88 201 MET B N 1
ATOM 6354 C CA . MET B 1 201 ? 2.395 -2.908 -7.613 1 95.88 201 MET B CA 1
ATOM 6355 C C . MET B 1 201 ? 1.269 -3.818 -8.086 1 95.88 201 MET B C 1
ATOM 6357 O O . MET B 1 201 ? 0.111 -3.631 -7.711 1 95.88 201 MET B O 1
ATOM 6361 N N . LEU B 1 202 ? 1.621 -4.727 -8.93 1 96.81 202 LEU B N 1
ATOM 6362 C CA . LEU B 1 202 ? 0.645 -5.68 -9.445 1 96.81 202 LEU B CA 1
ATOM 6363 C C . LEU B 1 202 ? 0.026 -6.496 -8.312 1 96.81 202 LEU B C 1
ATOM 6365 O O . LEU B 1 202 ? -1.194 -6.656 -8.258 1 96.81 202 LEU B O 1
ATOM 6369 N N . VAL B 1 203 ? 0.808 -6.922 -7.402 1 97.38 203 VAL B N 1
ATOM 6370 C CA . VAL B 1 203 ? 0.362 -7.855 -6.375 1 97.38 203 VAL B CA 1
ATOM 6371 C C . VAL B 1 203 ? -0.326 -7.098 -5.242 1 97.38 203 VAL B C 1
ATOM 6373 O O . VAL B 1 203 ? -1.446 -7.434 -4.855 1 97.38 203 VAL B O 1
ATOM 6376 N N . LEU B 1 204 ? 0.274 -6.055 -4.754 1 96.62 204 LEU B N 1
ATOM 6377 C CA . LEU B 1 204 ? -0.218 -5.371 -3.564 1 96.62 204 LEU B CA 1
ATOM 6378 C C . LEU B 1 204 ? -1.353 -4.414 -3.916 1 96.62 204 LEU B C 1
ATOM 6380 O O . LEU B 1 204 ? -2.42 -4.457 -3.299 1 96.62 204 LEU B O 1
ATOM 6384 N N . ALA B 1 205 ? -1.159 -3.582 -4.902 1 95.62 205 ALA B N 1
ATOM 6385 C CA . ALA B 1 205 ? -2.219 -2.645 -5.266 1 95.62 205 ALA B CA 1
ATOM 6386 C C . ALA B 1 205 ? -3.205 -3.279 -6.238 1 95.62 205 ALA B C 1
ATOM 6388 O O . ALA B 1 205 ? -4.422 -3.156 -6.074 1 95.62 205 ALA B O 1
ATOM 6389 N N . GLY B 1 206 ? -2.729 -3.99 -7.227 1 96.81 206 GLY B N 1
ATOM 6390 C CA . GLY B 1 206 ? -3.58 -4.59 -8.242 1 96.81 206 GLY B CA 1
ATOM 6391 C C . GLY B 1 206 ? -4.562 -5.598 -7.676 1 96.81 206 GLY B C 1
ATOM 6392 O O . GLY B 1 206 ? -5.777 -5.387 -7.73 1 96.81 206 GLY B O 1
ATOM 6393 N N . PHE B 1 207 ? -4.051 -6.602 -6.973 1 96.31 207 PHE B N 1
ATOM 6394 C CA . PHE B 1 207 ? -4.91 -7.652 -6.445 1 96.31 207 PHE B CA 1
ATOM 6395 C C . PHE B 1 207 ? -5.812 -7.113 -5.336 1 96.31 207 PHE B C 1
ATOM 6397 O O . PHE B 1 207 ? -6.957 -7.543 -5.199 1 96.31 207 PHE B O 1
ATOM 6404 N N . SER B 1 208 ? -5.293 -6.199 -4.547 1 95.88 208 SER B N 1
ATOM 6405 C CA . SER B 1 208 ? -6.098 -5.641 -3.467 1 95.88 208 SER B CA 1
ATOM 6406 C C . SER B 1 208 ? -7.371 -4.996 -4.004 1 95.88 208 SER B C 1
ATOM 6408 O O . SER B 1 208 ? -8.477 -5.316 -3.555 1 95.88 208 SER B O 1
ATOM 6410 N N . PHE B 1 209 ? -7.227 -4.164 -4.938 1 96 209 PHE B N 1
ATOM 6411 C CA . PHE B 1 209 ? -8.383 -3.455 -5.465 1 96 209 PHE B CA 1
ATOM 6412 C C . PHE B 1 209 ? -9.195 -4.355 -6.391 1 96 209 PHE B C 1
ATOM 6414 O O . PHE B 1 209 ? -10.414 -4.223 -6.488 1 96 209 PHE B O 1
ATOM 6421 N N . PHE B 1 210 ? -8.523 -5.312 -6.977 1 96.19 210 PHE B N 1
ATOM 6422 C CA . PHE B 1 210 ? -9.188 -6.266 -7.855 1 96.19 210 PHE B CA 1
ATOM 6423 C C . PHE B 1 210 ? -10.234 -7.066 -7.086 1 96.19 210 PHE B C 1
ATOM 6425 O O . PHE B 1 210 ? -11.281 -7.422 -7.637 1 96.19 210 PHE B O 1
ATOM 6432 N N . TYR B 1 211 ? -10.117 -7.246 -5.824 1 96.12 211 TYR B N 1
ATOM 6433 C CA . TYR B 1 211 ? -11 -8.094 -5.031 1 96.12 211 TYR B CA 1
ATOM 6434 C C . TYR B 1 211 ? -12.039 -7.262 -4.297 1 96.12 211 TYR B C 1
ATOM 6436 O O . TYR B 1 211 ? -12.789 -7.781 -3.463 1 96.12 211 TYR B O 1
ATOM 6444 N N . THR B 1 212 ? -12.172 -5.98 -4.586 1 95.06 212 THR B N 1
ATOM 6445 C CA . THR B 1 212 ? -13.102 -5.121 -3.861 1 95.06 212 THR B CA 1
ATOM 6446 C C . THR B 1 212 ? -14.461 -5.098 -4.543 1 95.06 212 THR B C 1
ATOM 6448 O O . THR B 1 212 ? -15.258 -4.184 -4.32 1 95.06 212 THR B O 1
ATOM 6451 N N . PHE B 1 213 ? -14.875 -6.055 -5.328 1 92.81 213 PHE B N 1
ATOM 6452 C CA . PHE B 1 213 ? -16.094 -5.988 -6.137 1 92.81 213 PHE B CA 1
ATOM 6453 C C . PHE B 1 213 ? -17.328 -6.18 -5.273 1 92.81 213 PHE B C 1
ATOM 6455 O O . PHE B 1 213 ? -18.422 -5.75 -5.641 1 92.81 213 PHE B O 1
ATOM 6462 N N . MET B 1 214 ? -17.219 -6.801 -4.094 1 91.44 214 MET B N 1
ATOM 6463 C CA . MET B 1 214 ? -18.375 -6.98 -3.227 1 91.44 214 MET B CA 1
ATOM 6464 C C . MET B 1 214 ? -18.703 -5.695 -2.479 1 91.44 214 MET B C 1
ATOM 6466 O O . MET B 1 214 ? -17.812 -5.039 -1.938 1 91.44 214 MET B O 1
ATOM 6470 N N . ARG B 1 215 ? -19.875 -5.34 -2.332 1 87 215 ARG B N 1
ATOM 6471 C CA . ARG B 1 215 ? -20.312 -4.016 -1.905 1 87 215 ARG B CA 1
ATOM 6472 C C . ARG B 1 215 ? -19.938 -3.756 -0.451 1 87 215 ARG B C 1
ATOM 6474 O O . ARG B 1 215 ? -19.766 -2.605 -0.046 1 87 215 ARG B O 1
ATOM 6481 N N . LYS B 1 216 ? -19.797 -4.754 0.393 1 89.06 216 LYS B N 1
ATOM 6482 C CA . LYS B 1 216 ? -19.531 -4.547 1.813 1 89.06 216 LYS B CA 1
ATOM 6483 C C . LYS B 1 216 ? -18.25 -5.27 2.244 1 89.06 216 LYS B C 1
ATOM 6485 O O . LYS B 1 216 ? -18.141 -5.723 3.385 1 89.06 216 LYS B O 1
ATOM 6490 N N . TYR B 1 217 ? -17.297 -5.367 1.312 1 92.62 217 TYR B N 1
ATOM 6491 C CA . TYR B 1 217 ? -16.172 -6.25 1.639 1 92.62 217 TYR B CA 1
ATOM 6492 C C . TYR B 1 217 ? -14.852 -5.625 1.23 1 92.62 217 TYR B C 1
ATOM 6494 O O . TYR B 1 217 ? -13.836 -6.32 1.14 1 92.62 217 TYR B O 1
ATOM 6502 N N . ALA B 1 218 ? -14.766 -4.359 0.996 1 94.19 218 ALA B N 1
ATOM 6503 C CA . ALA B 1 218 ? -13.562 -3.727 0.477 1 94.19 218 ALA B CA 1
ATOM 6504 C C . ALA B 1 218 ? -12.453 -3.705 1.53 1 94.19 218 ALA B C 1
ATOM 6506 O O . ALA B 1 218 ? -11.281 -3.918 1.214 1 94.19 218 ALA B O 1
ATOM 6507 N N . TYR B 1 219 ? -12.797 -3.436 2.838 1 93.62 219 TYR B N 1
ATOM 6508 C CA . TYR B 1 219 ? -11.805 -3.447 3.908 1 93.62 219 TYR B CA 1
ATOM 6509 C C . TYR B 1 219 ? -11.109 -4.801 3.992 1 93.62 219 TYR B C 1
ATOM 6511 O O . TYR B 1 219 ? -9.883 -4.875 3.998 1 93.62 219 TYR B O 1
ATOM 6519 N N . SER B 1 220 ? -11.93 -5.812 4.02 1 94.31 220 SER B N 1
ATOM 6520 C CA . SER B 1 220 ? -11.406 -7.168 4.133 1 94.31 220 SER B CA 1
ATOM 6521 C C . SER B 1 220 ? -10.633 -7.566 2.883 1 94.31 220 SER B C 1
ATOM 6523 O O . SER B 1 220 ? -9.562 -8.172 2.979 1 94.31 220 SER B O 1
ATOM 6525 N N . ALA B 1 221 ? -11.18 -7.219 1.732 1 95.06 221 ALA B N 1
ATOM 6526 C CA . ALA B 1 221 ? -10.516 -7.57 0.48 1 95.06 221 ALA B CA 1
ATOM 6527 C C . ALA B 1 221 ? -9.094 -7.016 0.434 1 95.06 221 ALA B C 1
ATOM 6529 O O . ALA B 1 221 ? -8.141 -7.754 0.17 1 95.06 221 ALA B O 1
ATOM 6530 N N . ILE B 1 222 ? -8.898 -5.793 0.763 1 95.88 222 ILE B N 1
ATOM 6531 C CA . ILE B 1 222 ? -7.602 -5.125 0.666 1 95.88 222 ILE B CA 1
ATOM 6532 C C . ILE B 1 222 ? -6.699 -5.586 1.805 1 95.88 222 ILE B C 1
ATOM 6534 O O . ILE B 1 222 ? -5.539 -5.949 1.579 1 95.88 222 ILE B O 1
ATOM 6538 N N . SER B 1 223 ? -7.184 -5.652 3 1 95.5 223 SER B N 1
ATOM 6539 C CA . SER B 1 223 ? -6.375 -5.969 4.172 1 95.5 223 SER B CA 1
ATOM 6540 C C . SER B 1 223 ? -5.934 -7.43 4.16 1 95.5 223 SER B C 1
ATOM 6542 O O . SER B 1 223 ? -4.797 -7.742 4.523 1 95.5 223 SER B O 1
ATOM 6544 N N . HIS B 1 224 ? -6.848 -8.312 3.824 1 95.25 224 HIS B N 1
ATOM 6545 C CA . HIS B 1 224 ? -6.465 -9.719 3.754 1 95.25 224 HIS B CA 1
ATOM 6546 C C . HIS B 1 224 ? -5.457 -9.961 2.635 1 95.25 224 HIS B C 1
ATOM 6548 O O . HIS B 1 224 ? -4.555 -10.789 2.775 1 95.25 224 HIS B O 1
ATOM 6554 N N . THR B 1 225 ? -5.641 -9.266 1.48 1 96.38 225 THR B N 1
ATOM 6555 C CA . THR B 1 225 ? -4.633 -9.336 0.427 1 96.38 225 THR B CA 1
ATOM 6556 C C . THR B 1 225 ? -3.271 -8.883 0.947 1 96.38 225 THR B C 1
ATOM 6558 O O . THR B 1 225 ? -2.25 -9.508 0.661 1 96.38 225 THR B O 1
ATOM 6561 N N . PHE B 1 226 ? -3.352 -7.797 1.722 1 94.5 226 PHE B N 1
ATOM 6562 C CA . PHE B 1 226 ? -2.146 -7.242 2.32 1 94.5 226 PHE B CA 1
ATOM 6563 C C . PHE B 1 226 ? -1.464 -8.266 3.219 1 94.5 226 PHE B C 1
ATOM 6565 O O . PHE B 1 226 ? -0.277 -8.555 3.051 1 94.5 226 PHE B O 1
ATOM 6572 N N . LEU B 1 227 ? -2.18 -8.883 4.07 1 93.12 227 LEU B N 1
ATOM 6573 C CA . LEU B 1 227 ? -1.669 -9.82 5.062 1 93.12 227 LEU B CA 1
ATOM 6574 C C . LEU B 1 227 ? -1.149 -11.094 4.391 1 93.12 227 LEU B C 1
ATOM 6576 O O . LEU B 1 227 ? -0.06 -11.57 4.715 1 93.12 227 LEU B O 1
ATOM 6580 N N . ILE B 1 228 ? -1.939 -11.625 3.463 1 96.06 228 ILE B N 1
ATOM 6581 C CA . ILE B 1 228 ? -1.531 -12.82 2.736 1 96.06 228 ILE B CA 1
ATOM 6582 C C . ILE B 1 228 ? -0.229 -12.555 1.986 1 96.06 228 ILE B C 1
ATOM 6584 O O . ILE B 1 228 ? 0.698 -13.367 2.025 1 96.06 228 ILE B O 1
ATOM 6588 N N . THR B 1 229 ? -0.174 -11.383 1.364 1 97.88 229 THR B N 1
ATOM 6589 C CA . THR B 1 229 ? 0.959 -11.062 0.503 1 97.88 229 THR B CA 1
ATOM 6590 C C . THR B 1 229 ? 2.248 -10.977 1.315 1 97.88 229 THR B C 1
ATOM 6592 O O . THR B 1 229 ? 3.262 -11.57 0.948 1 97.88 229 THR B O 1
ATOM 6595 N N . VAL B 1 230 ? 2.236 -10.289 2.43 1 97 230 VAL B N 1
ATOM 6596 C CA . VAL B 1 230 ? 3.467 -10.062 3.18 1 97 230 VAL B CA 1
ATOM 6597 C C . VAL B 1 230 ? 3.908 -11.367 3.852 1 97 230 VAL B C 1
ATOM 6599 O O . VAL B 1 230 ? 5.102 -11.68 3.891 1 97 230 VAL B O 1
ATOM 6602 N N . LEU B 1 231 ? 2.975 -12.133 4.348 1 95.75 231 LEU B N 1
ATOM 6603 C CA . LEU B 1 231 ? 3.295 -13.422 4.949 1 95.75 231 LEU B CA 1
ATOM 6604 C C . LEU B 1 231 ? 3.865 -14.375 3.908 1 95.75 231 LEU B C 1
ATOM 6606 O O . LEU B 1 231 ? 4.902 -15.008 4.137 1 95.75 231 LEU B O 1
ATOM 6610 N N . ALA B 1 232 ? 3.15 -14.484 2.834 1 98.06 232 ALA B N 1
ATOM 6611 C CA . ALA B 1 232 ? 3.555 -15.398 1.774 1 98.06 232 ALA B CA 1
ATOM 6612 C C . ALA B 1 232 ? 4.91 -15.008 1.196 1 98.06 232 ALA B C 1
ATOM 6614 O O . ALA B 1 232 ? 5.723 -15.875 0.859 1 98.06 232 ALA B O 1
ATOM 6615 N N . ALA B 1 233 ? 5.129 -13.711 1.035 1 97.94 233 ALA B N 1
ATOM 6616 C CA . ALA B 1 233 ? 6.387 -13.258 0.45 1 97.94 233 ALA B CA 1
ATOM 6617 C C . ALA B 1 233 ? 7.574 -13.672 1.311 1 97.94 233 ALA B C 1
ATOM 6619 O O . ALA B 1 233 ? 8.547 -14.25 0.807 1 97.94 233 ALA B O 1
ATOM 6620 N N . GLN B 1 234 ? 7.535 -13.391 2.621 1 97.12 234 GLN B N 1
ATOM 6621 C CA . GLN B 1 234 ? 8.617 -13.766 3.523 1 97.12 234 GLN B CA 1
ATOM 6622 C C . GLN B 1 234 ? 8.828 -15.273 3.533 1 97.12 234 GLN B C 1
ATOM 6624 O O . GLN B 1 234 ? 9.961 -15.75 3.467 1 97.12 234 GLN B O 1
ATOM 6629 N N . TRP B 1 235 ? 7.727 -16 3.549 1 96.81 235 TRP B N 1
ATOM 6630 C CA . TRP B 1 235 ? 7.762 -17.453 3.672 1 96.81 235 TRP B CA 1
ATOM 6631 C C . TRP B 1 235 ? 8.25 -18.094 2.377 1 96.81 235 TRP B C 1
ATOM 6633 O O . TRP B 1 235 ? 8.992 -19.078 2.408 1 96.81 235 TRP B O 1
ATOM 6643 N N . THR B 1 236 ? 7.836 -17.609 1.232 1 98.12 236 THR B N 1
ATOM 6644 C CA . THR B 1 236 ? 8.242 -18.141 -0.066 1 98.12 236 THR B CA 1
ATOM 6645 C C . THR B 1 236 ? 9.75 -18.047 -0.245 1 98.12 236 THR B C 1
ATOM 6647 O O . THR B 1 236 ? 10.391 -18.984 -0.726 1 98.12 236 THR B O 1
ATOM 6650 N N . ILE B 1 237 ? 10.305 -16.922 0.162 1 96.62 237 ILE B N 1
ATOM 6651 C CA . ILE B 1 237 ? 11.734 -16.703 0.017 1 96.62 237 ILE B CA 1
ATOM 6652 C C . ILE B 1 237 ? 12.508 -17.781 0.772 1 96.62 237 ILE B C 1
ATOM 6654 O O . ILE B 1 237 ? 13.445 -18.375 0.234 1 96.62 237 ILE B O 1
ATOM 6658 N N . LEU B 1 238 ? 12.125 -18.125 1.966 1 95.62 238 LEU B N 1
ATOM 6659 C CA . LEU B 1 238 ? 12.797 -19.125 2.781 1 95.62 238 LEU B CA 1
ATOM 6660 C C . LEU B 1 238 ? 12.672 -20.516 2.154 1 95.62 238 LEU B C 1
ATOM 6662 O O . LEU B 1 238 ? 13.648 -21.281 2.121 1 95.62 238 LEU B O 1
ATOM 6666 N N . HIS B 1 239 ? 11.477 -20.875 1.672 1 96.25 239 HIS B N 1
ATOM 6667 C CA . HIS B 1 239 ? 11.273 -22.188 1.046 1 96.25 239 HIS B CA 1
ATOM 6668 C C . HIS B 1 239 ? 12.141 -22.344 -0.198 1 96.25 239 HIS B C 1
ATOM 6670 O O . HIS B 1 239 ? 12.695 -23.406 -0.441 1 96.25 239 HIS B O 1
ATOM 6676 N N . LEU B 1 240 ? 12.195 -21.297 -0.951 1 94.12 240 LEU B N 1
ATOM 6677 C CA . LEU B 1 240 ? 12.953 -21.406 -2.191 1 94.12 240 LEU B CA 1
ATOM 6678 C C . LEU B 1 240 ? 14.445 -21.484 -1.906 1 94.12 240 LEU B C 1
ATOM 6680 O O . LEU B 1 240 ? 15.188 -22.156 -2.633 1 94.12 240 LEU B O 1
ATOM 6684 N N . ILE B 1 241 ? 14.914 -20.781 -0.844 1 91.12 241 ILE B N 1
ATOM 6685 C CA . ILE B 1 241 ? 16.297 -20.938 -0.408 1 91.12 241 ILE B CA 1
ATOM 6686 C C . ILE B 1 241 ? 16.562 -22.375 0.008 1 91.12 241 ILE B C 1
ATOM 6688 O O . ILE B 1 241 ? 17.594 -22.953 -0.335 1 91.12 241 ILE B O 1
ATOM 6692 N N . PHE B 1 242 ? 15.633 -22.984 0.672 1 93.25 242 PHE B N 1
ATOM 6693 C CA . PHE B 1 242 ? 15.75 -24.375 1.101 1 93.25 242 PHE B CA 1
ATOM 6694 C C . PHE B 1 242 ? 15.875 -25.297 -0.101 1 93.25 242 PHE B C 1
ATOM 6696 O O . PHE B 1 242 ? 16.781 -26.125 -0.157 1 93.25 242 PHE B O 1
ATOM 6703 N N . TRP B 1 243 ? 14.992 -25.156 -1.069 1 93.38 243 TRP B N 1
ATOM 6704 C CA . TRP B 1 243 ? 14.984 -26.062 -2.215 1 93.38 243 TRP B CA 1
ATOM 6705 C C . TRP B 1 243 ? 16.188 -25.828 -3.111 1 93.38 243 TRP B C 1
ATOM 6707 O O . TRP B 1 243 ? 16.688 -26.75 -3.76 1 93.38 243 TRP B O 1
ATOM 6717 N N . GLN B 1 244 ? 16.641 -24.578 -3.129 1 90.25 244 GLN B N 1
ATOM 6718 C CA . GLN B 1 244 ? 17.875 -24.297 -3.854 1 90.25 244 GLN B CA 1
ATOM 6719 C C . GLN B 1 244 ? 19.047 -25.047 -3.227 1 90.25 244 GLN B C 1
ATOM 6721 O O . GLN B 1 244 ? 19.906 -25.578 -3.936 1 90.25 244 GLN B O 1
ATOM 6726 N N . ASN B 1 245 ? 19.109 -25.094 -1.915 1 90.44 245 ASN B N 1
ATOM 6727 C CA . ASN B 1 245 ? 20.141 -25.828 -1.213 1 90.44 245 ASN B CA 1
ATOM 6728 C C . ASN B 1 245 ? 20.047 -27.328 -1.499 1 90.44 245 ASN B C 1
ATOM 6730 O O . ASN B 1 245 ? 21.062 -28 -1.647 1 90.44 245 ASN B O 1
ATOM 6734 N N . VAL B 1 246 ? 18.875 -27.812 -1.619 1 90.38 246 VAL B N 1
ATOM 6735 C CA . VAL B 1 246 ? 18.656 -29.219 -1.942 1 90.38 246 VAL B CA 1
ATOM 6736 C C . VAL B 1 246 ? 19.141 -29.516 -3.359 1 90.38 246 VAL B C 1
ATOM 6738 O O . VAL B 1 246 ? 19.812 -30.516 -3.602 1 90.38 246 VAL B O 1
ATOM 6741 N N . ASP B 1 247 ? 18.766 -28.578 -4.191 1 88.94 247 ASP B N 1
ATOM 6742 C CA . ASP B 1 247 ? 19.172 -28.734 -5.586 1 88.94 247 ASP B CA 1
ATOM 6743 C C . ASP B 1 247 ? 20.688 -28.672 -5.734 1 88.94 247 ASP B C 1
ATOM 6745 O O . ASP B 1 247 ? 21.25 -29.312 -6.617 1 88.94 247 ASP B O 1
ATOM 6749 N N . ASP B 1 248 ? 21.375 -27.812 -4.898 1 87.44 248 ASP B N 1
ATOM 6750 C CA . ASP B 1 248 ? 22.812 -27.625 -4.965 1 87.44 248 ASP B CA 1
ATOM 6751 C C . ASP B 1 248 ? 23.562 -28.766 -4.262 1 87.44 248 ASP B C 1
ATOM 6753 O O . ASP B 1 248 ? 24.781 -28.734 -4.156 1 87.44 248 ASP B O 1
ATOM 6757 N N . GLY B 1 249 ? 23.016 -29.812 -3.779 1 85.56 249 GLY B N 1
ATOM 6758 C CA . GLY B 1 249 ? 23.719 -30.984 -3.264 1 85.56 249 GLY B CA 1
ATOM 6759 C C . GLY B 1 249 ? 23.406 -31.266 -1.803 1 85.56 249 GLY B C 1
ATOM 6760 O O . GLY B 1 249 ? 23.938 -32.219 -1.228 1 85.56 249 GLY B O 1
ATOM 6761 N N . GLY B 1 250 ? 22.641 -30.391 -1.188 1 77.12 250 GLY B N 1
ATOM 6762 C CA . GLY B 1 250 ? 22.141 -30.734 0.135 1 77.12 250 GLY B CA 1
ATOM 6763 C C . GLY B 1 250 ? 22.938 -30.094 1.257 1 77.12 250 GLY B C 1
ATOM 6764 O O . GLY B 1 250 ? 22.516 -30.125 2.418 1 77.12 250 GLY B O 1
ATOM 6765 N N . ASP B 1 251 ? 24.094 -29.484 1.005 1 81.62 251 ASP B N 1
ATOM 6766 C CA . ASP B 1 251 ? 24.844 -28.812 2.066 1 81.62 251 ASP B CA 1
ATOM 6767 C C . ASP B 1 251 ? 24.188 -27.469 2.424 1 81.62 251 ASP B C 1
ATOM 6769 O O . ASP B 1 251 ? 23.859 -26.688 1.538 1 81.62 251 ASP B O 1
ATOM 6773 N N . TRP B 1 252 ? 23.969 -27.422 3.6 1 82.75 252 TRP B N 1
ATOM 6774 C CA . TRP B 1 252 ? 23.297 -26.203 4.07 1 82.75 252 TRP B CA 1
ATOM 6775 C C . TRP B 1 252 ? 24.203 -25 3.943 1 82.75 252 TRP B C 1
ATOM 6777 O O . TRP B 1 252 ? 25.359 -25.031 4.344 1 82.75 252 TRP B O 1
ATOM 6787 N N . ALA B 1 253 ? 23.766 -24.031 3.299 1 83.62 253 ALA B N 1
ATOM 6788 C CA . ALA B 1 253 ? 24.406 -22.719 3.207 1 83.62 253 ALA B CA 1
ATOM 6789 C C . ALA B 1 253 ? 23.391 -21.594 3.355 1 83.62 253 ALA B C 1
ATOM 6791 O O . ALA B 1 253 ? 22.219 -21.766 3.031 1 83.62 253 ALA B O 1
ATOM 6792 N N . ARG B 1 254 ? 23.922 -20.578 3.902 1 88.62 254 ARG B N 1
ATOM 6793 C CA . ARG B 1 254 ? 23.062 -19.406 3.986 1 88.62 254 ARG B CA 1
ATOM 6794 C C . ARG B 1 254 ? 22.656 -18.922 2.598 1 88.62 254 ARG B C 1
ATOM 6796 O O . ARG B 1 254 ? 23.453 -18.969 1.661 1 88.62 254 ARG B O 1
ATOM 6803 N N . GLY B 1 255 ? 21.422 -18.688 2.48 1 88.38 255 GLY B N 1
ATOM 6804 C CA . GLY B 1 255 ? 20.922 -18.203 1.205 1 88.38 255 GLY B CA 1
ATOM 6805 C C . GLY B 1 255 ? 21.141 -16.719 1.001 1 88.38 255 GLY B C 1
ATOM 6806 O O . GLY B 1 255 ? 21 -15.93 1.938 1 88.38 255 GLY B O 1
ATOM 6807 N N . ASP B 1 256 ? 21.531 -16.344 -0.181 1 86.31 256 ASP B N 1
ATOM 6808 C CA . ASP B 1 256 ? 21.719 -14.938 -0.529 1 86.31 256 ASP B CA 1
ATOM 6809 C C . ASP B 1 256 ? 20.375 -14.273 -0.86 1 86.31 256 ASP B C 1
ATOM 6811 O O . ASP B 1 256 ? 19.641 -14.75 -1.729 1 86.31 256 ASP B O 1
ATOM 6815 N N . LEU B 1 257 ? 20.141 -13.258 -0.129 1 89.12 257 LEU B N 1
ATOM 6816 C CA . LEU B 1 257 ? 18.969 -12.453 -0.438 1 89.12 257 LEU B CA 1
ATOM 6817 C C . LEU B 1 257 ? 19.281 -11.43 -1.528 1 89.12 257 LEU B C 1
ATOM 6819 O O . LEU B 1 257 ? 20.234 -10.664 -1.415 1 89.12 257 LEU B O 1
ATOM 6823 N N . THR B 1 258 ? 18.516 -11.484 -2.627 1 87.69 258 THR B N 1
ATOM 6824 C CA . THR B 1 258 ? 18.625 -10.578 -3.764 1 87.69 258 THR B CA 1
ATOM 6825 C C . THR B 1 258 ? 17.281 -9.961 -4.109 1 87.69 258 THR B C 1
ATOM 6827 O O . THR B 1 258 ? 16.266 -10.32 -3.516 1 87.69 258 THR B O 1
ATOM 6830 N N . ILE B 1 259 ? 17.312 -9.023 -4.992 1 88.62 259 ILE B N 1
ATOM 6831 C CA . ILE B 1 259 ? 16.062 -8.438 -5.461 1 88.62 259 ILE B CA 1
ATOM 6832 C C . ILE B 1 259 ? 15.211 -9.508 -6.137 1 88.62 259 ILE B C 1
ATOM 6834 O O . ILE B 1 259 ? 13.984 -9.5 -6.027 1 88.62 259 ILE B O 1
ATOM 6838 N N . LEU B 1 260 ? 15.859 -10.445 -6.801 1 88.5 260 LEU B N 1
ATOM 6839 C CA . LEU B 1 260 ? 15.148 -11.562 -7.418 1 88.5 260 LEU B CA 1
ATOM 6840 C C . LEU B 1 260 ? 14.43 -12.398 -6.363 1 88.5 260 LEU B C 1
ATOM 6842 O O . LEU B 1 260 ? 13.344 -12.93 -6.613 1 88.5 260 LEU B O 1
ATOM 6846 N N . SER B 1 261 ? 15.047 -12.531 -5.18 1 92.44 261 SER B N 1
ATOM 6847 C CA . SER B 1 261 ? 14.398 -13.242 -4.082 1 92.44 261 SER B CA 1
ATOM 6848 C C . SER B 1 261 ? 13.094 -12.57 -3.68 1 92.44 261 SER B C 1
ATOM 6850 O O . SER B 1 261 ? 12.117 -13.242 -3.33 1 92.44 261 SER B O 1
ATOM 6852 N N . LEU B 1 262 ? 13.141 -11.242 -3.717 1 94.38 262 LEU B N 1
ATOM 6853 C CA . LEU B 1 262 ? 11.938 -10.5 -3.369 1 94.38 262 LEU B CA 1
ATOM 6854 C C . LEU B 1 262 ? 10.844 -10.727 -4.406 1 94.38 262 LEU B C 1
ATOM 6856 O O . LEU B 1 262 ? 9.664 -10.82 -4.062 1 94.38 262 LEU B O 1
ATOM 6860 N N . ILE B 1 263 ? 11.203 -10.758 -5.668 1 94.5 263 ILE B N 1
ATOM 6861 C CA . ILE B 1 263 ? 10.266 -11.023 -6.75 1 94.5 263 ILE B CA 1
ATOM 6862 C C . ILE B 1 263 ? 9.664 -12.414 -6.578 1 94.5 263 ILE B C 1
ATOM 6864 O O . ILE B 1 263 ? 8.445 -12.594 -6.707 1 94.5 263 ILE B O 1
ATOM 6868 N N . ASP B 1 264 ? 10.539 -13.375 -6.207 1 95.56 264 ASP B N 1
ATOM 6869 C CA . ASP B 1 264 ? 10.078 -14.727 -5.941 1 95.56 264 ASP B CA 1
ATOM 6870 C C . ASP B 1 264 ? 9.031 -14.742 -4.832 1 95.56 264 ASP B C 1
ATOM 6872 O O . ASP B 1 264 ? 8.062 -15.508 -4.895 1 95.56 264 ASP B O 1
ATOM 6876 N N . GLY B 1 265 ? 9.32 -13.961 -3.832 1 97.5 265 GLY B N 1
ATOM 6877 C CA . GLY B 1 265 ? 8.352 -13.852 -2.752 1 97.5 265 GLY B CA 1
ATOM 6878 C C . GLY B 1 265 ? 6.973 -13.445 -3.229 1 97.5 265 GLY B C 1
ATOM 6879 O O . GLY B 1 265 ? 5.965 -14.016 -2.795 1 97.5 265 GLY B O 1
ATOM 6880 N N . TYR B 1 266 ? 6.898 -12.5 -4.129 1 97.56 266 TYR B N 1
ATOM 6881 C CA . TYR B 1 266 ? 5.613 -12 -4.613 1 97.56 266 TYR B CA 1
ATOM 6882 C C . TYR B 1 266 ? 4.969 -12.992 -5.57 1 97.56 266 TYR B C 1
ATOM 6884 O O . TYR B 1 266 ? 3.742 -13.055 -5.68 1 97.56 266 TYR B O 1
ATOM 6892 N N . TYR B 1 267 ? 5.766 -13.836 -6.285 1 97.31 267 TYR B N 1
ATOM 6893 C CA . TYR B 1 267 ? 5.188 -14.898 -7.098 1 97.31 267 TYR B CA 1
ATOM 6894 C C . TYR B 1 267 ? 4.453 -15.906 -6.227 1 97.31 267 TYR B C 1
ATOM 6896 O O . TYR B 1 267 ? 3.324 -16.297 -6.535 1 97.31 267 TYR B O 1
ATOM 6904 N N . GLY B 1 268 ? 5.16 -16.281 -5.141 1 98.19 268 GLY B N 1
ATOM 6905 C CA . GLY B 1 268 ? 4.48 -17.172 -4.211 1 98.19 268 GLY B CA 1
ATOM 6906 C C . GLY B 1 268 ? 3.236 -16.562 -3.6 1 98.19 268 GLY B C 1
ATOM 6907 O O . GLY B 1 268 ? 2.223 -17.234 -3.424 1 98.19 268 GLY B O 1
ATOM 6908 N N . ALA B 1 269 ? 3.32 -15.281 -3.277 1 98.44 269 ALA B N 1
ATOM 6909 C CA . ALA B 1 269 ? 2.17 -14.57 -2.725 1 98.44 269 ALA B CA 1
ATOM 6910 C C . ALA B 1 269 ? 1.005 -14.562 -3.711 1 98.44 269 ALA B C 1
ATOM 6912 O O . ALA B 1 269 ? -0.156 -14.68 -3.309 1 98.44 269 ALA B O 1
ATOM 6913 N N . THR B 1 270 ? 1.323 -14.414 -4.977 1 98.38 270 THR B N 1
ATOM 6914 C CA . THR B 1 270 ? 0.285 -14.359 -6 1 98.38 270 THR B CA 1
ATOM 6915 C C . THR B 1 270 ? -0.468 -15.688 -6.07 1 98.38 270 THR B C 1
ATOM 6917 O O . THR B 1 270 ? -1.692 -15.703 -6.211 1 98.38 270 THR B O 1
ATOM 6920 N N . ALA B 1 271 ? 0.235 -16.766 -5.961 1 98.56 271 ALA B N 1
ATOM 6921 C CA . ALA B 1 271 ? -0.438 -18.062 -5.922 1 98.56 271 ALA B CA 1
ATOM 6922 C C . ALA B 1 271 ? -1.443 -18.125 -4.777 1 98.56 271 ALA B C 1
ATOM 6924 O O . ALA B 1 271 ? -2.57 -18.594 -4.957 1 98.56 271 ALA B O 1
ATOM 6925 N N . CYS B 1 272 ? -1.037 -17.641 -3.666 1 98.5 272 CYS B N 1
ATOM 6926 C CA . CYS B 1 272 ? -1.91 -17.641 -2.498 1 98.5 272 CYS B CA 1
ATOM 6927 C C . CYS B 1 272 ? -3.105 -16.719 -2.709 1 98.5 272 CYS B C 1
ATOM 6929 O O . CYS B 1 272 ? -4.211 -17.016 -2.254 1 98.5 272 CYS B O 1
ATOM 6931 N N . LEU B 1 273 ? -2.861 -15.602 -3.326 1 98.38 273 LEU B N 1
ATOM 6932 C CA . LEU B 1 273 ? -3.939 -14.648 -3.562 1 98.38 273 LEU B CA 1
ATOM 6933 C C . LEU B 1 273 ? -4.969 -15.219 -4.531 1 98.38 273 LEU B C 1
ATOM 6935 O O . LEU B 1 273 ? -6.164 -14.938 -4.414 1 98.38 273 LEU B O 1
ATOM 6939 N N . ILE B 1 274 ? -4.512 -15.977 -5.52 1 98.38 274 ILE B N 1
ATOM 6940 C CA . ILE B 1 274 ? -5.426 -16.625 -6.449 1 98.38 274 ILE B CA 1
ATOM 6941 C C . ILE B 1 274 ? -6.328 -17.594 -5.688 1 98.38 274 ILE B C 1
ATOM 6943 O O . ILE B 1 274 ? -7.547 -17.609 -5.875 1 98.38 274 ILE B O 1
ATOM 6947 N N . THR B 1 275 ? -5.738 -18.375 -4.812 1 98 275 THR B N 1
ATOM 6948 C CA . THR B 1 275 ? -6.512 -19.25 -3.949 1 98 275 THR B CA 1
ATOM 6949 C C . THR B 1 275 ? -7.492 -18.453 -3.098 1 98 275 THR B C 1
ATOM 6951 O O . THR B 1 275 ? -8.641 -18.859 -2.922 1 98 275 THR B O 1
ATOM 6954 N N . PHE B 1 276 ? -7.051 -17.359 -2.578 1 96.94 276 PHE B N 1
ATOM 6955 C CA . PHE B 1 276 ? -7.871 -16.484 -1.756 1 96.94 276 PHE B CA 1
ATOM 6956 C C . PHE B 1 276 ? -9.125 -16.047 -2.506 1 96.94 276 PHE B C 1
ATOM 6958 O O . PHE B 1 276 ? -10.188 -15.883 -1.904 1 96.94 276 PHE B O 1
ATOM 6965 N N . GLY B 1 277 ? -9.086 -15.953 -3.779 1 95.81 277 GLY B N 1
ATOM 6966 C CA . GLY B 1 277 ? -10.242 -15.586 -4.586 1 95.81 277 GLY B CA 1
ATOM 6967 C C . GLY B 1 277 ? -11.422 -16.516 -4.398 1 95.81 277 GLY B C 1
ATOM 6968 O O . GLY B 1 277 ? -12.57 -16.078 -4.422 1 95.81 277 GLY B O 1
ATOM 6969 N N . PHE B 1 278 ? -11.141 -17.797 -4.148 1 94.81 278 PHE B N 1
ATOM 6970 C CA . PHE B 1 278 ? -12.203 -18.781 -3.939 1 94.81 278 PHE B CA 1
ATOM 6971 C C . PHE B 1 278 ? -12.828 -18.609 -2.559 1 94.81 278 PHE B C 1
ATOM 6973 O O . PHE B 1 278 ? -13.945 -19.078 -2.318 1 94.81 278 PHE B O 1
ATOM 6980 N N . LEU B 1 279 ? -12.109 -17.906 -1.701 1 93 279 LEU B N 1
ATOM 6981 C CA . LEU B 1 279 ? -12.5 -17.922 -0.295 1 93 279 LEU B CA 1
ATOM 6982 C C . LEU B 1 279 ? -12.977 -16.547 0.151 1 93 279 LEU B C 1
ATOM 6984 O O . LEU B 1 279 ? -13.266 -16.328 1.332 1 93 279 LEU B O 1
ATOM 6988 N N . LEU B 1 280 ? -13.086 -15.672 -0.748 1 92.12 280 LEU B N 1
ATOM 6989 C CA . LEU B 1 280 ? -13.492 -14.305 -0.42 1 92.12 280 LEU B CA 1
ATOM 6990 C C . LEU B 1 280 ? -14.797 -14.297 0.366 1 92.12 280 LEU B C 1
ATOM 6992 O O . LEU B 1 280 ? -15.773 -14.945 -0.035 1 92.12 280 LEU B O 1
ATOM 6996 N N . GLY B 1 281 ? -14.812 -13.594 1.522 1 88.25 281 GLY B N 1
ATOM 6997 C CA . GLY B 1 281 ? -16.016 -13.414 2.305 1 88.25 281 GLY B CA 1
ATOM 6998 C C . GLY B 1 281 ? -16.281 -14.547 3.275 1 88.25 281 GLY B C 1
ATOM 6999 O O . GLY B 1 281 ? -17.125 -14.43 4.172 1 88.25 281 GLY B O 1
ATOM 7000 N N . LYS B 1 282 ? -15.57 -15.617 3.146 1 85.44 282 LYS B N 1
ATOM 7001 C CA . LYS B 1 282 ? -15.875 -16.812 3.938 1 85.44 282 LYS B CA 1
ATOM 7002 C C . LYS B 1 282 ? -14.75 -17.109 4.926 1 85.44 282 LYS B C 1
ATOM 7004 O O . LYS B 1 282 ? -15.016 -17.469 6.074 1 85.44 282 LYS B O 1
ATOM 7009 N N . ALA B 1 283 ? -13.586 -16.922 4.512 1 87.06 283 ALA B N 1
ATOM 7010 C CA . ALA B 1 283 ? -12.438 -17.344 5.309 1 87.06 283 ALA B CA 1
ATOM 7011 C C . ALA B 1 283 ? -12.148 -16.344 6.426 1 87.06 283 ALA B C 1
ATOM 7013 O O . ALA B 1 283 ? -12.25 -15.133 6.23 1 87.06 283 ALA B O 1
ATOM 7014 N N . SER B 1 284 ? -11.789 -16.875 7.555 1 84.44 284 SER B N 1
ATOM 7015 C CA . SER B 1 284 ? -11.336 -16.031 8.664 1 84.44 284 SER B CA 1
ATOM 7016 C C . SER B 1 284 ? -9.844 -15.711 8.531 1 84.44 284 SER B C 1
ATOM 7018 O O . SER B 1 284 ? -9.109 -16.406 7.836 1 84.44 284 SER B O 1
ATOM 7020 N N . PRO B 1 285 ? -9.383 -14.68 9.266 1 87.19 285 PRO B N 1
ATOM 7021 C CA . PRO B 1 285 ? -7.953 -14.344 9.219 1 87.19 285 PRO B CA 1
ATOM 7022 C C . PRO B 1 285 ? -7.062 -15.492 9.664 1 87.19 285 PRO B C 1
ATOM 7024 O O . PRO B 1 285 ? -5.984 -15.703 9.102 1 87.19 285 PRO B O 1
ATOM 7027 N N . LEU B 1 286 ? -7.508 -16.234 10.656 1 86.12 286 LEU B N 1
ATOM 7028 C CA . LEU B 1 286 ? -6.715 -17.359 11.141 1 86.12 286 LEU B CA 1
ATOM 7029 C C . LEU B 1 286 ? -6.586 -18.422 10.062 1 86.12 286 LEU B C 1
ATOM 7031 O O . LEU B 1 286 ? -5.5 -18.984 9.859 1 86.12 286 LEU B O 1
ATOM 7035 N N . GLN B 1 287 ? -7.68 -18.781 9.414 1 88.75 287 GLN B N 1
ATOM 7036 C CA . GLN B 1 287 ? -7.66 -19.75 8.328 1 88.75 287 GLN B CA 1
ATOM 7037 C C . GLN B 1 287 ? -6.723 -19.312 7.207 1 88.75 287 GLN B C 1
ATOM 7039 O O . GLN B 1 287 ? -6.02 -20.125 6.613 1 88.75 287 GLN B O 1
ATOM 7044 N N . LEU B 1 288 ? -6.723 -18.031 6.969 1 92.88 288 LEU B N 1
ATOM 7045 C CA . LEU B 1 288 ? -5.902 -17.5 5.887 1 92.88 288 LEU B CA 1
ATOM 7046 C C . LEU B 1 288 ? -4.418 -17.641 6.211 1 92.88 288 LEU B C 1
ATOM 7048 O O . LEU B 1 288 ? -3.6 -17.844 5.309 1 92.88 288 LEU B O 1
ATOM 7052 N N . VAL B 1 289 ? -4.078 -17.5 7.453 1 92.81 289 VAL B N 1
ATOM 7053 C CA . VAL B 1 289 ? -2.686 -17.672 7.855 1 92.81 289 VAL B CA 1
ATOM 7054 C C . VAL B 1 289 ? -2.236 -19.109 7.574 1 92.81 289 VAL B C 1
ATOM 7056 O O . VAL B 1 289 ? -1.204 -19.328 6.934 1 92.81 289 VAL B O 1
ATOM 7059 N N . PHE B 1 290 ? -2.998 -20.109 7.98 1 93.62 290 PHE B N 1
ATOM 7060 C CA . PHE B 1 290 ? -2.646 -21.5 7.773 1 93.62 290 PHE B CA 1
ATOM 7061 C C . PHE B 1 290 ? -2.672 -21.859 6.289 1 93.62 290 PHE B C 1
ATOM 7063 O O . PHE B 1 290 ? -1.803 -22.578 5.801 1 93.62 290 PHE B O 1
ATOM 7070 N N . LEU B 1 291 ? -3.707 -21.344 5.664 1 96.06 291 LEU B N 1
ATOM 7071 C CA . LEU B 1 291 ? -3.789 -21.562 4.223 1 96.06 291 LEU B CA 1
ATOM 7072 C C . LEU B 1 291 ? -2.52 -21.078 3.531 1 96.06 291 LEU B C 1
ATOM 7074 O O . LEU B 1 291 ? -1.946 -21.797 2.707 1 96.06 291 LEU B O 1
ATOM 7078 N N . THR B 1 292 ? -2.07 -19.875 3.867 1 97.25 292 THR B N 1
ATOM 7079 C CA . THR B 1 292 ? -0.905 -19.266 3.242 1 97.25 292 THR B CA 1
ATOM 7080 C C . THR B 1 292 ? 0.359 -20.062 3.547 1 97.25 292 THR B C 1
ATOM 7082 O O . THR B 1 292 ? 1.163 -20.328 2.65 1 97.25 292 THR B O 1
ATOM 7085 N N . LEU B 1 293 ? 0.5 -20.5 4.766 1 96.19 293 LEU B N 1
ATOM 7086 C CA . LEU B 1 293 ? 1.692 -21.234 5.176 1 96.19 293 LEU B CA 1
ATOM 7087 C C . LEU B 1 293 ? 1.795 -22.562 4.434 1 96.19 293 LEU B C 1
ATOM 7089 O O . LEU B 1 293 ? 2.859 -22.906 3.914 1 96.19 293 LEU B O 1
ATOM 7093 N N . PHE B 1 294 ? 0.72 -23.281 4.289 1 97.19 294 PHE B N 1
ATOM 7094 C CA . PHE B 1 294 ? 0.732 -24.578 3.627 1 97.19 294 PHE B CA 1
ATOM 7095 C C . PHE B 1 294 ? 0.873 -24.422 2.117 1 97.19 294 PHE B C 1
ATOM 7097 O O . PHE B 1 294 ? 1.629 -25.156 1.478 1 97.19 294 PHE B O 1
ATOM 7104 N N . GLU B 1 295 ? 0.136 -23.469 1.622 1 98.56 295 GLU B N 1
ATOM 7105 C CA . GLU B 1 295 ? 0.159 -23.312 0.172 1 98.56 295 GLU B CA 1
ATOM 7106 C C . GLU B 1 295 ? 1.552 -22.922 -0.317 1 98.56 295 GLU B C 1
ATOM 7108 O O . GLU B 1 295 ? 1.998 -23.391 -1.367 1 98.56 295 GLU B O 1
ATOM 7113 N N . VAL B 1 296 ? 2.227 -22.047 0.415 1 98.38 296 VAL B N 1
ATOM 7114 C CA . VAL B 1 296 ? 3.576 -21.656 0.029 1 98.38 296 VAL B CA 1
ATOM 7115 C C . VAL B 1 296 ? 4.488 -22.875 -0.012 1 98.38 296 VAL B C 1
ATOM 7117 O O . VAL B 1 296 ? 5.348 -23 -0.888 1 98.38 296 VAL B O 1
ATOM 7120 N N . GLY B 1 297 ? 4.32 -23.828 0.91 1 98.12 297 GLY B N 1
ATOM 7121 C CA . GLY B 1 297 ? 5.094 -25.047 0.893 1 98.12 297 GLY B CA 1
ATOM 7122 C C . GLY B 1 297 ? 4.891 -25.875 -0.37 1 98.12 297 GLY B C 1
ATOM 7123 O O . GLY B 1 297 ? 5.859 -26.312 -0.994 1 98.12 297 GLY B O 1
ATOM 7124 N N . PHE B 1 298 ? 3.662 -26.047 -0.751 1 98.56 298 PHE B N 1
ATOM 7125 C CA . PHE B 1 298 ? 3.35 -26.828 -1.943 1 98.56 298 PHE B CA 1
ATOM 7126 C C . PHE B 1 298 ? 3.762 -26.078 -3.203 1 98.56 298 PHE B C 1
ATOM 7128 O O . PHE B 1 298 ? 4.168 -26.688 -4.191 1 98.56 298 PHE B O 1
ATOM 7135 N N . TYR B 1 299 ? 3.576 -24.766 -3.195 1 98.62 299 TYR B N 1
ATOM 7136 C CA . TYR B 1 299 ? 4.027 -23.938 -4.309 1 98.62 299 TYR B CA 1
ATOM 7137 C C . TYR B 1 299 ? 5.523 -24.125 -4.551 1 98.62 299 TYR B C 1
ATOM 7139 O O . TYR B 1 299 ? 5.953 -24.328 -5.684 1 98.62 299 TYR B O 1
ATOM 7147 N N . ALA B 1 300 ? 6.285 -23.969 -3.459 1 98.19 300 ALA B N 1
ATOM 7148 C CA . ALA B 1 300 ? 7.734 -24.094 -3.562 1 98.19 300 ALA B CA 1
ATOM 7149 C C . ALA B 1 300 ? 8.141 -25.484 -4.004 1 98.19 300 ALA B C 1
ATOM 7151 O O . ALA B 1 300 ? 9.086 -25.656 -4.777 1 98.19 300 ALA B O 1
ATOM 7152 N N . LEU B 1 301 ? 7.441 -26.516 -3.51 1 97.56 301 LEU B N 1
ATOM 7153 C CA . LEU B 1 301 ? 7.688 -27.891 -3.943 1 97.56 301 LEU B CA 1
ATOM 7154 C C . LEU B 1 301 ? 7.422 -28.031 -5.438 1 97.56 301 LEU B C 1
ATOM 7156 O O . LEU B 1 301 ? 8.211 -28.656 -6.152 1 97.56 301 LEU B O 1
ATOM 7160 N N . ASN B 1 302 ? 6.309 -27.484 -5.879 1 98.25 302 ASN B N 1
ATOM 7161 C CA . ASN B 1 302 ? 5.969 -27.547 -7.297 1 98.25 302 ASN B CA 1
ATOM 7162 C C . ASN B 1 302 ? 7.043 -26.875 -8.156 1 98.25 302 ASN B C 1
ATOM 7164 O O . ASN B 1 302 ? 7.461 -27.438 -9.172 1 98.25 302 ASN B O 1
ATOM 7168 N N . ARG B 1 303 ? 7.434 -25.703 -7.777 1 96.69 303 ARG B N 1
ATOM 7169 C CA . ARG B 1 303 ? 8.469 -24.984 -8.508 1 96.69 303 ARG B CA 1
ATOM 7170 C C . ARG B 1 303 ? 9.766 -25.781 -8.547 1 96.69 303 ARG B C 1
ATOM 7172 O O . ARG B 1 303 ? 10.445 -25.828 -9.57 1 96.69 303 ARG B O 1
ATOM 7179 N N . PHE B 1 304 ? 10.102 -26.391 -7.445 1 96.25 304 PHE B N 1
ATOM 7180 C CA . PHE B 1 304 ? 11.305 -27.203 -7.371 1 96.25 304 PHE B CA 1
ATOM 7181 C C . PHE B 1 304 ? 11.242 -28.359 -8.367 1 96.25 304 PHE B C 1
ATOM 7183 O O . PHE B 1 304 ? 12.18 -28.578 -9.133 1 96.25 304 PHE B O 1
ATOM 7190 N N . VAL B 1 305 ? 10.172 -29.031 -8.406 1 97.12 305 VAL B N 1
ATOM 7191 C CA . VAL B 1 305 ? 10.039 -30.219 -9.242 1 97.12 305 VAL B CA 1
ATOM 7192 C C . VAL B 1 305 ? 10 -29.828 -10.711 1 97.12 305 VAL B C 1
ATOM 7194 O O . VAL B 1 305 ? 10.742 -30.359 -11.531 1 97.12 305 VAL B O 1
ATOM 7197 N N . VAL B 1 306 ? 9.211 -28.812 -11.062 1 96.44 306 VAL B N 1
ATOM 7198 C CA . VAL B 1 306 ? 8.938 -28.578 -12.477 1 96.44 306 VAL B CA 1
ATOM 7199 C C . VAL B 1 306 ? 10.008 -27.656 -13.07 1 96.44 306 VAL B C 1
ATOM 7201 O O . VAL B 1 306 ? 10.367 -27.797 -14.242 1 96.44 306 VAL B O 1
ATOM 7204 N N . LEU B 1 307 ? 10.523 -26.703 -12.266 1 93.94 307 LEU B N 1
ATOM 7205 C CA . LEU B 1 307 ? 11.445 -25.734 -12.844 1 93.94 307 LEU B CA 1
ATOM 7206 C C . LEU B 1 307 ? 12.891 -26.125 -12.562 1 93.94 307 LEU B C 1
ATOM 7208 O O . LEU B 1 307 ? 13.773 -25.875 -13.383 1 93.94 307 LEU B O 1
ATOM 7212 N N . MET B 1 308 ? 13.156 -26.703 -11.453 1 92.06 308 MET B N 1
ATOM 7213 C CA . MET B 1 308 ? 14.547 -26.953 -11.094 1 92.06 308 MET B CA 1
ATOM 7214 C C . MET B 1 308 ? 14.945 -28.375 -11.484 1 92.06 308 MET B C 1
ATOM 7216 O O . MET B 1 308 ? 16.031 -28.594 -12.016 1 92.06 308 MET B O 1
ATOM 7220 N N . VAL B 1 309 ? 14.086 -29.328 -11.297 1 93.94 309 VAL B N 1
ATOM 7221 C CA . VAL B 1 309 ? 14.406 -30.719 -11.578 1 93.94 309 VAL B CA 1
ATOM 7222 C C . VAL B 1 309 ? 14.133 -31.016 -13.047 1 93.94 309 VAL B C 1
ATOM 7224 O O . VAL B 1 309 ? 15.008 -31.547 -13.75 1 93.94 309 VAL B O 1
ATOM 7227 N N . LEU B 1 310 ? 12.977 -30.625 -13.586 1 95.31 310 LEU B N 1
ATOM 7228 C CA . LEU B 1 310 ? 12.578 -30.969 -14.945 1 95.31 310 LEU B CA 1
ATOM 7229 C C . LEU B 1 310 ? 13.078 -29.938 -15.945 1 95.31 310 LEU B C 1
ATOM 7231 O O . LEU B 1 310 ? 13.086 -30.188 -17.156 1 95.31 310 LEU B O 1
ATOM 7235 N N . ASP B 1 311 ? 13.398 -28.734 -15.43 1 93.38 311 ASP B N 1
ATOM 7236 C CA . ASP B 1 311 ? 13.898 -27.641 -16.266 1 93.38 311 ASP B CA 1
ATOM 7237 C C . ASP B 1 311 ? 12.844 -27.188 -17.266 1 93.38 311 ASP B C 1
ATOM 7239 O O . ASP B 1 311 ? 13.164 -26.891 -18.422 1 93.38 311 ASP B O 1
ATOM 7243 N N . ALA B 1 312 ? 11.633 -27.344 -16.891 1 93.81 312 ALA B N 1
ATOM 7244 C CA . ALA B 1 312 ? 10.57 -26.781 -17.719 1 93.81 312 ALA B CA 1
ATOM 7245 C C . ALA B 1 312 ? 10.617 -25.25 -17.719 1 93.81 312 ALA B C 1
ATOM 7247 O O . ALA B 1 312 ? 11.219 -24.641 -16.828 1 93.81 312 ALA B O 1
ATOM 7248 N N . VAL B 1 313 ? 10.031 -24.672 -18.766 1 90.69 313 VAL B N 1
ATOM 7249 C CA . VAL B 1 313 ? 10.047 -23.219 -18.891 1 90.69 313 VAL B CA 1
ATOM 7250 C C . VAL B 1 313 ? 8.656 -22.656 -18.578 1 90.69 313 VAL B C 1
ATOM 7252 O O . VAL B 1 313 ? 7.672 -23.016 -19.219 1 90.69 313 VAL B O 1
ATOM 7255 N N . ASP B 1 314 ? 8.578 -21.781 -17.594 1 93.5 314 ASP B N 1
ATOM 7256 C CA . ASP B 1 314 ? 7.363 -21.094 -17.172 1 93.5 314 ASP B CA 1
ATOM 7257 C C . ASP B 1 314 ? 7.684 -19.734 -16.562 1 93.5 314 ASP B C 1
ATOM 7259 O O . ASP B 1 314 ? 7.293 -19.453 -15.422 1 93.5 314 ASP B O 1
ATOM 7263 N N . ILE B 1 315 ? 8.227 -18.875 -17.344 1 88.81 315 ILE B N 1
ATOM 7264 C CA . ILE B 1 315 ? 8.828 -17.656 -16.828 1 88.81 315 ILE B CA 1
ATOM 7265 C C . ILE B 1 315 ? 7.738 -16.734 -16.281 1 88.81 315 ILE B C 1
ATOM 7267 O O . ILE B 1 315 ? 7.969 -15.984 -15.336 1 88.81 315 ILE B O 1
ATOM 7271 N N . GLY B 1 316 ? 6.547 -16.766 -16.844 1 92 316 GLY B N 1
ATOM 7272 C CA . GLY B 1 316 ? 5.457 -15.914 -16.375 1 92 316 GLY B CA 1
ATOM 7273 C C . GLY B 1 316 ? 4.656 -16.531 -15.25 1 92 316 GLY B C 1
ATOM 7274 O O . GLY B 1 316 ? 3.727 -15.922 -14.727 1 92 316 GLY B O 1
ATOM 7275 N N . GLY B 1 317 ? 4.938 -17.734 -14.875 1 95.69 317 GLY B N 1
ATOM 7276 C CA . GLY B 1 317 ? 4.242 -18.406 -13.789 1 95.69 317 GLY B CA 1
ATOM 7277 C C . GLY B 1 317 ? 2.828 -18.812 -14.156 1 95.69 317 GLY B C 1
ATOM 7278 O O . GLY B 1 317 ? 1.961 -18.922 -13.281 1 95.69 317 GLY B O 1
ATOM 7279 N N . ALA B 1 318 ? 2.561 -19 -15.406 1 96.44 318 ALA B N 1
ATOM 7280 C CA . ALA B 1 318 ? 1.208 -19.328 -15.844 1 96.44 318 ALA B CA 1
ATOM 7281 C C . ALA B 1 318 ? 0.784 -20.688 -15.297 1 96.44 318 ALA B C 1
ATOM 7283 O O . ALA B 1 318 ? -0.372 -20.875 -14.906 1 96.44 318 ALA B O 1
ATOM 7284 N N . GLN B 1 319 ? 1.745 -21.609 -15.281 1 96.56 319 GLN B N 1
ATOM 7285 C CA . GLN B 1 319 ? 1.435 -22.938 -14.766 1 96.56 319 GLN B CA 1
ATOM 7286 C C . GLN B 1 319 ? 1.762 -23.047 -13.281 1 96.56 319 GLN B C 1
ATOM 7288 O O . GLN B 1 319 ? 0.971 -23.578 -12.5 1 96.56 319 GLN B O 1
ATOM 7293 N N . THR B 1 320 ? 2.844 -22.5 -12.875 1 97.44 320 THR B N 1
ATOM 7294 C CA . THR B 1 320 ? 3.348 -22.688 -11.516 1 97.44 320 THR B CA 1
ATOM 7295 C C . THR B 1 320 ? 2.678 -21.734 -10.547 1 97.44 320 THR B C 1
ATOM 7297 O O . THR B 1 320 ? 2.699 -21.953 -9.328 1 97.44 320 THR B O 1
ATOM 7300 N N . VAL B 1 321 ? 2.143 -20.656 -11 1 98.19 321 VAL B N 1
ATOM 7301 C CA . VAL B 1 321 ? 1.502 -19.688 -10.117 1 98.19 321 VAL B CA 1
ATOM 7302 C C . VAL B 1 321 ? -0.005 -19.688 -10.367 1 98.19 321 VAL B C 1
ATOM 7304 O O . VAL B 1 321 ? -0.787 -20.078 -9.5 1 98.19 321 VAL B O 1
ATOM 7307 N N . HIS B 1 322 ? -0.444 -19.375 -11.609 1 98.44 322 HIS B N 1
ATOM 7308 C CA . HIS B 1 322 ? -1.849 -19.109 -11.914 1 98.44 322 HIS B CA 1
ATOM 7309 C C . HIS B 1 322 ? -2.652 -20.406 -11.922 1 98.44 322 HIS B C 1
ATOM 7311 O O . HIS B 1 322 ? -3.672 -20.516 -11.234 1 98.44 322 HIS B O 1
ATOM 7317 N N . LEU B 1 323 ? -2.166 -21.359 -12.734 1 98.38 323 LEU B N 1
ATOM 7318 C CA . LEU B 1 323 ? -2.869 -22.641 -12.781 1 98.38 323 LEU B CA 1
ATOM 7319 C C . LEU B 1 323 ? -2.77 -23.375 -11.445 1 98.38 323 LEU B C 1
ATOM 7321 O O . LEU B 1 323 ? -3.77 -23.891 -10.938 1 98.38 323 LEU B O 1
ATOM 7325 N N . PHE B 1 324 ? -1.576 -23.422 -10.891 1 98.56 324 PHE B N 1
ATOM 7326 C CA . PHE B 1 324 ? -1.365 -24.031 -9.586 1 98.56 324 PHE B CA 1
ATOM 7327 C C . PHE B 1 324 ? -2.291 -23.422 -8.547 1 98.56 324 PHE B C 1
ATOM 7329 O O . PHE B 1 324 ? -2.977 -24.141 -7.816 1 98.56 324 PHE B O 1
ATOM 7336 N N . GLY B 1 325 ? -2.283 -22.109 -8.406 1 98.56 325 GLY B N 1
ATOM 7337 C CA . GLY B 1 325 ? -3.121 -21.422 -7.43 1 98.56 325 GLY B CA 1
ATOM 7338 C C . GLY B 1 325 ? -4.598 -21.719 -7.602 1 98.56 325 GLY B C 1
ATOM 7339 O O . GLY B 1 325 ? -5.32 -21.891 -6.617 1 98.56 325 GLY B O 1
ATOM 7340 N N . THR B 1 326 ? -5.047 -21.766 -8.844 1 98.44 326 THR B N 1
ATOM 7341 C CA . THR B 1 326 ? -6.445 -22.062 -9.133 1 98.44 326 THR B CA 1
ATOM 7342 C C . THR B 1 326 ? -6.809 -23.469 -8.664 1 98.44 326 THR B C 1
ATOM 7344 O O . THR B 1 326 ? -7.824 -23.656 -7.988 1 98.44 326 THR B O 1
ATOM 7347 N N . LEU B 1 327 ? -5.953 -24.422 -9.023 1 98.19 327 LEU B N 1
ATOM 7348 C CA . LEU B 1 327 ? -6.23 -25.812 -8.688 1 98.19 327 LEU B CA 1
ATOM 7349 C C . LEU B 1 327 ? -6.105 -26.047 -7.188 1 98.19 327 LEU B C 1
ATOM 7351 O O . LEU B 1 327 ? -6.859 -26.828 -6.613 1 98.19 327 LEU B O 1
ATOM 7355 N N . PHE B 1 328 ? -5.148 -25.391 -6.582 1 98.5 328 PHE B N 1
ATOM 7356 C CA . PHE B 1 328 ? -5.023 -25.453 -5.129 1 98.5 328 PHE B CA 1
ATOM 7357 C C . PHE B 1 328 ? -6.293 -24.938 -4.461 1 98.5 328 PHE B C 1
ATOM 7359 O O . PHE B 1 328 ? -6.824 -25.578 -3.549 1 98.5 328 PHE B O 1
ATOM 7366 N N . GLY B 1 329 ? -6.738 -23.766 -4.895 1 97.75 329 GLY B N 1
ATOM 7367 C CA . GLY B 1 329 ? -7.969 -23.203 -4.367 1 97.75 329 GLY B CA 1
ATOM 7368 C C . GLY B 1 329 ? -9.172 -24.094 -4.559 1 97.75 329 GLY B C 1
ATOM 7369 O O . GLY B 1 329 ? -9.992 -24.25 -3.646 1 97.75 329 GLY B O 1
ATOM 7370 N N . LEU B 1 330 ? -9.312 -24.719 -5.738 1 95.88 330 LEU B N 1
ATOM 7371 C CA . LEU B 1 330 ? -10.398 -25.641 -6.012 1 95.88 330 LEU B CA 1
ATOM 7372 C C . LEU B 1 330 ? -10.336 -26.844 -5.066 1 95.88 330 LEU B C 1
ATOM 7374 O O . LEU B 1 330 ? -11.375 -27.344 -4.621 1 95.88 330 LEU B O 1
ATOM 7378 N N . GLY B 1 331 ? -9.125 -27.312 -4.82 1 96.38 331 GLY B N 1
ATOM 7379 C CA . GLY B 1 331 ? -8.961 -28.391 -3.857 1 96.38 331 GLY B CA 1
ATOM 7380 C C . GLY B 1 331 ? -9.43 -28.016 -2.461 1 96.38 331 GLY B C 1
ATOM 7381 O O . GLY B 1 331 ? -10.141 -28.797 -1.813 1 96.38 331 GLY B O 1
ATOM 7382 N N . VAL B 1 332 ? -9.023 -26.859 -2.006 1 96.06 332 VAL B N 1
ATOM 7383 C CA . VAL B 1 332 ? -9.367 -26.391 -0.665 1 96.06 332 VAL B CA 1
ATOM 7384 C C . VAL B 1 332 ? -10.883 -26.266 -0.539 1 96.06 332 VAL B C 1
ATOM 7386 O O . VAL B 1 332 ? -11.484 -26.797 0.393 1 96.06 332 VAL B O 1
ATOM 7389 N N . VAL B 1 333 ? -11.539 -25.562 -1.491 1 93 333 VAL B N 1
ATOM 7390 C CA . VAL B 1 333 ? -12.969 -25.297 -1.396 1 93 333 VAL B CA 1
ATOM 7391 C C . VAL B 1 333 ? -13.75 -26.578 -1.651 1 93 333 VAL B C 1
ATOM 7393 O O . VAL B 1 333 ? -14.828 -26.781 -1.086 1 93 333 VAL B O 1
ATOM 7396 N N . GLY B 1 334 ? -13.219 -27.438 -2.482 1 91.31 334 GLY B N 1
ATOM 7397 C CA . GLY B 1 334 ? -13.844 -28.734 -2.689 1 91.31 334 GLY B CA 1
ATOM 7398 C C . GLY B 1 334 ? -13.992 -29.531 -1.409 1 91.31 334 GLY B C 1
ATOM 7399 O O . GLY B 1 334 ? -15.055 -30.109 -1.148 1 91.31 334 GLY B O 1
ATOM 7400 N N . VAL B 1 335 ? -13 -29.562 -0.602 1 90.31 335 VAL B N 1
ATOM 7401 C CA . VAL B 1 335 ? -13.031 -30.281 0.669 1 90.31 335 VAL B CA 1
ATOM 7402 C C . VAL B 1 335 ? -14.016 -29.609 1.621 1 90.31 335 VAL B C 1
ATOM 7404 O O . VAL B 1 335 ? -14.781 -30.281 2.312 1 90.31 335 VAL B O 1
ATOM 7407 N N . GLN B 1 336 ? -14.008 -28.328 1.623 1 84.31 336 GLN B N 1
ATOM 7408 C CA . GLN B 1 336 ? -14.898 -27.594 2.506 1 84.31 336 GLN B CA 1
ATOM 7409 C C . GLN B 1 336 ? -16.359 -27.828 2.137 1 84.31 336 GLN B C 1
ATOM 7411 O O . GLN B 1 336 ? -17.219 -27.953 3.016 1 84.31 336 GLN B O 1
ATOM 7416 N N . THR B 1 337 ? -16.609 -27.859 0.887 1 79.31 337 THR B N 1
ATOM 7417 C CA . THR B 1 337 ? -17.953 -28.109 0.401 1 79.31 337 THR B CA 1
ATOM 7418 C C . THR B 1 337 ? -18.391 -29.531 0.725 1 79.31 337 THR B C 1
ATOM 7420 O O . THR B 1 337 ? -19.531 -29.766 1.164 1 79.31 337 THR B O 1
ATOM 7423 N N . LEU B 1 338 ? -17.578 -30.422 0.526 1 71.25 338 LEU B N 1
ATOM 7424 C CA . LEU B 1 338 ? -17.875 -31.828 0.786 1 71.25 338 LEU B CA 1
ATOM 7425 C C . LEU B 1 338 ? -18.172 -32.062 2.264 1 71.25 338 LEU B C 1
ATOM 7427 O O . LEU B 1 338 ? -19.156 -32.719 2.604 1 71.25 338 LEU B O 1
ATOM 7431 N N . ILE B 1 339 ? -17.453 -31.391 3.025 1 71.69 339 ILE B N 1
ATOM 7432 C CA . ILE B 1 339 ? -17.625 -31.547 4.465 1 71.69 339 ILE B CA 1
ATOM 7433 C C . ILE B 1 339 ? -18.891 -30.828 4.918 1 71.69 339 ILE B C 1
ATOM 7435 O O . ILE B 1 339 ? -19.625 -31.328 5.77 1 71.69 339 ILE B O 1
ATOM 7439 N N . GLY B 1 340 ? -19.062 -29.641 4.344 1 69.94 340 GLY B N 1
ATOM 7440 C CA . GLY B 1 340 ? -20.281 -28.938 4.637 1 69.94 340 GLY B CA 1
ATOM 7441 C C . GLY B 1 340 ? -21.531 -29.719 4.273 1 69.94 340 GLY B C 1
ATOM 7442 O O . GLY B 1 340 ? -22.531 -29.688 5.008 1 69.94 340 GLY B O 1
ATOM 7443 N N . GLN B 1 341 ? -21.516 -30.406 3.193 1 64.12 341 GLN B N 1
ATOM 7444 C CA . GLN B 1 341 ? -22.625 -31.25 2.764 1 64.12 341 GLN B CA 1
ATOM 7445 C C . GLN B 1 341 ? -22.828 -32.438 3.715 1 64.12 341 GLN B C 1
ATOM 7447 O O . GLN B 1 341 ? -23.969 -32.781 4.055 1 64.12 341 GLN B O 1
ATOM 7452 N N . LEU B 1 342 ? -21.719 -32.844 4.082 1 56.69 342 LEU B N 1
ATOM 7453 C CA . LEU B 1 342 ? -21.75 -34 4.973 1 56.69 342 LEU B CA 1
ATOM 7454 C C . LEU B 1 342 ? -22.312 -33.625 6.336 1 56.69 342 LEU B C 1
ATOM 7456 O O . LEU B 1 342 ? -23.031 -34.406 6.961 1 56.69 342 LEU B O 1
ATOM 7460 N N . LEU B 1 343 ? -21.969 -32.344 6.645 1 57.09 343 LEU B N 1
ATOM 7461 C CA . LEU B 1 343 ? -22.406 -31.875 7.957 1 57.09 343 LEU B CA 1
ATOM 7462 C C . LEU B 1 343 ? -23.766 -31.188 7.867 1 57.09 343 LEU B C 1
ATOM 7464 O O . LEU B 1 343 ? -24.297 -30.703 8.875 1 57.09 343 LEU B O 1
ATOM 7468 N N . GLN B 1 344 ? -24.5 -31.297 6.816 1 49.69 344 GLN B N 1
ATOM 7469 C CA . GLN B 1 344 ? -25.828 -30.75 6.535 1 49.69 344 GLN B CA 1
ATOM 7470 C C . GLN B 1 344 ? -25.906 -29.266 6.887 1 49.69 344 GLN B C 1
ATOM 7472 O O . GLN B 1 344 ? -26.844 -28.844 7.562 1 49.69 344 GLN B O 1
ATOM 7477 N N . GLU B 1 345 ? -24.828 -28.594 6.695 1 53.75 345 GLU B N 1
ATOM 7478 C CA . GLU B 1 345 ? -24.859 -27.156 6.953 1 53.75 345 GLU B CA 1
ATOM 7479 C C . GLU B 1 345 ? -25.922 -26.453 6.113 1 53.75 345 GLU B C 1
ATOM 7481 O O . GLU B 1 345 ? -26.156 -26.828 4.961 1 53.75 345 GLU B O 1
ATOM 7486 N N . ASP B 1 346 ? -26.875 -25.688 6.66 1 47.47 346 ASP B N 1
ATOM 7487 C CA . ASP B 1 346 ? -28.109 -25.078 6.199 1 47.47 346 ASP B CA 1
ATOM 7488 C C . ASP B 1 346 ? -27.859 -24.156 5.012 1 47.47 346 ASP B C 1
ATOM 7490 O O . ASP B 1 346 ? -27.141 -23.156 5.133 1 47.47 346 ASP B O 1
ATOM 7494 N N . LYS B 1 347 ? -28.141 -24.641 3.844 1 51.59 347 LYS B N 1
ATOM 7495 C CA . LYS B 1 347 ? -28.172 -23.891 2.59 1 51.59 347 LYS B CA 1
ATOM 7496 C C . LYS B 1 347 ? -28.922 -22.578 2.756 1 51.59 347 LYS B C 1
ATOM 7498 O O . LYS B 1 347 ? -28.625 -21.578 2.084 1 51.59 347 LYS B O 1
ATOM 7503 N N . GLU B 1 348 ? -29.906 -22.656 3.473 1 49.06 348 GLU B N 1
ATOM 7504 C CA . GLU B 1 348 ? -30.797 -21.516 3.627 1 49.06 348 GLU B CA 1
ATOM 7505 C C . GLU B 1 348 ? -30.047 -20.328 4.238 1 49.06 348 GLU B C 1
ATOM 7507 O O . GLU B 1 348 ? -30.328 -19.172 3.906 1 49.06 348 GLU B O 1
ATOM 7512 N N . ARG B 1 349 ? -29.016 -20.656 4.918 1 51.41 349 ARG B N 1
ATOM 7513 C CA . ARG B 1 349 ? -28.281 -19.609 5.605 1 51.41 349 ARG B CA 1
ATOM 7514 C C . ARG B 1 349 ? -27.406 -18.828 4.633 1 51.41 349 ARG B C 1
ATOM 7516 O O . ARG B 1 349 ? -27.234 -17.609 4.77 1 51.41 349 ARG B O 1
ATOM 7523 N N . LEU B 1 350 ? -27.047 -19.516 3.604 1 58.28 350 LEU B N 1
ATOM 7524 C CA . LEU B 1 350 ? -26.156 -18.844 2.65 1 58.28 350 LEU B CA 1
ATOM 7525 C C . LEU B 1 350 ? -26.953 -17.906 1.748 1 58.28 350 LEU B C 1
ATOM 7527 O O . LEU B 1 350 ? -26.406 -16.922 1.24 1 58.28 350 LEU B O 1
ATOM 7531 N N . LYS B 1 351 ? -28.266 -18.172 1.645 1 58.03 351 LYS B N 1
ATOM 7532 C CA . LYS B 1 351 ? -29.109 -17.344 0.811 1 58.03 351 LYS B CA 1
ATOM 7533 C C . LYS B 1 351 ? -29.266 -15.938 1.405 1 58.03 351 LYS B C 1
ATOM 7535 O O . LYS B 1 351 ? -29.469 -14.969 0.677 1 58.03 351 LYS B O 1
ATOM 7540 N N . GLU B 1 352 ? -29.062 -15.914 2.697 1 57.47 352 GLU B N 1
ATOM 7541 C CA . GLU B 1 352 ? -29.203 -14.641 3.406 1 57.47 352 GLU B CA 1
ATOM 7542 C C . GLU B 1 352 ? -28.078 -13.672 3.023 1 57.47 352 GLU B C 1
ATOM 7544 O O . GLU B 1 352 ? -28.266 -12.453 3.107 1 57.47 352 GLU B O 1
ATOM 7549 N N . PHE B 1 353 ? -27.062 -14.305 2.414 1 63.91 353 PHE B N 1
ATOM 7550 C CA . PHE B 1 353 ? -25.922 -13.453 2.139 1 63.91 353 PHE B CA 1
ATOM 7551 C C . PHE B 1 353 ? -25.812 -13.156 0.649 1 63.91 353 PHE B C 1
ATOM 7553 O O . PHE B 1 353 ? -24.828 -12.555 0.2 1 63.91 353 PHE B O 1
ATOM 7560 N N . GLU B 1 354 ? -26.781 -13.492 -0.059 1 73.69 354 GLU B N 1
ATOM 7561 C CA . GLU B 1 354 ? -26.734 -13.328 -1.509 1 73.69 354 GLU B CA 1
ATOM 7562 C C . GLU B 1 354 ? -26.594 -11.859 -1.893 1 73.69 354 GLU B C 1
ATOM 7564 O O . GLU B 1 354 ? -25.906 -11.523 -2.859 1 73.69 354 GLU B O 1
ATOM 7569 N N . LYS B 1 355 ? -27.234 -10.969 -1.093 1 72.19 355 LYS B N 1
ATOM 7570 C CA . LYS B 1 355 ? -27.156 -9.547 -1.385 1 72.19 355 LYS B CA 1
ATOM 7571 C C . LYS B 1 355 ? -25.75 -9.008 -1.151 1 72.19 355 LYS B C 1
ATOM 7573 O O . LYS B 1 355 ? -25.266 -8.172 -1.912 1 72.19 355 LYS B O 1
ATOM 7578 N N . ASP B 1 356 ? -25.141 -9.523 -0.177 1 79.75 356 ASP B N 1
ATOM 7579 C CA . ASP B 1 356 ? -23.828 -9.016 0.187 1 79.75 356 ASP B CA 1
ATOM 7580 C C . ASP B 1 356 ? -22.766 -9.523 -0.778 1 79.75 356 ASP B C 1
ATOM 7582 O O . ASP B 1 356 ? -21.656 -8.969 -0.846 1 79.75 356 ASP B O 1
ATOM 7586 N N . LYS B 1 357 ? -23.156 -10.492 -1.54 1 81.75 357 LYS B N 1
ATOM 7587 C CA . LYS B 1 357 ? -22.234 -11.039 -2.533 1 81.75 357 LYS B CA 1
ATOM 7588 C C . LYS B 1 357 ? -22.25 -10.195 -3.805 1 81.75 357 LYS B C 1
ATOM 7590 O O . LYS B 1 357 ? -21.344 -10.312 -4.641 1 81.75 357 LYS B O 1
ATOM 7595 N N . GLN B 1 358 ? -23.203 -9.359 -3.883 1 83.5 358 GLN B N 1
ATOM 7596 C CA . GLN B 1 358 ? -23.344 -8.562 -5.094 1 83.5 358 GLN B CA 1
ATOM 7597 C C . GLN B 1 358 ? -22.422 -7.348 -5.066 1 83.5 358 GLN B C 1
ATOM 7599 O O . GLN B 1 358 ? -21.984 -6.926 -3.998 1 83.5 358 GLN B O 1
ATOM 7604 N N . SER B 1 359 ? -22.156 -6.859 -6.27 1 88.06 359 SER B N 1
ATOM 7605 C CA . SER B 1 359 ? -21.281 -5.695 -6.418 1 88.06 359 SER B CA 1
ATOM 7606 C C . SER B 1 359 ? -22.094 -4.398 -6.367 1 88.06 359 SER B C 1
ATOM 7608 O O . SER B 1 359 ? -23.328 -4.422 -6.441 1 88.06 359 SER B O 1
ATOM 7610 N N . SER B 1 360 ? -21.438 -3.256 -6.07 1 85.31 360 SER B N 1
ATOM 7611 C CA . SER B 1 360 ? -21.984 -1.908 -6.203 1 85.31 360 SER B CA 1
ATOM 7612 C C . SER B 1 360 ? -21.281 -1.14 -7.324 1 85.31 360 SER B C 1
ATOM 7614 O O . SER B 1 360 ? -20.266 -1.592 -7.855 1 85.31 360 SER B O 1
ATOM 7616 N N . TYR B 1 361 ? -21.938 -0.039 -7.805 1 85.94 361 TYR B N 1
ATOM 7617 C CA . TYR B 1 361 ? -21.328 0.8 -8.836 1 85.94 361 TYR B CA 1
ATOM 7618 C C . TYR B 1 361 ? -19.922 1.213 -8.453 1 85.94 361 TYR B C 1
ATOM 7620 O O . TYR B 1 361 ? -18.984 1.074 -9.242 1 85.94 361 TYR B O 1
ATOM 7628 N N . VAL B 1 362 ? -19.734 1.649 -7.184 1 86.19 362 VAL B N 1
ATOM 7629 C CA . VAL B 1 362 ? -18.453 2.166 -6.723 1 86.19 362 VAL B CA 1
ATOM 7630 C C . VAL B 1 362 ? -17.469 1.014 -6.539 1 86.19 362 VAL B C 1
ATOM 7632 O O . VAL B 1 362 ? -16.281 1.139 -6.871 1 86.19 362 VAL B O 1
ATOM 7635 N N . SER B 1 363 ? -17.938 -0.076 -6.012 1 91.19 363 SER B N 1
ATOM 7636 C CA . SER B 1 363 ? -17.047 -1.211 -5.816 1 91.19 363 SER B CA 1
ATOM 7637 C C . SER B 1 363 ? -16.484 -1.708 -7.145 1 91.19 363 SER B C 1
ATOM 7639 O O . SER B 1 363 ? -15.32 -2.092 -7.227 1 91.19 363 SER B O 1
ATOM 7641 N N . ASN B 1 364 ? -17.312 -1.656 -8.211 1 90.81 364 ASN B N 1
ATOM 7642 C CA . ASN B 1 364 ? -16.844 -2.059 -9.531 1 90.81 364 ASN B CA 1
ATOM 7643 C C . ASN B 1 364 ? -15.789 -1.096 -10.07 1 90.81 364 ASN B C 1
ATOM 7645 O O . ASN B 1 364 ? -14.875 -1.507 -10.789 1 90.81 364 ASN B O 1
ATOM 7649 N N . ILE B 1 365 ? -15.906 0.132 -9.734 1 90.19 365 ILE B N 1
ATOM 7650 C CA . ILE B 1 365 ? -14.914 1.112 -10.164 1 90.19 365 ILE B CA 1
ATOM 7651 C C . ILE B 1 365 ? -13.578 0.835 -9.477 1 90.19 365 ILE B C 1
ATOM 7653 O O . ILE B 1 365 ? -12.523 0.892 -10.109 1 90.19 365 ILE B O 1
ATOM 7657 N N . PHE B 1 366 ? -13.609 0.541 -8.195 1 93.44 366 PHE B N 1
ATOM 7658 C CA . PHE B 1 366 ? -12.391 0.164 -7.488 1 93.44 366 PHE B CA 1
ATOM 7659 C C . PHE B 1 366 ? -11.781 -1.094 -8.102 1 93.44 366 PHE B C 1
ATOM 7661 O O . PHE B 1 366 ? -10.562 -1.194 -8.234 1 93.44 366 PHE B O 1
ATOM 7668 N N . THR B 1 367 ? -12.625 -2.021 -8.453 1 95.12 367 THR B N 1
ATOM 7669 C CA . THR B 1 367 ? -12.133 -3.24 -9.086 1 95.12 367 THR B CA 1
ATOM 7670 C C . THR B 1 367 ? -11.477 -2.926 -10.422 1 95.12 367 THR B C 1
ATOM 7672 O O . THR B 1 367 ? -10.453 -3.518 -10.773 1 95.12 367 THR B O 1
ATOM 7675 N N . LEU B 1 368 ? -12.047 -1.986 -11.18 1 92.75 368 LEU B N 1
ATOM 7676 C CA . LEU B 1 368 ? -11.461 -1.563 -12.445 1 92.75 368 LEU B CA 1
ATOM 7677 C C . LEU B 1 368 ? -10.094 -0.916 -12.227 1 92.75 368 LEU B C 1
ATOM 7679 O O . LEU B 1 368 ? -9.195 -1.067 -13.055 1 92.75 368 LEU B O 1
ATOM 7683 N N . LEU B 1 369 ? -9.984 -0.207 -11.102 1 93.88 369 LEU B N 1
ATOM 7684 C CA . LEU B 1 369 ? -8.688 0.354 -10.75 1 93.88 369 LEU B CA 1
ATOM 7685 C C . LEU B 1 369 ? -7.641 -0.748 -10.594 1 93.88 369 LEU B C 1
ATOM 7687 O O . LEU B 1 369 ? -6.539 -0.649 -11.141 1 93.88 369 LEU B O 1
ATOM 7691 N N . GLY B 1 370 ? -7.977 -1.759 -9.875 1 96.69 370 GLY B N 1
ATOM 7692 C CA . GLY B 1 370 ? -7.078 -2.893 -9.75 1 96.69 370 GLY B CA 1
ATOM 7693 C C . GLY B 1 370 ? -6.758 -3.555 -11.078 1 96.69 370 GLY B C 1
ATOM 7694 O O . GLY B 1 370 ? -5.605 -3.906 -11.336 1 96.69 370 GLY B O 1
ATOM 7695 N N . THR B 1 371 ? -7.746 -3.682 -11.922 1 96 371 THR B N 1
ATOM 7696 C CA . THR B 1 371 ? -7.586 -4.27 -13.242 1 96 371 THR B CA 1
ATOM 7697 C C . THR B 1 371 ? -6.586 -3.471 -14.078 1 96 371 THR B C 1
ATOM 7699 O O . THR B 1 371 ? -5.691 -4.047 -14.703 1 96 371 THR B O 1
ATOM 7702 N N . LEU B 1 372 ? -6.699 -2.154 -14.016 1 93.38 372 LEU B N 1
ATOM 7703 C CA . LEU B 1 372 ? -5.84 -1.286 -14.812 1 93.38 372 LEU B CA 1
ATOM 7704 C C . LEU B 1 372 ? -4.402 -1.318 -14.297 1 93.38 372 LEU B C 1
ATOM 7706 O O . LEU B 1 372 ? -3.457 -1.325 -15.086 1 93.38 372 LEU B O 1
ATOM 7710 N N . ILE B 1 373 ? -4.258 -1.35 -12.992 1 96 373 ILE B N 1
ATOM 7711 C CA . ILE B 1 373 ? -2.916 -1.445 -12.422 1 96 373 ILE B CA 1
ATOM 7712 C C . ILE B 1 373 ? -2.266 -2.756 -12.859 1 96 373 ILE B C 1
ATOM 7714 O O . ILE B 1 373 ? -1.115 -2.768 -13.305 1 96 373 ILE B O 1
ATOM 7718 N N . MET B 1 374 ? -2.955 -3.85 -12.812 1 97.19 374 MET B N 1
ATOM 7719 C CA . MET B 1 374 ? -2.412 -5.145 -13.219 1 97.19 374 MET B CA 1
ATOM 7720 C C . MET B 1 374 ? -2.137 -5.176 -14.719 1 97.19 374 MET B C 1
ATOM 7722 O O . MET B 1 374 ? -1.115 -5.707 -15.156 1 97.19 374 MET B O 1
ATOM 7726 N N . PHE B 1 375 ? -3.062 -4.562 -15.508 1 94.62 375 PHE B N 1
ATOM 7727 C CA . PHE B 1 375 ? -2.918 -4.516 -16.953 1 94.62 375 PHE B CA 1
ATOM 7728 C C . PHE B 1 375 ? -1.598 -3.861 -17.344 1 94.62 375 PHE B C 1
ATOM 7730 O O . PHE B 1 375 ? -0.875 -4.375 -18.203 1 94.62 375 PHE B O 1
ATOM 7737 N N . VAL B 1 376 ? -1.24 -2.791 -16.656 1 94.12 376 VAL B N 1
ATOM 7738 C CA . VAL B 1 376 ? -0.056 -2.004 -16.984 1 94.12 376 VAL B CA 1
ATOM 7739 C C . VAL B 1 376 ? 1.196 -2.723 -16.484 1 94.12 376 VAL B C 1
ATOM 7741 O O . VAL B 1 376 ? 2.244 -2.676 -17.141 1 94.12 376 VAL B O 1
ATOM 7744 N N . MET B 1 377 ? 1.127 -3.434 -15.375 1 96.69 377 MET B N 1
ATOM 7745 C CA . MET B 1 377 ? 2.316 -3.986 -14.734 1 96.69 377 MET B CA 1
ATOM 7746 C C . MET B 1 377 ? 2.598 -5.398 -15.234 1 96.69 377 MET B C 1
ATOM 7748 O O . MET B 1 377 ? 3.66 -5.961 -14.961 1 96.69 377 MET B O 1
ATOM 7752 N N . TRP B 1 378 ? 1.744 -5.973 -16.078 1 96.31 378 TRP B N 1
ATOM 7753 C CA . TRP B 1 378 ? 1.823 -7.387 -16.438 1 96.31 378 TRP B CA 1
ATOM 7754 C C . TRP B 1 378 ? 3.064 -7.664 -17.281 1 96.31 378 TRP B C 1
ATOM 7756 O O . TRP B 1 378 ? 3.699 -8.711 -17.125 1 96.31 378 TRP B O 1
ATOM 7766 N N . PRO B 1 379 ? 3.471 -6.781 -18.234 1 93.88 379 PRO B N 1
ATOM 7767 C CA . PRO B 1 379 ? 4.719 -7.047 -18.953 1 93.88 379 PRO B CA 1
ATOM 7768 C C . PRO B 1 379 ? 5.922 -7.172 -18.031 1 93.88 379 PRO B C 1
ATOM 7770 O O . PRO B 1 379 ? 6.812 -7.992 -18.266 1 93.88 379 PRO B O 1
ATOM 7773 N N . GLY B 1 380 ? 5.926 -6.332 -16.969 1 93.62 380 GLY B N 1
ATOM 7774 C CA . GLY B 1 380 ? 6.973 -6.473 -15.961 1 93.62 380 GLY B CA 1
ATOM 7775 C C . GLY B 1 380 ? 6.934 -7.805 -15.242 1 93.62 380 GLY B C 1
ATOM 7776 O O . GLY B 1 380 ? 7.977 -8.406 -14.984 1 93.62 380 GLY B O 1
ATOM 7777 N N . TRP B 1 381 ? 5.793 -8.289 -14.945 1 95.5 381 TRP B N 1
ATOM 7778 C CA . TRP B 1 381 ? 5.598 -9.586 -14.305 1 95.5 381 TRP B CA 1
ATOM 7779 C C . TRP B 1 381 ? 6.176 -10.703 -15.164 1 95.5 381 TRP B C 1
ATOM 7781 O O . TRP B 1 381 ? 6.949 -11.539 -14.68 1 95.5 381 TRP B O 1
ATOM 7791 N N . ASN B 1 382 ? 5.84 -10.727 -16.438 1 94.56 382 ASN B N 1
ATOM 7792 C CA . ASN B 1 382 ? 6.281 -11.797 -17.312 1 94.56 382 ASN B CA 1
ATOM 7793 C C . ASN B 1 382 ? 7.77 -11.68 -17.641 1 94.56 382 ASN B C 1
ATOM 7795 O O . ASN B 1 382 ? 8.414 -12.68 -17.969 1 94.56 382 ASN B O 1
ATOM 7799 N N . ALA B 1 383 ? 8.336 -10.492 -17.516 1 91.81 383 ALA B N 1
ATOM 7800 C CA . ALA B 1 383 ? 9.711 -10.266 -17.938 1 91.81 383 ALA B CA 1
ATOM 7801 C C . ALA B 1 383 ? 10.688 -10.492 -16.781 1 91.81 383 ALA B C 1
ATOM 7803 O O . ALA B 1 383 ? 11.906 -10.469 -16.984 1 91.81 383 ALA B O 1
ATOM 7804 N N . ALA B 1 384 ? 10.211 -10.719 -15.648 1 89.94 384 ALA B N 1
ATOM 7805 C CA . ALA B 1 384 ? 11.039 -10.75 -14.445 1 89.94 384 ALA B CA 1
ATOM 7806 C C . ALA B 1 384 ? 12.141 -11.797 -14.562 1 89.94 384 ALA B C 1
ATOM 7808 O O . ALA B 1 384 ? 13.289 -11.539 -14.195 1 89.94 384 ALA B O 1
ATOM 7809 N N . TYR B 1 385 ? 11.852 -12.977 -15.156 1 85.5 385 TYR B N 1
ATOM 7810 C CA . TYR B 1 385 ? 12.82 -14.07 -15.211 1 85.5 385 TYR B CA 1
ATOM 7811 C C . TYR B 1 385 ? 13.344 -14.25 -16.625 1 85.5 385 TYR B C 1
ATOM 7813 O O . TYR B 1 385 ? 14.023 -15.242 -16.922 1 85.5 385 TYR B O 1
ATOM 7821 N N . ALA B 1 386 ? 12.953 -13.32 -17.438 1 83.19 386 ALA B N 1
ATOM 7822 C CA . ALA B 1 386 ? 13.422 -13.453 -18.812 1 83.19 386 ALA B CA 1
ATOM 7823 C C . ALA B 1 386 ? 14.938 -13.273 -18.906 1 83.19 386 ALA B C 1
ATOM 7825 O O . ALA B 1 386 ? 15.508 -12.406 -18.234 1 83.19 386 ALA B O 1
ATOM 7826 N N . PRO B 1 387 ? 15.539 -14.148 -19.656 1 73.62 387 PRO B N 1
ATOM 7827 C CA . PRO B 1 387 ? 16.969 -13.922 -19.875 1 73.62 387 PRO B CA 1
ATOM 7828 C C . PRO B 1 387 ? 17.266 -12.555 -20.484 1 73.62 387 PRO B C 1
ATOM 7830 O O . PRO B 1 387 ? 16.422 -12 -21.203 1 73.62 387 PRO B O 1
ATOM 7833 N N . ASN B 1 388 ? 18.359 -11.977 -20.156 1 66.06 388 ASN B N 1
ATOM 7834 C CA . ASN B 1 388 ? 18.734 -10.625 -20.562 1 66.06 388 ASN B CA 1
ATOM 7835 C C . ASN B 1 388 ? 18.531 -10.406 -22.047 1 66.06 388 ASN B C 1
ATOM 7837 O O . ASN B 1 388 ? 18 -9.375 -22.469 1 66.06 388 ASN B O 1
ATOM 7841 N N . GLY B 1 389 ? 18.875 -11.312 -22.891 1 68.94 389 GLY B N 1
ATOM 7842 C CA . GLY B 1 389 ? 18.766 -11.117 -24.328 1 68.94 389 GLY B CA 1
ATOM 7843 C C . GLY B 1 389 ? 17.344 -11.219 -24.844 1 68.94 389 GLY B C 1
ATOM 7844 O O . GLY B 1 389 ? 17.047 -10.797 -25.969 1 68.94 389 GLY B O 1
ATOM 7845 N N . SER B 1 390 ? 16.422 -11.555 -24.016 1 77 390 SER B N 1
ATOM 7846 C CA . SER B 1 390 ? 15.07 -11.797 -24.5 1 77 390 SER B CA 1
ATOM 7847 C C . SER B 1 390 ? 14.047 -11.008 -23.688 1 77 390 SER B C 1
ATOM 7849 O O . SER B 1 390 ? 12.844 -11.094 -23.953 1 77 390 SER B O 1
ATOM 7851 N N . GLN B 1 391 ? 14.438 -10.211 -22.797 1 83.06 391 GLN B N 1
ATOM 7852 C CA . GLN B 1 391 ? 13.516 -9.516 -21.906 1 83.06 391 GLN B CA 1
ATOM 7853 C C . GLN B 1 391 ? 12.617 -8.555 -22.688 1 83.06 391 GLN B C 1
ATOM 7855 O O . GLN B 1 391 ? 11.422 -8.461 -22.406 1 83.06 391 GLN B O 1
ATOM 7860 N N . TYR B 1 392 ? 13.242 -7.879 -23.703 1 83.06 392 TYR B N 1
ATOM 7861 C CA . TYR B 1 392 ? 12.469 -6.938 -24.5 1 83.06 392 TYR B CA 1
ATOM 7862 C C . TYR B 1 392 ? 11.375 -7.656 -25.281 1 83.06 392 TYR B C 1
ATOM 7864 O O . TYR B 1 392 ? 10.258 -7.141 -25.422 1 83.06 392 TYR B O 1
ATOM 7872 N N . ARG B 1 393 ? 11.609 -8.828 -25.781 1 85.75 393 ARG B N 1
ATOM 7873 C CA . ARG B 1 393 ? 10.633 -9.594 -26.547 1 85.75 393 ARG B CA 1
ATOM 7874 C C . ARG B 1 393 ? 9.484 -10.055 -25.656 1 85.75 393 ARG B C 1
ATOM 7876 O O . ARG B 1 393 ? 8.336 -10.102 -26.094 1 85.75 393 ARG B O 1
ATOM 7883 N N . VAL B 1 394 ? 9.82 -10.453 -24.438 1 90.5 394 VAL B N 1
ATOM 7884 C CA . VAL B 1 394 ? 8.797 -10.891 -23.484 1 90.5 394 VAL B CA 1
ATOM 7885 C C . VAL B 1 394 ? 7.848 -9.734 -23.188 1 90.5 394 VAL B C 1
ATOM 7887 O O . VAL B 1 394 ? 6.629 -9.922 -23.125 1 90.5 394 VAL B O 1
ATOM 7890 N N . VAL B 1 395 ? 8.375 -8.508 -23.047 1 91.75 395 VAL B N 1
ATOM 7891 C CA . VAL B 1 395 ? 7.566 -7.324 -22.781 1 91.75 395 VAL B CA 1
ATOM 7892 C C . VAL B 1 395 ? 6.641 -7.047 -23.969 1 91.75 395 VAL B C 1
ATOM 7894 O O . VAL B 1 395 ? 5.441 -6.828 -23.781 1 91.75 395 VAL B O 1
ATOM 7897 N N . VAL B 1 396 ? 7.195 -7.109 -25.203 1 89.31 396 VAL B N 1
ATOM 7898 C CA . VAL B 1 396 ? 6.441 -6.809 -26.406 1 89.31 396 VAL B CA 1
ATOM 7899 C C . VAL B 1 396 ? 5.344 -7.852 -26.609 1 89.31 396 VAL B C 1
ATOM 7901 O O . VAL B 1 396 ? 4.188 -7.504 -26.859 1 89.31 396 VAL B O 1
ATOM 7904 N N . ASN B 1 397 ? 5.691 -9.094 -26.438 1 92 397 ASN B N 1
ATOM 7905 C CA . ASN B 1 397 ? 4.719 -10.164 -26.625 1 92 397 ASN B CA 1
ATOM 7906 C C . ASN B 1 397 ? 3.613 -10.117 -25.578 1 92 397 ASN B C 1
ATOM 7908 O O . ASN B 1 397 ? 2.457 -10.422 -25.875 1 92 397 ASN B O 1
ATOM 7912 N N . THR B 1 398 ? 3.951 -9.758 -24.375 1 95.38 398 THR B N 1
ATOM 7913 C CA . THR B 1 398 ? 2.938 -9.602 -23.344 1 95.38 398 THR B CA 1
ATOM 7914 C C . THR B 1 398 ? 1.98 -8.469 -23.688 1 95.38 398 THR B C 1
ATOM 7916 O O . THR B 1 398 ? 0.764 -8.602 -23.531 1 95.38 398 THR B O 1
ATOM 7919 N N . PHE B 1 399 ? 2.535 -7.355 -24.172 1 92.62 399 PHE B N 1
ATOM 7920 C CA . PHE B 1 399 ? 1.719 -6.215 -24.578 1 92.62 399 PHE B CA 1
ATOM 7921 C C . PHE B 1 399 ? 0.751 -6.605 -25.688 1 92.62 399 PHE B C 1
ATOM 7923 O O . PHE B 1 399 ? -0.438 -6.289 -25.625 1 92.62 399 PHE B O 1
ATOM 7930 N N . LEU B 1 400 ? 1.258 -7.316 -26.641 1 91.88 400 LEU B N 1
ATOM 7931 C CA . LEU B 1 400 ? 0.433 -7.711 -27.781 1 91.88 400 LEU B CA 1
ATOM 7932 C C . LEU B 1 400 ? -0.649 -8.695 -27.359 1 91.88 400 LEU B C 1
ATOM 7934 O O . LEU B 1 400 ? -1.798 -8.586 -27.797 1 91.88 400 LEU B O 1
ATOM 7938 N N . ALA B 1 401 ? -0.326 -9.586 -26.5 1 96.88 401 ALA B N 1
ATOM 7939 C CA . ALA B 1 401 ? -1.291 -10.586 -26.047 1 96.88 401 ALA B CA 1
ATOM 7940 C C . ALA B 1 401 ? -2.363 -9.953 -25.172 1 96.88 401 ALA B C 1
ATOM 7942 O O . ALA B 1 401 ? -3.557 -10.195 -25.359 1 96.88 401 ALA B O 1
ATOM 7943 N N . ILE B 1 402 ? -1.936 -9.141 -24.234 1 97 402 ILE B N 1
ATOM 7944 C CA . ILE B 1 402 ? -2.885 -8.617 -23.266 1 97 402 ILE B CA 1
ATOM 7945 C C . ILE B 1 402 ? -3.805 -7.602 -23.938 1 97 402 ILE B C 1
ATOM 7947 O O . ILE B 1 402 ? -4.984 -7.496 -23.594 1 97 402 ILE B O 1
ATOM 7951 N N . THR B 1 403 ? -3.344 -6.82 -24.922 1 95.25 403 THR B N 1
ATOM 7952 C CA . THR B 1 403 ? -4.184 -5.871 -25.656 1 95.25 403 THR B CA 1
ATOM 7953 C C . THR B 1 403 ? -5.168 -6.605 -26.547 1 95.25 403 THR B C 1
ATOM 7955 O O . THR B 1 403 ? -6.316 -6.184 -26.703 1 95.25 403 THR B O 1
ATOM 7958 N N . SER B 1 404 ? -4.723 -7.676 -27.078 1 95.62 404 SER B N 1
ATOM 7959 C CA . SER B 1 404 ? -5.621 -8.484 -27.891 1 95.62 404 SER B CA 1
ATOM 7960 C C . SER B 1 404 ? -6.703 -9.141 -27.031 1 95.62 404 SER B C 1
ATOM 7962 O O . SER B 1 404 ? -7.859 -9.234 -27.453 1 95.62 404 SER B O 1
ATOM 7964 N N . SER B 1 405 ? -6.316 -9.586 -25.938 1 98.12 405 SER B N 1
ATOM 7965 C CA . SER B 1 405 ? -7.285 -10.156 -25 1 98.12 405 SER B CA 1
ATOM 7966 C C . SER B 1 405 ? -8.32 -9.117 -24.578 1 98.12 405 SER B C 1
ATOM 7968 O O . SER B 1 405 ? -9.508 -9.43 -24.469 1 98.12 405 SER B O 1
ATOM 7970 N N . CYS B 1 406 ? -7.879 -7.902 -24.359 1 96.56 406 CYS B N 1
ATOM 7971 C CA . CYS B 1 406 ? -8.766 -6.812 -23.984 1 96.56 406 CYS B CA 1
ATOM 7972 C C . CYS B 1 406 ? -9.836 -6.578 -25.047 1 96.56 406 CYS B C 1
ATOM 7974 O O . CYS B 1 406 ? -11.023 -6.488 -24.719 1 96.56 406 CYS B O 1
ATOM 7976 N N . ILE B 1 407 ? -9.406 -6.578 -26.266 1 95.06 407 ILE B N 1
ATOM 7977 C CA . ILE B 1 407 ? -10.336 -6.355 -27.375 1 95.06 407 ILE B CA 1
ATOM 7978 C C . ILE B 1 407 ? -11.352 -7.492 -27.422 1 95.06 407 ILE B C 1
ATOM 7980 O O . ILE B 1 407 ? -12.562 -7.246 -27.5 1 95.06 407 ILE B O 1
ATOM 7984 N N . MET B 1 408 ? -10.891 -8.656 -27.297 1 96.62 408 MET B N 1
ATOM 7985 C CA . MET B 1 408 ? -11.781 -9.805 -27.422 1 96.62 408 MET B CA 1
ATOM 7986 C C . MET B 1 408 ? -12.688 -9.93 -26.203 1 96.62 408 MET B C 1
ATOM 7988 O O . MET B 1 408 ? -13.805 -10.438 -26.312 1 96.62 408 MET B O 1
ATOM 7992 N N . ALA B 1 409 ? -12.227 -9.492 -25.047 1 97.06 409 ALA B N 1
ATOM 7993 C CA . ALA B 1 409 ? -13.07 -9.477 -23.859 1 97.06 409 ALA B CA 1
ATOM 7994 C C . ALA B 1 409 ? -14.312 -8.625 -24.094 1 97.06 409 ALA B C 1
ATOM 7996 O O . ALA B 1 409 ? -15.43 -9.047 -23.781 1 97.06 409 ALA B O 1
ATOM 7997 N N . PHE B 1 410 ? -14.164 -7.422 -24.672 1 93.69 410 PHE B N 1
ATOM 7998 C CA . PHE B 1 410 ? -15.281 -6.523 -24.938 1 93.69 410 PHE B CA 1
ATOM 7999 C C . PHE B 1 410 ? -16.219 -7.121 -25.984 1 93.69 410 PHE B C 1
ATOM 8001 O O . PHE B 1 410 ? -17.438 -7.109 -25.812 1 93.69 410 PHE B O 1
ATOM 8008 N N . LEU B 1 411 ? -15.625 -7.691 -27.016 1 94.38 411 LEU B N 1
ATOM 8009 C CA . LEU B 1 411 ? -16.438 -8.227 -28.094 1 94.38 411 LEU B CA 1
ATOM 8010 C C . LEU B 1 411 ? -17.25 -9.438 -27.625 1 94.38 411 LEU B C 1
ATOM 8012 O O . LEU B 1 411 ? -18.453 -9.523 -27.891 1 94.38 411 LEU B O 1
ATOM 8016 N N . THR B 1 412 ? -16.625 -10.305 -26.906 1 97.12 412 THR B N 1
ATOM 8017 C CA . THR B 1 412 ? -17.281 -11.523 -26.469 1 97.12 412 THR B CA 1
ATOM 8018 C C . THR B 1 412 ? -18.312 -11.219 -25.375 1 97.12 412 THR B C 1
ATOM 8020 O O . THR B 1 412 ? -19.391 -11.789 -25.359 1 97.12 412 THR B O 1
ATOM 8023 N N . SER B 1 413 ? -17.984 -10.328 -24.484 1 95.81 413 SER B N 1
ATOM 8024 C CA . SER B 1 413 ? -18.906 -9.945 -23.422 1 95.81 413 SER B CA 1
ATOM 8025 C C . SER B 1 413 ? -20.219 -9.398 -23.984 1 95.81 413 SER B C 1
ATOM 8027 O O . SER B 1 413 ? -21.297 -9.828 -23.609 1 95.81 413 SER B O 1
ATOM 8029 N N . ARG B 1 414 ? -20.125 -8.484 -24.953 1 92.56 414 ARG B N 1
ATOM 8030 C CA . ARG B 1 414 ? -21.297 -7.871 -25.562 1 92.56 414 ARG B CA 1
ATOM 8031 C C . ARG B 1 414 ? -22.141 -8.906 -26.297 1 92.56 414 ARG B C 1
ATOM 8033 O O . ARG B 1 414 ? -23.375 -8.859 -26.25 1 92.56 414 ARG B O 1
ATOM 8040 N N . THR B 1 415 ? -21.453 -9.805 -26.953 1 94.88 415 THR B N 1
ATOM 8041 C CA . THR B 1 415 ? -22.141 -10.789 -27.781 1 94.88 415 THR B CA 1
ATOM 8042 C C . THR B 1 415 ? -22.953 -11.758 -26.938 1 94.88 415 THR B C 1
ATOM 8044 O O . THR B 1 415 ? -24.094 -12.078 -27.266 1 94.88 415 THR B O 1
ATOM 8047 N N . ILE B 1 416 ? -22.453 -12.164 -25.781 1 94.81 416 ILE B N 1
ATOM 8048 C CA . ILE B 1 416 ? -23.125 -13.234 -25.047 1 94.81 416 ILE B CA 1
ATOM 8049 C C . ILE B 1 416 ? -24 -12.633 -23.953 1 94.81 416 ILE B C 1
ATOM 8051 O O . ILE B 1 416 ? -24.828 -13.336 -23.359 1 94.81 416 ILE B O 1
ATOM 8055 N N . ARG B 1 417 ? -23.797 -11.352 -23.688 1 94.44 417 ARG B N 1
ATOM 8056 C CA . ARG B 1 417 ? -24.578 -10.695 -22.625 1 94.44 417 ARG B CA 1
ATOM 8057 C C . ARG B 1 417 ? -25.656 -9.789 -23.219 1 94.44 417 ARG B C 1
ATOM 8059 O O . ARG B 1 417 ? -25.828 -8.648 -22.797 1 94.44 417 ARG B O 1
ATOM 8066 N N . ALA B 1 418 ? -26.344 -10.266 -24.281 1 93.31 418 ALA B N 1
ATOM 8067 C CA . ALA B 1 418 ? -27.531 -9.648 -24.859 1 93.31 418 ALA B CA 1
ATOM 8068 C C . ALA B 1 418 ? -27.25 -8.227 -25.328 1 93.31 418 ALA B C 1
ATOM 8070 O O . ALA B 1 418 ? -28.047 -7.312 -25.109 1 93.31 418 ALA B O 1
ATOM 8071 N N . GLY B 1 419 ? -26.031 -7.941 -25.75 1 92.31 419 GLY B N 1
ATOM 8072 C CA . GLY B 1 419 ? -25.719 -6.684 -26.406 1 92.31 419 GLY B CA 1
ATOM 8073 C C . GLY B 1 419 ? -25.156 -5.637 -25.453 1 92.31 419 GLY B C 1
ATOM 8074 O O . GLY B 1 419 ? -24.922 -4.492 -25.859 1 92.31 419 GLY B O 1
ATOM 8075 N N . LYS B 1 420 ? -25.031 -5.938 -24.203 1 92.88 420 LYS B N 1
ATOM 8076 C CA . LYS B 1 420 ? -24.422 -5.043 -23.234 1 92.88 420 LYS B CA 1
ATOM 8077 C C . LYS B 1 420 ? -23.156 -5.656 -22.641 1 92.88 420 LYS B C 1
ATOM 8079 O O . LYS B 1 420 ? -22.953 -6.871 -22.719 1 92.88 420 LYS B O 1
ATOM 8084 N N . PHE B 1 421 ? -22.281 -4.793 -22.156 1 92.75 421 PHE B N 1
ATOM 8085 C CA . PHE B 1 421 ? -21.078 -5.277 -21.5 1 92.75 421 PHE B CA 1
ATOM 8086 C C . PHE B 1 421 ? -21.344 -5.633 -20.047 1 92.75 421 PHE B C 1
ATOM 8088 O O . PHE B 1 421 ? -22.094 -4.926 -19.359 1 92.75 421 PHE B O 1
ATOM 8095 N N . LEU B 1 422 ? -20.875 -6.699 -19.609 1 93.44 422 LEU B N 1
ATOM 8096 C CA . LEU B 1 422 ? -20.859 -7.035 -18.188 1 93.44 422 LEU B CA 1
ATOM 8097 C C . LEU B 1 422 ? -19.516 -6.656 -17.562 1 93.44 422 LEU B C 1
ATOM 8099 O O . LEU B 1 422 ? -18.469 -7.105 -18.016 1 93.44 422 LEU B O 1
ATOM 8103 N N . MET B 1 423 ? -19.516 -5.805 -16.547 1 92.19 423 MET B N 1
ATOM 8104 C CA . MET B 1 423 ? -18.281 -5.285 -15.93 1 92.19 423 MET B CA 1
ATOM 8105 C C . MET B 1 423 ? -17.422 -6.418 -15.406 1 92.19 423 MET B C 1
ATOM 8107 O O . MET B 1 423 ? -16.188 -6.34 -15.461 1 92.19 423 MET B O 1
ATOM 8111 N N . PHE B 1 424 ? -18.047 -7.406 -14.938 1 93 424 PHE B N 1
ATOM 8112 C CA . PHE B 1 424 ? -17.297 -8.555 -14.438 1 93 424 PHE B CA 1
ATOM 8113 C C . PHE B 1 424 ? -16.453 -9.172 -15.539 1 93 424 PHE B C 1
ATOM 8115 O O . PHE B 1 424 ? -15.297 -9.547 -15.305 1 93 424 PHE B O 1
ATOM 8122 N N . ASP B 1 425 ? -16.938 -9.32 -16.719 1 95.44 425 ASP B N 1
ATOM 8123 C CA . ASP B 1 425 ? -16.203 -9.836 -17.875 1 95.44 425 ASP B CA 1
ATOM 8124 C C . ASP B 1 425 ? -15.008 -8.953 -18.203 1 95.44 425 ASP B C 1
ATOM 8126 O O . ASP B 1 425 ? -13.898 -9.445 -18.438 1 95.44 425 ASP B O 1
ATOM 8130 N N . ILE B 1 426 ? -15.25 -7.645 -18.234 1 93.88 426 ILE B N 1
ATOM 8131 C CA . ILE B 1 426 ? -14.25 -6.668 -18.641 1 93.88 426 ILE B CA 1
ATOM 8132 C C . ILE B 1 426 ? -13.102 -6.66 -17.625 1 93.88 426 ILE B C 1
ATOM 8134 O O . ILE B 1 426 ? -11.93 -6.648 -18.016 1 93.88 426 ILE B O 1
ATOM 8138 N N . GLN B 1 427 ? -13.43 -6.688 -16.391 1 94.75 427 GLN B N 1
ATOM 8139 C CA . GLN B 1 427 ? -12.438 -6.641 -15.32 1 94.75 427 GLN B CA 1
ATOM 8140 C C . GLN B 1 427 ? -11.508 -7.855 -15.375 1 94.75 427 GLN B C 1
ATOM 8142 O O . GLN B 1 427 ? -10.32 -7.754 -15.07 1 94.75 427 GLN B O 1
ATOM 8147 N N . ARG B 1 428 ? -11.961 -8.984 -15.797 1 96.44 428 ARG B N 1
ATOM 8148 C CA . ARG B 1 428 ? -11.211 -10.227 -15.672 1 96.44 428 ARG B CA 1
ATOM 8149 C C . ARG B 1 428 ? -10.617 -10.641 -17.016 1 96.44 428 ARG B C 1
ATOM 8151 O O . ARG B 1 428 ? -9.398 -10.82 -17.125 1 96.44 428 ARG B O 1
ATOM 8158 N N . ALA B 1 429 ? -11.414 -10.664 -18 1 97.25 429 ALA B N 1
ATOM 8159 C CA . ALA B 1 429 ? -11 -11.25 -19.281 1 97.25 429 ALA B CA 1
ATOM 8160 C C . ALA B 1 429 ? -9.977 -10.359 -19.984 1 97.25 429 ALA B C 1
ATOM 8162 O O . ALA B 1 429 ? -9.211 -10.836 -20.828 1 97.25 429 ALA B O 1
ATOM 8163 N N . THR B 1 430 ? -9.93 -9.07 -19.688 1 96.94 430 THR B N 1
ATOM 8164 C CA . THR B 1 430 ? -8.938 -8.18 -20.281 1 96.94 430 THR B CA 1
ATOM 8165 C C . THR B 1 430 ? -7.531 -8.562 -19.828 1 96.94 430 THR B C 1
ATOM 8167 O O . THR B 1 430 ? -6.555 -8.281 -20.531 1 96.94 430 THR B O 1
ATOM 8170 N N . LEU B 1 431 ? -7.438 -9.219 -18.688 1 98.06 431 LEU B N 1
ATOM 8171 C CA . LEU B 1 431 ? -6.145 -9.586 -18.125 1 98.06 431 LEU B CA 1
ATOM 8172 C C . LEU B 1 431 ? -5.711 -10.961 -18.594 1 98.06 431 LEU B C 1
ATOM 8174 O O . LEU B 1 431 ? -4.555 -11.352 -18.422 1 98.06 431 LEU B O 1
ATOM 8178 N N . ALA B 1 432 ? -6.602 -11.711 -19.234 1 98.5 432 ALA B N 1
ATOM 8179 C CA . ALA B 1 432 ? -6.402 -13.125 -19.531 1 98.5 432 ALA B CA 1
ATOM 8180 C C . ALA B 1 432 ? -5.219 -13.32 -20.484 1 98.5 432 ALA B C 1
ATOM 8182 O O . ALA B 1 432 ? -4.488 -14.312 -20.375 1 98.5 432 ALA B O 1
ATOM 8183 N N . GLY B 1 433 ? -5.055 -12.43 -21.391 1 97.69 433 GLY B N 1
ATOM 8184 C CA . GLY B 1 433 ? -3.947 -12.539 -22.312 1 97.69 433 GLY B CA 1
ATOM 8185 C C . GLY B 1 433 ? -2.59 -12.469 -21.641 1 97.69 433 GLY B C 1
ATOM 8186 O O . GLY B 1 433 ? -1.626 -13.07 -22.125 1 97.69 433 GLY B O 1
ATOM 8187 N N . GLY B 1 434 ? -2.488 -11.656 -20.594 1 97.25 434 GLY B N 1
ATOM 8188 C CA . GLY B 1 434 ? -1.248 -11.586 -19.828 1 97.25 434 GLY B CA 1
ATOM 8189 C C . GLY B 1 434 ? -0.848 -12.914 -19.219 1 97.25 434 GLY B C 1
ATOM 8190 O O . GLY B 1 434 ? 0.338 -13.242 -19.172 1 97.25 434 GLY B O 1
ATOM 8191 N N . ILE B 1 435 ? -1.814 -13.695 -18.75 1 97.81 435 ILE B N 1
ATOM 8192 C CA . ILE B 1 435 ? -1.566 -15.008 -18.172 1 97.81 435 ILE B CA 1
ATOM 8193 C C . ILE B 1 435 ? -1.255 -16.016 -19.281 1 97.81 435 ILE B C 1
ATOM 8195 O O . ILE B 1 435 ? -0.274 -16.766 -19.188 1 97.81 435 ILE B O 1
ATOM 8199 N N . ALA B 1 436 ? -1.974 -15.961 -20.344 1 97.56 436 ALA B N 1
ATOM 8200 C CA . ALA B 1 436 ? -1.946 -16.984 -21.391 1 97.56 436 ALA B CA 1
ATOM 8201 C C . ALA B 1 436 ? -0.616 -16.984 -22.141 1 97.56 436 ALA B C 1
ATOM 8203 O O . ALA B 1 436 ? -0.153 -18.016 -22.609 1 97.56 436 ALA B O 1
ATOM 8204 N N . ILE B 1 437 ? -0.018 -15.867 -22.188 1 95.94 437 ILE B N 1
ATOM 8205 C CA . ILE B 1 437 ? 1.232 -15.766 -22.938 1 95.94 437 ILE B CA 1
ATOM 8206 C C . ILE B 1 437 ? 2.406 -16.109 -22.031 1 95.94 437 ILE B C 1
ATOM 8208 O O . ILE B 1 437 ? 3.537 -16.281 -22.5 1 95.94 437 ILE B O 1
ATOM 8212 N N . GLY B 1 438 ? 2.178 -16.281 -20.781 1 93.5 438 GLY B N 1
ATOM 8213 C CA . GLY B 1 438 ? 3.215 -16.328 -19.766 1 93.5 438 GLY B CA 1
ATOM 8214 C C . GLY B 1 438 ? 4.18 -17.484 -19.953 1 93.5 438 GLY B C 1
ATOM 8215 O O . GLY B 1 438 ? 5.363 -17.375 -19.625 1 93.5 438 GLY B O 1
ATOM 8216 N N . SER B 1 439 ? 3.783 -18.641 -20.438 1 89.56 439 SER B N 1
ATOM 8217 C CA . SER B 1 439 ? 4.652 -19.797 -20.578 1 89.56 439 SER B CA 1
ATOM 8218 C C . SER B 1 439 ? 5.32 -19.828 -21.953 1 89.56 439 SER B C 1
ATOM 8220 O O . SER B 1 439 ? 6.363 -20.453 -22.125 1 89.56 439 SER B O 1
ATOM 8222 N N . ALA B 1 440 ? 4.777 -19.125 -22.875 1 87.25 440 ALA B N 1
ATOM 8223 C CA . ALA B 1 440 ? 5.273 -19.172 -24.25 1 87.25 440 ALA B CA 1
ATOM 8224 C C . ALA B 1 440 ? 6.148 -17.969 -24.562 1 87.25 440 ALA B C 1
ATOM 8226 O O . ALA B 1 440 ? 6.836 -17.938 -25.578 1 87.25 440 ALA B O 1
ATOM 8227 N N . THR B 1 441 ? 6.129 -17.031 -23.672 1 75.88 441 THR B N 1
ATOM 8228 C CA . THR B 1 441 ? 6.629 -15.711 -24 1 75.88 441 THR B CA 1
ATOM 8229 C C . THR B 1 441 ? 8.125 -15.758 -24.328 1 75.88 441 THR B C 1
ATOM 8231 O O . THR B 1 441 ? 8.586 -15.109 -25.266 1 75.88 441 THR B O 1
ATOM 8234 N N . PRO B 1 442 ? 8.82 -16.516 -23.5 1 67.06 442 PRO B N 1
ATOM 8235 C CA . PRO B 1 442 ? 10.219 -16.516 -23.922 1 67.06 442 PRO B CA 1
ATOM 8236 C C . PRO B 1 442 ? 10.453 -17.328 -25.188 1 67.06 442 PRO B C 1
ATOM 8238 O O . PRO B 1 442 ? 11.484 -17.172 -25.844 1 67.06 442 PRO B O 1
ATOM 8241 N N . VAL B 1 443 ? 9.453 -18.109 -25.297 1 65.81 443 VAL B N 1
ATOM 8242 C CA . VAL B 1 443 ? 9.57 -19.062 -26.406 1 65.81 443 VAL B CA 1
ATOM 8243 C C . VAL B 1 443 ? 9.102 -18.406 -27.703 1 65.81 443 VAL B C 1
ATOM 8245 O O . VAL B 1 443 ? 8.312 -17.453 -27.672 1 65.81 443 VAL B O 1
ATOM 8248 N N . VAL B 1 444 ? 9.844 -18.5 -28.672 1 61.47 444 VAL B N 1
ATOM 8249 C CA . VAL B 1 444 ? 9.867 -17.781 -29.938 1 61.47 444 VAL B CA 1
ATOM 8250 C C . VAL B 1 444 ? 8.461 -17.766 -30.547 1 61.47 444 VAL B C 1
ATOM 8252 O O . VAL B 1 444 ? 8.078 -18.703 -31.266 1 61.47 444 VAL B O 1
ATOM 8255 N N . VAL B 1 445 ? 7.703 -16.953 -29.906 1 77.44 445 VAL B N 1
ATOM 8256 C CA . VAL B 1 445 ? 6.422 -16.672 -30.547 1 77.44 445 VAL B CA 1
ATOM 8257 C C . VAL B 1 445 ? 6.539 -15.398 -31.391 1 77.44 445 VAL B C 1
ATOM 8259 O O . VAL B 1 445 ? 7.164 -14.422 -30.969 1 77.44 445 VAL B O 1
ATOM 8262 N N . SER B 1 446 ? 6.027 -15.531 -32.625 1 83.88 446 SER B N 1
ATOM 8263 C CA . SER B 1 446 ? 5.969 -14.336 -33.469 1 83.88 446 SER B CA 1
ATOM 8264 C C . SER B 1 446 ? 4.977 -13.32 -32.906 1 83.88 446 SER B C 1
ATOM 8266 O O . SER B 1 446 ? 4.129 -13.656 -32.062 1 83.88 446 SER B O 1
ATOM 8268 N N . PRO B 1 447 ? 5.121 -12.07 -33.281 1 87 447 PRO B N 1
ATOM 8269 C CA . PRO B 1 447 ? 4.152 -11.062 -32.812 1 87 447 PRO B CA 1
ATOM 8270 C C . PRO B 1 447 ? 2.711 -11.461 -33.125 1 87 447 PRO B C 1
ATOM 8272 O O . PRO B 1 447 ? 1.833 -11.305 -32.281 1 87 447 PRO B O 1
ATOM 8275 N N . GLY B 1 448 ? 2.525 -11.945 -34.312 1 91.06 448 GLY B N 1
ATOM 8276 C CA . GLY B 1 448 ? 1.19 -12.414 -34.656 1 91.06 448 GLY B CA 1
ATOM 8277 C C . GLY B 1 448 ? 0.732 -13.57 -33.781 1 91.06 448 GLY B C 1
ATOM 8278 O O . GLY B 1 448 ? -0.446 -13.664 -33.438 1 91.06 448 GLY B O 1
ATOM 8279 N N . GLY B 1 449 ? 1.636 -14.461 -33.5 1 91.62 449 GLY B N 1
ATOM 8280 C CA . GLY B 1 449 ? 1.322 -15.562 -32.625 1 91.62 449 GLY B CA 1
ATOM 8281 C C . GLY B 1 449 ? 0.92 -15.117 -31.219 1 91.62 449 GLY B C 1
ATOM 8282 O O . GLY B 1 449 ? -0.004 -15.68 -30.625 1 91.62 449 GLY B O 1
ATOM 8283 N N . ALA B 1 450 ? 1.602 -14.117 -30.703 1 93.88 450 ALA B N 1
ATOM 8284 C CA . ALA B 1 450 ? 1.27 -13.57 -29.391 1 93.88 450 ALA B CA 1
ATOM 8285 C C . ALA B 1 450 ? -0.142 -12.984 -29.375 1 93.88 450 ALA B C 1
ATOM 8287 O O . ALA B 1 450 ? -0.89 -13.172 -28.422 1 93.88 450 ALA B O 1
ATOM 8288 N N . MET B 1 451 ? -0.491 -12.305 -30.438 1 93.75 451 MET B N 1
ATOM 8289 C CA . MET B 1 451 ? -1.822 -11.719 -30.547 1 93.75 451 MET B CA 1
ATOM 8290 C C . MET B 1 451 ? -2.896 -12.797 -30.578 1 93.75 451 MET B C 1
ATOM 8292 O O . MET B 1 451 ? -3.953 -12.648 -29.969 1 93.75 451 MET B O 1
ATOM 8296 N N . VAL B 1 452 ? -2.637 -13.875 -31.25 1 95.44 452 VAL B N 1
ATOM 8297 C CA . VAL B 1 452 ? -3.602 -14.961 -31.359 1 95.44 452 VAL B CA 1
ATOM 8298 C C . VAL B 1 452 ? -3.828 -15.586 -29.984 1 95.44 452 VAL B C 1
ATOM 8300 O O . VAL B 1 452 ? -4.969 -15.852 -29.594 1 95.44 452 VAL B O 1
ATOM 8303 N N . ILE B 1 453 ? -2.781 -15.812 -29.266 1 96.25 453 ILE B N 1
ATOM 8304 C CA . ILE B 1 453 ? -2.895 -16.359 -27.922 1 96.25 453 ILE B CA 1
ATOM 8305 C C . ILE B 1 453 ? -3.752 -15.43 -27.062 1 96.25 453 ILE B C 1
ATOM 8307 O O . ILE B 1 453 ? -4.625 -15.891 -26.328 1 96.25 453 ILE B O 1
ATOM 8311 N N . GLY B 1 454 ? -3.549 -14.102 -27.172 1 97.25 454 GLY B N 1
ATOM 8312 C CA . GLY B 1 454 ? -4.34 -13.117 -26.438 1 97.25 454 GLY B CA 1
ATOM 8313 C C . GLY B 1 454 ? -5.805 -13.125 -26.828 1 97.25 454 GLY B C 1
ATOM 8314 O O . GLY B 1 454 ? -6.684 -13.078 -25.969 1 97.25 454 GLY B O 1
ATOM 8315 N N . LEU B 1 455 ? -6.066 -13.203 -28.141 1 96.69 455 LEU B N 1
ATOM 8316 C CA . LEU B 1 455 ? -7.438 -13.234 -28.625 1 96.69 455 LEU B CA 1
ATOM 8317 C C . LEU B 1 455 ? -8.188 -14.438 -28.062 1 96.69 455 LEU B C 1
ATOM 8319 O O . LEU B 1 455 ? -9.312 -14.297 -27.578 1 96.69 455 LEU B O 1
ATOM 8323 N N . VAL B 1 456 ? -7.562 -15.562 -28.094 1 97.94 456 VAL B N 1
ATOM 8324 C CA . VAL B 1 456 ? -8.188 -16.797 -27.625 1 97.94 456 VAL B CA 1
ATOM 8325 C C . VAL B 1 456 ? -8.398 -16.719 -26.109 1 97.94 456 VAL B C 1
ATOM 8327 O O . VAL B 1 456 ? -9.438 -17.141 -25.594 1 97.94 456 VAL B O 1
ATOM 8330 N N . ALA B 1 457 ? -7.449 -16.172 -25.438 1 98.31 457 ALA B N 1
ATOM 8331 C CA . ALA B 1 457 ? -7.539 -16.062 -23.984 1 98.31 457 ALA B CA 1
ATOM 8332 C C . ALA B 1 457 ? -8.742 -15.203 -23.578 1 98.31 457 ALA B C 1
ATOM 8334 O O . ALA B 1 457 ? -9.461 -15.539 -22.625 1 98.31 457 ALA B O 1
ATOM 8335 N N . GLY B 1 458 ? -8.938 -14.062 -24.281 1 98 458 GLY B N 1
ATOM 8336 C CA . GLY B 1 458 ? -10.086 -13.219 -24 1 98 458 GLY B CA 1
ATOM 8337 C C . GLY B 1 458 ? -11.406 -13.93 -24.188 1 98 458 GLY B C 1
ATOM 8338 O O . GLY B 1 458 ? -12.312 -13.805 -23.359 1 98 458 GLY B O 1
ATOM 8339 N N . ILE B 1 459 ? -11.484 -14.703 -25.203 1 97.81 459 ILE B N 1
ATOM 8340 C CA . ILE B 1 459 ? -12.695 -15.461 -25.516 1 97.81 459 ILE B CA 1
ATOM 8341 C C . ILE B 1 459 ? -12.938 -16.516 -24.438 1 97.81 459 ILE B C 1
ATOM 8343 O O . ILE B 1 459 ? -14.031 -16.609 -23.875 1 97.81 459 ILE B O 1
ATOM 8347 N N . VAL B 1 460 ? -11.898 -17.25 -24.156 1 97.88 460 VAL B N 1
ATOM 8348 C CA . VAL B 1 460 ? -12 -18.391 -23.25 1 97.88 460 VAL B CA 1
ATOM 8349 C C . VAL B 1 460 ? -12.344 -17.906 -21.844 1 97.88 460 VAL B C 1
ATOM 8351 O O . VAL B 1 460 ? -13.125 -18.547 -21.125 1 97.88 460 VAL B O 1
ATOM 8354 N N . SER B 1 461 ? -11.773 -16.797 -21.422 1 97.69 461 SER B N 1
ATOM 8355 C CA . SER B 1 461 ? -12.023 -16.281 -20.078 1 97.69 461 SER B CA 1
ATOM 8356 C C . SER B 1 461 ? -13.477 -15.852 -19.922 1 97.69 461 SER B C 1
ATOM 8358 O O . SER B 1 461 ? -14.117 -16.156 -18.922 1 97.69 461 SER B O 1
ATOM 8360 N N . VAL B 1 462 ? -14.078 -15.148 -20.922 1 96.94 462 VAL B N 1
ATOM 8361 C CA . VAL B 1 462 ? -15.461 -14.703 -20.859 1 96.94 462 VAL B CA 1
ATOM 8362 C C . VAL B 1 462 ? -16.391 -15.914 -20.906 1 96.94 462 VAL B C 1
ATOM 8364 O O . VAL B 1 462 ? -17.312 -16.031 -20.094 1 96.94 462 VAL B O 1
ATOM 8367 N N . LEU B 1 463 ? -16.156 -16.828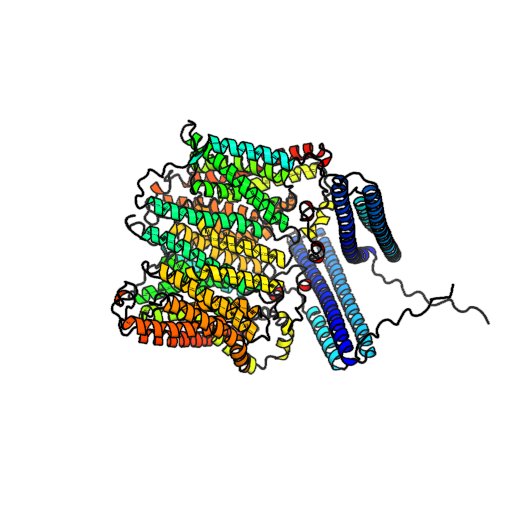 -21.812 1 96.69 463 LEU B N 1
ATOM 8368 C CA . LEU B 1 463 ? -16.984 -18.016 -21.969 1 96.69 463 LEU B CA 1
ATOM 8369 C C . LEU B 1 463 ? -16.844 -18.922 -20.75 1 96.69 463 LEU B C 1
ATOM 8371 O O . LEU B 1 463 ? -17.797 -19.594 -20.344 1 96.69 463 LEU B O 1
ATOM 8375 N N . GLY B 1 464 ? -15.625 -18.969 -20.281 1 96.25 464 GLY B N 1
ATOM 8376 C CA . GLY B 1 464 ? -15.398 -19.75 -19.078 1 96.25 464 GLY B CA 1
ATOM 8377 C C . GLY B 1 464 ? -16.234 -19.281 -17.906 1 96.25 464 GLY B C 1
ATOM 8378 O O . GLY B 1 464 ? -16.828 -20.094 -17.188 1 96.25 464 GLY B O 1
ATOM 8379 N N . TYR B 1 465 ? -16.312 -18.016 -17.734 1 93.75 465 TYR B N 1
ATOM 8380 C CA . TYR B 1 465 ? -17.109 -17.5 -16.641 1 93.75 465 TYR B CA 1
ATOM 8381 C C . TYR B 1 465 ? -18.594 -17.75 -16.875 1 93.75 465 TYR B C 1
ATOM 8383 O O . TYR B 1 465 ? -19.344 -18.062 -15.945 1 93.75 465 TYR B O 1
ATOM 8391 N N . ALA B 1 466 ? -19.031 -17.609 -18.047 1 93.19 466 ALA B N 1
ATOM 8392 C CA . ALA B 1 466 ? -20.453 -17.703 -18.391 1 93.19 466 ALA B CA 1
ATOM 8393 C C . ALA B 1 466 ? -20.922 -19.156 -18.359 1 93.19 466 ALA B C 1
ATOM 8395 O O . ALA B 1 466 ? -22.062 -19.438 -17.969 1 93.19 466 ALA B O 1
ATOM 8396 N N . TYR B 1 467 ? -20 -20.109 -18.703 1 91.88 467 TYR B N 1
ATOM 8397 C CA . TYR B 1 467 ? -20.531 -21.453 -18.938 1 91.88 467 TYR B CA 1
ATOM 8398 C C . TYR B 1 467 ? -19.781 -22.484 -18.109 1 91.88 467 TYR B C 1
ATOM 8400 O O . TYR B 1 467 ? -20.344 -23.547 -17.781 1 91.88 467 TYR B O 1
ATOM 8408 N N . VAL B 1 468 ? -18.578 -22.25 -17.781 1 91 468 VAL B N 1
ATOM 8409 C CA . VAL B 1 468 ? -17.797 -23.234 -17.047 1 91 468 VAL B CA 1
ATOM 8410 C C . VAL B 1 468 ? -17.969 -23 -15.539 1 91 468 VAL B C 1
ATOM 8412 O O . VAL B 1 468 ? -18.172 -23.953 -14.781 1 91 468 VAL B O 1
ATOM 8415 N N . ASN B 1 469 ? -17.875 -21.781 -15.125 1 89.5 469 ASN B N 1
ATOM 8416 C CA . ASN B 1 469 ? -17.984 -21.453 -13.703 1 89.5 469 ASN B CA 1
ATOM 8417 C C . ASN B 1 469 ? -19.312 -21.953 -13.125 1 89.5 469 ASN B C 1
ATOM 8419 O O . ASN B 1 469 ? -19.344 -22.516 -12.023 1 89.5 469 ASN B O 1
ATOM 8423 N N . PRO B 1 470 ? -20.453 -21.797 -13.883 1 86.69 470 PRO B N 1
ATOM 8424 C CA . PRO B 1 470 ? -21.703 -22.312 -13.336 1 86.69 470 PRO B CA 1
ATOM 8425 C C . PRO B 1 470 ? -21.719 -23.844 -13.25 1 86.69 470 PRO B C 1
ATOM 8427 O O . PRO B 1 470 ? -22.406 -24.406 -12.398 1 86.69 470 PRO B O 1
ATOM 8430 N N . ALA B 1 471 ? -20.969 -24.453 -14.016 1 86.31 471 ALA B N 1
ATOM 8431 C CA . ALA B 1 471 ? -20.922 -25.906 -14.016 1 86.31 471 ALA B CA 1
ATOM 8432 C C . ALA B 1 471 ? -20.312 -26.453 -12.727 1 86.31 471 ALA B C 1
ATOM 8434 O O . ALA B 1 471 ? -20.688 -27.516 -12.258 1 86.31 471 ALA B O 1
ATOM 8435 N N . ILE B 1 472 ? -19.438 -25.688 -12.125 1 85.81 472 ILE B N 1
ATOM 8436 C CA . ILE B 1 472 ? -18.844 -26.156 -10.883 1 85.81 472 ILE B CA 1
ATOM 8437 C C . ILE B 1 472 ? -19.828 -25.969 -9.734 1 85.81 472 ILE B C 1
ATOM 8439 O O . ILE B 1 472 ? -19.641 -26.547 -8.656 1 85.81 472 ILE B O 1
ATOM 8443 N N . GLY B 1 473 ? -20.781 -25.156 -10.031 1 82.25 473 GLY B N 1
ATOM 8444 C CA . GLY B 1 473 ? -21.875 -24.984 -9.078 1 82.25 473 GLY B CA 1
ATOM 8445 C C . GLY B 1 473 ? -22.625 -26.281 -8.805 1 82.25 473 GLY B C 1
ATOM 8446 O O . GLY B 1 473 ? -23.219 -26.438 -7.738 1 82.25 473 GLY B O 1
ATOM 8447 N N . TYR B 1 474 ? -22.516 -27.172 -9.789 1 80.25 474 TYR B N 1
ATOM 8448 C CA . TYR B 1 474 ? -23.141 -28.484 -9.609 1 80.25 474 TYR B CA 1
ATOM 8449 C C . TYR B 1 474 ? -22.5 -29.234 -8.445 1 80.25 474 TYR B C 1
ATOM 8451 O O . TYR B 1 474 ? -23.156 -30.031 -7.781 1 80.25 474 TYR B O 1
ATOM 8459 N N . PHE B 1 475 ? -21.312 -28.875 -8.148 1 81.31 475 PHE B N 1
ATOM 8460 C CA . PHE B 1 475 ? -20.609 -29.469 -7.023 1 81.31 475 PHE B CA 1
ATOM 8461 C C . PHE B 1 475 ? -20.703 -28.578 -5.789 1 81.31 475 PHE B C 1
ATOM 8463 O O . PHE B 1 475 ? -19.969 -28.781 -4.816 1 81.31 475 PHE B O 1
ATOM 8470 N N . LYS B 1 476 ? -21.484 -27.531 -5.914 1 81.81 476 LYS B N 1
ATOM 8471 C CA . LYS B 1 476 ? -21.766 -26.594 -4.836 1 81.81 476 LYS B CA 1
ATOM 8472 C C . LYS B 1 476 ? -20.547 -25.734 -4.52 1 81.81 476 LYS B C 1
ATOM 8474 O O . LYS B 1 476 ? -20.344 -25.328 -3.373 1 81.81 476 LYS B O 1
ATOM 8479 N N . ILE B 1 477 ? -19.703 -25.672 -5.453 1 86.75 477 ILE B N 1
ATOM 8480 C CA . ILE B 1 477 ? -18.562 -24.766 -5.367 1 86.75 477 ILE B CA 1
ATOM 8481 C C . ILE B 1 477 ? -18.906 -23.438 -6.035 1 86.75 477 ILE B C 1
ATOM 8483 O O . ILE B 1 477 ? -19.438 -23.406 -7.152 1 86.75 477 ILE B O 1
ATOM 8487 N N . HIS B 1 478 ? -18.703 -22.344 -5.293 1 82.81 478 HIS B N 1
ATOM 8488 C CA . HIS B 1 478 ? -18.984 -21.031 -5.844 1 82.81 478 HIS B CA 1
ATOM 8489 C C . HIS B 1 478 ? -17.719 -20.219 -6.027 1 82.81 478 HIS B C 1
ATOM 8491 O O . HIS B 1 478 ? -16.938 -20.047 -5.078 1 82.81 478 HIS B O 1
ATOM 8497 N N . ASP B 1 479 ? -17.453 -19.828 -7.207 1 91.31 479 ASP B N 1
ATOM 8498 C CA . ASP B 1 479 ? -16.328 -19 -7.586 1 91.31 479 ASP B CA 1
ATOM 8499 C C . ASP B 1 479 ? -16.781 -17.578 -7.938 1 91.31 479 ASP B C 1
ATOM 8501 O O . ASP B 1 479 ? -16.781 -17.203 -9.109 1 91.31 479 ASP B O 1
ATOM 8505 N N . HIS B 1 480 ? -17.031 -16.766 -6.891 1 86.31 480 HIS B N 1
ATOM 8506 C CA . HIS B 1 480 ? -17.578 -15.43 -7.098 1 86.31 480 HIS B CA 1
ATOM 8507 C C . HIS B 1 480 ? -16.547 -14.5 -7.73 1 86.31 480 HIS B C 1
ATOM 8509 O O . HIS B 1 480 ? -16.906 -13.508 -8.367 1 86.31 480 HIS B O 1
ATOM 8515 N N . ALA B 1 481 ? -15.312 -14.836 -7.562 1 93 481 ALA B N 1
ATOM 8516 C CA . ALA B 1 481 ? -14.258 -13.953 -8.055 1 93 481 ALA B CA 1
ATOM 8517 C C . ALA B 1 481 ? -13.844 -14.328 -9.469 1 93 481 ALA B C 1
ATOM 8519 O O . ALA B 1 481 ? -13.031 -13.641 -10.094 1 93 481 ALA B O 1
ATOM 8520 N N . GLY B 1 482 ? -14.414 -15.406 -10.062 1 94.5 482 GLY B N 1
ATOM 8521 C CA . GLY B 1 482 ? -14.062 -15.836 -11.406 1 94.5 482 GLY B CA 1
ATOM 8522 C C . GLY B 1 482 ? -12.633 -16.328 -11.516 1 94.5 482 GLY B C 1
ATOM 8523 O O . GLY B 1 482 ? -11.961 -16.078 -12.516 1 94.5 482 GLY B O 1
ATOM 8524 N N . VAL B 1 483 ? -12.109 -16.969 -10.531 1 97 483 VAL B N 1
ATOM 8525 C CA . VAL B 1 483 ? -10.734 -17.453 -10.461 1 97 483 VAL B CA 1
ATOM 8526 C C . VAL B 1 483 ? -10.508 -18.531 -11.516 1 97 483 VAL B C 1
ATOM 8528 O O . VAL B 1 483 ? -9.492 -18.516 -12.219 1 97 483 VAL B O 1
ATOM 8531 N N . LEU B 1 484 ? -11.445 -19.406 -11.641 1 96.88 484 LEU B N 1
ATOM 8532 C CA . LEU B 1 484 ? -11.328 -20.5 -12.594 1 96.88 484 LEU B CA 1
ATOM 8533 C C . LEU B 1 484 ? -11.227 -19.984 -14.023 1 96.88 484 LEU B C 1
ATOM 8535 O O . LEU B 1 484 ? -10.359 -20.406 -14.789 1 96.88 484 LEU B O 1
ATOM 8539 N N . SER B 1 485 ? -12.086 -19.109 -14.422 1 96.56 485 SER B N 1
ATOM 8540 C CA . SER B 1 485 ? -12.125 -18.578 -15.789 1 96.56 485 SER B CA 1
ATOM 8541 C C . SER B 1 485 ? -10.898 -17.719 -16.078 1 96.56 485 SER B C 1
ATOM 8543 O O . SER B 1 485 ? -10.312 -17.812 -17.172 1 96.56 485 SER B O 1
ATOM 8545 N N . LEU B 1 486 ? -10.516 -16.875 -15.148 1 97.38 486 LEU B N 1
ATOM 8546 C CA . LEU B 1 486 ? -9.422 -15.945 -15.391 1 97.38 486 LEU B CA 1
ATOM 8547 C C . LEU B 1 486 ? -8.07 -16.641 -15.242 1 97.38 486 LEU B C 1
ATOM 8549 O O . LEU B 1 486 ? -7.254 -16.625 -16.172 1 97.38 486 LEU B O 1
ATOM 8553 N N . HIS B 1 487 ? -7.824 -17.281 -14.133 1 98.31 487 HIS B N 1
ATOM 8554 C CA . HIS B 1 487 ? -6.508 -17.844 -13.852 1 98.31 487 HIS B CA 1
ATOM 8555 C C . HIS B 1 487 ? -6.418 -19.297 -14.297 1 98.31 487 HIS B C 1
ATOM 8557 O O . HIS B 1 487 ? -5.402 -19.719 -14.852 1 98.31 487 HIS B O 1
ATOM 8563 N N . GLY B 1 488 ? -7.461 -20.047 -14.094 1 97.94 488 GLY B N 1
ATOM 8564 C CA . GLY B 1 488 ? -7.441 -21.469 -14.398 1 97.94 488 GLY B CA 1
ATOM 8565 C C . GLY B 1 488 ? -7.398 -21.75 -15.891 1 97.94 488 GLY B C 1
ATOM 8566 O O . GLY B 1 488 ? -6.438 -22.344 -16.391 1 97.94 488 GLY B O 1
ATOM 8567 N N . LEU B 1 489 ? -8.391 -21.281 -16.562 1 97.69 489 LEU B N 1
ATOM 8568 C CA . LEU B 1 489 ? -8.492 -21.578 -18 1 97.69 489 LEU B CA 1
ATOM 8569 C C . LEU B 1 489 ? -7.371 -20.875 -18.766 1 97.69 489 LEU B C 1
ATOM 8571 O O . LEU B 1 489 ? -6.832 -21.438 -19.719 1 97.69 489 LEU B O 1
ATOM 8575 N N . SER B 1 490 ? -7.066 -19.641 -18.359 1 97.75 490 SER B N 1
ATOM 8576 C CA . SER B 1 490 ? -5.961 -18.953 -19 1 97.75 490 SER B CA 1
ATOM 8577 C C . SER B 1 490 ? -4.629 -19.641 -18.719 1 97.75 490 SER B C 1
ATOM 8579 O O . SER B 1 490 ? -3.738 -19.672 -19.562 1 97.75 490 SER B O 1
ATOM 8581 N N . GLY B 1 491 ? -4.5 -20.156 -17.484 1 97.62 491 GLY B N 1
ATOM 8582 C CA . GLY B 1 491 ? -3.311 -20.922 -17.156 1 97.62 491 GLY B CA 1
ATOM 8583 C C . GLY B 1 491 ? -3.182 -22.203 -17.953 1 97.62 491 GLY B C 1
ATOM 8584 O O . GLY B 1 491 ? -2.084 -22.562 -18.391 1 97.62 491 GLY B O 1
ATOM 8585 N N . LEU B 1 492 ? -4.262 -22.891 -18.141 1 97.56 492 LEU B N 1
ATOM 8586 C CA . LEU B 1 492 ? -4.281 -24.078 -18.969 1 97.56 492 LEU B CA 1
ATOM 8587 C C . LEU B 1 492 ? -3.924 -23.75 -20.422 1 97.56 492 LEU B C 1
ATOM 8589 O O . LEU B 1 492 ? -3.133 -24.453 -21.047 1 97.56 492 LEU B O 1
ATOM 8593 N N . LEU B 1 493 ? -4.543 -22.703 -20.906 1 97.12 493 LEU B N 1
ATOM 8594 C CA . LEU B 1 493 ? -4.238 -22.234 -22.266 1 97.12 493 LEU B CA 1
ATOM 8595 C C . LEU B 1 493 ? -2.756 -21.906 -22.406 1 97.12 493 LEU B C 1
ATOM 8597 O O . LEU B 1 493 ? -2.15 -22.188 -23.438 1 97.12 493 LEU B O 1
ATOM 8601 N N . ALA B 1 494 ? -2.209 -21.281 -21.406 1 97.25 494 ALA B N 1
ATOM 8602 C CA . ALA B 1 494 ? -0.785 -20.953 -21.406 1 97.25 494 ALA B CA 1
ATOM 8603 C C . ALA B 1 494 ? 0.066 -22.219 -21.5 1 97.25 494 ALA B C 1
ATOM 8605 O O . ALA B 1 494 ? 1.097 -22.234 -22.172 1 97.25 494 ALA B O 1
ATOM 8606 N N . GLY B 1 495 ? -0.325 -23.25 -20.719 1 96.19 495 GLY B N 1
ATOM 8607 C CA . GLY B 1 495 ? 0.375 -24.531 -20.797 1 96.19 495 GLY B CA 1
ATOM 8608 C C . GLY B 1 495 ? 0.367 -25.125 -22.188 1 96.19 495 GLY B C 1
ATOM 8609 O O . GLY B 1 495 ? 1.408 -25.547 -22.688 1 96.19 495 GLY B O 1
ATOM 8610 N N . VAL B 1 496 ? -0.719 -25.078 -22.812 1 96.19 496 VAL B N 1
ATOM 8611 C CA . VAL B 1 496 ? -0.866 -25.625 -24.156 1 96.19 496 VAL B CA 1
ATOM 8612 C C . VAL B 1 496 ? -0.051 -24.781 -25.141 1 96.19 496 VAL B C 1
ATOM 8614 O O . VAL B 1 496 ? 0.675 -25.328 -25.969 1 96.19 496 VAL B O 1
ATOM 8617 N N . ALA B 1 497 ? -0.195 -23.469 -25.031 1 95 497 ALA B N 1
ATOM 8618 C CA . ALA B 1 497 ? 0.575 -22.578 -25.891 1 95 497 ALA B CA 1
ATOM 8619 C C . ALA B 1 497 ? 2.074 -22.797 -25.703 1 95 497 ALA B C 1
ATOM 8621 O O . ALA B 1 497 ? 2.842 -22.734 -26.672 1 95 497 ALA B O 1
ATOM 8622 N N . GLY B 1 498 ? 2.484 -23 -24.453 1 93.56 498 GLY B N 1
ATOM 8623 C CA . GLY B 1 498 ? 3.883 -23.281 -24.172 1 93.56 498 GLY B CA 1
ATOM 8624 C C . GLY B 1 498 ? 4.379 -24.562 -24.797 1 93.56 498 GLY B C 1
ATOM 8625 O O . GLY B 1 498 ? 5.48 -24.609 -25.344 1 93.56 498 GLY B O 1
ATOM 8626 N N . ILE B 1 499 ? 3.607 -25.625 -24.781 1 94.88 499 ILE B N 1
ATOM 8627 C CA . ILE B 1 499 ? 3.945 -26.922 -25.359 1 94.88 499 ILE B CA 1
ATOM 8628 C C . ILE B 1 499 ? 4.086 -26.797 -26.875 1 94.88 499 ILE B C 1
ATOM 8630 O O . ILE B 1 499 ? 5.082 -27.234 -27.453 1 94.88 499 ILE B O 1
ATOM 8634 N N . ILE B 1 500 ? 3.15 -26.125 -27.5 1 93.19 500 ILE B N 1
ATOM 8635 C CA . ILE B 1 500 ? 3.131 -25.969 -28.953 1 93.19 500 ILE B CA 1
ATOM 8636 C C . ILE B 1 500 ? 4.309 -25.109 -29.406 1 93.19 500 ILE B C 1
ATOM 8638 O O . ILE B 1 500 ? 5.031 -25.469 -30.344 1 93.19 500 ILE B O 1
ATOM 8642 N N . SER B 1 501 ? 4.5 -23.969 -28.734 1 90.5 501 SER B N 1
ATOM 8643 C CA . SER B 1 501 ? 5.574 -23.047 -29.109 1 90.5 501 SER B CA 1
ATOM 8644 C C . SER B 1 501 ? 6.941 -23.703 -28.953 1 90.5 501 SER B C 1
ATOM 8646 O O . SER B 1 501 ? 7.832 -23.5 -29.781 1 90.5 501 SER B O 1
ATOM 8648 N N . THR B 1 502 ? 7.102 -24.469 -27.906 1 91.25 502 THR B N 1
ATOM 8649 C CA . THR B 1 502 ? 8.367 -25.156 -27.672 1 91.25 502 THR B CA 1
ATOM 8650 C C . THR B 1 502 ? 8.594 -26.234 -28.719 1 91.25 502 THR B C 1
ATOM 8652 O O . THR B 1 502 ? 9.711 -26.406 -29.203 1 91.25 502 THR B O 1
ATOM 8655 N N . ALA B 1 503 ? 7.562 -26.984 -29.062 1 91.12 503 ALA B N 1
ATOM 8656 C CA . ALA B 1 503 ? 7.664 -28.031 -30.078 1 91.12 503 ALA B CA 1
ATOM 8657 C C . ALA B 1 503 ? 8.086 -27.453 -31.422 1 91.12 503 ALA B C 1
ATOM 8659 O O . ALA B 1 503 ? 8.891 -28.047 -32.125 1 91.12 503 ALA B O 1
ATOM 8660 N N . ILE B 1 504 ? 7.559 -26.281 -31.734 1 88.44 504 ILE B N 1
ATOM 8661 C CA . ILE B 1 504 ? 7.883 -25.609 -33 1 88.44 504 ILE B CA 1
ATOM 8662 C C . ILE B 1 504 ? 9.312 -25.094 -32.938 1 88.44 504 ILE B C 1
ATOM 8664 O O . ILE B 1 504 ? 10.07 -25.234 -33.906 1 88.44 504 ILE B O 1
ATOM 8668 N N . ALA B 1 505 ? 9.656 -24.516 -31.828 1 86.69 505 ALA B N 1
ATOM 8669 C CA . ALA B 1 505 ? 10.984 -23.922 -31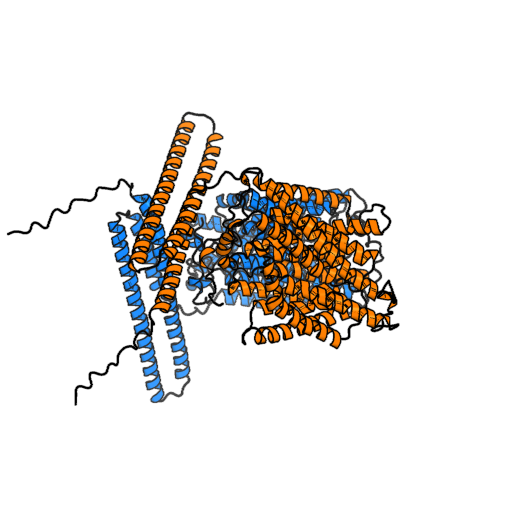.688 1 86.69 505 ALA B CA 1
ATOM 8670 C C . ALA B 1 505 ? 12.07 -25 -31.766 1 86.69 505 ALA B C 1
ATOM 8672 O O . ALA B 1 505 ? 13.133 -24.766 -32.344 1 86.69 505 ALA B O 1
ATOM 8673 N N . CYS B 1 506 ? 11.844 -26.156 -31.219 1 88.19 506 CYS B N 1
ATOM 8674 C CA . CYS B 1 506 ? 12.844 -27.219 -31.109 1 88.19 506 CYS B CA 1
ATOM 8675 C C . CYS B 1 506 ? 13.102 -27.844 -32.469 1 88.19 506 CYS B C 1
ATOM 8677 O O . CYS B 1 506 ? 14.094 -28.562 -32.656 1 88.19 506 CYS B O 1
ATOM 8679 N N . GLN B 1 507 ? 12.344 -27.5 -33.438 1 87 507 GLN B N 1
ATOM 8680 C CA . GLN B 1 507 ? 12.562 -28 -34.812 1 87 507 GLN B CA 1
ATOM 8681 C C . GLN B 1 507 ? 13.617 -27.172 -35.531 1 87 507 GLN B C 1
ATOM 8683 O O . GLN B 1 507 ? 14.117 -27.562 -36.562 1 87 507 GLN B O 1
ATOM 8688 N N . ASN B 1 508 ? 13.953 -26.078 -34.875 1 84.56 508 ASN B N 1
ATOM 8689 C CA . ASN B 1 508 ? 14.945 -25.172 -35.469 1 84.56 508 ASN B CA 1
ATOM 8690 C C . ASN B 1 508 ? 16.203 -25.094 -34.594 1 84.56 508 ASN B C 1
ATOM 8692 O O . ASN B 1 508 ? 16.172 -25.422 -33.406 1 84.56 508 ASN B O 1
ATOM 8696 N N . ASP B 1 509 ? 17.312 -24.688 -35.25 1 80.88 509 ASP B N 1
ATOM 8697 C CA . ASP B 1 509 ? 18.562 -24.531 -34.5 1 80.88 509 ASP B CA 1
ATOM 8698 C C . ASP B 1 509 ? 18.594 -23.188 -33.781 1 80.88 509 ASP B C 1
ATOM 8700 O O . ASP B 1 509 ? 19.188 -23.078 -32.688 1 80.88 509 ASP B O 1
ATOM 8704 N N . TYR B 1 510 ? 17.906 -22.203 -34.469 1 78.06 510 TYR B N 1
ATOM 8705 C CA . TYR B 1 510 ? 17.875 -20.859 -33.906 1 78.06 510 TYR B CA 1
ATOM 8706 C C . TYR B 1 510 ? 16.453 -20.297 -33.906 1 78.06 510 TYR B C 1
ATOM 8708 O O . TYR B 1 510 ? 15.656 -20.594 -34.812 1 78.06 510 TYR B O 1
ATOM 8716 N N . VAL B 1 511 ? 16.188 -19.656 -32.875 1 76.56 511 VAL B N 1
ATOM 8717 C CA . VAL B 1 511 ? 14.922 -18.938 -32.812 1 76.56 511 VAL B CA 1
ATOM 8718 C C . VAL B 1 511 ? 15.188 -17.469 -32.438 1 76.56 511 VAL B C 1
ATOM 8720 O O . VAL B 1 511 ? 15.734 -17.188 -31.375 1 76.56 511 VAL B O 1
ATOM 8723 N N . PHE B 1 512 ? 14.797 -16.578 -33.281 1 76.25 512 PHE B N 1
ATOM 8724 C CA . PHE B 1 512 ? 14.984 -15.133 -33.156 1 76.25 512 PHE B CA 1
ATOM 8725 C C . PHE B 1 512 ? 16.422 -14.812 -32.75 1 76.25 512 PHE B C 1
ATOM 8727 O O . PHE B 1 512 ? 16.672 -14.039 -31.828 1 76.25 512 PHE B O 1
ATOM 8734 N N . GLY B 1 513 ? 17.344 -15.438 -33.281 1 74.12 513 GLY B N 1
ATOM 8735 C CA . GLY B 1 513 ? 18.766 -15.141 -33.156 1 74.12 513 GLY B CA 1
ATOM 8736 C C . GLY B 1 513 ? 19.422 -15.82 -31.969 1 74.12 513 GLY B C 1
ATOM 8737 O O . GLY B 1 513 ? 20.625 -15.672 -31.75 1 74.12 513 GLY B O 1
ATOM 8738 N N . GLN B 1 514 ? 18.672 -16.656 -31.234 1 76.75 514 GLN B N 1
ATOM 8739 C CA . GLN B 1 514 ? 19.219 -17.328 -30.062 1 76.75 514 GLN B CA 1
ATOM 8740 C C . GLN B 1 514 ? 19.219 -18.844 -30.266 1 76.75 514 GLN B C 1
ATOM 8742 O O . GLN B 1 514 ? 18.266 -19.406 -30.797 1 76.75 514 GLN B O 1
ATOM 8747 N N . PRO B 1 515 ? 20.391 -19.391 -30 1 79.75 515 PRO B N 1
ATOM 8748 C CA . PRO B 1 515 ? 20.422 -20.859 -30.109 1 79.75 515 PRO B CA 1
ATOM 8749 C C . PRO B 1 515 ? 19.406 -21.531 -29.188 1 79.75 515 PRO B C 1
ATOM 8751 O O . PRO B 1 515 ? 19.281 -21.172 -28.016 1 79.75 515 PRO B O 1
ATOM 8754 N N . VAL B 1 516 ? 18.75 -22.516 -29.75 1 80.94 516 VAL B N 1
ATOM 8755 C CA . VAL B 1 516 ? 17.688 -23.219 -29.031 1 80.94 516 VAL B CA 1
ATOM 8756 C C . VAL B 1 516 ? 18.266 -23.938 -27.812 1 80.94 516 VAL B C 1
ATOM 8758 O O . VAL B 1 516 ? 17.594 -24.031 -26.781 1 80.94 516 VAL B O 1
ATOM 8761 N N . GLU B 1 517 ? 19.438 -24.344 -27.891 1 79.81 517 GLU B N 1
ATOM 8762 C CA . GLU B 1 517 ? 20.094 -25.047 -26.797 1 79.81 517 GLU B CA 1
ATOM 8763 C C . GLU B 1 517 ? 20.297 -24.141 -25.594 1 79.81 517 GLU B C 1
ATOM 8765 O O . GLU B 1 517 ? 20.359 -24.609 -24.453 1 79.81 517 GLU B O 1
ATOM 8770 N N . GLU B 1 518 ? 20.297 -22.844 -25.812 1 76.06 518 GLU B N 1
ATOM 8771 C CA . GLU B 1 518 ? 20.453 -21.875 -24.734 1 76.06 518 GLU B CA 1
ATOM 8772 C C . GLU B 1 518 ? 19.109 -21.547 -24.078 1 76.06 518 GLU B C 1
ATOM 8774 O O . GLU B 1 518 ? 19.062 -21.156 -22.922 1 76.06 518 GLU B O 1
ATOM 8779 N N . LEU B 1 519 ? 18.141 -21.844 -24.891 1 75.75 519 LEU B N 1
ATOM 8780 C CA . LEU B 1 519 ? 16.812 -21.5 -24.422 1 75.75 519 LEU B CA 1
ATOM 8781 C C . LEU B 1 519 ? 16.172 -22.656 -23.672 1 75.75 519 LEU B C 1
ATOM 8783 O O . LEU B 1 519 ? 15.391 -22.453 -22.734 1 75.75 519 LEU B O 1
ATOM 8787 N N . PHE B 1 520 ? 16.578 -23.859 -24.188 1 86 520 PHE B N 1
ATOM 8788 C CA . PHE B 1 520 ? 15.961 -25.078 -23.641 1 86 520 PHE B CA 1
ATOM 8789 C C . PHE B 1 520 ? 17.031 -26.047 -23.156 1 86 520 PHE B C 1
ATOM 8791 O O . PHE B 1 520 ? 17.703 -26.688 -23.969 1 86 520 PHE B O 1
ATOM 8798 N N . LEU B 1 521 ? 17 -26.156 -21.891 1 85.12 521 LEU B N 1
ATOM 8799 C CA . LEU B 1 521 ? 18.031 -26.984 -21.281 1 85.12 521 LEU B CA 1
ATOM 8800 C C . LEU B 1 521 ? 17.828 -28.453 -21.641 1 85.12 521 LEU B C 1
ATOM 8802 O O . LEU B 1 521 ? 18.766 -29.25 -21.562 1 85.12 521 LEU B O 1
ATOM 8806 N N . ARG B 1 522 ? 16.625 -28.812 -22.078 1 90.12 522 ARG B N 1
ATOM 8807 C CA . ARG B 1 522 ? 16.328 -30.203 -22.406 1 90.12 522 ARG B CA 1
ATOM 8808 C C . ARG B 1 522 ? 16.297 -30.422 -23.922 1 90.12 522 ARG B C 1
ATOM 8810 O O . ARG B 1 522 ? 15.898 -31.484 -24.391 1 90.12 522 ARG B O 1
ATOM 8817 N N . GLY B 1 523 ? 16.656 -29.438 -24.609 1 85.12 523 GLY B N 1
ATOM 8818 C CA . GLY B 1 523 ? 16.828 -29.516 -26.047 1 85.12 523 GLY B CA 1
ATOM 8819 C C . GLY B 1 523 ? 15.57 -29.984 -26.766 1 85.12 523 GLY B C 1
ATOM 8820 O O . GLY B 1 523 ? 14.477 -29.469 -26.516 1 85.12 523 GLY B O 1
ATOM 8821 N N . GLY B 1 524 ? 15.75 -30.953 -27.656 1 84.56 524 GLY B N 1
ATOM 8822 C CA . GLY B 1 524 ? 14.68 -31.453 -28.5 1 84.56 524 GLY B CA 1
ATOM 8823 C C . GLY B 1 524 ? 13.531 -32.062 -27.719 1 84.56 524 GLY B C 1
ATOM 8824 O O . GLY B 1 524 ? 12.406 -32.156 -28.203 1 84.56 524 GLY B O 1
ATOM 8825 N N . SER B 1 525 ? 13.789 -32.469 -26.453 1 91 525 SER B N 1
ATOM 8826 C CA . SER B 1 525 ? 12.766 -33.125 -25.641 1 91 525 SER B CA 1
ATOM 8827 C C . SER B 1 525 ? 12.047 -32.094 -24.766 1 91 525 SER B C 1
ATOM 8829 O O . SER B 1 525 ? 11.219 -32.469 -23.922 1 91 525 SER B O 1
ATOM 8831 N N . GLN B 1 526 ? 12.289 -30.891 -24.984 1 92.69 526 GLN B N 1
ATOM 8832 C CA . GLN B 1 526 ? 11.766 -29.859 -24.094 1 92.69 526 GLN B CA 1
ATOM 8833 C C . GLN B 1 526 ? 10.242 -29.844 -24.109 1 92.69 526 GLN B C 1
ATOM 8835 O O . GLN B 1 526 ? 9.609 -29.609 -23.078 1 92.69 526 GLN B O 1
ATOM 8840 N N . ALA B 1 527 ? 9.633 -30.078 -25.203 1 93.56 527 ALA B N 1
ATOM 8841 C CA . ALA B 1 527 ? 8.172 -30.078 -25.297 1 93.56 527 ALA B CA 1
ATOM 8842 C C . ALA B 1 527 ? 7.555 -31.109 -24.375 1 93.56 527 ALA B C 1
ATOM 8844 O O . ALA B 1 527 ? 6.492 -30.875 -23.781 1 93.56 527 ALA B O 1
ATOM 8845 N N . GLY B 1 528 ? 8.18 -32.25 -24.344 1 95.69 528 GLY B N 1
ATOM 8846 C CA . GLY B 1 528 ? 7.707 -33.281 -23.438 1 95.69 528 GLY B CA 1
ATOM 8847 C C . GLY B 1 528 ? 7.75 -32.844 -21.984 1 95.69 528 GLY B C 1
ATOM 8848 O O . GLY B 1 528 ? 6.84 -33.188 -21.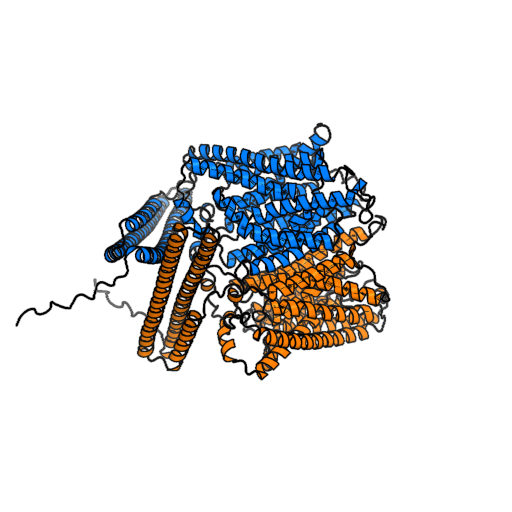203 1 95.69 528 GLY B O 1
ATOM 8849 N N . TYR B 1 529 ? 8.75 -32.188 -21.609 1 95.69 529 TYR B N 1
ATOM 8850 C CA . TYR B 1 529 ? 8.883 -31.703 -20.234 1 95.69 529 TYR B CA 1
ATOM 8851 C C . TYR B 1 529 ? 7.887 -30.594 -19.938 1 95.69 529 TYR B C 1
ATOM 8853 O O . TYR B 1 529 ? 7.457 -30.422 -18.797 1 95.69 529 TYR B O 1
ATOM 8861 N N . GLN B 1 530 ? 7.531 -29.844 -20.984 1 95.94 530 GLN B N 1
ATOM 8862 C CA . GLN B 1 530 ? 6.465 -28.875 -20.812 1 95.94 530 GLN B CA 1
ATOM 8863 C C . GLN B 1 530 ? 5.137 -29.547 -20.5 1 95.94 530 GLN B C 1
ATOM 8865 O O . GLN B 1 530 ? 4.332 -29.031 -19.719 1 95.94 530 GLN B O 1
ATOM 8870 N N . VAL B 1 531 ? 4.898 -30.656 -21.156 1 97.31 531 VAL B N 1
ATOM 8871 C CA . VAL B 1 531 ? 3.697 -31.438 -20.859 1 97.31 531 VAL B CA 1
ATOM 8872 C C . VAL B 1 531 ? 3.721 -31.891 -19.406 1 97.31 531 VAL B C 1
ATOM 8874 O O . VAL B 1 531 ? 2.713 -31.797 -18.703 1 97.31 531 VAL B O 1
ATOM 8877 N N . LEU B 1 532 ? 4.844 -32.375 -18.969 1 97.5 532 LEU B N 1
ATOM 8878 C CA . LEU B 1 532 ? 4.98 -32.844 -17.578 1 97.5 532 LEU B CA 1
ATOM 8879 C C . LEU B 1 532 ? 4.773 -31.688 -16.609 1 97.5 532 LEU B C 1
ATOM 8881 O O . LEU B 1 532 ? 4.199 -31.875 -15.531 1 97.5 532 LEU B O 1
ATOM 8885 N N . CYS B 1 533 ? 5.289 -30.531 -16.969 1 97.31 533 CYS B N 1
ATOM 8886 C CA . CYS B 1 533 ? 5.098 -29.344 -16.141 1 97.31 533 CYS B CA 1
ATOM 8887 C C . CYS B 1 533 ? 3.615 -29.078 -15.914 1 97.31 533 CYS B C 1
ATOM 8889 O O . CYS B 1 533 ? 3.195 -28.828 -14.781 1 97.31 533 CYS B O 1
ATOM 8891 N N . LEU B 1 534 ? 2.873 -29.141 -16.953 1 97.69 534 LEU B N 1
ATOM 8892 C CA . LEU B 1 534 ? 1.435 -28.906 -16.891 1 97.69 534 LEU B CA 1
ATOM 8893 C C . LEU B 1 534 ? 0.755 -29.938 -16 1 97.69 534 LEU B C 1
ATOM 8895 O O . LEU B 1 534 ? 0.009 -29.578 -15.086 1 97.69 534 LEU B O 1
ATOM 8899 N N . ILE B 1 535 ? 1.065 -31.188 -16.188 1 98.19 535 ILE B N 1
ATOM 8900 C CA . ILE B 1 535 ? 0.404 -32.281 -15.492 1 98.19 535 ILE B CA 1
ATOM 8901 C C . ILE B 1 535 ? 0.776 -32.25 -14.008 1 98.19 535 ILE B C 1
ATOM 8903 O O . ILE B 1 535 ? -0.091 -32.375 -13.141 1 98.19 535 ILE B O 1
ATOM 8907 N N . ILE B 1 536 ? 2.004 -32.062 -13.703 1 98.19 536 ILE B N 1
ATOM 8908 C CA . ILE B 1 536 ? 2.484 -32.094 -12.328 1 98.19 536 ILE B CA 1
ATOM 8909 C C . ILE B 1 536 ? 1.96 -30.891 -11.562 1 98.19 536 ILE B C 1
ATOM 8911 O O . ILE B 1 536 ? 1.579 -31 -10.398 1 98.19 536 ILE B O 1
ATOM 8915 N N . SER B 1 537 ? 1.948 -29.688 -12.203 1 98.19 537 SER B N 1
ATOM 8916 C CA . SER B 1 537 ? 1.41 -28.5 -11.547 1 98.19 537 SER B CA 1
ATOM 8917 C C . SER B 1 537 ? -0.067 -28.688 -11.211 1 98.19 537 SER B C 1
ATOM 8919 O O . SER B 1 537 ? -0.528 -28.219 -10.164 1 98.19 537 SER B O 1
ATOM 8921 N N . ILE B 1 538 ? -0.821 -29.328 -12.133 1 98.31 538 ILE B N 1
ATOM 8922 C CA . ILE B 1 538 ? -2.219 -29.641 -11.852 1 98.31 538 ILE B CA 1
ATOM 8923 C C . ILE B 1 538 ? -2.311 -30.594 -10.656 1 98.31 538 ILE B C 1
ATOM 8925 O O . ILE B 1 538 ? -3.102 -30.359 -9.734 1 98.31 538 ILE B O 1
ATOM 8929 N N . GLY B 1 539 ? -1.472 -31.625 -10.641 1 98.44 539 GLY B N 1
ATOM 8930 C CA . GLY B 1 539 ? -1.489 -32.625 -9.578 1 98.44 539 GLY B CA 1
ATOM 8931 C C . GLY B 1 539 ? -1.12 -32.062 -8.219 1 98.44 539 GLY B C 1
ATOM 8932 O O . GLY B 1 539 ? -1.837 -32.25 -7.238 1 98.44 539 GLY B O 1
ATOM 8933 N N . ILE B 1 540 ? -0.027 -31.328 -8.141 1 98.38 540 ILE B N 1
ATOM 8934 C CA . ILE B 1 540 ? 0.437 -30.781 -6.875 1 98.38 540 ILE B CA 1
ATOM 8935 C C . ILE B 1 540 ? -0.52 -29.688 -6.402 1 98.38 540 ILE B C 1
ATOM 8937 O O . ILE B 1 540 ? -0.775 -29.547 -5.203 1 98.38 540 ILE B O 1
ATOM 8941 N N . GLY B 1 541 ? -1.023 -28.891 -7.359 1 98.5 541 GLY B N 1
ATOM 8942 C CA . GLY B 1 541 ? -2.01 -27.891 -6.996 1 98.5 541 GLY B CA 1
ATOM 8943 C C . GLY B 1 541 ? -3.268 -28.484 -6.387 1 98.5 541 GLY B C 1
ATOM 8944 O O . GLY B 1 541 ? -3.65 -28.125 -5.27 1 98.5 541 GLY B O 1
ATOM 8945 N N . LEU B 1 542 ? -3.842 -29.438 -7.113 1 98 542 LEU B N 1
ATOM 8946 C CA . LEU B 1 542 ? -5.078 -30.062 -6.652 1 98 542 LEU B CA 1
ATOM 8947 C C . LEU B 1 542 ? -4.832 -30.906 -5.406 1 98 542 LEU B C 1
ATOM 8949 O O . LEU B 1 542 ? -5.59 -30.812 -4.434 1 98 542 LEU B O 1
ATOM 8953 N N . GLY B 1 543 ? -3.785 -31.75 -5.426 1 98.19 543 GLY B N 1
ATOM 8954 C CA . GLY B 1 543 ? -3.455 -32.562 -4.277 1 98.19 543 GLY B CA 1
ATOM 8955 C C . GLY B 1 543 ? -3.094 -31.781 -3.043 1 98.19 543 GLY B C 1
ATOM 8956 O O . GLY B 1 543 ? -3.539 -32.094 -1.938 1 98.19 543 GLY B O 1
ATOM 8957 N N . GLY B 1 544 ? -2.244 -30.734 -3.217 1 98.31 544 GLY B N 1
ATOM 8958 C CA . GLY B 1 544 ? -1.905 -29.859 -2.109 1 98.31 544 GLY B CA 1
ATOM 8959 C C . GLY B 1 544 ? -3.102 -29.109 -1.555 1 98.31 544 GLY B C 1
ATOM 8960 O O . GLY B 1 544 ? -3.219 -28.922 -0.341 1 98.31 544 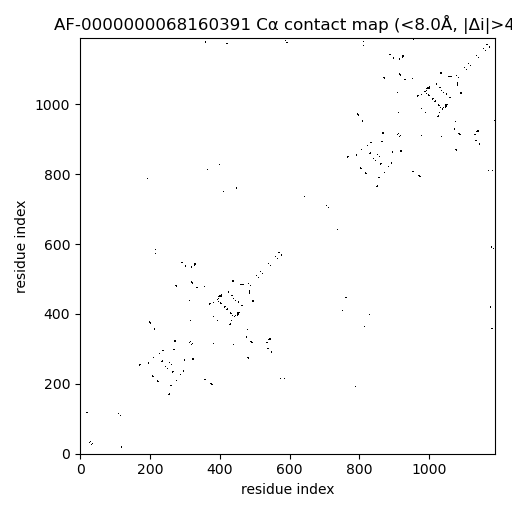GLY B O 1
ATOM 8961 N N . GLY B 1 545 ? -3.965 -28.625 -2.479 1 98.19 545 GLY B N 1
ATOM 8962 C CA . GLY B 1 545 ? -5.188 -27.969 -2.047 1 98.19 545 GLY B CA 1
ATOM 8963 C C . GLY B 1 545 ? -6.09 -28.859 -1.22 1 98.19 545 GLY B C 1
ATOM 8964 O O . GLY B 1 545 ? -6.613 -28.438 -0.185 1 98.19 545 GLY B O 1
ATOM 8965 N N . ILE B 1 546 ? -6.262 -30.094 -1.636 1 96.88 546 ILE B N 1
ATOM 8966 C CA . ILE B 1 546 ? -7.09 -31.062 -0.921 1 96.88 546 ILE B CA 1
ATOM 8967 C C . ILE B 1 546 ? -6.488 -31.344 0.455 1 96.88 546 ILE B C 1
ATOM 8969 O O . ILE B 1 546 ? -7.195 -31.312 1.465 1 96.88 546 ILE B O 1
ATOM 8973 N N . ALA B 1 547 ? -5.215 -31.562 0.497 1 97.25 547 ALA B N 1
ATOM 8974 C CA . ALA B 1 547 ? -4.531 -31.812 1.766 1 97.25 547 ALA B CA 1
ATOM 8975 C C . ALA B 1 547 ? -4.719 -30.625 2.721 1 97.25 547 ALA B C 1
ATOM 8977 O O . ALA B 1 547 ? -5.004 -30.828 3.904 1 97.25 547 ALA B O 1
ATOM 8978 N N . THR B 1 548 ? -4.547 -29.422 2.209 1 96.88 548 THR B N 1
ATOM 8979 C CA . THR B 1 548 ? -4.68 -28.234 3.027 1 96.88 548 THR B CA 1
ATOM 8980 C C . THR B 1 548 ? -6.125 -28.047 3.482 1 96.88 548 THR B C 1
ATOM 8982 O O . THR B 1 548 ? -6.375 -27.625 4.617 1 96.88 548 THR B O 1
ATOM 8985 N N . GLY B 1 549 ? -7.086 -28.328 2.539 1 94.94 549 GLY B N 1
ATOM 8986 C CA . GLY B 1 549 ? -8.492 -28.266 2.912 1 94.94 549 GLY B CA 1
ATOM 8987 C C . GLY B 1 549 ? -8.844 -29.172 4.074 1 94.94 549 GLY B C 1
ATOM 8988 O O . GLY B 1 549 ? -9.617 -28.781 4.957 1 94.94 549 GLY B O 1
ATOM 8989 N N . VAL B 1 550 ? -8.242 -30.328 4.141 1 93.19 550 VAL B N 1
ATOM 8990 C CA . VAL B 1 550 ? -8.469 -31.297 5.223 1 93.19 550 VAL B CA 1
ATOM 8991 C C . VAL B 1 550 ? -7.891 -30.75 6.527 1 93.19 550 VAL B C 1
ATOM 8993 O O . VAL B 1 550 ? -8.531 -30.828 7.578 1 93.19 550 VAL B O 1
ATOM 8996 N N . VAL B 1 551 ? -6.762 -30.156 6.453 1 91.75 551 VAL B N 1
ATOM 8997 C CA . VAL B 1 551 ? -6.121 -29.578 7.633 1 91.75 551 VAL B CA 1
ATOM 8998 C C . VAL B 1 551 ? -6.973 -28.438 8.18 1 91.75 551 VAL B C 1
ATOM 9000 O O . VAL B 1 551 ? -7.18 -28.344 9.398 1 91.75 551 VAL B O 1
ATOM 9003 N N . LEU B 1 552 ? -7.395 -27.562 7.309 1 90 552 LEU B N 1
ATOM 9004 C CA . LEU B 1 552 ? -8.203 -26.438 7.723 1 90 552 LEU B CA 1
ATOM 9005 C C . LEU B 1 552 ? -9.508 -26.891 8.367 1 90 552 LEU B C 1
ATOM 9007 O O . LEU B 1 552 ? -9.992 -26.266 9.312 1 90 552 LEU B O 1
ATOM 9011 N N . PHE B 1 553 ? -10.062 -27.969 7.852 1 85.31 553 PHE B N 1
ATOM 9012 C CA . PHE B 1 553 ? -11.273 -28.531 8.414 1 85.31 553 PHE B CA 1
ATOM 9013 C C . PHE B 1 553 ? -11.047 -28.984 9.852 1 85.31 553 PHE B C 1
ATOM 9015 O O . PHE B 1 553 ? -11.859 -28.703 10.734 1 85.31 553 PHE B O 1
ATOM 9022 N N . PHE B 1 554 ? -9.984 -29.641 10.086 1 83.44 554 PHE B N 1
ATOM 9023 C CA . PHE B 1 554 ? -9.68 -30.125 11.422 1 83.44 554 PHE B CA 1
ATOM 9024 C C . PHE B 1 554 ? -9.391 -28.969 12.375 1 83.44 554 PHE B C 1
ATOM 9026 O O . PHE B 1 554 ? -9.734 -29.016 13.555 1 83.44 554 PHE B O 1
ATOM 9033 N N . LEU B 1 555 ? -8.773 -27.922 11.852 1 79.44 555 LEU B N 1
ATOM 9034 C CA . LEU B 1 555 ? -8.5 -26.75 12.664 1 79.44 555 LEU B CA 1
ATOM 9035 C C . LEU B 1 555 ? -9.797 -26.062 13.086 1 79.44 555 LEU B C 1
ATOM 9037 O O . LEU B 1 555 ? -9.914 -25.578 14.211 1 79.44 555 LEU B O 1
ATOM 9041 N N . ASP B 1 556 ? -10.68 -26 12.172 1 75 556 ASP B N 1
ATOM 9042 C CA . ASP B 1 556 ? -11.984 -25.406 12.469 1 75 556 ASP B CA 1
ATOM 9043 C C . ASP B 1 556 ? -12.734 -26.234 13.508 1 75 556 ASP B C 1
ATOM 9045 O O . ASP B 1 556 ? -13.43 -25.688 14.367 1 75 556 ASP B O 1
ATOM 9049 N N . MET B 1 557 ? -12.609 -27.5 13.391 1 67.19 557 MET B N 1
ATOM 9050 C CA . MET B 1 557 ? -13.234 -28.406 14.352 1 67.19 557 MET B CA 1
ATOM 9051 C C . MET B 1 557 ? -12.656 -28.203 15.742 1 67.19 557 MET B C 1
ATOM 9053 O O . MET B 1 557 ? -13.391 -28.188 16.734 1 67.19 557 MET B O 1
ATOM 9057 N N . LEU B 1 558 ? -11.43 -27.953 15.742 1 64 558 LEU B N 1
ATOM 9058 C CA . LEU B 1 558 ? -10.742 -27.734 17.016 1 64 558 LEU B CA 1
ATOM 9059 C C . LEU B 1 558 ? -11.086 -26.359 17.594 1 64 558 LEU B C 1
ATOM 9061 O O . LEU B 1 558 ? -11.195 -26.203 18.812 1 64 558 LEU B O 1
ATOM 9065 N N . ALA B 1 559 ? -11.203 -25.406 16.688 1 61.84 559 ALA B N 1
ATOM 9066 C CA . ALA B 1 559 ? -11.523 -24.047 17.094 1 61.84 559 ALA B CA 1
ATOM 9067 C C . ALA B 1 559 ? -12.914 -23.969 17.719 1 61.84 559 ALA B C 1
ATOM 9069 O O . ALA B 1 559 ? -13.18 -23.125 18.578 1 61.84 559 ALA B O 1
ATOM 9070 N N . GLN B 1 560 ? -13.852 -24.781 17.219 1 54.78 560 GLN B N 1
ATOM 9071 C CA . GLN B 1 560 ? -15.195 -24.844 17.781 1 54.78 560 GLN B CA 1
ATOM 9072 C C . GLN B 1 560 ? -15.148 -25.297 19.25 1 54.78 560 GLN B C 1
ATOM 9074 O O . GLN B 1 560 ? -16.047 -24.969 20.031 1 54.78 560 GLN B O 1
ATOM 9079 N N . TYR B 1 561 ? -14.227 -26.062 19.5 1 47.69 561 TYR B N 1
ATOM 9080 C CA . TYR B 1 561 ? -14.102 -26.531 20.875 1 47.69 561 TYR B CA 1
ATOM 9081 C C . TYR B 1 561 ? -13.477 -25.453 21.766 1 47.69 561 TYR B C 1
ATOM 9083 O O . TYR B 1 561 ? -13.453 -25.578 22.984 1 47.69 561 TYR B O 1
ATOM 9091 N N . VAL B 1 562 ? -12.984 -24.484 21.047 1 45.12 562 VAL B N 1
ATOM 9092 C CA . VAL B 1 562 ? -12.516 -23.344 21.812 1 45.12 562 VAL B CA 1
ATOM 9093 C C . VAL B 1 562 ? -13.641 -22.328 21.953 1 45.12 562 VAL B C 1
ATOM 9095 O O . VAL B 1 562 ? -14.172 -21.828 20.969 1 45.12 562 VAL B O 1
ATOM 9098 N N . PRO B 1 563 ? -14.469 -22.469 23.062 1 41.56 563 PRO B N 1
ATOM 9099 C CA . PRO B 1 563 ? -15.688 -21.672 23.281 1 41.56 563 PRO B CA 1
ATOM 9100 C C . PRO B 1 563 ? -15.641 -20.312 22.578 1 41.56 563 PRO B C 1
ATOM 9102 O O . PRO B 1 563 ? -16.672 -19.812 22.125 1 41.56 563 PRO B O 1
ATOM 9105 N N . GLN B 1 564 ? -14.609 -19.547 22.625 1 40.75 564 GLN B N 1
ATOM 9106 C CA . GLN B 1 564 ? -14.578 -18.109 22.438 1 40.75 564 GLN B CA 1
ATOM 9107 C C . GLN B 1 564 ? -14.422 -17.75 20.969 1 40.75 564 GLN B C 1
ATOM 9109 O O . GLN B 1 564 ? -14.523 -16.578 20.578 1 40.75 564 GLN B O 1
ATOM 9114 N N . VAL B 1 565 ? -14.203 -18.688 20.203 1 44.84 565 VAL B N 1
ATOM 9115 C CA . VAL B 1 565 ? -13.828 -18.297 18.844 1 44.84 565 VAL B CA 1
ATOM 9116 C C . VAL B 1 565 ? -15.07 -18.25 17.953 1 44.84 565 VAL B C 1
ATOM 9118 O O . VAL B 1 565 ? -14.984 -17.953 16.766 1 44.84 565 VAL B O 1
ATOM 9121 N N . ALA B 1 566 ? -16.25 -18.656 18.469 1 39.03 566 ALA B N 1
ATOM 9122 C CA . ALA B 1 566 ? -17.359 -18.734 17.516 1 39.03 566 ALA B CA 1
ATOM 9123 C C . ALA B 1 566 ? -17.719 -17.359 16.969 1 39.03 566 ALA B C 1
ATOM 9125 O O . ALA B 1 566 ? -18.234 -16.516 17.703 1 39.03 566 ALA B O 1
ATOM 9126 N N . GLU B 1 567 ? -17 -16.844 16.031 1 48.12 567 GLU B N 1
ATOM 9127 C CA . GLU B 1 567 ? -17.406 -15.641 15.312 1 48.12 567 GLU B CA 1
ATOM 9128 C C . GLU B 1 567 ? -18.812 -15.797 14.734 1 48.12 567 GLU B C 1
ATOM 9130 O O . GLU B 1 567 ? -19.188 -16.875 14.266 1 48.12 567 GLU B O 1
ATOM 9135 N N . PRO B 1 568 ? -19.703 -14.922 15.094 1 43.94 568 PRO B N 1
ATOM 9136 C CA . PRO B 1 568 ? -21.062 -15.047 14.57 1 43.94 568 PRO B CA 1
ATOM 9137 C C . PRO B 1 568 ? -21.094 -15.328 13.07 1 43.94 568 PRO B C 1
ATOM 9139 O O . PRO B 1 568 ? -20.453 -14.617 12.297 1 43.94 568 PRO B O 1
ATOM 9142 N N . GLU B 1 569 ? -21.344 -16.578 12.633 1 51.06 569 GLU B N 1
ATOM 9143 C CA . GLU B 1 569 ? -21.641 -17.016 11.273 1 51.06 569 GLU B CA 1
ATOM 9144 C C . GLU B 1 569 ? -22.516 -16.016 10.547 1 51.06 569 GLU B C 1
ATOM 9146 O O . GLU B 1 569 ? -22.578 -16.016 9.312 1 51.06 569 GLU B O 1
ATOM 9151 N N . LYS B 1 570 ? -23.047 -14.914 11.25 1 55 570 LYS B N 1
ATOM 9152 C CA . LYS B 1 570 ? -24.078 -14.039 10.688 1 55 570 LYS B CA 1
ATOM 9153 C C . LYS B 1 570 ? -23.453 -12.875 9.93 1 55 570 LYS B C 1
ATOM 9155 O O . LYS B 1 570 ? -24.172 -12.086 9.305 1 55 570 LYS B O 1
ATOM 9160 N N . MET B 1 571 ? -22.078 -12.938 9.664 1 71.81 571 MET B N 1
ATOM 9161 C CA . MET B 1 571 ? -21.609 -11.727 9 1 71.81 571 MET B CA 1
ATOM 9162 C C . MET B 1 571 ? -20.609 -12.055 7.895 1 71.81 571 MET B C 1
ATOM 9164 O O . MET B 1 571 ? -19.672 -11.297 7.656 1 71.81 571 MET B O 1
ATOM 9168 N N . LEU B 1 572 ? -21.047 -13.133 7.266 1 80.25 572 LEU B N 1
ATOM 9169 C CA . LEU B 1 572 ? -20.188 -13.477 6.133 1 80.25 572 LEU B CA 1
ATOM 9170 C C . LEU B 1 572 ? -20.312 -12.43 5.031 1 80.25 572 LEU B C 1
ATOM 9172 O O . LEU B 1 572 ? -21.359 -11.812 4.859 1 80.25 572 LEU B O 1
ATOM 9176 N N . TYR B 1 573 ? -19.219 -12.117 4.352 1 85.56 573 TYR B N 1
ATOM 9177 C CA . TYR B 1 573 ? -19.141 -11.242 3.189 1 85.56 573 TYR B CA 1
ATOM 9178 C C . TYR B 1 573 ? -19.281 -9.781 3.594 1 85.56 573 TYR B C 1
ATOM 9180 O O . TYR B 1 573 ? -19.625 -8.93 2.764 1 85.56 573 TYR B O 1
ATOM 9188 N N . SER B 1 574 ? -19.172 -9.555 4.938 1 86.75 574 SER B N 1
ATOM 9189 C CA . SER B 1 574 ? -19.281 -8.188 5.441 1 86.75 574 SER B CA 1
ATOM 9190 C C . SER B 1 574 ? -18.047 -7.797 6.25 1 86.75 574 SER B C 1
ATOM 9192 O O . SER B 1 574 ? -17.516 -8.602 7.02 1 86.75 574 SER B O 1
ATOM 9194 N N . ASP B 1 575 ? -17.641 -6.562 6.051 1 90.5 575 ASP B N 1
ATOM 9195 C CA . ASP B 1 575 ? -16.469 -6.047 6.762 1 90.5 575 ASP B CA 1
ATOM 9196 C C . ASP B 1 575 ? -16.75 -5.918 8.258 1 90.5 575 ASP B C 1
ATOM 9198 O O . ASP B 1 575 ? -15.82 -5.879 9.062 1 90.5 575 ASP B O 1
ATOM 9202 N N . GLN B 1 576 ? -17.953 -5.844 8.594 1 83 576 GLN B N 1
ATOM 9203 C CA . GLN B 1 576 ? -18.328 -5.703 10 1 83 576 GLN B CA 1
ATOM 9204 C C . GLN B 1 576 ? -17.812 -6.883 10.828 1 83 576 GLN B C 1
ATOM 9206 O O . GLN B 1 576 ? -17.656 -6.777 12.047 1 83 576 GLN B O 1
ATOM 9211 N N . ARG B 1 577 ? -17.672 -7.969 10.172 1 83.25 577 ARG B N 1
ATOM 9212 C CA . ARG B 1 577 ? -17.219 -9.188 10.836 1 83.25 577 ARG B CA 1
ATOM 9213 C C . ARG B 1 577 ? -15.859 -8.984 11.484 1 83.25 577 ARG B C 1
ATOM 9215 O O . ARG B 1 577 ? -15.625 -9.438 12.609 1 83.25 577 ARG B O 1
ATOM 9222 N N . HIS B 1 578 ? -14.93 -8.195 10.844 1 88.06 578 HIS B N 1
ATOM 9223 C CA . HIS B 1 578 ? -13.555 -8.172 11.312 1 88.06 578 HIS B CA 1
ATOM 9224 C C . HIS B 1 578 ? -13.055 -6.738 11.492 1 88.06 578 HIS B C 1
ATOM 9226 O O . HIS B 1 578 ? -11.945 -6.52 11.984 1 88.06 578 HIS B O 1
ATOM 9232 N N . PHE B 1 579 ? -13.828 -5.766 11.133 1 90.69 579 PHE B N 1
ATOM 9233 C CA . PHE B 1 579 ? -13.367 -4.387 11.18 1 90.69 579 PHE B CA 1
ATOM 9234 C C . PHE B 1 579 ? -14.367 -3.508 11.93 1 90.69 579 PHE B C 1
ATOM 9236 O O . PHE B 1 579 ? -15.57 -3.775 11.914 1 90.69 579 PHE B O 1
ATOM 9243 N N . HIS B 1 580 ? -13.773 -2.477 12.57 1 86.75 580 HIS B N 1
ATOM 9244 C CA . HIS B 1 580 ? -14.609 -1.34 12.93 1 86.75 580 HIS B CA 1
ATOM 9245 C C . HIS B 1 580 ? -14.992 -0.52 11.703 1 86.75 580 HIS B C 1
ATOM 9247 O O . HIS B 1 580 ? -14.117 -0.057 10.969 1 86.75 580 HIS B O 1
ATOM 9253 N N . VAL B 1 581 ? -16.281 -0.475 11.422 1 85.62 581 VAL B N 1
ATOM 9254 C CA . VAL B 1 581 ? -16.734 0.202 10.211 1 85.62 581 VAL B CA 1
ATOM 9255 C C . VAL B 1 581 ? -17.328 1.562 10.578 1 85.62 581 VAL B C 1
ATOM 9257 O O . VAL B 1 581 ? -17.812 1.757 11.695 1 85.62 581 VAL B O 1
ATOM 9260 N N . PRO B 1 582 ? -17.156 2.514 9.664 1 80.06 582 PRO B N 1
ATOM 9261 C CA . PRO B 1 582 ? -17.719 3.836 9.93 1 80.06 582 PRO B CA 1
ATOM 9262 C C . PRO B 1 582 ? -19.25 3.832 9.922 1 80.06 582 PRO B C 1
ATOM 9264 O O . PRO B 1 582 ? -19.859 2.83 9.555 1 80.06 582 PRO B O 1
ATOM 9267 N N . ALA B 1 583 ? -19.797 4.934 10.25 1 68.88 583 ALA B N 1
ATOM 9268 C CA . ALA B 1 583 ? -21.234 5.066 10.469 1 68.88 583 ALA B CA 1
ATOM 9269 C C . ALA B 1 583 ? -22 4.945 9.156 1 68.88 583 ALA B C 1
ATOM 9271 O O . ALA B 1 583 ? -23.156 4.512 9.141 1 68.88 583 ALA B O 1
ATOM 9272 N N . ASP B 1 584 ? -21.406 5.262 8.07 1 69.62 584 ASP B N 1
ATOM 9273 C CA . ASP B 1 584 ? -22.094 5.273 6.785 1 69.62 584 ASP B CA 1
ATOM 9274 C C . ASP B 1 584 ? -22.031 3.9 6.121 1 69.62 584 ASP B C 1
ATOM 9276 O O . ASP B 1 584 ? -22.547 3.719 5.012 1 69.62 584 ASP B O 1
ATOM 9280 N N . PHE B 1 585 ? -21.5 2.955 6.785 1 76.44 585 PHE B N 1
ATOM 9281 C CA . PHE B 1 585 ? -21.234 1.644 6.203 1 76.44 585 PHE B CA 1
ATOM 9282 C C . PHE B 1 585 ? -22.547 0.995 5.742 1 76.44 585 PHE B C 1
ATOM 9284 O O . PHE B 1 585 ? -22.594 0.408 4.66 1 76.44 585 PHE B O 1
ATOM 9291 N N . GLU B 1 586 ? -23.531 1.126 6.449 1 64.31 586 GLU B N 1
ATOM 9292 C CA . GLU B 1 586 ? -24.797 0.466 6.105 1 64.31 586 GLU B CA 1
ATOM 9293 C C . GLU B 1 586 ? -25.578 1.272 5.074 1 64.31 586 GLU B C 1
ATOM 9295 O O . GLU B 1 586 ? -26.359 0.712 4.305 1 64.31 586 GLU B O 1
ATOM 9300 N N . ARG B 1 587 ? -25.375 2.586 4.961 1 53.72 587 ARG B N 1
ATOM 9301 C CA . ARG B 1 587 ? -26.188 3.449 4.102 1 53.72 587 ARG B CA 1
ATOM 9302 C C . ARG B 1 587 ? -25.641 3.445 2.674 1 53.72 587 ARG B C 1
ATOM 9304 O O . ARG B 1 587 ? -26.406 3.648 1.722 1 53.72 587 ARG B O 1
ATOM 9311 N N . THR B 1 588 ? -24.516 3.529 2.525 1 48.28 588 THR B N 1
ATOM 9312 C CA . THR B 1 588 ? -23.875 3.734 1.225 1 48.28 588 THR B CA 1
ATOM 9313 C C . THR B 1 588 ? -24.203 2.576 0.283 1 48.28 588 THR B C 1
ATOM 9315 O O . THR B 1 588 ? -23.984 2.678 -0.927 1 48.28 588 THR B O 1
ATOM 9318 N N . ILE B 1 589 ? -24.641 1.427 0.666 1 49.66 589 ILE B N 1
ATOM 9319 C CA . ILE B 1 589 ? -24.562 0.312 -0.272 1 49.66 589 ILE B CA 1
ATOM 9320 C C . ILE B 1 589 ? -25.984 -0.099 -0.687 1 49.66 589 ILE B C 1
ATOM 9322 O O . ILE B 1 589 ? -26.703 -0.717 0.094 1 49.66 589 ILE B O 1
ATOM 9326 N N . VAL B 1 590 ? -26.625 0.791 -1.482 1 41.5 590 VAL B N 1
ATOM 9327 C CA . VAL B 1 590 ? -27.859 0.353 -2.102 1 41.5 590 VAL B CA 1
ATOM 9328 C C . VAL B 1 590 ? -27.578 -0.699 -3.17 1 41.5 590 VAL B C 1
ATOM 9330 O O . VAL B 1 590 ? -26.703 -0.496 -4.031 1 41.5 590 VAL B O 1
ATOM 9333 N N . PRO B 1 591 ? -28.047 -1.916 -2.947 1 42.84 591 PRO B N 1
ATOM 9334 C CA . PRO B 1 591 ? -27.812 -2.979 -3.928 1 42.84 591 PRO B CA 1
ATOM 9335 C C . PRO B 1 591 ? -28.281 -2.602 -5.332 1 42.84 591 PRO B C 1
ATOM 9337 O O . PRO B 1 591 ? -29.234 -1.838 -5.484 1 42.84 591 PRO B O 1
ATOM 9340 N N . SER B 1 592 ? -27.359 -2.631 -6.27 1 34.31 592 SER B N 1
ATOM 9341 C CA . SER B 1 592 ? -27.781 -2.473 -7.656 1 34.31 592 SER B CA 1
ATOM 9342 C C . SER B 1 592 ? -28.828 -3.514 -8.039 1 34.31 592 SER B C 1
ATOM 9344 O O . SER B 1 592 ? -28.656 -4.703 -7.758 1 34.31 592 SER B O 1
ATOM 9346 N N . LYS B 1 593 ? -30.047 -3.094 -8.141 1 31.39 593 LYS B N 1
ATOM 9347 C CA . LYS B 1 593 ? -31.062 -3.984 -8.711 1 31.39 593 LYS B CA 1
ATOM 9348 C C . LYS B 1 593 ? -30.625 -4.5 -10.078 1 31.39 593 LYS B C 1
ATOM 9350 O O . LYS B 1 593 ? -31.438 -5.078 -10.812 1 31.39 593 LYS B O 1
ATOM 9355 N N . VAL B 1 594 ? -29.594 -4.141 -10.75 1 27.09 594 VAL B N 1
ATOM 9356 C CA . VAL B 1 594 ? -29.578 -4.594 -12.141 1 27.09 594 VAL B CA 1
ATOM 9357 C C . VAL B 1 594 ? -29.188 -6.07 -12.195 1 27.09 594 VAL B C 1
ATOM 9359 O O . VAL B 1 594 ? -28.078 -6.438 -11.797 1 27.09 594 VAL B O 1
ATOM 9362 N N . ARG B 1 595 ? -30.047 -6.98 -12.242 1 25.94 595 ARG B N 1
ATOM 9363 C CA . ARG B 1 595 ? -29.781 -8.273 -12.859 1 25.94 595 ARG B CA 1
ATOM 9364 C C . ARG B 1 595 ? -29.359 -8.109 -14.312 1 25.94 595 ARG B C 1
ATOM 9366 O O . ARG B 1 595 ? -29.953 -7.332 -15.055 1 25.94 595 ARG B O 1
#

Organism: Acanthamoeba castellanii (strain ATCC 30010 / Neff) (NCBI:txid1257118)

Radius of gyration: 33.55 Å; Cα contacts (8 Å, |Δi|>4): 1741; chains: 2; bounding box: 118×84×89 Å